Protein 8WFS (pdb70)

Solvent-accessible surface area: 36124 Å² total; per-residue (Å²): 73,40,106,56,8,38,64,72,78,70,81,2,57,0,6,193,105,37,4,50,109,103,39,17,11,137,51,19,51,104,96,7,35,48,1,27,0,28,28,7,84,0,45,1,6,30,101,51,10,9,64,53,3,48,28,7,119,32,0,68,1,18,87,14,53,2,90,0,10,40,130,0,7,41,4,2,4,26,1,17,20,18,35,41,44,71,35,4,106,98,2,117,4,68,27,23,103,89,20,140,30,29,18,0,1,17,0,9,31,81,32,0,113,77,51,59,72,183,95,24,103,71,10,33,28,0,50,55,11,2,0,0,0,162,103,47,8,48,96,92,65,16,17,139,59,11,41,112,96,4,35,14,0,2,0,23,24,7,77,0,45,1,4,31,63,24,6,20,20,42,4,108,38,10,139,33,0,65,1,15,80,13,54,2,90,0,15,16,126,0,3,18,4,14,2,6,4,14,4,31,111,58,60,67,41,3,84,96,0,100,4,79,21,19,119,88,22,162,27,32,8,0,9,4,0,33,18,45,53,0,49,80,41,60,141,177,113,76,43,13,114,52,12,67,28,112,67,14,124,52,4,18,5,22,0,25,0,89,40,88,50,32,99,70,29,17,97,17,10,70,103,0,70,2,0,33,6,10,99,12,45,1,100,38,5,76,67,20,21,3,11,100,3,98,84,6,59,38,16,39,8,32,125,16,59,2,69,4,39,56,52,4,23,9,2,26,25,3,0,52,13,63,28,72,102,8,26,115,111,2,132,0,50,50,56,96,93,0,24,151,11,17,3,33,166,6,10,5,95,40,13,28,52,22,13,9,100,101,166,148,74,36,105,48,10,57,68,68,82,69,66,1,46,0,1,178,120,40,10,58,78,101,67,13,14,136,72,19,43,105,96,6,31,57,0,25,0,33,24,9,83,0,56,2,4,31,100,49,10,8,72,58,6,28,24,1,105,37,0,62,0,20,80,14,52,2,101,0,18,43,139,0,4,33,6,2,8,28,0,22,24,17,41,47,51,72,34,6,104,98,2,114,4,54,16,16,114,92,25,151,37,24,22,0,8,24,0,8,30,98,49,1,62,74,48,37,10,137,60,52,129,21,76,57,26,16,65,24,9,73,63,22,37,34,47,4,80,134,42,45,89,30,101,65,11,29,36,1,49,48,10,3,0,0,1,143,85,60,5,60,92,90,54,17,20,142,72,6,45,104,88,0,38,15,0,4,0,34,24,11,85,0,47,0,4,33,46,28,9,18,20,46,4,115,40,9,122,34,0,64,0,9,76,15,42,1,99,0,12,16,106,0,5,14,3,20,13,7,3,21,5,33,90,74,61,72,45,2,90,88,0,119,1,56,14,24,118,90,20,151,27,27,13,0,11,3,0,21,18,65,55,0,37,67,28,45,14,70,7,89,103,40,105,54,7,80,70,14,21,105,31,22,57,31,50,0,123,82,52,69,183,109,74,43,8,115,56,10,76,23,116,76,8,110,46,4,27,2,18,0,22,0,104,52,89,46,18,101,68,32,24,89,17,13,68,98,0,65,3,0,26,1,12,99,15,59,2,92,42,2,70,64,18,19,3,8,107,2,106,81,5,76,45,13,51,4,25,139,15,48,1,73,3,42,52,48,6,26,5,2,32,29,2,0,50,16,56,21,76,97,10,22,114,94,2,127,3,47,47,60,93,92,0,31,155,9,19,2,27,144,10,5,4,85,38,18,25,65,37,15,15,67,72,96,72,90,196,82,110,36,4,48,122,35,23,98,19,11,76,48,17,15,83,88,22,154,85,140,47,2,103,79,3,53,46,82,12,67,85,5,17,116,81,22,68,154,32,80

Radius of gyration: 33.2 Å; Cα contacts (8 Å, |Δi|>4): 1623; chains: 7; bounding box: 69×64×119 Å

Sequence (808 aa):
CPAPCSCAGTLVDCGRRGLTWASLPTAFPVDTTELVLTGNNLTALPPGLLDALPALRTAHLGANPWRCDCRLVPLRAWLAGRPERAPYRDLRCVAPPALRGRLLPYLAEDELRAACAPCPAPCSCAGTLVDCGRRGLTWASLPTAFPVDTTELVLTGNNLTALPPGLLDALPALRTAHLGANPWRCDCRLVPLRAWLAGRPERAPYRDLRCVAPPALRGRLLPYLAEDELRAAACATKDCPSPCTCRALETMGLWVDCRGHGLTALPALPARTRHLLLANNSLQSVPPGAFDHLPQLQTLDVTQNPWHCDCSLTYLRLWLEDRTPEALLQVRCASPSLAAHGPLGRLTGYQLGSCGWQLQACPAPCSCAGTLVDCGRRGLTWASLPTAFPVDTTELVLTGNNLTALPPGLLDALPALRTAHLGANPWRCDCRLVPLRAWLAGRPERAPYRDLRCVAPPALRGRLLPYLAEDELRAACAPGPLCWGALAAQLALLGLGLLHACPAPCSCAGTLVDCGRRGLTWASLPTAFPVDTTELVLTGNNLTALPPGLLDALPALRTAHLGANPWRCDCRLVPLRAWLAGRPERAPYRDLRCVAPPALRGRLLPYLAEDELRAACAPGPLCWGALAAQLALLGLGLLHATKDCPSPCTCRALETMGLWVDCRGHGLTALPALPARTRHLLLANNSLQSVPPGAFDHLPQLQTLDVTQNPWHCDCSLTYLRLWLEDRTPEALLQVRCASPSLAAHGPLGRLTGYQLGSCGWQLQASWVRPGVLWDVALVAVAALGLDFCCLLPLGFYVLGLFWLLFAS

Nearest PDB structures (foldseek):
  8wfs-assembly1_E  TM=1.008E+00  e=9.979E-29  Homo sapiens
  8wfs-assembly1_X  TM=9.972E-01  e=4.788E-24  Homo sapiens
  3rez-assembly3_C  TM=8.713E-01  e=1.690E-10  Homo sapiens
  8wfs-assembly1_b  TM=8.602E-01  e=5.525E-09  Homo sapiens
  3zyn-assembly1_A  TM=8.538E-01  e=5.099E-05  Mus musculus

GO terms:
  GO:0005886 plasma membrane (C, TAS)
  GO:0042802 identical protein binding (F, IPI)
  GO:0005515 protein binding (F, IPI)
  GO:0010572 positive regulation of platelet activation (P, IDA)
  GO:0051209 release of sequestered calcium ion into cytosol (P, IDA)
  GO:0007597 blood coagulation, intrinsic pathway (P, IPI)

Foldseek 3Di:
DDPQWADDVLETENADPAAEPVRDDPEDDQRHAEYEHAHHAYQADAAPHPVVHPRHAYYADPHYAHAQALRRVNVLVVVVPHPDCVRQAQHFHCDDPVGGGDRSNPDDPCVNHVVYDD/DDDPFADDDLETEQAPPADEAVNDDPEDDQAHAEAEHAQYAYQAHAPPHVVSHVNHQDYQDPNYAHEQAPRHVVVLVVQQPHDDCPNQAHHAHCDDPVRGGPRRNPDDVVVRHVVPD/DDPAFDQWDWDQDPPQWIEIGNAQSQDAADTQDDQAHAHYEYANYAYAAYAPPSCVSHVRHQYYHDAHYQYAQADRRVRVVVVCVPRPVVCQQHHAHNPDPQRRDGGNVPGDCVSRHNCDPDDDD/DDPCWDCDPLAIENALPADEAVRDDPADDQRHAEYEHAHHAYQAHAAPHVVRHPRHQDYADANYAHAQAPRRVRVLVVQVPHPDCVRQQQHFHNDDPVRGGPRSNPDDDCNRHVRVDPDPPPPPPVPVVVVVVVVVVVVD/DDDQWDDDVQEIENEPRQAEAVNDDPEDDQSHAEYEYAHYAYQAHAPPHVVSHVNHQDYADANYAHAQAPRRVRVLVVQVPHPDNPRQQHHAHCDDPVRHGDRRNPDDPVVRHCRVPPPPVPPVCPVVVVVVVVVVVVVD/DDPAFPQWDWDQDPVQWIAIGNAPSQDAADTDDDQTYQHYEHAHHAYEAYAACPCVRRVNHQYYHHAHYAYAQAPRRVNVVVVCVVHPVVVQQGHAHNDDPLRRPGGNNPDDCVSRHVDDPPPDDPCDPCVNVVVVVVVVVVVVDD/DVVCVVCVCVVVVVVVVVVVVD

Secondary structure (DSSP, 8-state):
--TTSEEETTEEE--SS---TTTS-S---TT--EEE--SS---SPPTTSSSS-TT--EEE--SS--B-SGGGHHHHHHHSS-S--GGGTT----BSGGGTT--GGG--HHHHHHHHSSS--S-TTHHHHHHHHHHHHHH-/--TTSEEETTEEE--SS---TTTS-S---TT--EEE-TTS--SSPPTTSSSS-TT--B----SS-EE-SGGGHHHHHHHHS-S--STTSS-BEEESGGGTT-BGGG--HHHHHHTT-/-----TTSEEEEETTTEEEEE-TTS--SS-----TT--EEE--S-----PPTTTTTT-TT--EEE--S--EE-SGGGHHHHHHHTTS-GGGGGG--EEESTTT-SS-STT--TTTTT--SS----/-----TTSEEEEETTTEEEEE-TTS--SS-----TTEEEEE--SS----PPTTSSTT-TT--EEE--S--EE-SGGGHHHHHHHHHH-GGGGGT--EEESTTT-SS-SSS--TTTTT--SS----SS-TTHHHHHHHHHHHHHHH-/-HHHHHHHHHHHHHHHHHHHH-/--TTSEEETTEEE--SS---TTTS-S---TT--EEE--SS--SSPPTTSGGG-TT--EEE--SS-EE-SGGGHHHHHHHHS-S--STTTT-BEEE-GGGTT-BGGG--HHHHHHHS-TTTTT-S-HHHHHHHHHHHHHH-/--SSSEEETTEEE--SS---TTTS-S---TT-SEEE--SS--S-PPTTSGGG-TT--EEE--SS-EE-SGGGHHHHHHHHS-S--GGGSS-BEEESGGGTT-BSTT--HHHHHHTT--

B-factor: mean 78.77, std 22.1, range [44.07, 158.67]

Organism: Homo sapiens (NCBI:txid9606)

InterPro domains:
  IPR000372 Leucine-rich repeat N-terminal domain [SM00013] (25-59)
  IPR000483 Cysteine-rich flanking region, C-terminal [SM00082] (89-142)
  IPR032675 Leucine-rich repeat domain superfamily [G3DSA:3.80.10.10] (25-147)
  IPR052313 Platelet Glycoprotein Ib-IX-V Complex [PTHR22650] (9-182)
  IPR060417 Platelet glycoprotein Ib beta chain, C-terminal [PF28456] (143-193)

Structure (mmCIF, N/CA/C/O backbone):
data_8WFS
#
_entry.id   8WFS
#
_cell.length_a   1.00
_cell.length_b   1.00
_cell.length_c   1.00
_cell.angle_alpha   90.00
_cell.angle_beta   90.00
_cell.angle_gamma   90.00
#
_symmetry.space_group_name_H-M   'P 1'
#
loop_
_entity.id
_entity.type
_entity.pdbx_description
1 polymer 'Platelet glycoprotein Ib beta chain'
2 polymer 'Platelet glycoprotein IX'
3 polymer 'Platelet glycoprotein Ib alpha chain'
4 branched 2-acetamido-2-deoxy-beta-D-glucopyranose-(1-4)-2-acetamido-2-deoxy-beta-D-glucopyranose
5 branched beta-D-mannopyranose-(1-4)-2-acetamido-2-deoxy-beta-D-glucopyranose-(1-4)-2-acetamido-2-deoxy-beta-D-glucopyranose
#
loop_
_atom_site.group_PDB
_atom_site.id
_atom_site.type_symbol
_atom_site.label_atom_id
_atom_site.label_alt_id
_atom_site.label_comp_id
_atom_site.label_asym_id
_atom_site.label_entity_id
_atom_site.label_seq_id
_atom_site.pdbx_PDB_ins_code
_atom_site.Cartn_x
_atom_site.Cartn_y
_atom_site.Cartn_z
_atom_site.occupancy
_atom_site.B_iso_or_equiv
_atom_site.auth_seq_id
_atom_site.auth_comp_id
_atom_site.auth_asym_id
_atom_site.auth_atom_id
_atom_site.pdbx_PDB_model_num
ATOM 1 N N . CYS A 1 1 ? 161.191 206.200 153.289 1.00 124.43 1 CYS c N 1
ATOM 2 C CA . CYS A 1 1 ? 161.431 204.802 152.952 1.00 124.43 1 CYS c CA 1
ATOM 3 C C . CYS A 1 1 ? 160.612 204.382 151.734 1.00 124.43 1 CYS c C 1
ATOM 4 O O . CYS A 1 1 ? 159.492 204.857 151.540 1.00 124.43 1 CYS c O 1
ATOM 7 N N . PRO A 1 2 ? 161.171 203.497 150.914 1.00 118.37 2 PRO c N 1
ATOM 8 C CA . PRO A 1 2 ? 160.449 203.031 149.726 1.00 118.37 2 PRO c CA 1
ATOM 9 C C . PRO A 1 2 ? 159.272 202.146 150.100 1.00 118.37 2 PRO c C 1
ATOM 10 O O . PRO A 1 2 ? 159.136 201.684 151.235 1.00 118.37 2 PRO c O 1
ATOM 14 N N . ALA A 1 3 ? 158.404 201.925 149.113 1.00 119.41 3 ALA c N 1
ATOM 15 C CA . ALA A 1 3 ? 157.223 201.093 149.334 1.00 119.41 3 ALA c CA 1
ATOM 16 C C . ALA A 1 3 ? 157.565 199.691 149.826 1.00 119.41 3 ALA c C 1
ATOM 17 O O . ALA A 1 3 ? 156.934 199.236 150.797 1.00 119.41 3 ALA c O 1
ATOM 19 N N . PRO A 1 4 ? 158.511 198.952 149.228 1.00 112.86 4 PRO c N 1
ATOM 20 C CA . PRO A 1 4 ? 158.841 197.633 149.793 1.00 112.86 4 PRO c CA 1
ATOM 21 C C . PRO A 1 4 ? 159.384 197.702 151.208 1.00 112.86 4 PRO c C 1
ATOM 22 O O . PRO A 1 4 ? 159.115 196.804 152.015 1.00 112.86 4 PRO c O 1
ATOM 26 N N . CYS A 1 5 ? 160.134 198.747 151.537 1.00 107.69 5 CYS c N 1
ATOM 27 C CA . CYS A 1 5 ? 160.779 198.845 152.834 1.00 107.69 5 CYS c CA 1
ATOM 28 C C . CYS A 1 5 ? 159.859 199.530 153.843 1.00 107.69 5 CYS c C 1
ATOM 29 O O . CYS A 1 5 ? 158.755 199.974 153.521 1.00 107.69 5 CYS c O 1
ATOM 32 N N . SER A 1 6 ? 160.321 199.608 155.090 1.00 98.60 6 SER c N 1
ATOM 33 C CA . SER A 1 6 ? 159.633 200.342 156.139 1.00 98.60 6 SER c CA 1
ATOM 34 C C . SER A 1 6 ? 160.639 201.212 156.876 1.00 98.60 6 SER c C 1
ATOM 35 O O . SER A 1 6 ? 161.797 200.832 157.048 1.00 98.60 6 SER c O 1
ATOM 38 N N . CYS A 1 7 ? 160.193 202.386 157.310 1.00 105.44 7 CYS c N 1
ATOM 39 C CA . CYS A 1 7 ? 161.051 203.332 158.014 1.00 105.44 7 CYS c CA 1
ATOM 40 C C . CYS A 1 7 ? 160.430 203.664 159.362 1.00 105.44 7 CYS c C 1
ATOM 41 O O . CYS A 1 7 ? 159.277 204.102 159.426 1.00 105.44 7 CYS c O 1
ATOM 44 N N . ALA A 1 8 ? 161.191 203.456 160.433 1.00 100.91 8 ALA c N 1
ATOM 45 C CA . ALA A 1 8 ? 160.779 203.805 161.789 1.00 100.91 8 ALA c CA 1
ATOM 46 C C . ALA A 1 8 ? 161.726 204.895 162.277 1.00 100.91 8 ALA c C 1
ATOM 47 O O . ALA A 1 8 ? 162.832 204.604 162.748 1.00 100.91 8 ALA c O 1
ATOM 49 N N . GLY A 1 9 ? 161.294 206.147 162.153 1.00 97.88 9 GLY c N 1
ATOM 50 C CA . GLY A 1 9 ? 162.132 207.261 162.565 1.00 97.88 9 GLY c CA 1
ATOM 51 C C . GLY A 1 9 ? 163.440 207.268 161.802 1.00 97.88 9 GLY c C 1
ATOM 52 O O . GLY A 1 9 ? 163.471 207.198 160.569 1.00 97.88 9 GLY c O 1
ATOM 53 N N . THR A 1 10 ? 164.544 207.357 162.546 1.00 96.98 10 THR c N 1
ATOM 54 C CA . THR A 1 10 ? 165.860 207.287 161.923 1.00 96.98 10 THR c CA 1
ATOM 55 C C . THR A 1 10 ? 166.153 205.884 161.410 1.00 96.98 10 THR c C 1
ATOM 56 O O . THR A 1 10 ? 166.797 205.721 160.368 1.00 96.98 10 THR c O 1
ATOM 60 N N . LEU A 1 11 ? 165.686 204.860 162.119 1.00 94.88 11 LEU c N 1
ATOM 61 C CA . LEU A 1 11 ? 165.954 203.490 161.707 1.00 94.88 11 LEU c CA 1
ATOM 62 C C . LEU A 1 11 ? 165.117 203.113 160.491 1.00 94.88 11 LEU c C 1
ATOM 63 O O . LEU A 1 11 ? 164.055 203.684 160.235 1.00 94.88 11 LEU c O 1
ATOM 68 N N . VAL A 1 12 ? 165.608 202.138 159.732 1.00 96.68 12 VAL c N 1
ATOM 69 C CA . VAL A 1 12 ? 164.887 201.601 158.585 1.00 96.68 12 VAL c CA 1
ATOM 70 C C . VAL A 1 12 ? 164.960 200.080 158.629 1.00 96.68 12 VAL c C 1
ATOM 71 O O . VAL A 1 12 ? 166.050 199.505 158.726 1.00 96.68 12 VAL c O 1
ATOM 75 N N . ASP A 1 13 ? 163.798 199.436 158.580 1.00 100.79 13 ASP c N 1
ATOM 76 C CA . ASP A 1 13 ? 163.675 197.988 158.642 1.00 100.79 13 ASP c CA 1
ATOM 77 C C . ASP A 1 13 ? 163.109 197.491 157.321 1.00 100.79 13 ASP c C 1
ATOM 78 O O . ASP A 1 13 ? 162.136 198.055 156.803 1.00 100.79 13 ASP c O 1
ATOM 83 N N . CYS A 1 14 ? 163.725 196.442 156.773 1.00 92.64 14 CYS c N 1
ATOM 84 C CA . CYS A 1 14 ? 163.266 195.874 155.512 1.00 92.64 14 CYS c CA 1
ATOM 85 C C . CYS A 1 14 ? 163.263 194.351 155.541 1.00 92.64 14 CYS c C 1
ATOM 86 O O . CYS A 1 14 ? 163.192 193.721 154.479 1.00 92.64 14 CYS c O 1
ATOM 89 N N . GLY A 1 15 ? 163.340 193.744 156.723 1.00 86.57 15 GLY c N 1
ATOM 90 C CA . GLY A 1 15 ? 163.459 192.308 156.828 1.00 86.57 15 GLY c CA 1
ATOM 91 C C . GLY A 1 15 ? 162.120 191.600 156.910 1.00 86.57 15 GLY c C 1
ATOM 92 O O . GLY A 1 15 ? 161.056 192.211 156.992 1.00 86.57 15 GLY c O 1
ATOM 93 N N . ARG A 1 16 ? 162.199 190.269 156.882 1.00 81.77 16 ARG c N 1
ATOM 94 C CA . ARG A 1 16 ? 161.045 189.392 157.080 1.00 81.77 16 ARG c CA 1
ATOM 95 C C . ARG A 1 16 ? 159.935 189.677 156.070 1.00 81.77 16 ARG c C 1
ATOM 96 O O . ARG A 1 16 ? 158.748 189.618 156.392 1.00 81.77 16 ARG c O 1
ATOM 104 N N . ARG A 1 17 ? 160.324 189.999 154.835 1.00 86.89 17 ARG c N 1
ATOM 105 C CA . ARG A 1 17 ? 159.347 190.130 153.762 1.00 86.89 17 ARG c CA 1
ATOM 106 C C . ARG A 1 17 ? 159.862 189.566 152.442 1.00 86.89 17 ARG c C 1
ATOM 107 O O . ARG A 1 17 ? 159.301 189.879 151.385 1.00 86.89 17 ARG c O 1
ATOM 115 N N . GLY A 1 18 ? 160.911 188.749 152.476 1.00 85.12 18 GLY c N 1
ATOM 116 C CA . GLY A 1 18 ? 161.385 188.056 151.294 1.00 85.12 18 GLY c CA 1
ATOM 117 C C . GLY A 1 18 ? 161.879 188.952 150.179 1.00 85.12 18 GLY c C 1
ATOM 118 O O . GLY A 1 18 ? 161.522 188.752 149.014 1.00 85.12 18 GLY c O 1
ATOM 119 N N . LEU A 1 19 ? 162.696 189.944 150.516 1.00 80.03 19 LEU c N 1
ATOM 120 C CA . LEU A 1 19 ? 163.281 190.799 149.496 1.00 80.03 19 LEU c CA 1
ATOM 121 C C . LEU A 1 19 ? 164.294 190.019 148.665 1.00 80.03 19 LEU c C 1
ATOM 122 O O . LEU A 1 19 ? 164.921 189.069 149.139 1.00 80.03 19 LEU c O 1
ATOM 127 N N . THR A 1 20 ? 164.449 190.428 147.409 1.00 70.94 20 THR c N 1
ATOM 128 C CA . THR A 1 20 ? 165.420 189.815 146.514 1.00 70.94 20 THR c CA 1
ATOM 129 C C . THR A 1 20 ? 166.048 190.914 145.666 1.00 70.94 20 THR c C 1
ATOM 130 O O . THR A 1 20 ? 165.799 192.104 145.876 1.00 70.94 20 THR c O 1
ATOM 134 N N . TRP A 1 21 ? 166.869 190.503 144.696 1.00 60.27 21 TRP c N 1
ATOM 135 C CA . TRP A 1 21 ? 167.550 191.467 143.836 1.00 60.27 21 TRP c CA 1
ATOM 136 C C . TRP A 1 21 ? 166.550 192.315 143.064 1.00 60.27 21 TRP c C 1
ATOM 137 O O . TRP A 1 21 ? 166.753 193.520 142.884 1.00 60.27 21 TRP c O 1
ATOM 148 N N . ALA A 1 22 ? 165.466 191.700 142.592 1.00 69.32 22 ALA c N 1
ATOM 149 C CA . ALA A 1 22 ? 164.398 192.473 141.971 1.00 69.32 22 ALA c CA 1
ATOM 150 C C . ALA A 1 22 ? 163.618 193.288 142.995 1.00 69.32 22 ALA c C 1
ATOM 151 O O . ALA A 1 22 ? 163.142 194.384 142.680 1.00 69.32 22 ALA c O 1
ATOM 153 N N . SER A 1 23 ? 163.470 192.778 144.215 1.00 73.01 23 SER c N 1
ATOM 154 C CA . SER A 1 23 ? 162.673 193.442 145.236 1.00 73.01 23 SER c CA 1
ATOM 155 C C . SER A 1 23 ? 163.487 194.391 146.104 1.00 73.01 23 SER c C 1
ATOM 156 O O . SER A 1 23 ? 162.911 195.074 146.955 1.00 73.01 23 SER c O 1
ATOM 159 N N . LEU A 1 24 ? 164.800 194.443 145.913 1.00 80.93 24 LEU c N 1
ATOM 160 C CA . LEU A 1 24 ? 165.651 195.314 146.719 1.00 80.93 24 LEU c CA 1
ATOM 161 C C . LEU A 1 24 ? 165.461 196.759 146.269 1.00 80.93 24 LEU c C 1
ATOM 162 O O . LEU A 1 24 ? 165.526 197.038 145.066 1.00 80.93 24 LEU c O 1
ATOM 167 N N . PRO A 1 25 ? 165.219 197.698 147.185 1.00 72.73 25 PRO c N 1
ATOM 168 C CA . PRO A 1 25 ? 164.971 199.080 146.766 1.00 72.73 25 PRO c CA 1
ATOM 169 C C . PRO A 1 25 ? 166.192 199.699 146.109 1.00 72.73 25 PRO c C 1
ATOM 170 O O . PRO A 1 25 ? 167.332 199.311 146.370 1.00 72.73 25 PRO c O 1
ATOM 174 N N . THR A 1 26 ? 165.937 200.679 145.241 1.00 68.95 26 THR c N 1
ATOM 175 C CA . THR A 1 26 ? 167.022 201.273 144.471 1.00 68.95 26 THR c CA 1
ATOM 176 C C . THR A 1 26 ? 168.051 201.930 145.382 1.00 68.95 26 THR c C 1
ATOM 177 O O . THR A 1 26 ? 169.255 201.883 145.105 1.00 68.95 26 THR c O 1
ATOM 181 N N . ALA A 1 27 ? 167.603 202.520 146.484 1.00 70.95 27 ALA c N 1
ATOM 182 C CA . ALA A 1 27 ? 168.502 203.194 147.411 1.00 70.95 27 ALA c CA 1
ATOM 183 C C . ALA A 1 27 ? 167.796 203.328 148.755 1.00 70.95 27 ALA c C 1
ATOM 184 O O . ALA A 1 27 ? 166.723 202.754 148.973 1.00 70.95 27 ALA c O 1
ATOM 186 N N . PHE A 1 28 ? 168.398 204.096 149.652 1.00 73.70 28 PHE c N 1
ATOM 187 C CA . PHE A 1 28 ? 167.897 204.340 150.995 1.00 73.70 28 PHE c CA 1
ATOM 188 C C . PHE A 1 28 ? 168.104 205.819 151.293 1.00 73.70 28 PHE c C 1
ATOM 189 O O . PHE A 1 28 ? 168.962 206.458 150.677 1.00 73.70 28 PHE c O 1
ATOM 197 N N . PRO A 1 29 ? 167.341 206.393 152.222 1.00 74.37 29 PRO c N 1
ATOM 198 C CA . PRO A 1 29 ? 167.577 207.777 152.586 1.00 74.37 29 PRO c CA 1
ATOM 199 C C . PRO A 1 29 ? 168.755 208.058 153.525 1.00 74.37 29 PRO c C 1
ATOM 200 O O . PRO A 1 29 ? 169.125 207.276 154.405 1.00 74.37 29 PRO c O 1
ATOM 204 N N . VAL A 1 30 ? 169.346 209.239 153.330 1.00 76.06 30 VAL c N 1
ATOM 205 C CA . VAL A 1 30 ? 170.709 209.503 153.785 1.00 76.06 30 VAL c CA 1
ATOM 206 C C . VAL A 1 30 ? 170.835 209.720 155.285 1.00 76.06 30 VAL c C 1
ATOM 207 O O . VAL A 1 30 ? 171.962 209.805 155.790 1.00 76.06 30 VAL c O 1
ATOM 211 N N . ASP A 1 31 ? 169.725 209.820 156.018 1.00 89.26 31 ASP c N 1
ATOM 212 C CA . ASP A 1 31 ? 169.774 210.164 157.434 1.00 89.26 31 ASP c CA 1
ATOM 213 C C . ASP A 1 31 ? 169.735 208.960 158.367 1.00 89.26 31 ASP c C 1
ATOM 214 O O . ASP A 1 31 ? 169.864 209.142 159.582 1.00 89.26 31 ASP c O 1
ATOM 219 N N . THR A 1 32 ? 169.563 207.752 157.843 1.00 83.62 32 THR c N 1
ATOM 220 C CA . THR A 1 32 ? 169.426 206.569 158.683 1.00 83.62 32 THR c CA 1
ATOM 221 C C . THR A 1 32 ? 170.753 206.169 159.316 1.00 83.62 32 THR c C 1
ATOM 222 O O . THR A 1 32 ? 171.822 206.336 158.729 1.00 83.62 32 THR c O 1
ATOM 226 N N . THR A 1 33 ? 170.668 205.613 160.522 1.00 83.36 33 THR c N 1
ATOM 227 C CA . THR A 1 33 ? 171.838 205.162 161.266 1.00 83.36 33 THR c CA 1
ATOM 228 C C . THR A 1 33 ? 172.013 203.654 161.251 1.00 83.36 33 THR c C 1
ATOM 229 O O . THR A 1 33 ? 173.133 203.165 161.082 1.00 83.36 33 THR c O 1
ATOM 233 N N . GLU A 1 34 ? 170.930 202.905 161.429 1.00 86.69 34 GLU c N 1
ATOM 234 C CA . GLU A 1 34 ? 170.987 201.454 161.471 1.00 86.69 34 GLU c CA 1
ATOM 235 C C . GLU A 1 34 ? 169.899 200.880 160.579 1.00 86.69 34 GLU c C 1
ATOM 236 O O . GLU A 1 34 ? 168.737 201.285 160.675 1.00 86.69 34 GLU c O 1
ATOM 242 N N . LEU A 1 35 ? 170.273 199.945 159.711 1.00 76.04 35 LEU c N 1
ATOM 243 C CA . LEU A 1 35 ? 169.308 199.232 158.892 1.00 76.04 35 LEU c CA 1
ATOM 244 C C . LEU A 1 35 ? 169.502 197.733 159.059 1.00 76.04 35 LEU c C 1
ATOM 245 O O . LEU A 1 35 ? 170.612 197.256 159.309 1.00 76.04 35 LEU c O 1
ATOM 250 N N . VAL A 1 36 ? 168.406 196.996 158.930 1.00 71.07 36 VAL c N 1
ATOM 251 C CA . VAL A 1 36 ? 168.406 195.551 159.096 1.00 71.07 36 VAL c CA 1
ATOM 252 C C . VAL A 1 36 ? 167.731 194.925 157.887 1.00 71.07 36 VAL c C 1
ATOM 253 O O . VAL A 1 36 ? 166.701 195.417 157.413 1.00 71.07 36 VAL c O 1
ATOM 257 N N . LEU A 1 37 ? 168.324 193.849 157.374 1.00 70.32 37 LEU c N 1
ATOM 258 C CA . LEU A 1 37 ? 167.799 193.151 156.208 1.00 70.32 37 LEU c CA 1
ATOM 259 C C . LEU A 1 37 ? 167.720 191.650 156.457 1.00 70.32 37 LEU c C 1
ATOM 260 O O . LEU A 1 37 ? 167.798 190.855 155.518 1.00 70.32 37 LEU c O 1
ATOM 265 N N . THR A 1 38 ? 167.576 191.249 157.716 1.00 70.80 38 THR c N 1
ATOM 266 C CA . THR A 1 38 ? 167.552 189.834 158.047 1.00 70.80 38 THR c CA 1
ATOM 267 C C . THR A 1 38 ? 166.288 189.173 157.513 1.00 70.80 38 THR c C 1
ATOM 268 O O . THR A 1 38 ? 165.233 189.800 157.393 1.00 70.80 38 THR c O 1
ATOM 272 N N . GLY A 1 39 ? 166.402 187.888 157.196 1.00 75.19 39 GLY c N 1
ATOM 273 C CA . GLY A 1 39 ? 165.252 187.110 156.782 1.00 75.19 39 GLY c CA 1
ATOM 274 C C . GLY A 1 39 ? 164.620 187.510 155.464 1.00 75.19 39 GLY c C 1
ATOM 275 O O . GLY A 1 39 ? 163.394 187.617 155.366 1.00 75.19 39 GLY c O 1
ATOM 276 N N . ASN A 1 40 ? 165.439 187.737 154.446 1.00 78.32 40 ASN c N 1
ATOM 277 C CA . ASN A 1 40 ? 164.972 187.923 153.080 1.00 78.32 40 ASN c CA 1
ATOM 278 C C . ASN A 1 40 ? 165.643 186.880 152.185 1.00 78.32 40 ASN c C 1
ATOM 279 O O . ASN A 1 40 ? 166.330 185.975 152.664 1.00 78.32 40 ASN c O 1
ATOM 284 N N . ASN A 1 41 ? 165.426 187.003 150.878 1.00 82.80 41 ASN c N 1
ATOM 285 C CA . ASN A 1 41 ? 166.039 186.118 149.889 1.00 82.80 41 ASN c CA 1
ATOM 286 C C . ASN A 1 41 ? 167.221 186.780 149.197 1.00 82.80 41 ASN c C 1
ATOM 287 O O . ASN A 1 41 ? 167.469 186.544 148.011 1.00 82.80 41 ASN c O 1
ATOM 292 N N . LEU A 1 42 ? 167.968 187.615 149.913 1.00 74.31 42 LEU c N 1
ATOM 293 C CA . LEU A 1 42 ? 169.054 188.382 149.313 1.00 74.31 42 LEU c CA 1
ATOM 294 C C . LEU A 1 42 ? 170.242 187.464 149.057 1.00 74.31 42 LEU c C 1
ATOM 295 O O . LEU A 1 42 ? 170.894 187.003 149.999 1.00 74.31 42 LEU c O 1
ATOM 300 N N . THR A 1 43 ? 170.526 187.195 147.781 1.00 70.54 43 THR c N 1
ATOM 301 C CA . THR A 1 43 ? 171.719 186.426 147.445 1.00 70.54 43 THR c CA 1
ATOM 302 C C . THR A 1 43 ? 172.978 187.268 147.607 1.00 70.54 43 THR c C 1
ATOM 303 O O . THR A 1 43 ? 173.988 186.790 148.135 1.00 70.54 43 THR c O 1
ATOM 307 N N . ALA A 1 44 ? 172.935 188.521 147.163 1.00 70.26 44 ALA c N 1
ATOM 308 C CA . ALA A 1 44 ? 174.066 189.427 147.288 1.00 70.26 44 ALA c CA 1
ATOM 309 C C . ALA A 1 44 ? 173.555 190.857 147.215 1.00 70.26 44 ALA c C 1
ATOM 310 O O . ALA A 1 44 ? 172.434 191.112 146.769 1.00 70.26 44 ALA c O 1
ATOM 312 N N . LEU A 1 45 ? 174.392 191.787 147.661 1.00 70.26 45 LEU c N 1
ATOM 313 C CA . LEU A 1 45 ? 173.929 193.164 147.593 1.00 70.26 45 LEU c CA 1
ATOM 314 C C . LEU A 1 45 ? 174.531 193.879 146.390 1.00 70.26 45 LEU c C 1
ATOM 315 O O . LEU A 1 45 ? 175.726 193.731 146.114 1.00 70.26 45 LEU c O 1
ATOM 320 N N . PRO A 1 46 ? 173.721 194.651 145.661 1.00 70.26 46 PRO c N 1
ATOM 321 C CA . PRO A 1 46 ? 174.243 195.353 144.495 1.00 70.26 46 PRO c CA 1
ATOM 322 C C . PRO A 1 46 ? 175.261 196.398 144.910 1.00 70.26 46 PRO c C 1
ATOM 323 O O . PRO A 1 46 ? 175.212 196.922 146.036 1.00 70.26 46 PRO c O 1
ATOM 327 N N . PRO A 1 47 ? 176.205 196.732 144.036 1.00 70.26 47 PRO c N 1
ATOM 328 C CA . PRO A 1 47 ? 177.262 197.669 144.419 1.00 70.26 47 PRO c CA 1
ATOM 329 C C . PRO A 1 47 ? 176.722 199.065 144.668 1.00 70.26 47 PRO c C 1
ATOM 330 O O . PRO A 1 47 ? 175.734 199.494 144.068 1.00 70.26 47 PRO c O 1
ATOM 334 N N . GLY A 1 48 ? 177.391 199.776 145.569 1.00 70.26 48 GLY c N 1
ATOM 335 C CA . GLY A 1 48 ? 177.032 201.151 145.841 1.00 70.26 48 GLY c CA 1
ATOM 336 C C . GLY A 1 48 ? 175.731 201.336 146.581 1.00 70.26 48 GLY c C 1
ATOM 337 O O . GLY A 1 48 ? 175.146 202.420 146.519 1.00 70.26 48 GLY c O 1
ATOM 338 N N . LEU A 1 49 ? 175.256 200.310 147.287 1.00 70.26 49 LEU c N 1
ATOM 339 C CA . LEU A 1 49 ? 173.976 200.380 147.982 1.00 70.26 49 LEU c CA 1
ATOM 340 C C . LEU A 1 49 ? 174.146 200.639 149.475 1.00 70.26 49 LEU c C 1
ATOM 341 O O . LEU A 1 49 ? 173.575 201.591 150.012 1.00 70.26 49 LEU c O 1
ATOM 346 N N . LEU A 1 50 ? 174.921 199.797 150.161 1.00 70.26 50 LEU c N 1
ATOM 347 C CA . LEU A 1 50 ? 175.130 199.988 151.591 1.00 70.26 50 LEU c CA 1
ATOM 348 C C . LEU A 1 50 ? 176.098 201.130 151.867 1.00 70.26 50 LEU c C 1
ATOM 349 O O . LEU A 1 50 ? 175.924 201.873 152.838 1.00 70.26 50 LEU c O 1
ATOM 354 N N . ASP A 1 51 ? 177.119 201.286 151.028 1.00 76.03 51 ASP c N 1
ATOM 355 C CA . ASP A 1 51 ? 178.095 202.354 151.186 1.00 76.03 51 ASP c CA 1
ATOM 356 C C . ASP A 1 51 ? 177.596 203.695 150.664 1.00 76.03 51 ASP c C 1
ATOM 357 O O . ASP A 1 51 ? 178.403 204.612 150.482 1.00 76.03 51 ASP c O 1
ATOM 362 N N . ALA A 1 52 ? 176.298 203.825 150.412 1.00 75.04 52 ALA c N 1
ATOM 363 C CA . ALA A 1 52 ? 175.685 205.100 150.073 1.00 75.04 52 ALA c CA 1
ATOM 364 C C . ALA A 1 52 ? 175.004 205.756 151.268 1.00 75.04 52 ALA c C 1
ATOM 365 O O . ALA A 1 52 ? 174.359 206.796 151.103 1.00 75.04 52 ALA c O 1
ATOM 367 N N . LEU A 1 53 ? 175.130 205.173 152.461 1.00 77.46 53 LEU c N 1
ATOM 368 C CA . LEU A 1 53 ? 174.522 205.732 153.659 1.00 77.46 53 LEU c CA 1
ATOM 369 C C . LEU A 1 53 ? 175.598 206.377 154.516 1.00 77.46 53 LEU c C 1
ATOM 370 O O . LEU A 1 53 ? 176.408 205.658 155.119 1.00 77.46 53 LEU c O 1
ATOM 375 N N . PRO A 1 54 ? 175.659 207.708 154.593 1.00 72.08 54 PRO c N 1
ATOM 376 C CA . PRO A 1 54 ? 176.716 208.342 155.400 1.00 72.08 54 PRO c CA 1
ATOM 377 C C . PRO A 1 54 ? 176.695 207.949 156.866 1.00 72.08 54 PRO c C 1
ATOM 378 O O . PRO A 1 54 ? 177.762 207.806 157.476 1.00 72.08 54 PRO c O 1
ATOM 382 N N . ALA A 1 55 ? 175.515 207.768 157.455 1.00 76.43 55 ALA c N 1
ATOM 383 C CA . ALA A 1 55 ? 175.389 207.588 158.894 1.00 76.43 55 ALA c CA 1
ATOM 384 C C . ALA A 1 55 ? 175.192 206.135 159.302 1.00 76.43 55 ALA c C 1
ATOM 385 O O . ALA A 1 55 ? 174.849 205.873 160.459 1.00 76.43 55 ALA c O 1
ATOM 387 N N . LEU A 1 56 ? 175.398 205.190 158.389 1.00 72.82 56 LEU c N 1
ATOM 388 C CA . LEU A 1 56 ? 175.207 203.781 158.709 1.00 72.82 56 LEU c CA 1
ATOM 389 C C . LEU A 1 56 ? 176.133 203.359 159.841 1.00 72.82 56 LEU c C 1
ATOM 390 O O . LEU A 1 56 ? 177.337 203.628 159.808 1.00 72.82 56 LEU c O 1
ATOM 395 N N . ARG A 1 57 ? 175.568 202.692 160.845 1.00 77.17 57 ARG c N 1
ATOM 396 C CA . ARG A 1 57 ? 176.335 202.216 161.987 1.00 77.17 57 ARG c CA 1
ATOM 397 C C . ARG A 1 57 ? 176.373 200.695 162.053 1.00 77.17 57 ARG c C 1
ATOM 398 O O . ARG A 1 57 ? 177.455 200.104 162.076 1.00 77.17 57 ARG c O 1
ATOM 406 N N . THR A 1 58 ? 175.214 200.041 162.087 1.00 76.92 58 THR c N 1
ATOM 407 C CA . THR A 1 58 ? 175.126 198.588 162.070 1.00 76.92 58 THR c CA 1
ATOM 408 C C . THR A 1 58 ? 174.164 198.158 160.975 1.00 76.92 58 THR c C 1
ATOM 409 O O . THR A 1 58 ? 173.061 198.701 160.860 1.00 76.92 58 THR c O 1
ATOM 413 N N . ALA A 1 59 ? 174.584 197.182 160.172 1.00 70.26 59 ALA c N 1
ATOM 414 C CA . ALA A 1 59 ? 173.780 196.654 159.069 1.00 70.26 59 ALA c CA 1
ATOM 415 C C . ALA A 1 59 ? 173.652 195.147 159.258 1.00 70.26 59 ALA c C 1
ATOM 416 O O . ALA A 1 59 ? 174.500 194.383 158.792 1.00 70.26 59 ALA c O 1
ATOM 418 N N . HIS A 1 60 ? 172.593 194.725 159.946 1.00 73.13 60 HIS c N 1
ATOM 419 C CA . HIS A 1 60 ? 172.359 193.304 160.161 1.00 73.13 60 HIS c CA 1
ATOM 420 C C . HIS A 1 60 ? 172.127 192.607 158.829 1.00 73.13 60 HIS c C 1
ATOM 421 O O . HIS A 1 60 ? 171.366 193.091 157.987 1.00 73.13 60 HIS c O 1
ATOM 428 N N . LEU A 1 61 ? 172.783 191.462 158.639 1.00 70.26 61 LEU c N 1
ATOM 429 C CA . LEU A 1 61 ? 172.632 190.682 157.417 1.00 70.26 61 LEU c CA 1
ATOM 430 C C . LEU A 1 61 ? 172.487 189.195 157.710 1.00 70.26 61 LEU c C 1
ATOM 431 O O . LEU A 1 61 ? 172.718 188.369 156.822 1.00 70.26 61 LEU c O 1
ATOM 436 N N . GLY A 1 62 ? 172.114 188.835 158.934 1.00 74.87 62 GLY c N 1
ATOM 437 C CA . GLY A 1 62 ? 172.002 187.438 159.286 1.00 74.87 62 GLY c CA 1
ATOM 438 C C . GLY A 1 62 ? 170.761 186.790 158.706 1.00 74.87 62 GLY c C 1
ATOM 439 O O . GLY A 1 62 ? 169.780 187.447 158.360 1.00 74.87 62 GLY c O 1
ATOM 440 N N . ALA A 1 63 ? 170.822 185.462 158.600 1.00 73.70 63 ALA c N 1
ATOM 441 C CA . ALA A 1 63 ? 169.705 184.642 158.132 1.00 73.70 63 ALA c CA 1
ATOM 442 C C . ALA A 1 63 ? 169.218 185.099 156.756 1.00 73.70 63 ALA c C 1
ATOM 443 O O . ALA A 1 63 ? 168.080 185.537 156.578 1.00 73.70 63 ALA c O 1
ATOM 445 N N . ASN A 1 64 ? 170.114 185.001 155.781 1.00 73.31 64 ASN c N 1
ATOM 446 C CA . ASN A 1 64 ? 169.805 185.271 154.387 1.00 73.31 64 ASN c CA 1
ATOM 447 C C . ASN A 1 64 ? 170.588 184.298 153.521 1.00 73.31 64 ASN c C 1
ATOM 448 O O . ASN A 1 64 ? 171.672 183.851 153.914 1.00 73.31 64 ASN c O 1
ATOM 453 N N . PRO A 1 65 ? 170.071 183.952 152.344 1.00 72.99 65 PRO c N 1
ATOM 454 C CA . PRO A 1 65 ? 170.779 182.991 151.475 1.00 72.99 65 PRO c CA 1
ATOM 455 C C . PRO A 1 65 ? 171.877 183.647 150.641 1.00 72.99 65 PRO c C 1
ATOM 456 O O . PRO A 1 65 ? 171.761 183.879 149.439 1.00 72.99 65 PRO c O 1
ATOM 460 N N . TRP A 1 66 ? 172.994 183.951 151.299 1.00 70.26 66 TRP c N 1
ATOM 461 C CA . TRP A 1 66 ? 174.125 184.583 150.630 1.00 70.26 66 TRP c CA 1
ATOM 462 C C . TRP A 1 66 ? 174.888 183.525 149.849 1.00 70.26 66 TRP c C 1
ATOM 463 O O . TRP A 1 66 ? 175.514 182.640 150.441 1.00 70.26 66 TRP c O 1
ATOM 474 N N . ARG A 1 67 ? 174.850 183.614 148.525 1.00 74.23 67 ARG c N 1
ATOM 475 C CA . ARG A 1 67 ? 175.657 182.745 147.682 1.00 74.23 67 ARG c CA 1
ATOM 476 C C . ARG A 1 67 ? 176.954 183.479 147.370 1.00 74.23 67 ARG c C 1
ATOM 477 O O . ARG A 1 67 ? 176.935 184.645 146.962 1.00 74.23 67 ARG c O 1
ATOM 485 N N . CYS A 1 68 ? 178.077 182.823 147.626 1.00 70.48 68 CYS c N 1
ATOM 486 C CA . CYS A 1 68 ? 179.382 183.473 147.574 1.00 70.48 68 CYS c CA 1
ATOM 487 C C . CYS A 1 68 ? 180.110 183.105 146.286 1.00 70.48 68 CYS c C 1
ATOM 488 O O . CYS A 1 68 ? 180.674 182.018 146.149 1.00 70.48 68 CYS c O 1
ATOM 491 N N . ASP A 1 69 ? 180.082 184.048 145.354 1.00 70.26 69 ASP c N 1
ATOM 492 C CA . ASP A 1 69 ? 180.692 184.002 144.034 1.00 70.26 69 ASP c CA 1
ATOM 493 C C . ASP A 1 69 ? 181.080 185.436 143.681 1.00 70.26 69 ASP c C 1
ATOM 494 O O . ASP A 1 69 ? 181.257 186.273 144.573 1.00 70.26 69 ASP c O 1
ATOM 499 N N . CYS A 1 70 ? 181.247 185.717 142.387 1.00 70.26 70 CYS c N 1
ATOM 500 C CA . CYS A 1 70 ? 181.551 187.075 141.948 1.00 70.26 70 CYS c CA 1
ATOM 501 C C . CYS A 1 70 ? 180.603 188.093 142.569 1.00 70.26 70 CYS c C 1
ATOM 502 O O . CYS A 1 70 ? 181.037 189.129 143.084 1.00 70.26 70 CYS c O 1
ATOM 505 N N . ARG A 1 71 ? 179.300 187.807 142.542 1.00 70.26 71 ARG c N 1
ATOM 506 C CA . ARG A 1 71 ? 178.307 188.805 142.925 1.00 70.26 71 ARG c CA 1
ATOM 507 C C . ARG A 1 71 ? 178.402 189.209 144.391 1.00 70.26 71 ARG c C 1
ATOM 508 O O . ARG A 1 71 ? 177.909 190.280 144.755 1.00 70.26 71 ARG c O 1
ATOM 516 N N . LEU A 1 72 ? 179.020 188.388 145.236 1.00 70.26 72 LEU c N 1
ATOM 517 C CA . LEU A 1 72 ? 179.177 188.739 146.639 1.00 70.26 72 LEU c CA 1
ATOM 518 C C . LEU A 1 72 ? 180.363 189.656 146.890 1.00 70.26 72 LEU c C 1
ATOM 519 O O . LEU A 1 72 ? 180.464 190.227 147.981 1.00 70.26 72 LEU c O 1
ATOM 524 N N . VAL A 1 73 ? 181.253 189.813 145.907 1.00 70.26 73 VAL c N 1
ATOM 525 C CA . VAL A 1 73 ? 182.472 190.595 146.129 1.00 70.26 73 VAL c CA 1
ATOM 526 C C . VAL A 1 73 ? 182.171 192.015 146.586 1.00 70.26 73 VAL c C 1
ATOM 527 O O . VAL A 1 73 ? 182.845 192.496 147.508 1.00 70.26 73 VAL c O 1
ATOM 531 N N . PRO A 1 74 ? 181.200 192.740 146.020 1.00 70.26 74 PRO c N 1
ATOM 532 C CA . PRO A 1 74 ? 180.917 194.087 146.541 1.00 70.26 74 PRO c CA 1
ATOM 533 C C . PRO A 1 74 ? 180.467 194.108 147.990 1.00 70.26 74 PRO c C 1
ATOM 534 O O . PRO A 1 74 ? 180.576 195.152 148.642 1.00 70.26 74 PRO c O 1
ATOM 538 N N . LEU A 1 75 ? 179.957 192.995 148.517 1.00 70.26 75 LEU c N 1
ATOM 539 C CA . LEU A 1 75 ? 179.550 192.974 149.917 1.00 70.26 75 LEU c CA 1
ATOM 540 C C . LEU A 1 75 ? 180.742 192.754 150.837 1.00 70.26 75 LEU c C 1
ATOM 541 O O . LEU A 1 75 ? 180.951 193.520 151.784 1.00 70.26 75 LEU c O 1
ATOM 546 N N . ARG A 1 76 ? 181.536 191.715 150.570 1.00 70.26 76 ARG c N 1
ATOM 547 C CA . ARG A 1 76 ? 182.706 191.449 151.399 1.00 70.26 76 ARG c CA 1
ATOM 548 C C . ARG A 1 76 ? 183.659 192.635 151.370 1.00 70.26 76 ARG c C 1
ATOM 549 O O . ARG A 1 76 ? 184.213 193.024 152.406 1.00 70.26 76 ARG c O 1
ATOM 557 N N . ALA A 1 77 ? 183.841 193.239 150.195 1.00 70.26 77 ALA c N 1
ATOM 558 C CA . ALA A 1 77 ? 184.685 194.423 150.094 1.00 70.26 77 ALA c CA 1
ATOM 559 C C . ALA A 1 77 ? 184.202 195.522 151.028 1.00 70.26 77 ALA c C 1
ATOM 560 O O . ALA A 1 77 ? 185.010 196.276 151.582 1.00 70.26 77 ALA c O 1
ATOM 562 N N . TRP A 1 78 ? 182.890 195.628 151.217 1.00 70.26 78 TRP c N 1
ATOM 563 C CA . TRP A 1 78 ? 182.361 196.629 152.130 1.00 70.26 78 TRP c CA 1
ATOM 564 C C . TRP A 1 78 ? 182.535 196.219 153.583 1.00 70.26 78 TRP c C 1
ATOM 565 O O . TRP A 1 78 ? 182.662 197.083 154.456 1.00 70.26 78 TRP c O 1
ATOM 576 N N . LEU A 1 79 ? 182.551 194.915 153.860 1.00 70.26 79 LEU c N 1
ATOM 577 C CA . LEU A 1 79 ? 182.565 194.461 155.244 1.00 70.26 79 LEU c CA 1
ATOM 578 C C . LEU A 1 79 ? 183.927 194.653 155.892 1.00 70.26 79 LEU c C 1
ATOM 579 O O . LEU A 1 79 ? 184.011 194.803 157.116 1.00 70.26 79 LEU c O 1
ATOM 584 N N . ALA A 1 80 ? 184.999 194.641 155.101 1.00 70.26 80 ALA c N 1
ATOM 585 C CA . ALA A 1 80 ? 186.326 194.850 155.667 1.00 70.26 80 ALA c CA 1
ATOM 586 C C . ALA A 1 80 ? 186.464 196.253 156.240 1.00 70.26 80 ALA c C 1
ATOM 587 O O . ALA A 1 80 ? 187.068 196.441 157.302 1.00 70.26 80 ALA c O 1
ATOM 589 N N . GLY A 1 81 ? 185.909 197.248 155.557 1.00 70.26 81 GLY c N 1
ATOM 590 C CA . GLY A 1 81 ? 186.031 198.621 155.996 1.00 70.26 81 GLY c CA 1
ATOM 591 C C . GLY A 1 81 ? 184.986 199.023 157.013 1.00 70.26 81 GLY c C 1
ATOM 592 O O . GLY A 1 81 ? 184.205 199.949 156.776 1.00 70.26 81 GLY c O 1
ATOM 593 N N . ARG A 1 82 ? 184.959 198.334 158.151 1.00 70.26 82 ARG c N 1
ATOM 594 C CA . ARG A 1 82 ? 184.025 198.655 159.213 1.00 70.26 82 ARG c CA 1
ATOM 595 C C . ARG A 1 82 ? 184.755 198.727 160.546 1.00 70.26 82 ARG c C 1
ATOM 596 O O . ARG A 1 82 ? 185.643 197.910 160.815 1.00 70.26 82 ARG c O 1
ATOM 604 N N . PRO A 1 83 ? 184.400 199.688 161.403 1.00 71.49 83 PRO c N 1
ATOM 605 C CA . PRO A 1 83 ? 185.075 199.794 162.702 1.00 71.49 83 PRO c CA 1
ATOM 606 C C . PRO A 1 83 ? 184.616 198.767 163.718 1.00 71.49 83 PRO c C 1
ATOM 607 O O . PRO A 1 83 ? 185.310 198.570 164.724 1.00 71.49 83 PRO c O 1
ATOM 611 N N . GLU A 1 84 ? 183.481 198.111 163.496 1.00 77.17 84 GLU c N 1
ATOM 612 C CA . GLU A 1 84 ? 182.947 197.133 164.429 1.00 77.17 84 GLU c CA 1
ATOM 613 C C . GLU A 1 84 ? 182.885 195.763 163.768 1.00 77.17 84 GLU c C 1
ATOM 614 O O . GLU A 1 84 ? 182.690 195.646 162.554 1.00 77.17 84 GLU c O 1
ATOM 620 N N . ARG A 1 85 ? 183.075 194.724 164.579 1.00 77.10 85 ARG c N 1
ATOM 621 C CA . ARG A 1 85 ? 183.019 193.349 164.110 1.00 77.10 85 ARG c CA 1
ATOM 622 C C . ARG A 1 85 ? 181.998 192.506 164.859 1.00 77.10 85 ARG c C 1
ATOM 623 O O . ARG A 1 85 ? 181.834 191.325 164.531 1.00 77.10 85 ARG c O 1
ATOM 631 N N . ALA A 1 86 ? 181.317 193.071 165.853 1.00 79.76 86 ALA c N 1
ATOM 632 C CA . ALA A 1 86 ? 180.349 192.299 166.630 1.00 79.76 86 ALA c CA 1
ATOM 633 C C . ALA A 1 86 ? 179.178 191.779 165.803 1.00 79.76 86 ALA c C 1
ATOM 634 O O . ALA A 1 86 ? 178.885 190.574 165.887 1.00 79.76 86 ALA c O 1
ATOM 636 N N . PRO A 1 87 ? 178.474 192.592 164.996 1.00 76.43 87 PRO c N 1
ATOM 637 C CA . PRO A 1 87 ? 177.252 192.087 164.358 1.00 76.43 87 PRO c CA 1
ATOM 638 C C . PRO A 1 87 ? 177.510 191.336 163.064 1.00 76.43 87 PRO c C 1
ATOM 639 O O . PRO A 1 87 ? 176.584 191.116 162.278 1.00 76.43 87 PRO c O 1
ATOM 643 N N . TYR A 1 88 ? 178.756 190.941 162.824 1.00 78.01 88 TYR c N 1
ATOM 644 C CA . TYR A 1 88 ? 179.127 190.270 161.585 1.00 78.01 88 TYR c CA 1
ATOM 645 C C . TYR A 1 88 ? 179.927 189.011 161.872 1.00 78.01 88 TYR c C 1
ATOM 646 O O . TYR A 1 88 ? 180.958 188.754 161.247 1.00 78.01 88 TYR c O 1
ATOM 655 N N . ARG A 1 89 ? 179.472 188.208 162.826 1.00 78.85 89 ARG c N 1
ATOM 656 C CA . ARG A 1 89 ? 180.163 186.983 163.189 1.00 78.85 89 ARG c CA 1
ATOM 657 C C . ARG A 1 89 ? 179.347 185.732 162.905 1.00 78.85 89 ARG c C 1
ATOM 658 O O . ARG A 1 89 ? 179.807 184.629 163.220 1.00 78.85 89 ARG c O 1
ATOM 666 N N . ASP A 1 90 ? 178.159 185.865 162.322 1.00 85.50 90 ASP c N 1
ATOM 667 C CA . ASP A 1 90 ? 177.271 184.729 162.115 1.00 85.50 90 ASP c CA 1
ATOM 668 C C . ASP A 1 90 ? 176.680 184.758 160.714 1.00 85.50 90 ASP c C 1
ATOM 669 O O . ASP A 1 90 ? 175.532 184.358 160.497 1.00 85.50 90 ASP c O 1
ATOM 674 N N . LEU A 1 91 ? 177.453 185.231 159.743 1.00 74.55 91 LEU c N 1
ATOM 675 C CA . LEU A 1 91 ? 177.056 185.201 158.344 1.00 74.55 91 LEU c CA 1
ATOM 676 C C . LEU A 1 91 ? 177.703 183.998 157.675 1.00 74.55 91 LEU c C 1
ATOM 677 O O . LEU A 1 91 ? 178.917 183.802 157.787 1.00 74.55 91 LEU c O 1
ATOM 682 N N . ARG A 1 92 ? 176.901 183.202 156.976 1.00 70.26 92 ARG c N 1
ATOM 683 C CA . ARG A 1 92 ? 177.385 181.976 156.363 1.00 70.26 92 ARG c CA 1
ATOM 684 C C . ARG A 1 92 ? 176.912 181.875 154.921 1.00 70.26 92 ARG c C 1
ATOM 685 O O . ARG A 1 92 ? 175.821 182.335 154.572 1.00 70.26 92 ARG c O 1
ATOM 693 N N . CYS A 1 93 ? 177.752 181.269 154.085 1.00 79.70 93 CYS c N 1
ATOM 694 C CA . CYS A 1 93 ? 177.399 180.999 152.701 1.00 79.70 93 CYS c CA 1
ATOM 695 C C . CYS A 1 93 ? 176.312 179.928 152.629 1.00 79.70 93 CYS c C 1
ATOM 696 O O . CYS A 1 93 ? 176.050 179.202 153.591 1.00 79.70 93 CYS c O 1
ATOM 699 N N . VAL A 1 94 ? 175.677 179.835 151.463 1.00 71.45 94 VAL c N 1
ATOM 700 C CA . VAL A 1 94 ? 174.782 178.719 151.171 1.00 71.45 94 VAL c CA 1
ATOM 701 C C . VAL A 1 94 ? 175.118 178.012 149.870 1.00 71.45 94 VAL c C 1
ATOM 702 O O . VAL A 1 94 ? 174.710 176.853 149.680 1.00 71.45 94 VAL c O 1
ATOM 706 N N . ALA A 1 95 ? 175.844 178.644 148.951 1.00 74.81 95 ALA c N 1
ATOM 707 C CA . ALA A 1 95 ? 176.260 178.038 147.694 1.00 74.81 95 ALA c CA 1
ATOM 708 C C . ALA A 1 95 ? 177.479 178.794 147.202 1.00 74.81 95 ALA c C 1
ATOM 709 O O . ALA A 1 95 ? 177.652 179.965 147.556 1.00 74.81 95 ALA c O 1
ATOM 711 N N . PRO A 1 96 ? 178.344 178.169 146.390 1.00 74.58 96 PRO c N 1
ATOM 712 C CA . PRO A 1 96 ? 178.364 176.822 145.807 1.00 74.58 96 PRO c CA 1
ATOM 713 C C . PRO A 1 96 ? 178.601 175.723 146.844 1.00 74.58 96 PRO c C 1
ATOM 714 O O . PRO A 1 96 ? 178.919 176.041 147.988 1.00 74.58 96 PRO c O 1
ATOM 718 N N . PRO A 1 97 ? 178.440 174.454 146.456 1.00 75.14 97 PRO c N 1
ATOM 719 C CA . PRO A 1 97 ? 178.625 173.365 147.428 1.00 75.14 97 PRO c CA 1
ATOM 720 C C . PRO A 1 97 ? 180.017 173.306 148.026 1.00 75.14 97 PRO c C 1
ATOM 721 O O . PRO A 1 97 ? 180.185 172.717 149.101 1.00 75.14 97 PRO c O 1
ATOM 725 N N . ALA A 1 98 ? 181.022 173.882 147.367 1.00 75.99 98 ALA c N 1
ATOM 726 C CA . ALA A 1 98 ? 182.363 173.891 147.933 1.00 75.99 98 ALA c CA 1
ATOM 727 C C . ALA A 1 98 ? 182.442 174.709 149.213 1.00 75.99 98 ALA c C 1
ATOM 728 O O . ALA A 1 98 ? 183.320 174.452 150.043 1.00 75.99 98 ALA c O 1
ATOM 730 N N . LEU A 1 99 ? 181.548 175.678 149.396 1.00 72.54 99 LEU c N 1
ATOM 731 C CA . LEU A 1 99 ? 181.612 176.555 150.557 1.00 72.54 99 LEU c CA 1
ATOM 732 C C . LEU A 1 99 ? 180.328 176.516 151.373 1.00 72.54 99 LEU c C 1
ATOM 733 O O . LEU A 1 99 ? 179.801 177.569 151.744 1.00 72.54 99 LEU c O 1
ATOM 738 N N . ARG A 1 100 ? 179.804 175.321 151.648 1.00 78.69 100 ARG c N 1
ATOM 739 C CA . ARG A 1 100 ? 178.687 175.212 152.579 1.00 78.69 100 ARG c CA 1
ATOM 740 C C . ARG A 1 100 ? 179.054 175.814 153.926 1.00 78.69 100 ARG c C 1
ATOM 741 O O . ARG A 1 100 ? 179.910 175.282 154.640 1.00 78.69 100 ARG c O 1
ATOM 749 N N . GLY A 1 101 ? 178.409 176.920 154.277 1.00 73.64 101 GLY c N 1
ATOM 750 C CA . GLY A 1 101 ? 178.535 177.493 155.601 1.00 73.64 101 GLY c CA 1
ATOM 751 C C . GLY A 1 101 ? 179.910 177.988 156.005 1.00 73.64 101 GLY c C 1
ATOM 752 O O . GLY A 1 101 ? 180.344 177.744 157.134 1.00 73.64 101 GLY c O 1
ATOM 753 N N . ARG A 1 102 ? 180.606 178.685 155.112 1.00 70.26 102 ARG c N 1
ATOM 754 C CA . ARG A 1 102 ? 181.842 179.362 155.480 1.00 70.26 102 ARG c CA 1
ATOM 755 C C . ARG A 1 102 ? 181.529 180.780 155.931 1.00 70.26 102 ARG c C 1
ATOM 756 O O . ARG A 1 102 ? 180.630 181.432 155.391 1.00 70.26 102 ARG c O 1
ATOM 764 N N . LEU A 1 103 ? 182.273 181.254 156.925 1.00 70.26 103 LEU c N 1
ATOM 765 C CA . LEU A 1 103 ? 181.981 182.551 157.519 1.00 70.26 103 LEU c CA 1
ATOM 766 C C . LEU A 1 103 ? 182.293 183.669 156.532 1.00 70.26 103 LEU c C 1
ATOM 767 O O . LEU A 1 103 ? 183.378 183.711 155.944 1.00 70.26 103 LEU c O 1
ATOM 772 N N . LEU A 1 104 ? 181.329 184.573 156.349 1.00 70.26 104 LEU c N 1
ATOM 773 C CA . LEU A 1 104 ? 181.468 185.626 155.344 1.00 70.26 104 LEU c CA 1
ATOM 774 C C . LEU A 1 104 ? 182.614 186.589 155.623 1.00 70.26 104 LEU c C 1
ATOM 775 O O . LEU A 1 104 ? 183.400 186.855 154.698 1.00 70.26 104 LEU c O 1
ATOM 780 N N . PRO A 1 105 ? 182.770 187.154 156.824 1.00 70.26 105 PRO c N 1
ATOM 781 C CA . PRO A 1 105 ? 183.859 188.121 157.027 1.00 70.26 105 PRO c CA 1
ATOM 782 C C . PRO A 1 105 ? 185.246 187.526 156.883 1.00 70.26 105 PRO c C 1
ATOM 783 O O . PRO A 1 105 ? 186.202 188.279 156.662 1.00 70.26 105 PRO c O 1
ATOM 787 N N . TYR A 1 106 ? 185.395 186.209 156.999 1.00 70.26 106 TYR c N 1
ATOM 788 C CA . TYR A 1 106 ? 186.700 185.557 156.927 1.00 70.26 106 TYR c CA 1
ATOM 789 C C . TYR A 1 106 ? 186.910 184.858 155.593 1.00 70.26 106 TYR c C 1
ATOM 790 O O . TYR A 1 106 ? 187.504 183.780 155.534 1.00 70.26 106 TYR c O 1
ATOM 799 N N . LEU A 1 107 ? 186.427 185.451 154.509 1.00 70.26 107 LEU c N 1
ATOM 800 C CA . LEU A 1 107 ? 186.561 184.887 153.176 1.00 70.26 107 LEU c CA 1
ATOM 801 C C . LEU A 1 107 ? 187.632 185.633 152.392 1.00 70.26 107 LEU c C 1
ATOM 802 O O . LEU A 1 107 ? 188.046 186.738 152.744 1.00 70.26 107 LEU c O 1
ATOM 807 N N . ALA A 1 108 ? 188.080 185.007 151.309 1.00 70.26 108 ALA c N 1
ATOM 808 C CA . ALA A 1 108 ? 189.166 185.525 150.495 1.00 70.26 108 ALA c CA 1
ATOM 809 C C . ALA A 1 108 ? 188.662 185.877 149.104 1.00 70.26 108 ALA c C 1
ATOM 810 O O . ALA A 1 108 ? 187.716 185.270 148.594 1.00 70.26 108 ALA c O 1
ATOM 812 N N . GLU A 1 109 ? 189.304 186.877 148.499 1.00 70.26 109 GLU c N 1
ATOM 813 C CA . GLU A 1 109 ? 188.954 187.272 147.140 1.00 70.26 109 GLU c CA 1
ATOM 814 C C . GLU A 1 109 ? 189.176 186.127 146.161 1.00 70.26 109 GLU c C 1
ATOM 815 O O . GLU A 1 109 ? 188.415 185.961 145.198 1.00 70.26 109 GLU c O 1
ATOM 821 N N . ASP A 1 110 ? 190.213 185.321 146.397 1.00 70.91 110 ASP c N 1
ATOM 822 C CA . ASP A 1 110 ? 190.543 184.239 145.477 1.00 70.91 110 ASP c CA 1
ATOM 823 C C . ASP A 1 110 ? 189.416 183.221 145.387 1.00 70.91 110 ASP c C 1
ATOM 824 O O . ASP A 1 110 ? 189.107 182.727 144.299 1.00 70.91 110 ASP c O 1
ATOM 829 N N . GLU A 1 111 ? 188.797 182.881 146.518 1.00 70.26 111 GLU c N 1
ATOM 830 C CA . GLU A 1 111 ? 187.689 181.932 146.485 1.00 70.26 111 GLU c CA 1
ATOM 831 C C . GLU A 1 111 ? 186.484 182.508 145.754 1.00 70.26 111 GLU c C 1
ATOM 832 O O . GLU A 1 111 ? 185.870 181.825 144.927 1.00 70.26 111 GLU c O 1
ATOM 838 N N . LEU A 1 112 ? 186.128 183.759 146.044 1.00 70.26 112 LEU c N 1
ATOM 839 C CA . LEU A 1 112 ? 184.985 184.375 145.386 1.00 70.26 112 LEU c CA 1
ATOM 840 C C . LEU A 1 112 ? 185.204 184.560 143.891 1.00 70.26 112 LEU c C 1
ATOM 841 O O . LEU A 1 112 ? 184.227 184.615 143.138 1.00 70.26 112 LEU c O 1
ATOM 846 N N . ARG A 1 113 ? 186.453 184.660 143.445 1.00 70.26 113 ARG c N 1
ATOM 847 C CA . ARG A 1 113 ? 186.721 184.783 142.020 1.00 70.26 113 ARG c CA 1
ATOM 848 C C . ARG A 1 113 ? 186.928 183.439 141.341 1.00 70.26 113 ARG c C 1
ATOM 849 O O . ARG A 1 113 ? 186.742 183.334 140.124 1.00 70.26 113 ARG c O 1
ATOM 857 N N . ALA A 1 114 ? 187.311 182.409 142.094 1.00 70.26 114 ALA c N 1
ATOM 858 C CA . ALA A 1 114 ? 187.575 181.104 141.503 1.00 70.26 114 ALA c CA 1
ATOM 859 C C . ALA A 1 114 ? 186.296 180.346 141.182 1.00 70.26 114 ALA c C 1
ATOM 860 O O . ALA A 1 114 ? 186.252 179.606 140.193 1.00 70.26 114 ALA c O 1
ATOM 862 N N . ALA A 1 115 ? 185.257 180.510 141.992 1.00 76.24 115 ALA c N 1
ATOM 863 C CA . ALA A 1 115 ? 183.986 179.838 141.767 1.00 76.24 115 ALA c CA 1
ATOM 864 C C . ALA A 1 115 ? 183.093 180.592 140.803 1.00 76.24 115 ALA c C 1
ATOM 865 O O . ALA A 1 115 ? 181.873 180.396 140.813 1.00 76.24 115 ALA c O 1
ATOM 867 N N . CYS A 1 116 ? 183.675 181.452 139.973 1.00 88.16 116 CYS c N 1
ATOM 868 C CA . CYS A 1 116 ? 182.920 182.355 139.119 1.00 88.16 116 CYS c CA 1
ATOM 869 C C . CYS A 1 116 ? 183.119 182.051 137.640 1.00 88.16 116 CYS c C 1
ATOM 870 O O . CYS A 1 116 ? 182.143 181.852 136.911 1.00 88.16 116 CYS c O 1
ATOM 873 N N . ALA A 1 117 ? 184.366 182.006 137.177 1.00 99.64 117 ALA c N 1
ATOM 874 C CA . ALA A 1 117 ? 184.661 181.809 135.769 1.00 99.64 117 ALA c CA 1
ATOM 875 C C . ALA A 1 117 ? 185.110 180.377 135.506 1.00 99.64 117 ALA c C 1
ATOM 876 O O . ALA A 1 117 ? 185.751 179.753 136.358 1.00 99.64 117 ALA c O 1
ATOM 878 N N . PRO A 1 118 ? 184.784 179.825 134.327 1.00 118.78 118 PRO c N 1
ATOM 879 C CA . PRO A 1 118 ? 185.193 178.467 133.953 1.00 118.78 118 PRO c CA 1
ATOM 880 C C . PRO A 1 118 ? 186.706 178.329 133.811 1.00 118.78 118 PRO c C 1
ATOM 881 O O . PRO A 1 118 ? 187.379 179.336 133.593 1.00 118.78 118 PRO c O 1
ATOM 885 N N . CYS B 1 1 ? 191.401 163.253 166.900 1.00 93.24 1 CYS C N 1
ATOM 886 C CA . CYS B 1 1 ? 192.024 164.536 166.595 1.00 93.24 1 CYS C CA 1
ATOM 887 C C . CYS B 1 1 ? 193.302 164.365 165.777 1.00 93.24 1 CYS C C 1
ATOM 888 O O . CYS B 1 1 ? 193.955 163.325 165.870 1.00 93.24 1 CYS C O 1
ATOM 891 N N . PRO B 1 2 ? 193.632 165.396 164.969 1.00 79.07 2 PRO C N 1
ATOM 892 C CA . PRO B 1 2 ? 194.719 165.298 163.995 1.00 79.07 2 PRO C CA 1
ATOM 893 C C . PRO B 1 2 ? 195.938 164.493 164.414 1.00 79.07 2 PRO C C 1
ATOM 894 O O . PRO B 1 2 ? 196.506 164.695 165.491 1.00 79.07 2 PRO C O 1
ATOM 898 N N . ALA B 1 3 ? 196.334 163.568 163.542 1.00 76.15 3 ALA C N 1
ATOM 899 C CA . ALA B 1 3 ? 197.443 162.667 163.846 1.00 76.15 3 ALA C CA 1
ATOM 900 C C . ALA B 1 3 ? 198.786 163.362 164.040 1.00 76.15 3 ALA C C 1
ATOM 901 O O . ALA B 1 3 ? 199.453 163.084 165.051 1.00 76.15 3 ALA C O 1
ATOM 903 N N . PRO B 1 4 ? 199.249 164.247 163.154 1.00 70.26 4 PRO C N 1
ATOM 904 C CA . PRO B 1 4 ? 200.664 164.632 163.171 1.00 70.26 4 PRO C CA 1
ATOM 905 C C . PRO B 1 4 ? 201.052 165.626 164.253 1.00 70.26 4 PRO C C 1
ATOM 906 O O . PRO B 1 4 ? 202.143 166.196 164.168 1.00 70.26 4 PRO C O 1
ATOM 910 N N . CYS B 1 5 ? 200.213 165.862 165.260 1.00 72.65 5 CYS C N 1
ATOM 911 C CA . CYS B 1 5 ? 200.620 166.712 166.367 1.00 72.65 5 CYS C CA 1
ATOM 912 C C . CYS B 1 5 ? 199.830 166.337 167.611 1.00 72.65 5 CYS C C 1
ATOM 913 O O . CYS B 1 5 ? 198.790 165.679 167.538 1.00 72.65 5 CYS C O 1
ATOM 916 N N . SER B 1 6 ? 200.343 166.771 168.760 1.00 70.26 6 SER C N 1
ATOM 917 C CA . SER B 1 6 ? 199.813 166.325 170.038 1.00 70.26 6 SER C CA 1
ATOM 918 C C . SER B 1 6 ? 198.433 166.920 170.298 1.00 70.26 6 SER C C 1
ATOM 919 O O . SER B 1 6 ? 198.042 167.940 169.728 1.00 70.26 6 SER C O 1
ATOM 922 N N . CYS B 1 7 ? 197.696 166.272 171.194 1.00 70.26 7 CYS C N 1
ATOM 923 C CA . CYS B 1 7 ? 196.284 166.588 171.382 1.00 70.26 7 CYS C CA 1
ATOM 924 C C . CYS B 1 7 ? 195.834 166.042 172.724 1.00 70.26 7 CYS C C 1
ATOM 925 O O . CYS B 1 7 ? 195.846 164.824 172.925 1.00 70.26 7 CYS C O 1
ATOM 928 N N . ALA B 1 8 ? 195.442 166.926 173.639 1.00 70.26 8 ALA C N 1
ATOM 929 C CA . ALA B 1 8 ? 195.036 166.520 174.978 1.00 70.26 8 ALA C CA 1
ATOM 930 C C . ALA B 1 8 ? 193.745 167.232 175.340 1.00 70.26 8 ALA C C 1
ATOM 931 O O . ALA B 1 8 ? 193.685 168.464 175.305 1.00 70.26 8 ALA C O 1
ATOM 933 N N . GLY B 1 9 ? 192.726 166.459 175.700 1.00 70.26 9 GLY C N 1
ATOM 934 C CA . GLY B 1 9 ? 191.467 167.052 176.115 1.00 70.26 9 GLY C CA 1
ATOM 935 C C . GLY B 1 9 ? 190.891 167.917 175.016 1.00 70.26 9 GLY C C 1
ATOM 936 O O . GLY B 1 9 ? 190.763 167.495 173.862 1.00 70.26 9 GLY C O 1
ATOM 937 N N . THR B 1 10 ? 190.543 169.148 175.372 1.00 70.26 10 THR C N 1
ATOM 938 C CA . THR B 1 10 ? 190.018 170.111 174.416 1.00 70.26 10 THR C CA 1
ATOM 939 C C . THR B 1 10 ? 191.105 170.952 173.764 1.00 70.26 10 THR C C 1
ATOM 940 O O . THR B 1 10 ? 190.793 171.773 172.896 1.00 70.26 10 THR C O 1
ATOM 944 N N . LEU B 1 11 ? 192.360 170.775 174.155 1.00 70.26 11 LEU C N 1
ATOM 945 C CA . LEU B 1 11 ? 193.465 171.529 173.590 1.00 70.26 11 LEU C CA 1
ATOM 946 C C . LEU B 1 11 ? 194.225 170.687 172.575 1.00 70.26 11 LEU C C 1
ATOM 947 O O . LEU B 1 11 ? 194.320 169.461 172.696 1.00 70.26 11 LEU C O 1
ATOM 952 N N . VAL B 1 12 ? 194.770 171.361 171.570 1.00 70.26 12 VAL C N 1
ATOM 953 C CA . VAL B 1 12 ? 195.647 170.740 170.589 1.00 70.26 12 VAL C CA 1
ATOM 954 C C . VAL B 1 12 ? 196.982 171.465 170.626 1.00 70.26 12 VAL C C 1
ATOM 955 O O . VAL B 1 12 ? 197.034 172.685 170.819 1.00 70.26 12 VAL C O 1
ATOM 959 N N . ASP B 1 13 ? 198.066 170.705 170.506 1.00 70.26 13 ASP C N 1
ATOM 960 C CA . ASP B 1 13 ? 199.421 171.243 170.541 1.00 70.26 13 ASP C CA 1
ATOM 961 C C . ASP B 1 13 ? 200.102 170.814 169.247 1.00 70.26 13 ASP C C 1
ATOM 962 O O . ASP B 1 13 ? 200.586 169.682 169.131 1.00 70.26 13 ASP C O 1
ATOM 967 N N . CYS B 1 14 ? 200.104 171.718 168.268 1.00 70.26 14 CYS C N 1
ATOM 968 C CA . CYS B 1 14 ? 200.702 171.483 166.963 1.00 70.26 14 CYS C CA 1
ATOM 969 C C . CYS B 1 14 ? 201.992 172.264 166.772 1.00 70.26 14 CYS C C 1
ATOM 970 O O . CYS B 1 14 ? 202.508 172.324 165.652 1.00 70.26 14 CYS C O 1
ATOM 973 N N . GLY B 1 15 ? 202.523 172.865 167.829 1.00 70.26 15 GLY C N 1
ATOM 974 C CA . GLY B 1 15 ? 203.654 173.752 167.690 1.00 70.26 15 GLY C CA 1
ATOM 975 C C . GLY B 1 15 ? 205.001 173.066 167.821 1.00 70.26 15 GLY C C 1
ATOM 976 O O . GLY B 1 15 ? 205.111 171.953 168.327 1.00 70.26 15 GLY C O 1
ATOM 977 N N . ARG B 1 16 ? 206.028 173.773 167.350 1.00 70.26 16 ARG C N 1
ATOM 978 C CA . ARG B 1 16 ? 207.424 173.358 167.491 1.00 70.26 16 ARG C CA 1
ATOM 979 C C . ARG B 1 16 ? 207.671 171.976 166.891 1.00 70.26 16 ARG C C 1
ATOM 980 O O . ARG B 1 16 ? 208.396 171.156 167.457 1.00 70.26 16 ARG C O 1
ATOM 988 N N . ARG B 1 17 ? 207.065 171.709 165.731 1.00 70.26 17 ARG C N 1
ATOM 989 C CA . ARG B 1 17 ? 207.293 170.433 165.064 1.00 70.26 17 ARG C CA 1
ATOM 990 C C . ARG B 1 17 ? 207.413 170.569 163.548 1.00 70.26 17 ARG C C 1
ATOM 991 O O . ARG B 1 17 ? 207.295 169.564 162.837 1.00 70.26 17 ARG C O 1
ATOM 999 N N . GLY B 1 18 ? 207.646 171.771 163.037 1.00 70.26 18 GLY C N 1
ATOM 1000 C CA . GLY B 1 18 ? 207.874 171.949 161.614 1.00 70.26 18 GLY C CA 1
ATOM 1001 C C . GLY B 1 18 ? 206.699 171.628 160.715 1.00 70.26 18 GLY C C 1
ATOM 1002 O O . GLY B 1 18 ? 206.886 171.024 159.652 1.00 70.26 18 GLY C O 1
ATOM 1003 N N . LEU B 1 19 ? 205.491 172.013 161.113 1.00 70.26 19 LEU C N 1
ATOM 1004 C CA . LEU B 1 19 ? 204.342 171.875 160.233 1.00 70.26 19 LEU C CA 1
ATOM 1005 C C . LEU B 1 19 ? 204.407 172.912 159.118 1.00 70.26 19 LEU C C 1
ATOM 1006 O O . LEU B 1 19 ? 204.769 174.069 159.345 1.00 70.26 19 LEU C O 1
ATOM 1011 N N . THR B 1 20 ? 204.057 172.493 157.907 1.00 70.26 20 THR C N 1
ATOM 1012 C CA . THR B 1 20 ? 204.033 173.370 156.744 1.00 70.26 20 THR C CA 1
ATOM 1013 C C . THR B 1 20 ? 202.638 173.375 156.128 1.00 70.26 20 THR C C 1
ATOM 1014 O O . THR B 1 20 ? 201.707 172.748 156.636 1.00 70.26 20 THR C O 1
ATOM 1018 N N . TRP B 1 21 ? 202.505 174.103 155.019 1.00 70.26 21 TRP C N 1
ATOM 1019 C CA . TRP B 1 21 ? 201.206 174.237 154.368 1.00 70.26 21 TRP C CA 1
ATOM 1020 C C . TRP B 1 21 ? 200.704 172.894 153.856 1.00 70.26 21 TRP C C 1
ATOM 1021 O O . TRP B 1 21 ? 199.520 172.569 154.001 1.00 70.26 21 TRP C O 1
ATOM 1032 N N . ALA B 1 22 ? 201.587 172.101 153.250 1.00 60.18 22 ALA C N 1
ATOM 1033 C CA . ALA B 1 22 ? 201.168 170.811 152.715 1.00 60.18 22 ALA C CA 1
ATOM 1034 C C . ALA B 1 22 ? 200.949 169.789 153.825 1.00 60.18 22 ALA C C 1
ATOM 1035 O O . ALA B 1 22 ? 200.004 168.995 153.765 1.00 60.18 22 ALA C O 1
ATOM 1037 N N . SER B 1 23 ? 201.810 169.789 154.842 1.00 62.66 23 SER C N 1
ATOM 1038 C CA . SER B 1 23 ? 201.727 168.798 155.908 1.00 62.66 23 SER C CA 1
ATOM 1039 C C . SER B 1 23 ? 200.693 169.140 156.971 1.00 62.66 23 SER C C 1
ATOM 1040 O O . SER B 1 23 ? 200.460 168.319 157.864 1.00 62.66 23 SER C O 1
ATOM 1043 N N . LEU B 1 24 ? 200.079 170.315 156.907 1.00 64.92 24 LEU C N 1
ATOM 1044 C CA . LEU B 1 24 ? 199.121 170.705 157.929 1.00 64.92 24 LEU C CA 1
ATOM 1045 C C . LEU B 1 24 ? 197.903 169.786 157.889 1.00 64.92 24 LEU C C 1
ATOM 1046 O O . LEU B 1 24 ? 197.422 169.440 156.806 1.00 64.92 24 LEU C O 1
ATOM 1051 N N . PRO B 1 25 ? 197.395 169.364 159.046 1.00 66.99 25 PRO C N 1
ATOM 1052 C CA . PRO B 1 25 ? 196.184 168.537 159.058 1.00 66.99 25 PRO C CA 1
ATOM 1053 C C . PRO B 1 25 ? 195.009 169.271 158.432 1.00 66.99 25 PRO C C 1
ATOM 1054 O O . PRO B 1 25 ? 194.863 170.485 158.575 1.00 66.99 25 PRO C O 1
ATOM 1058 N N . THR B 1 26 ? 194.169 168.512 157.727 1.00 71.35 26 THR C N 1
ATOM 1059 C CA . THR B 1 26 ? 193.092 169.118 156.953 1.00 71.35 26 THR C CA 1
ATOM 1060 C C . THR B 1 26 ? 192.105 169.853 157.848 1.00 71.35 26 THR C C 1
ATOM 1061 O O . THR B 1 26 ? 191.653 170.954 157.513 1.00 71.35 26 THR C O 1
ATOM 1065 N N . ALA B 1 27 ? 191.758 169.267 158.989 1.00 62.41 27 ALA C N 1
ATOM 1066 C CA . ALA B 1 27 ? 190.787 169.885 159.875 1.00 62.41 27 ALA C CA 1
ATOM 1067 C C . ALA B 1 27 ? 191.075 169.473 161.309 1.00 62.41 27 ALA C C 1
ATOM 1068 O O . ALA B 1 27 ? 191.714 168.451 161.568 1.00 62.41 27 ALA C O 1
ATOM 1070 N N . PHE B 1 28 ? 190.583 170.282 162.235 1.00 57.48 28 PHE C N 1
ATOM 1071 C CA . PHE B 1 28 ? 190.716 170.082 163.665 1.00 57.48 28 PHE C CA 1
ATOM 1072 C C . PHE B 1 28 ? 189.365 169.722 164.271 1.00 57.48 28 PHE C C 1
ATOM 1073 O O . PHE B 1 28 ? 188.319 169.957 163.657 1.00 57.48 28 PHE C O 1
ATOM 1081 N N . PRO B 1 29 ? 189.345 169.129 165.466 1.00 51.03 29 PRO C N 1
ATOM 1082 C CA . PRO B 1 29 ? 188.065 168.770 166.084 1.00 51.03 29 PRO C CA 1
ATOM 1083 C C . PRO B 1 29 ? 187.179 169.986 166.295 1.00 51.03 29 PRO C C 1
ATOM 1084 O O . PRO B 1 29 ? 187.654 171.110 166.467 1.00 51.03 29 PRO C O 1
ATOM 1088 N N . VAL B 1 30 ? 185.869 169.746 166.263 1.00 48.68 30 VAL C N 1
ATOM 1089 C CA . VAL B 1 30 ? 184.903 170.839 166.295 1.00 48.68 30 VAL C CA 1
ATOM 1090 C C . VAL B 1 30 ? 184.992 171.605 167.608 1.00 48.68 30 VAL C C 1
ATOM 1091 O O . VAL B 1 30 ? 184.833 172.831 167.640 1.00 48.68 30 VAL C O 1
ATOM 1095 N N . ASP B 1 31 ? 185.266 170.908 168.704 1.00 56.70 31 ASP C N 1
ATOM 1096 C CA . ASP B 1 31 ? 185.152 171.484 170.035 1.00 56.70 31 ASP C CA 1
ATOM 1097 C C . ASP B 1 31 ? 186.454 172.076 170.562 1.00 56.70 31 ASP C C 1
ATOM 1098 O O . ASP B 1 31 ? 186.513 172.440 171.741 1.00 56.70 31 ASP C O 1
ATOM 1103 N N . THR B 1 32 ? 187.493 172.180 169.738 1.00 70.26 32 THR C N 1
ATOM 1104 C CA . THR B 1 32 ? 188.776 172.650 170.244 1.00 70.26 32 THR C CA 1
ATOM 1105 C C . THR B 1 32 ? 188.704 174.122 170.635 1.00 70.26 32 THR C C 1
ATOM 1106 O O . THR B 1 32 ? 187.999 174.922 170.015 1.00 70.26 32 THR C O 1
ATOM 1110 N N . THR B 1 33 ? 189.435 174.473 171.698 1.00 70.26 33 THR C N 1
ATOM 1111 C CA . THR B 1 33 ? 189.449 175.838 172.211 1.00 70.26 33 THR C CA 1
ATOM 1112 C C . THR B 1 33 ? 190.854 176.399 172.380 1.00 70.26 33 THR C C 1
ATOM 1113 O O . THR B 1 33 ? 191.013 177.444 173.020 1.00 70.26 33 THR C O 1
ATOM 1117 N N . GLU B 1 34 ? 191.874 175.743 171.833 1.00 70.26 34 GLU C N 1
ATOM 1118 C CA . GLU B 1 34 ? 193.222 176.294 171.864 1.00 70.26 34 GLU C CA 1
ATOM 1119 C C . GLU B 1 34 ? 194.065 175.578 170.823 1.00 70.26 34 GLU C C 1
ATOM 1120 O O . GLU B 1 34 ? 194.104 174.344 170.795 1.00 70.26 34 GLU C O 1
ATOM 1126 N N . LEU B 1 35 ? 194.736 176.354 169.975 1.00 70.26 35 LEU C N 1
ATOM 1127 C CA . LEU B 1 35 ? 195.512 175.831 168.854 1.00 70.26 35 LEU C CA 1
ATOM 1128 C C . LEU B 1 35 ? 196.846 176.567 168.840 1.00 70.26 35 LEU C C 1
ATOM 1129 O O . LEU B 1 35 ? 196.957 177.650 168.259 1.00 70.26 35 LEU C O 1
ATOM 1134 N N . VAL B 1 36 ? 197.851 175.993 169.489 1.00 70.26 36 VAL C N 1
ATOM 1135 C CA . VAL B 1 36 ? 199.184 176.578 169.513 1.00 70.26 36 VAL C CA 1
ATOM 1136 C C . VAL B 1 36 ? 199.939 176.117 168.272 1.00 70.26 36 VAL C C 1
ATOM 1137 O O . VAL B 1 36 ? 200.081 174.914 168.026 1.00 70.26 36 VAL C O 1
ATOM 1141 N N . LEU B 1 37 ? 200.399 177.078 167.472 1.00 70.26 37 LEU C N 1
ATOM 1142 C CA . LEU B 1 37 ? 201.121 176.804 166.236 1.00 70.26 37 LEU C CA 1
ATOM 1143 C C . LEU B 1 37 ? 202.466 177.519 166.210 1.00 70.26 37 LEU C C 1
ATOM 1144 O O . LEU B 1 37 ? 202.972 177.866 165.142 1.00 70.26 37 LEU C O 1
ATOM 1149 N N . THR B 1 38 ? 203.049 177.748 167.380 1.00 70.26 38 THR C N 1
ATOM 1150 C CA . THR B 1 38 ? 204.318 178.452 167.461 1.00 70.26 38 THR C CA 1
ATOM 1151 C C . THR B 1 38 ? 205.447 177.613 166.874 1.00 70.26 38 THR C C 1
ATOM 1152 O O . THR B 1 38 ? 205.457 176.384 166.974 1.00 70.26 38 THR C O 1
ATOM 1156 N N . GLY B 1 39 ? 206.406 178.297 166.258 1.00 70.26 39 GLY C N 1
ATOM 1157 C CA . GLY B 1 39 ? 207.598 177.635 165.745 1.00 70.26 39 GLY C CA 1
ATOM 1158 C C . GLY B 1 39 ? 207.349 176.651 164.623 1.00 70.26 39 GLY C C 1
ATOM 1159 O O . GLY B 1 39 ? 207.941 175.565 164.611 1.00 70.26 39 GLY C O 1
ATOM 1160 N N . ASN B 1 40 ? 206.489 177.004 163.677 1.00 70.26 40 ASN C N 1
ATOM 1161 C CA . ASN B 1 40 ? 206.185 176.170 162.524 1.00 70.26 40 ASN C CA 1
ATOM 1162 C C . ASN B 1 40 ? 206.618 176.896 161.251 1.00 70.26 40 ASN C C 1
ATOM 1163 O O . ASN B 1 40 ? 207.252 177.953 161.299 1.00 70.26 40 ASN C O 1
ATOM 1168 N N . ASN B 1 41 ? 206.278 176.314 160.101 1.00 70.26 41 ASN C N 1
ATOM 1169 C CA . ASN B 1 41 ? 206.573 176.902 158.801 1.00 70.26 41 ASN C CA 1
ATOM 1170 C C . ASN B 1 41 ? 205.310 177.371 158.087 1.00 70.26 41 ASN C C 1
ATOM 1171 O O . ASN B 1 41 ? 205.255 177.379 156.856 1.00 70.26 41 ASN C O 1
ATOM 1176 N N . LEU B 1 42 ? 204.287 177.759 158.841 1.00 70.26 42 LEU C N 1
ATOM 1177 C CA . LEU B 1 42 ? 203.026 178.180 158.242 1.00 70.26 42 LEU C CA 1
ATOM 1178 C C . LEU B 1 42 ? 203.204 179.532 157.565 1.00 70.26 42 LEU C C 1
ATOM 1179 O O . LEU B 1 42 ? 203.325 180.560 158.238 1.00 70.26 42 LEU C O 1
ATOM 1184 N N . THR B 1 43 ? 203.222 179.535 156.232 1.00 70.26 43 THR C N 1
ATOM 1185 C CA . THR B 1 43 ? 203.267 180.797 155.503 1.00 70.26 43 THR C CA 1
ATOM 1186 C C . THR B 1 43 ? 201.963 181.568 155.663 1.00 70.26 43 THR C C 1
ATOM 1187 O O . THR B 1 43 ? 201.975 182.779 155.909 1.00 70.26 43 THR C O 1
ATOM 1191 N N . ALA B 1 44 ? 200.834 180.880 155.530 1.00 70.26 44 ALA C N 1
ATOM 1192 C CA . ALA B 1 44 ? 199.519 181.470 155.720 1.00 70.26 44 ALA C CA 1
ATOM 1193 C C . ALA B 1 44 ? 198.535 180.331 155.912 1.00 70.26 44 ALA C C 1
ATOM 1194 O O . ALA B 1 44 ? 198.581 179.343 155.178 1.00 70.26 44 ALA C O 1
ATOM 1196 N N . LEU B 1 45 ? 197.664 180.466 156.897 1.00 70.26 45 LEU C N 1
ATOM 1197 C CA . LEU B 1 45 ? 196.788 179.358 157.259 1.00 70.26 45 LEU C CA 1
ATOM 1198 C C . LEU B 1 45 ? 195.824 179.053 156.119 1.00 70.26 45 LEU C C 1
ATOM 1199 O O . LEU B 1 45 ? 195.235 179.978 155.548 1.00 70.26 45 LEU C O 1
ATOM 1204 N N . PRO B 1 46 ? 195.655 177.787 155.746 1.00 70.26 46 PRO C N 1
ATOM 1205 C CA . PRO B 1 46 ? 194.703 177.438 154.695 1.00 70.26 46 PRO C CA 1
ATOM 1206 C C . PRO B 1 46 ? 193.302 177.875 155.074 1.00 70.26 46 PRO C C 1
ATOM 1207 O O . PRO B 1 46 ? 192.919 177.812 156.252 1.00 70.26 46 PRO C O 1
ATOM 1211 N N . PRO B 1 47 ? 192.512 178.332 154.109 1.00 70.26 47 PRO C N 1
ATOM 1212 C CA . PRO B 1 47 ? 191.194 178.875 154.439 1.00 70.26 47 PRO C CA 1
ATOM 1213 C C . PRO B 1 47 ? 190.260 177.796 154.953 1.00 70.26 47 PRO C C 1
ATOM 1214 O O . PRO B 1 47 ? 190.388 176.617 154.618 1.00 70.26 47 PRO C O 1
ATOM 1218 N N . GLY B 1 48 ? 189.311 178.218 155.782 1.00 70.26 48 GLY C N 1
ATOM 1219 C CA . GLY B 1 48 ? 188.341 177.300 156.334 1.00 70.26 48 GLY C CA 1
ATOM 1220 C C . GLY B 1 48 ? 188.807 176.514 157.537 1.00 70.26 48 GLY C C 1
ATOM 1221 O O . GLY B 1 48 ? 188.110 175.582 157.953 1.00 70.26 48 GLY C O 1
ATOM 1222 N N . LEU B 1 49 ? 189.957 176.855 158.111 1.00 70.26 49 LEU C N 1
ATOM 1223 C CA . LEU B 1 49 ? 190.475 176.158 159.280 1.00 70.26 49 LEU C CA 1
ATOM 1224 C C . LEU B 1 49 ? 190.145 176.864 160.585 1.00 70.26 49 LEU C C 1
ATOM 1225 O O . LEU B 1 49 ? 189.879 176.201 161.590 1.00 70.26 49 LEU C O 1
ATOM 1230 N N . LEU B 1 50 ? 190.159 178.196 160.596 1.00 70.26 50 LEU C N 1
ATOM 1231 C CA . LEU B 1 50 ? 189.839 178.947 161.802 1.00 70.26 50 LEU C CA 1
ATOM 1232 C C . LEU B 1 50 ? 188.350 179.218 161.954 1.00 70.26 50 LEU C C 1
ATOM 1233 O O . LEU B 1 50 ? 187.932 179.699 163.012 1.00 70.26 50 LEU C O 1
ATOM 1238 N N . ASP B 1 51 ? 187.544 178.931 160.933 1.00 70.26 51 ASP C N 1
ATOM 1239 C CA . ASP B 1 51 ? 186.098 179.056 161.037 1.00 70.26 51 ASP C CA 1
ATOM 1240 C C . ASP B 1 51 ? 185.401 177.719 161.242 1.00 70.26 51 ASP C C 1
ATOM 1241 O O . ASP B 1 51 ? 184.189 177.700 161.476 1.00 70.26 51 ASP C O 1
ATOM 1246 N N . ALA B 1 52 ? 186.130 176.611 161.153 1.00 64.04 52 ALA C N 1
ATOM 1247 C CA . ALA B 1 52 ? 185.597 175.293 161.465 1.00 64.04 52 ALA C CA 1
ATOM 1248 C C . ALA B 1 52 ? 185.753 174.938 162.936 1.00 64.04 52 ALA C C 1
ATOM 1249 O O . ALA B 1 52 ? 185.395 173.825 163.334 1.00 64.04 52 ALA C O 1
ATOM 1251 N N . LEU B 1 53 ? 186.277 175.855 163.746 1.00 70.26 53 LEU C N 1
ATOM 1252 C CA . LEU B 1 53 ? 186.493 175.645 165.176 1.00 70.26 53 LEU C CA 1
ATOM 1253 C C . LEU B 1 53 ? 185.781 176.758 165.930 1.00 70.26 53 LEU C C 1
ATOM 1254 O O . LEU B 1 53 ? 186.412 177.708 166.407 1.00 70.26 53 LEU C O 1
ATOM 1259 N N . PRO B 1 54 ? 184.455 176.673 166.052 1.00 70.26 54 PRO C N 1
ATOM 1260 C CA . PRO B 1 54 ? 183.703 177.773 166.674 1.00 70.26 54 PRO C CA 1
ATOM 1261 C C . PRO B 1 54 ? 184.056 178.014 168.129 1.00 70.26 54 PRO C C 1
ATOM 1262 O O . PRO B 1 54 ? 183.778 179.104 168.642 1.00 70.26 54 PRO C O 1
ATOM 1266 N N . ALA B 1 55 ? 184.656 177.044 168.809 1.00 70.26 55 ALA C N 1
ATOM 1267 C CA . ALA B 1 55 ? 184.965 177.168 170.226 1.00 70.26 55 ALA C CA 1
ATOM 1268 C C . ALA B 1 55 ? 186.354 177.728 170.489 1.00 70.26 55 ALA C C 1
ATOM 1269 O O . ALA B 1 55 ? 186.769 177.791 171.650 1.00 70.26 55 ALA C O 1
ATOM 1271 N N . LEU B 1 56 ? 187.080 178.134 169.453 1.00 70.26 56 LEU C N 1
ATOM 1272 C CA . LEU B 1 56 ? 188.454 178.581 169.628 1.00 70.26 56 LEU C CA 1
ATOM 1273 C C . LEU B 1 56 ? 188.482 179.921 170.348 1.00 70.26 56 LEU C C 1
ATOM 1274 O O . LEU B 1 56 ? 187.885 180.898 169.884 1.00 70.26 56 LEU C O 1
ATOM 1279 N N . ARG B 1 57 ? 189.171 179.967 171.486 1.00 70.26 57 ARG C N 1
ATOM 1280 C CA . ARG B 1 57 ? 189.347 181.200 172.243 1.00 70.26 57 ARG C CA 1
ATOM 1281 C C . ARG B 1 57 ? 190.657 181.892 171.888 1.00 70.26 57 ARG C C 1
ATOM 1282 O O . ARG B 1 57 ? 190.656 183.033 171.418 1.00 70.26 57 ARG C O 1
ATOM 1290 N N . THR B 1 58 ? 191.779 181.215 172.101 1.00 70.26 58 THR C N 1
ATOM 1291 C CA . THR B 1 58 ? 193.094 181.746 171.786 1.00 70.26 58 THR C CA 1
ATOM 1292 C C . THR B 1 58 ? 193.830 180.774 170.878 1.00 70.26 58 THR C C 1
ATOM 1293 O O . THR B 1 58 ? 193.638 179.559 170.958 1.00 70.26 58 THR C O 1
ATOM 1297 N N . ALA B 1 59 ? 194.676 181.321 170.011 1.00 70.26 59 ALA C N 1
ATOM 1298 C CA . ALA B 1 59 ? 195.473 180.516 169.092 1.00 70.26 59 ALA C CA 1
ATOM 1299 C C . ALA B 1 59 ? 196.867 181.119 169.026 1.00 70.26 59 ALA C C 1
ATOM 1300 O O . ALA B 1 59 ? 197.063 182.164 168.399 1.00 70.26 59 ALA C O 1
ATOM 1302 N N . HIS B 1 60 ? 197.830 180.466 169.672 1.00 70.26 60 HIS C N 1
ATOM 1303 C CA . HIS B 1 60 ? 199.201 180.956 169.680 1.00 70.26 60 HIS C CA 1
ATOM 1304 C C . HIS B 1 60 ? 199.801 180.789 168.291 1.00 70.26 60 HIS C C 1
ATOM 1305 O O . HIS B 1 60 ? 199.923 179.665 167.793 1.00 70.26 60 HIS C O 1
ATOM 1312 N N . LEU B 1 61 ? 200.178 181.905 167.663 1.00 70.26 61 LEU C N 1
ATOM 1313 C CA . LEU B 1 61 ? 200.546 181.901 166.253 1.00 70.26 61 LEU C CA 1
ATOM 1314 C C . LEU B 1 61 ? 201.865 182.615 165.986 1.00 70.26 61 LEU C C 1
ATOM 1315 O O . LEU B 1 61 ? 202.139 182.982 164.841 1.00 70.26 61 LEU C O 1
ATOM 1320 N N . GLY B 1 62 ? 202.689 182.822 167.006 1.00 70.26 62 GLY C N 1
ATOM 1321 C CA . GLY B 1 62 ? 203.955 183.496 166.824 1.00 70.26 62 GLY C CA 1
ATOM 1322 C C . GLY B 1 62 ? 205.041 182.577 166.299 1.00 70.26 62 GLY C C 1
ATOM 1323 O O . GLY B 1 62 ? 204.855 181.375 166.114 1.00 70.26 62 GLY C O 1
ATOM 1324 N N . ALA B 1 63 ? 206.207 183.178 166.052 1.00 70.26 63 ALA C N 1
ATOM 1325 C CA . ALA B 1 63 ? 207.407 182.455 165.625 1.00 70.26 63 ALA C CA 1
ATOM 1326 C C . ALA B 1 63 ? 207.170 181.655 164.346 1.00 70.26 63 ALA C C 1
ATOM 1327 O O . ALA B 1 63 ? 207.626 180.519 164.210 1.00 70.26 63 ALA C O 1
ATOM 1329 N N . ASN B 1 64 ? 206.460 182.252 163.397 1.00 70.26 64 ASN C N 1
ATOM 1330 C CA . ASN B 1 64 ? 206.190 181.621 162.117 1.00 70.26 64 ASN C CA 1
ATOM 1331 C C . ASN B 1 64 ? 206.517 182.580 160.983 1.00 70.26 64 ASN C C 1
ATOM 1332 O O . ASN B 1 64 ? 206.380 183.798 161.135 1.00 70.26 64 ASN C O 1
ATOM 1337 N N . PRO B 1 65 ? 206.952 182.061 159.834 1.00 70.26 65 PRO C N 1
ATOM 1338 C CA . PRO B 1 65 ? 207.252 182.920 158.672 1.00 70.26 65 PRO C CA 1
ATOM 1339 C C . PRO B 1 65 ? 206.013 183.254 157.847 1.00 70.26 65 PRO C C 1
ATOM 1340 O O . PRO B 1 65 ? 205.732 182.682 156.797 1.00 70.26 65 PRO C O 1
ATOM 1344 N N . TRP B 1 66 ? 205.241 184.221 158.334 1.00 70.26 66 TRP C N 1
ATOM 1345 C CA . TRP B 1 66 ? 204.019 184.628 157.657 1.00 70.26 66 TRP C CA 1
ATOM 1346 C C . TRP B 1 66 ? 204.343 185.456 156.422 1.00 70.26 66 TRP C C 1
ATOM 1347 O O . TRP B 1 66 ? 205.146 186.391 156.482 1.00 70.26 66 TRP C O 1
ATOM 1358 N N . ARG B 1 67 ? 203.711 185.111 155.306 1.00 70.26 67 ARG C N 1
ATOM 1359 C CA . ARG B 1 67 ? 203.809 185.870 154.069 1.00 70.26 67 ARG C CA 1
ATOM 1360 C C . ARG B 1 67 ? 202.507 186.634 153.881 1.00 70.26 67 ARG C C 1
ATOM 1361 O O . ARG B 1 67 ? 201.422 186.052 153.983 1.00 70.26 67 ARG C O 1
ATOM 1369 N N . CYS B 1 68 ? 202.613 187.933 153.624 1.00 70.26 68 CYS C N 1
ATOM 1370 C CA . CYS B 1 68 ? 201.484 188.852 153.751 1.00 70.26 68 CYS C CA 1
ATOM 1371 C C . CYS B 1 68 ? 201.021 189.300 152.365 1.00 70.26 68 CYS C C 1
ATOM 1372 O O . CYS B 1 68 ? 201.477 190.312 151.833 1.00 70.26 68 CYS C O 1
ATOM 1375 N N . ASP B 1 69 ? 200.100 188.533 151.793 1.00 70.26 69 ASP C N 1
ATOM 1376 C CA . ASP B 1 69 ? 199.474 188.829 150.510 1.00 70.26 69 ASP C CA 1
ATOM 1377 C C . ASP B 1 69 ? 198.062 188.249 150.541 1.00 70.26 69 ASP C C 1
ATOM 1378 O O . ASP B 1 69 ? 197.508 188.005 151.617 1.00 70.26 69 ASP C O 1
ATOM 1383 N N . CYS B 1 70 ? 197.472 188.047 149.358 1.00 70.26 70 CYS C N 1
ATOM 1384 C CA . CYS B 1 70 ? 196.120 187.503 149.253 1.00 70.26 70 CYS C CA 1
ATOM 1385 C C . CYS B 1 70 ? 195.902 186.262 150.104 1.00 70.26 70 CYS C C 1
ATOM 1386 O O . CYS B 1 70 ? 194.766 185.991 150.504 1.00 70.26 70 CYS C O 1
ATOM 1389 N N . ARG B 1 71 ? 196.951 185.493 150.379 1.00 70.26 71 ARG C N 1
ATOM 1390 C CA . ARG B 1 71 ? 196.788 184.233 151.088 1.00 70.26 71 ARG C CA 1
ATOM 1391 C C . ARG B 1 71 ? 196.594 184.406 152.586 1.00 70.26 71 ARG C C 1
ATOM 1392 O O . ARG B 1 71 ? 196.230 183.437 153.259 1.00 70.26 71 ARG C O 1
ATOM 1400 N N . LEU B 1 72 ? 196.822 185.601 153.125 1.00 70.26 72 LEU C N 1
ATOM 1401 C CA . LEU B 1 72 ? 196.777 185.823 154.561 1.00 70.26 72 LEU C CA 1
ATOM 1402 C C . LEU B 1 72 ? 195.565 186.635 154.994 1.00 70.26 72 LEU C C 1
ATOM 1403 O O . LEU B 1 72 ? 195.411 186.910 156.188 1.00 70.26 72 LEU C O 1
ATOM 1408 N N . VAL B 1 73 ? 194.690 187.019 154.060 1.00 70.26 73 VAL C N 1
ATOM 1409 C CA . VAL B 1 73 ? 193.501 187.788 154.435 1.00 70.26 73 VAL C CA 1
ATOM 1410 C C . VAL B 1 73 ? 192.584 187.041 155.396 1.00 70.26 73 VAL C C 1
ATOM 1411 O O . VAL B 1 73 ? 192.043 187.681 156.312 1.00 70.26 73 VAL C O 1
ATOM 1415 N N . PRO B 1 74 ? 192.342 185.722 155.268 1.00 70.26 74 PRO C N 1
ATOM 1416 C CA . PRO B 1 74 ? 191.451 185.085 156.253 1.00 70.26 74 PRO C CA 1
ATOM 1417 C C . PRO B 1 74 ? 191.962 185.187 157.678 1.00 70.26 74 PRO C C 1
ATOM 1418 O O . PRO B 1 74 ? 191.173 185.431 158.598 1.00 70.26 74 PRO C O 1
ATOM 1422 N N . LEU B 1 75 ? 193.272 185.037 157.886 1.00 70.26 75 LEU C N 1
ATOM 1423 C CA . LEU B 1 75 ? 193.811 185.122 159.238 1.00 70.26 75 LEU C CA 1
ATOM 1424 C C . LEU B 1 75 ? 193.709 186.538 159.789 1.00 70.26 75 LEU C C 1
ATOM 1425 O O . LEU B 1 75 ? 193.388 186.727 160.966 1.00 70.26 75 LEU C O 1
ATOM 1430 N N . ARG B 1 76 ? 193.985 187.544 158.960 1.00 70.26 76 ARG C N 1
ATOM 1431 C CA . ARG B 1 76 ? 193.861 188.925 159.413 1.00 70.26 76 ARG C CA 1
ATOM 1432 C C . ARG B 1 76 ? 192.416 189.257 159.771 1.00 70.26 76 ARG C C 1
ATOM 1433 O O . ARG B 1 76 ? 192.152 189.896 160.799 1.00 70.26 76 ARG C O 1
ATOM 1441 N N . ALA B 1 77 ? 191.466 188.819 158.942 1.00 70.26 77 ALA C N 1
ATOM 1442 C CA . ALA B 1 77 ? 190.057 189.056 159.242 1.00 70.26 77 ALA C CA 1
ATOM 1443 C C . ALA B 1 77 ? 189.635 188.327 160.510 1.00 70.26 77 ALA C C 1
ATOM 1444 O O . ALA B 1 77 ? 188.832 188.846 161.294 1.00 70.26 77 ALA C O 1
ATOM 1446 N N . TRP B 1 78 ? 190.156 187.118 160.722 1.00 70.26 78 TRP C N 1
ATOM 1447 C CA . TRP B 1 78 ? 189.886 186.400 161.962 1.00 70.26 78 TRP C CA 1
ATOM 1448 C C . TRP B 1 78 ? 190.443 187.155 163.159 1.00 70.26 78 TRP C C 1
ATOM 1449 O O . TRP B 1 78 ? 189.806 187.219 164.217 1.00 70.26 78 TRP C O 1
ATOM 1460 N N . LEU B 1 79 ? 191.635 187.730 163.007 1.00 70.26 79 LEU C N 1
ATOM 1461 C CA . LEU B 1 79 ? 192.248 188.484 164.092 1.00 70.26 79 LEU C CA 1
ATOM 1462 C C . LEU B 1 79 ? 191.431 189.721 164.428 1.00 70.26 79 LEU C C 1
ATOM 1463 O O . LEU B 1 79 ? 191.314 190.098 165.599 1.00 70.26 79 LEU C O 1
ATOM 1468 N N . ALA B 1 80 ? 190.873 190.377 163.408 1.00 70.26 80 ALA C N 1
ATOM 1469 C CA . ALA B 1 80 ? 190.098 191.590 163.650 1.00 70.26 80 ALA C CA 1
ATOM 1470 C C . ALA B 1 80 ? 188.911 191.317 164.562 1.00 70.26 80 ALA C C 1
ATOM 1471 O O . ALA B 1 80 ? 188.658 192.072 165.508 1.00 70.26 80 ALA C O 1
ATOM 1473 N N . GLY B 1 81 ? 188.174 190.243 164.300 1.00 70.69 81 GLY C N 1
ATOM 1474 C CA . GLY B 1 81 ? 187.002 189.925 165.090 1.00 70.69 81 GLY C CA 1
ATOM 1475 C C . GLY B 1 81 ? 187.294 189.018 166.265 1.00 70.69 81 GLY C C 1
ATOM 1476 O O . GLY B 1 81 ? 186.879 187.855 166.277 1.00 70.69 81 GLY C O 1
ATOM 1477 N N . ARG B 1 82 ? 188.007 189.537 167.265 1.00 63.52 82 ARG C N 1
ATOM 1478 C CA . ARG B 1 82 ? 188.348 188.762 168.443 1.00 63.52 82 ARG C CA 1
ATOM 1479 C C . ARG B 1 82 ? 188.342 189.672 169.666 1.00 63.52 82 ARG C C 1
ATOM 1480 O O . ARG B 1 82 ? 188.962 190.750 169.637 1.00 63.52 82 ARG C O 1
ATOM 1488 N N . PRO B 1 83 ? 187.645 189.283 170.740 1.00 65.28 83 PRO C N 1
ATOM 1489 C CA . PRO B 1 83 ? 187.575 190.136 171.935 1.00 65.28 83 PRO C CA 1
ATOM 1490 C C . PRO B 1 83 ? 188.935 190.443 172.541 1.00 65.28 83 PRO C C 1
ATOM 1491 O O . PRO B 1 83 ? 189.311 191.612 172.664 1.00 65.28 83 PRO C O 1
ATOM 1495 N N . GLU B 1 84 ? 189.679 189.412 172.923 1.00 71.04 84 GLU C N 1
ATOM 1496 C CA . GLU B 1 84 ? 190.992 189.624 173.510 1.00 71.04 84 GLU C CA 1
ATOM 1497 C C . GLU B 1 84 ? 192.032 189.829 172.417 1.00 71.04 84 GLU C C 1
ATOM 1498 O O . GLU B 1 84 ? 191.920 189.293 171.310 1.00 71.04 84 GLU C O 1
ATOM 1504 N N . ARG B 1 85 ? 193.045 190.638 172.730 1.00 72.03 85 ARG C N 1
ATOM 1505 C CA . ARG B 1 85 ? 194.106 190.957 171.783 1.00 72.03 85 ARG C CA 1
ATOM 1506 C C . ARG B 1 85 ? 195.477 190.838 172.434 1.00 72.03 85 ARG C C 1
ATOM 1507 O O . ARG B 1 85 ? 196.413 191.546 172.057 1.00 72.03 85 ARG C O 1
ATOM 1515 N N . ALA B 1 86 ? 195.611 189.953 173.413 1.00 63.49 86 ALA C N 1
ATOM 1516 C CA . ALA B 1 86 ? 196.863 189.802 174.144 1.00 63.49 86 ALA C CA 1
ATOM 1517 C C . ALA B 1 86 ? 197.925 189.053 173.340 1.00 63.49 86 ALA C C 1
ATOM 1518 O O . ALA B 1 86 ? 199.014 189.598 173.123 1.00 63.49 86 ALA C O 1
ATOM 1520 N N . PRO B 1 87 ? 197.674 187.814 172.874 1.00 60.92 87 PRO C N 1
ATOM 1521 C CA . PRO B 1 87 ? 198.766 187.048 172.261 1.00 60.92 87 PRO C CA 1
ATOM 1522 C C . PRO B 1 87 ? 198.987 187.395 170.798 1.00 60.92 87 PRO C C 1
ATOM 1523 O O . PRO B 1 87 ? 199.652 186.653 170.069 1.00 60.92 87 PRO C O 1
ATOM 1527 N N . TYR B 1 88 ? 198.432 188.521 170.361 1.00 59.81 88 TYR C N 1
ATOM 1528 C CA . TYR B 1 88 ? 198.453 188.939 168.963 1.00 59.81 88 TYR C CA 1
ATOM 1529 C C . TYR B 1 88 ? 199.263 190.215 168.768 1.00 59.81 88 TYR C C 1
ATOM 1530 O O . TYR B 1 88 ? 198.960 191.033 167.901 1.00 59.81 88 TYR C O 1
ATOM 1539 N N . ARG B 1 89 ? 200.302 190.403 169.577 1.00 63.20 89 ARG C N 1
ATOM 1540 C CA . ARG B 1 89 ? 201.125 191.598 169.500 1.00 63.20 89 ARG C CA 1
ATOM 1541 C C . ARG B 1 89 ? 202.493 191.357 168.882 1.00 63.20 89 ARG C C 1
ATOM 1542 O O . ARG B 1 89 ? 203.221 192.327 168.644 1.00 63.20 89 ARG C O 1
ATOM 1550 N N . ASP B 1 90 ? 202.866 190.107 168.619 1.00 74.77 90 ASP C N 1
ATOM 1551 C CA . ASP B 1 90 ? 204.168 189.786 168.049 1.00 74.77 90 ASP C CA 1
ATOM 1552 C C . ASP B 1 90 ? 204.039 188.963 166.771 1.00 74.77 90 ASP C C 1
ATOM 1553 O O . ASP B 1 90 ? 204.890 188.122 166.477 1.00 74.77 90 ASP C O 1
ATOM 1558 N N . LEU B 1 91 ? 202.978 189.195 166.004 1.00 70.26 91 LEU C N 1
ATOM 1559 C CA . LEU B 1 91 ? 202.783 188.539 164.716 1.00 70.26 91 LEU C CA 1
ATOM 1560 C C . LEU B 1 91 ? 203.338 189.451 163.628 1.00 70.26 91 LEU C C 1
ATOM 1561 O O . LEU B 1 91 ? 202.722 190.465 163.287 1.00 70.26 91 LEU C O 1
ATOM 1566 N N . ARG B 1 92 ? 204.494 189.093 163.080 1.00 70.26 92 ARG C N 1
ATOM 1567 C CA . ARG B 1 92 ? 205.199 189.932 162.123 1.00 70.26 92 ARG C CA 1
ATOM 1568 C C . ARG B 1 92 ? 205.270 189.251 160.765 1.00 70.26 92 ARG C C 1
ATOM 1569 O O . ARG B 1 92 ? 205.450 188.033 160.680 1.00 70.26 92 ARG C O 1
ATOM 1577 N N . CYS B 1 93 ? 205.129 190.045 159.707 1.00 70.26 93 CYS C N 1
ATOM 1578 C CA . CYS B 1 93 ? 205.327 189.539 158.359 1.00 70.26 93 CYS C CA 1
ATOM 1579 C C . CYS B 1 93 ? 206.794 189.186 158.136 1.00 70.26 93 CYS C C 1
ATOM 1580 O O . CYS B 1 93 ? 207.695 189.741 158.769 1.00 70.26 93 CYS C O 1
ATOM 1583 N N . VAL B 1 94 ? 207.028 188.245 157.222 1.00 70.26 94 VAL C N 1
ATOM 1584 C CA . VAL B 1 94 ? 208.367 187.894 156.775 1.00 70.26 94 VAL C CA 1
ATOM 1585 C C . VAL B 1 94 ? 208.565 188.207 155.298 1.00 70.26 94 VAL C C 1
ATOM 1586 O O . VAL B 1 94 ? 209.643 188.651 154.890 1.00 70.26 94 VAL C O 1
ATOM 1590 N N . ALA B 1 95 ? 207.546 187.982 154.483 1.00 70.26 95 ALA C N 1
ATOM 1591 C CA . ALA B 1 95 ? 207.535 188.357 153.081 1.00 70.26 95 ALA C CA 1
ATOM 1592 C C . ALA B 1 95 ? 206.208 189.028 152.768 1.00 70.26 95 ALA C C 1
ATOM 1593 O O . ALA B 1 95 ? 205.215 188.785 153.459 1.00 70.26 95 ALA C O 1
ATOM 1595 N N . PRO B 1 96 ? 206.153 189.884 151.738 1.00 70.26 96 PRO C N 1
ATOM 1596 C CA . PRO B 1 96 ? 207.191 190.342 150.812 1.00 70.26 96 PRO C CA 1
ATOM 1597 C C . PRO B 1 96 ? 208.106 191.384 151.444 1.00 70.26 96 PRO C C 1
ATOM 1598 O O . PRO B 1 96 ? 207.793 191.875 152.528 1.00 70.26 96 PRO C O 1
ATOM 1602 N N . PRO B 1 97 ? 209.220 191.712 150.785 1.00 70.26 97 PRO C N 1
ATOM 1603 C CA . PRO B 1 97 ? 210.119 192.735 151.340 1.00 70.26 97 PRO C CA 1
ATOM 1604 C C . PRO B 1 97 ? 209.468 194.095 151.502 1.00 70.26 97 PRO C C 1
ATOM 1605 O O . PRO B 1 97 ? 209.984 194.923 152.261 1.00 70.26 97 PRO C O 1
ATOM 1609 N N . ALA B 1 98 ? 208.355 194.357 150.817 1.00 70.26 98 ALA C N 1
ATOM 1610 C CA . ALA B 1 98 ? 207.663 195.627 151.000 1.00 70.26 98 ALA C CA 1
ATOM 1611 C C . ALA B 1 98 ? 207.110 195.774 152.412 1.00 70.26 98 ALA C C 1
ATOM 1612 O O . ALA B 1 98 ? 207.153 196.871 152.978 1.00 70.26 98 ALA C O 1
ATOM 1614 N N . LEU B 1 99 ? 206.591 194.695 152.992 1.00 70.26 99 LEU C N 1
ATOM 1615 C CA . LEU B 1 99 ? 205.956 194.722 154.305 1.00 70.26 99 LEU C CA 1
ATOM 1616 C C . LEU B 1 99 ? 206.772 193.949 155.332 1.00 70.26 99 LEU C C 1
ATOM 1617 O O . LEU B 1 99 ? 206.223 193.246 156.180 1.00 70.26 99 LEU C O 1
ATOM 1622 N N . ARG B 1 100 ? 208.094 194.065 155.265 1.00 70.26 100 ARG C N 1
ATOM 1623 C CA . ARG B 1 100 ? 208.948 193.397 156.238 1.00 70.26 100 ARG C CA 1
ATOM 1624 C C . ARG B 1 100 ? 208.680 193.936 157.634 1.00 70.26 100 ARG C C 1
ATOM 1625 O O . ARG B 1 100 ? 208.627 195.151 157.844 1.00 70.26 100 ARG C O 1
ATOM 1633 N N . GLY B 1 101 ? 208.517 193.028 158.590 1.00 70.26 101 GLY C N 1
ATOM 1634 C CA . GLY B 1 101 ? 208.388 193.424 159.983 1.00 70.26 101 GLY C CA 1
ATOM 1635 C C . GLY B 1 101 ? 207.197 194.308 160.278 1.00 70.26 101 GLY C C 1
ATOM 1636 O O . GLY B 1 101 ? 207.285 195.199 161.131 1.00 70.26 101 GLY C O 1
ATOM 1637 N N . ARG B 1 102 ? 206.082 194.082 159.594 1.00 70.26 102 ARG C N 1
ATOM 1638 C CA . ARG B 1 102 ? 204.850 194.816 159.837 1.00 70.26 102 ARG C CA 1
ATOM 1639 C C . ARG B 1 102 ? 203.982 194.017 160.797 1.00 70.26 102 ARG C C 1
ATOM 1640 O O . ARG B 1 102 ? 203.774 192.816 160.597 1.00 70.26 102 ARG C O 1
ATOM 1648 N N . LEU B 1 103 ? 203.484 194.678 161.837 1.00 70.26 103 LEU C N 1
ATOM 1649 C CA . LEU B 1 103 ? 202.652 194.000 162.821 1.00 70.26 103 LEU C CA 1
ATOM 1650 C C . LEU B 1 103 ? 201.299 193.673 162.204 1.00 70.26 103 LEU C C 1
ATOM 1651 O O . LEU B 1 103 ? 200.596 194.565 161.720 1.00 70.26 103 LEU C O 1
ATOM 1656 N N . LEU B 1 104 ? 200.944 192.391 162.215 1.00 70.26 104 LEU C N 1
ATOM 1657 C CA . LEU B 1 104 ? 199.769 191.930 161.478 1.00 70.26 104 LEU C CA 1
ATOM 1658 C C . LEU B 1 104 ? 198.461 192.559 161.942 1.00 70.26 104 LEU C C 1
ATOM 1659 O O . LEU B 1 104 ? 197.689 193.016 161.081 1.00 70.26 104 LEU C O 1
ATOM 1664 N N . PRO B 1 105 ? 198.134 192.616 163.238 1.00 70.26 105 PRO C N 1
ATOM 1665 C CA . PRO B 1 105 ? 196.808 193.128 163.623 1.00 70.26 105 PRO C CA 1
ATOM 1666 C C . PRO B 1 105 ? 196.581 194.585 163.268 1.00 70.26 105 PRO C C 1
ATOM 1667 O O . PRO B 1 105 ? 195.424 195.022 163.229 1.00 70.26 105 PRO C O 1
ATOM 1671 N N . TYR B 1 106 ? 197.638 195.348 163.002 1.00 70.26 106 TYR C N 1
ATOM 1672 C CA . TYR B 1 106 ? 197.530 196.764 162.656 1.00 70.26 106 TYR C CA 1
ATOM 1673 C C . TYR B 1 106 ? 197.682 196.989 161.161 1.00 70.26 106 TYR C C 1
ATOM 1674 O O . TYR B 1 106 ? 198.289 197.968 160.723 1.00 70.26 106 TYR C O 1
ATOM 1683 N N . LEU B 1 107 ? 197.138 196.081 160.359 1.00 70.26 107 LEU C N 1
ATOM 1684 C CA . LEU B 1 107 ? 197.224 196.139 158.909 1.00 70.26 107 LEU C CA 1
ATOM 1685 C C . LEU B 1 107 ? 195.821 196.234 158.334 1.00 70.26 107 LEU C C 1
ATOM 1686 O O . LEU B 1 107 ? 194.935 195.470 158.727 1.00 70.26 107 LEU C O 1
ATOM 1691 N N . ALA B 1 108 ? 195.619 197.167 157.413 1.00 70.26 108 ALA C N 1
ATOM 1692 C CA . ALA B 1 108 ? 194.387 197.165 156.650 1.00 70.26 108 ALA C CA 1
ATOM 1693 C C . ALA B 1 108 ? 194.465 196.112 155.552 1.00 70.26 108 ALA C C 1
ATOM 1694 O O . ALA B 1 108 ? 195.540 195.618 155.203 1.00 70.26 108 ALA C O 1
ATOM 1696 N N . GLU B 1 109 ? 193.301 195.759 155.009 1.00 71.91 109 GLU C N 1
ATOM 1697 C CA . GLU B 1 109 ? 193.262 194.708 154.001 1.00 71.91 109 GLU C CA 1
ATOM 1698 C C . GLU B 1 109 ? 193.900 195.158 152.695 1.00 71.91 109 GLU C C 1
ATOM 1699 O O . GLU B 1 109 ? 194.358 194.320 151.907 1.00 71.91 109 GLU C O 1
ATOM 1705 N N . ASP B 1 110 ? 193.942 196.468 152.450 1.00 71.07 110 ASP C N 1
ATOM 1706 C CA . ASP B 1 110 ? 194.486 196.969 151.194 1.00 71.07 110 ASP C CA 1
ATOM 1707 C C . ASP B 1 110 ? 195.966 196.639 151.054 1.00 71.07 110 ASP C C 1
ATOM 1708 O O . ASP B 1 110 ? 196.422 196.253 149.971 1.00 71.07 110 ASP C O 1
ATOM 1713 N N . GLU B 1 111 ? 196.740 196.796 152.130 1.00 70.26 111 GLU C N 1
ATOM 1714 C CA . GLU B 1 111 ? 198.159 196.469 152.052 1.00 70.26 111 GLU C CA 1
ATOM 1715 C C . GLU B 1 111 ? 198.366 194.985 151.793 1.00 70.26 111 GLU C C 1
ATOM 1716 O O . GLU B 1 111 ? 199.290 194.597 151.070 1.00 70.26 111 GLU C O 1
ATOM 1722 N N . LEU B 1 112 ? 197.519 194.137 152.378 1.00 70.26 112 LEU C N 1
ATOM 1723 C CA . LEU B 1 112 ? 197.593 192.711 152.084 1.00 70.26 112 LEU C CA 1
ATOM 1724 C C . LEU B 1 112 ? 197.298 192.438 150.616 1.00 70.26 112 LEU C C 1
ATOM 1725 O O . LEU B 1 112 ? 197.980 191.628 149.978 1.00 70.26 112 LEU C O 1
ATOM 1730 N N . ARG B 1 113 ? 196.287 193.106 150.058 1.00 70.26 113 ARG C N 1
ATOM 1731 C CA . ARG B 1 113 ? 195.967 192.912 148.649 1.00 70.26 113 ARG C CA 1
ATOM 1732 C C . ARG B 1 113 ? 197.008 193.524 147.725 1.00 70.26 113 ARG C C 1
ATOM 1733 O O . ARG B 1 113 ? 197.038 193.186 146.537 1.00 70.26 113 ARG C O 1
ATOM 1741 N N A ALA B 1 114 ? 197.852 194.420 148.238 0.50 70.26 114 ALA C N 1
ATOM 1742 N N B ALA B 1 114 ? 197.852 194.420 148.238 0.50 70.26 114 ALA C N 1
ATOM 1743 C CA A ALA B 1 114 ? 198.832 195.091 147.391 0.50 70.26 114 ALA C CA 1
ATOM 1744 C CA B ALA B 1 114 ? 198.832 195.091 147.391 0.50 70.26 114 ALA C CA 1
ATOM 1745 C C A ALA B 1 114 ? 199.864 194.117 146.840 0.50 70.26 114 ALA C C 1
ATOM 1746 C C B ALA B 1 114 ? 199.864 194.117 146.840 0.50 70.26 114 ALA C C 1
ATOM 1747 O O A ALA B 1 114 ? 200.302 194.254 145.693 0.50 70.26 114 ALA C O 1
ATOM 1748 O O B ALA B 1 114 ? 200.302 194.254 145.693 0.50 70.26 114 ALA C O 1
ATOM 1751 N N . ALA B 1 115 ? 200.265 193.129 147.635 1.00 65.91 115 ALA C N 1
ATOM 1752 C CA . ALA B 1 115 ? 201.300 192.186 147.235 1.00 65.91 115 ALA C CA 1
ATOM 1753 C C . ALA B 1 115 ? 200.770 191.050 146.373 1.00 65.91 115 ALA C C 1
ATOM 1754 O O . ALA B 1 115 ? 201.422 190.005 146.271 1.00 65.91 115 ALA C O 1
ATOM 1756 N N . CYS B 1 116 ? 199.613 191.227 145.755 1.00 68.72 116 CYS C N 1
ATOM 1757 C CA . CYS B 1 116 ? 198.892 190.137 145.115 1.00 68.72 116 CYS C CA 1
ATOM 1758 C C . CYS B 1 116 ? 198.631 190.365 143.636 1.00 68.72 116 CYS C C 1
ATOM 1759 O O . CYS B 1 116 ? 198.714 189.419 142.850 1.00 68.72 116 CYS C O 1
ATOM 1762 N N . ALA B 1 117 ? 198.326 191.593 143.230 1.00 54.90 117 ALA C N 1
ATOM 1763 C CA . ALA B 1 117 ? 197.979 191.881 141.840 1.00 54.90 117 ALA C CA 1
ATOM 1764 C C . ALA B 1 117 ? 199.214 191.969 140.954 1.00 54.90 117 ALA C C 1
ATOM 1765 O O . ALA B 1 117 ? 199.114 192.282 139.768 1.00 54.90 117 ALA C O 1
ATOM 1767 N N . THR C 2 1 ? 226.279 209.138 174.389 1.00 116.78 1 THR E N 1
ATOM 1768 C CA . THR C 2 1 ? 225.471 209.565 173.254 1.00 116.78 1 THR E CA 1
ATOM 1769 C C . THR C 2 1 ? 223.998 209.240 173.477 1.00 116.78 1 THR E C 1
ATOM 1770 O O . THR C 2 1 ? 223.527 208.164 173.104 1.00 116.78 1 THR E O 1
ATOM 1774 N N . LYS C 2 2 ? 223.277 210.174 174.090 1.00 97.91 2 LYS E N 1
ATOM 1775 C CA . LYS C 2 2 ? 221.856 209.980 174.336 1.00 97.91 2 LYS E CA 1
ATOM 1776 C C . LYS C 2 2 ? 221.089 209.962 173.020 1.00 97.91 2 LYS E C 1
ATOM 1777 O O . LYS C 2 2 ? 221.426 210.683 172.076 1.00 97.91 2 LYS E O 1
ATOM 1783 N N . ASP C 2 3 ? 220.050 209.131 172.960 1.00 99.46 3 ASP E N 1
ATOM 1784 C CA . ASP C 2 3 ? 219.252 208.962 171.755 1.00 99.46 3 ASP E CA 1
ATOM 1785 C C . ASP C 2 3 ? 218.015 209.851 171.738 1.00 99.46 3 ASP E C 1
ATOM 1786 O O . ASP C 2 3 ? 217.058 209.551 171.017 1.00 99.46 3 ASP E O 1
ATOM 1791 N N . CYS C 2 4 ? 218.015 210.931 172.509 1.00 94.08 4 CYS E N 1
ATOM 1792 C CA . CYS C 2 4 ? 216.856 211.807 172.561 1.00 94.08 4 CYS E CA 1
ATOM 1793 C C . CYS C 2 4 ? 216.631 212.480 171.209 1.00 94.08 4 CYS E C 1
ATOM 1794 O O . CYS C 2 4 ? 217.584 212.961 170.588 1.00 94.08 4 CYS E O 1
ATOM 1797 N N . PRO C 2 5 ? 215.392 212.517 170.721 1.00 89.09 5 PRO E N 1
ATOM 1798 C CA . PRO C 2 5 ? 215.096 213.327 169.534 1.00 89.09 5 PRO E CA 1
ATOM 1799 C C . PRO C 2 5 ? 215.395 214.795 169.795 1.00 89.09 5 PRO E C 1
ATOM 1800 O O . PRO C 2 5 ? 215.197 215.305 170.900 1.00 89.09 5 PRO E O 1
ATOM 1804 N N . SER C 2 6 ? 215.884 215.473 168.757 1.00 85.32 6 SER E N 1
ATOM 1805 C CA . SER C 2 6 ? 216.359 216.845 168.929 1.00 85.32 6 SER E CA 1
ATOM 1806 C C . SER C 2 6 ? 215.273 217.806 169.398 1.00 85.32 6 SER E C 1
ATOM 1807 O O . SER C 2 6 ? 215.504 218.517 170.391 1.00 85.32 6 SER E O 1
ATOM 1810 N N . PRO C 2 7 ? 214.081 217.897 168.758 1.00 85.11 7 PRO E N 1
ATOM 1811 C CA . PRO C 2 7 ? 213.036 218.809 169.237 1.00 85.11 7 PRO E CA 1
ATOM 1812 C C . PRO C 2 7 ? 212.145 218.180 170.306 1.00 85.11 7 PRO E C 1
ATOM 1813 O O . PRO C 2 7 ? 210.916 218.300 170.271 1.00 85.11 7 PRO E O 1
ATOM 1817 N N . CYS C 2 8 ? 212.766 217.520 171.281 1.00 93.43 8 CYS E N 1
ATOM 1818 C CA . CYS C 2 8 ? 212.042 216.788 172.310 1.00 93.43 8 CYS E CA 1
ATOM 1819 C C . CYS C 2 8 ? 212.916 216.695 173.551 1.00 93.43 8 CYS E C 1
ATOM 1820 O O . CYS C 2 8 ? 214.116 216.981 173.516 1.00 93.43 8 CYS E O 1
ATOM 1823 N N . THR C 2 9 ? 212.300 216.292 174.658 1.00 81.70 9 THR E N 1
ATOM 1824 C CA . THR C 2 9 ? 213.015 216.010 175.892 1.00 81.70 9 THR E CA 1
ATOM 1825 C C . THR C 2 9 ? 212.804 214.552 176.268 1.00 81.70 9 THR E C 1
ATOM 1826 O O . THR C 2 9 ? 211.775 213.959 175.945 1.00 81.70 9 THR E O 1
ATOM 1830 N N . CYS C 2 10 ? 213.788 213.970 176.945 1.00 86.62 10 CYS E N 1
ATOM 1831 C CA . CYS C 2 10 ? 213.728 212.571 177.338 1.00 86.62 10 CYS E CA 1
ATOM 1832 C C . CYS C 2 10 ? 214.124 212.419 178.796 1.00 86.62 10 CYS E C 1
ATOM 1833 O O . CYS C 2 10 ? 215.106 213.016 179.247 1.00 86.62 10 CYS E O 1
ATOM 1836 N N . ARG C 2 11 ? 213.358 211.617 179.529 1.00 69.44 11 ARG E N 1
ATOM 1837 C CA . ARG C 2 11 ? 213.671 211.272 180.906 1.00 69.44 11 ARG E CA 1
ATOM 1838 C C . ARG C 2 11 ? 213.766 209.760 181.018 1.00 69.44 11 ARG E C 1
ATOM 1839 O O . ARG C 2 11 ? 212.841 209.046 180.622 1.00 69.44 11 ARG E O 1
ATOM 1847 N N . ALA C 2 12 ? 214.878 209.274 181.551 1.00 68.90 12 ALA E N 1
ATOM 1848 C CA . ALA C 2 12 ? 215.111 207.844 181.682 1.00 68.90 12 ALA E CA 1
ATOM 1849 C C . ALA C 2 12 ? 214.828 207.421 183.116 1.00 68.90 12 ALA E C 1
ATOM 1850 O O . ALA C 2 12 ? 215.585 207.767 184.030 1.00 68.90 12 ALA E O 1
ATOM 1852 N N . LEU C 2 13 ? 213.745 206.676 183.311 1.00 66.34 13 LEU E N 1
ATOM 1853 C CA . LEU C 2 13 ? 213.406 206.151 184.623 1.00 66.34 13 LEU E CA 1
ATOM 1854 C C . LEU C 2 13 ? 214.096 204.811 184.832 1.00 66.34 13 LEU E C 1
ATOM 1855 O O . LEU C 2 13 ? 214.298 204.041 183.890 1.00 66.34 13 LEU E O 1
ATOM 1860 N N . GLU C 2 14 ? 214.466 204.542 186.086 1.00 72.86 14 GLU E N 1
ATOM 1861 C CA . GLU C 2 14 ? 215.275 203.365 186.384 1.00 72.86 14 GLU E CA 1
ATOM 1862 C C . GLU C 2 14 ? 214.536 202.074 186.055 1.00 72.86 14 GLU E C 1
ATOM 1863 O O . GLU C 2 14 ? 215.129 201.136 185.511 1.00 72.86 14 GLU E O 1
ATOM 1869 N N . THR C 2 15 ? 213.245 201.999 186.376 1.00 70.61 15 THR E N 1
ATOM 1870 C CA . THR C 2 15 ? 212.474 200.787 186.117 1.00 70.61 15 THR E CA 1
ATOM 1871 C C . THR C 2 15 ? 211.116 201.120 185.512 1.00 70.61 15 THR E C 1
ATOM 1872 O O . THR C 2 15 ? 210.117 200.443 185.770 1.00 70.61 15 THR E O 1
ATOM 1876 N N . MET C 2 16 ? 211.065 202.159 184.681 1.00 72.27 16 MET E N 1
ATOM 1877 C CA . MET C 2 16 ? 209.859 202.462 183.925 1.00 72.27 16 MET E CA 1
ATOM 1878 C C . MET C 2 16 ? 210.129 202.874 182.485 1.00 72.27 16 MET E C 1
ATOM 1879 O O . MET C 2 16 ? 209.177 203.213 181.776 1.00 72.27 16 MET E O 1
ATOM 1884 N N . GLY C 2 17 ? 211.378 202.856 182.029 1.00 71.69 17 GLY E N 1
ATOM 1885 C CA . GLY C 2 17 ? 211.667 203.082 180.627 1.00 71.69 17 GLY E CA 1
ATOM 1886 C C . GLY C 2 17 ? 212.052 204.501 180.263 1.00 71.69 17 GLY E C 1
ATOM 1887 O O . GLY C 2 17 ? 212.769 205.178 181.008 1.00 71.69 17 GLY E O 1
ATOM 1888 N N . LEU C 2 18 ? 211.595 204.954 179.098 1.00 60.56 18 LEU E N 1
ATOM 1889 C CA . LEU C 2 18 ? 211.894 206.283 178.587 1.00 60.56 18 LEU E CA 1
ATOM 1890 C C . LEU C 2 18 ? 210.603 207.068 178.439 1.00 60.56 18 LEU E C 1
ATOM 1891 O O . LEU C 2 18 ? 209.663 206.606 177.786 1.00 60.56 18 LEU E O 1
ATOM 1896 N N . TRP C 2 19 ? 210.560 208.246 179.048 1.00 65.12 19 TRP E N 1
ATOM 1897 C CA . TRP C 2 19 ? 209.430 209.161 178.959 1.00 65.12 19 TRP E CA 1
ATOM 1898 C C . TRP C 2 19 ? 209.865 210.321 178.074 1.00 65.12 19 TRP E C 1
ATOM 1899 O O . TRP C 2 19 ? 210.683 211.149 178.488 1.00 65.12 19 TRP E O 1
ATOM 1910 N N . VAL C 2 20 ? 209.341 210.367 176.851 1.00 64.68 20 VAL E N 1
ATOM 1911 C CA . VAL C 2 20 ? 209.746 211.357 175.860 1.00 64.68 20 VAL E CA 1
ATOM 1912 C C . VAL C 2 20 ? 208.643 212.398 175.736 1.00 64.68 20 VAL E C 1
ATOM 1913 O O . VAL C 2 20 ? 207.542 212.101 175.258 1.00 64.68 20 VAL E O 1
ATOM 1917 N N . ASP C 2 21 ? 208.944 213.616 176.169 1.00 78.67 21 ASP E N 1
ATOM 1918 C CA . ASP C 2 21 ? 208.023 214.739 176.086 1.00 78.67 21 ASP E CA 1
ATOM 1919 C C . ASP C 2 21 ? 208.301 215.500 174.798 1.00 78.67 21 ASP E C 1
ATOM 1920 O O . ASP C 2 21 ? 209.383 216.078 174.632 1.00 78.67 21 ASP E O 1
ATOM 1925 N N . CYS C 2 22 ? 207.331 215.484 173.887 1.00 78.33 22 CYS E N 1
ATOM 1926 C CA . CYS C 2 22 ? 207.413 216.216 172.631 1.00 78.33 22 CYS E CA 1
ATOM 1927 C C . CYS C 2 22 ? 206.249 217.183 172.478 1.00 78.33 22 CYS E C 1
ATOM 1928 O O . CYS C 2 22 ? 205.913 217.576 171.357 1.00 78.33 22 CYS E O 1
ATOM 1931 N N . ARG C 2 23 ? 205.628 217.570 173.585 1.00 70.76 23 ARG E N 1
ATOM 1932 C CA . ARG C 2 23 ? 204.397 218.341 173.524 1.00 70.76 23 ARG E CA 1
ATOM 1933 C C . ARG C 2 23 ? 204.683 219.799 173.191 1.00 70.76 23 ARG E C 1
ATOM 1934 O O . ARG C 2 23 ? 205.578 220.418 173.774 1.00 70.76 23 ARG E O 1
ATOM 1942 N N . GLY C 2 24 ? 203.919 220.345 172.249 1.00 77.64 24 GLY E N 1
ATOM 1943 C CA . GLY C 2 24 ? 203.941 221.765 171.977 1.00 77.64 24 GLY E CA 1
ATOM 1944 C C . GLY C 2 24 ? 205.062 222.257 171.094 1.00 77.64 24 GLY E C 1
ATOM 1945 O O . GLY C 2 24 ? 205.203 223.474 170.927 1.00 77.64 24 GLY E O 1
ATOM 1946 N N . HIS C 2 25 ? 205.859 221.365 170.518 1.00 76.74 25 HIS E N 1
ATOM 1947 C CA . HIS C 2 25 ? 206.946 221.795 169.651 1.00 76.74 25 HIS E CA 1
ATOM 1948 C C . HIS C 2 25 ? 206.471 222.206 168.263 1.00 76.74 25 HIS E C 1
ATOM 1949 O O . HIS C 2 25 ? 207.292 222.652 167.454 1.00 76.74 25 HIS E O 1
ATOM 1956 N N . GLY C 2 26 ? 205.181 222.073 167.970 1.00 74.23 26 GLY E N 1
ATOM 1957 C CA . GLY C 2 26 ? 204.666 222.434 166.661 1.00 74.23 26 GLY E CA 1
ATOM 1958 C C . GLY C 2 26 ? 205.177 221.556 165.540 1.00 74.23 26 GLY E C 1
ATOM 1959 O O . GLY C 2 26 ? 205.490 222.061 164.455 1.00 74.23 26 GLY E O 1
ATOM 1960 N N . LEU C 2 27 ? 205.268 220.251 165.776 1.00 78.69 27 LEU E N 1
ATOM 1961 C CA . LEU C 2 27 ? 205.804 219.329 164.790 1.00 78.69 27 LEU E CA 1
ATOM 1962 C C . LEU C 2 27 ? 204.763 219.004 163.724 1.00 78.69 27 LEU E C 1
ATOM 1963 O O . LEU C 2 27 ? 203.561 219.218 163.898 1.00 78.69 27 LEU E O 1
ATOM 1968 N N . THR C 2 28 ? 205.251 218.478 162.600 1.00 70.86 28 THR E N 1
ATOM 1969 C CA . THR C 2 28 ? 204.398 217.969 161.537 1.00 70.86 28 THR E CA 1
ATOM 1970 C C . THR C 2 28 ? 204.727 216.543 161.130 1.00 70.86 28 THR E C 1
ATOM 1971 O O . THR C 2 28 ? 203.908 215.911 160.455 1.00 70.86 28 THR E O 1
ATOM 1975 N N . ALA C 2 29 ? 205.887 216.023 161.516 1.00 61.50 29 ALA E N 1
ATOM 1976 C CA . ALA C 2 29 ? 206.246 214.634 161.287 1.00 61.50 29 ALA E CA 1
ATOM 1977 C C . ALA C 2 29 ? 206.802 214.048 162.576 1.00 61.50 29 ALA E C 1
ATOM 1978 O O . ALA C 2 29 ? 207.395 214.758 163.393 1.00 61.50 29 ALA E O 1
ATOM 1980 N N . LEU C 2 30 ? 206.598 212.751 162.755 1.00 60.66 30 LEU E N 1
ATOM 1981 C CA . LEU C 2 30 ? 207.047 212.089 163.973 1.00 60.66 30 LEU E CA 1
ATOM 1982 C C . LEU C 2 30 ? 208.568 212.102 164.052 1.00 60.66 30 LEU E C 1
ATOM 1983 O O . LEU C 2 30 ? 209.238 211.777 163.066 1.00 60.66 30 LEU E O 1
ATOM 1988 N N . PRO C 2 31 ? 209.146 212.470 165.190 1.00 70.62 31 PRO E N 1
ATOM 1989 C CA . PRO C 2 31 ? 210.603 212.404 165.331 1.00 70.62 31 PRO E CA 1
ATOM 1990 C C . PRO C 2 31 ? 211.081 210.962 165.355 1.00 70.62 31 PRO E C 1
ATOM 1991 O O . PRO C 2 31 ? 210.321 210.027 165.614 1.00 70.62 31 PRO E O 1
ATOM 1995 N N . ALA C 2 32 ? 212.371 210.791 165.078 1.00 74.76 32 ALA E N 1
ATOM 1996 C CA . ALA C 2 32 ? 212.955 209.457 165.051 1.00 74.76 32 ALA E CA 1
ATOM 1997 C C . ALA C 2 32 ? 213.082 208.920 166.468 1.00 74.76 32 ALA E C 1
ATOM 1998 O O . ALA C 2 32 ? 214.107 209.117 167.128 1.00 74.76 32 ALA E O 1
ATOM 2000 N N . LEU C 2 33 ? 212.038 208.245 166.941 1.00 66.98 33 LEU E N 1
ATOM 2001 C CA . LEU C 2 33 ? 212.002 207.791 168.321 1.00 66.98 33 LEU E CA 1
ATOM 2002 C C . LEU C 2 33 ? 213.054 206.709 168.556 1.00 66.98 33 LEU E C 1
ATOM 2003 O O . LEU C 2 33 ? 213.332 205.906 167.661 1.00 66.98 33 LEU E O 1
ATOM 2008 N N . PRO C 2 34 ? 213.652 206.664 169.741 1.00 67.34 34 PRO E N 1
ATOM 2009 C CA . PRO C 2 34 ? 214.644 205.626 170.030 1.00 67.34 34 PRO E CA 1
ATOM 2010 C C . PRO C 2 34 ? 214.004 204.249 170.074 1.00 67.34 34 PRO E C 1
ATOM 2011 O O . PRO C 2 34 ? 212.799 204.095 170.275 1.00 67.34 34 PRO E O 1
ATOM 2015 N N . ALA C 2 35 ? 214.846 203.234 169.894 1.00 70.33 35 ALA E N 1
ATOM 2016 C CA . ALA C 2 35 ? 214.379 201.864 169.739 1.00 70.33 35 ALA E CA 1
ATOM 2017 C C . ALA C 2 35 ? 213.824 201.255 171.020 1.00 70.33 35 ALA E C 1
ATOM 2018 O O . ALA C 2 35 ? 213.245 200.166 170.962 1.00 70.33 35 ALA E O 1
ATOM 2020 N N . ARG C 2 36 ? 213.982 201.914 172.167 1.00 70.08 36 ARG E N 1
ATOM 2021 C CA . ARG C 2 36 ? 213.604 201.329 173.449 1.00 70.08 36 ARG E CA 1
ATOM 2022 C C . ARG C 2 36 ? 212.567 202.181 174.174 1.00 70.08 36 ARG E C 1
ATOM 2023 O O . ARG C 2 36 ? 212.390 202.058 175.389 1.00 70.08 36 ARG E O 1
ATOM 2031 N N . THR C 2 37 ? 211.849 203.020 173.434 1.00 61.10 37 THR E N 1
ATOM 2032 C CA . THR C 2 37 ? 210.876 203.921 174.035 1.00 61.10 37 THR E CA 1
ATOM 2033 C C . THR C 2 37 ? 209.747 203.145 174.702 1.00 61.10 37 THR E C 1
ATOM 2034 O O . THR C 2 37 ? 209.188 202.208 174.127 1.00 61.10 37 THR E O 1
ATOM 2038 N N . ARG C 2 38 ? 209.416 203.541 175.930 1.00 67.57 38 ARG E N 1
ATOM 2039 C CA . ARG C 2 38 ? 208.310 202.970 176.685 1.00 67.57 38 ARG E CA 1
ATOM 2040 C C . ARG C 2 38 ? 207.106 203.895 176.754 1.00 67.57 38 ARG E C 1
ATOM 2041 O O . ARG C 2 38 ? 206.000 203.504 176.373 1.00 67.57 38 ARG E O 1
ATOM 2049 N N . HIS C 2 39 ? 207.293 205.119 177.235 1.00 65.26 39 HIS E N 1
ATOM 2050 C CA . HIS C 2 39 ? 206.227 206.104 177.336 1.00 65.26 39 HIS E CA 1
ATOM 2051 C C . HIS C 2 39 ? 206.505 207.247 176.372 1.00 65.26 39 HIS E C 1
ATOM 2052 O O . HIS C 2 39 ? 207.633 207.744 176.303 1.00 65.26 39 HIS E O 1
ATOM 2059 N N . LEU C 2 40 ? 205.479 207.663 175.636 1.00 63.03 40 LEU E N 1
ATOM 2060 C CA . LEU C 2 40 ? 205.630 208.722 174.650 1.00 63.03 40 LEU E CA 1
ATOM 2061 C C . LEU C 2 40 ? 204.409 209.623 174.689 1.00 63.03 40 LEU E C 1
ATOM 2062 O O . LEU C 2 40 ? 203.275 209.138 174.639 1.00 63.03 40 LEU E O 1
ATOM 2067 N N . LEU C 2 41 ? 204.643 210.927 174.783 1.00 69.06 41 LEU E N 1
ATOM 2068 C CA . LEU C 2 41 ? 203.580 211.919 174.832 1.00 69.06 41 LEU E CA 1
ATOM 2069 C C . LEU C 2 41 ? 203.717 212.831 173.622 1.00 69.06 41 LEU E C 1
ATOM 2070 O O . LEU C 2 41 ? 204.784 213.413 173.403 1.00 69.06 41 LEU E O 1
ATOM 2075 N N . LEU C 2 42 ? 202.647 212.961 172.843 1.00 65.50 42 LEU E N 1
ATOM 2076 C CA . LEU C 2 42 ? 202.664 213.766 171.625 1.00 65.50 42 LEU E CA 1
ATOM 2077 C C . LEU C 2 42 ? 201.462 214.694 171.559 1.00 65.50 42 LEU E C 1
ATOM 2078 O O . LEU C 2 42 ? 200.824 214.836 170.514 1.00 65.50 42 LEU E O 1
ATOM 2083 N N . ALA C 2 43 ? 201.133 215.345 172.667 1.00 73.72 43 ALA E N 1
ATOM 2084 C CA . ALA C 2 43 ? 200.044 216.305 172.665 1.00 73.72 43 ALA E CA 1
ATOM 2085 C C . ALA C 2 43 ? 200.552 217.668 172.203 1.00 73.72 43 ALA E C 1
ATOM 2086 O O . ALA C 2 43 ? 201.737 217.854 171.916 1.00 73.72 43 ALA E O 1
ATOM 2088 N N . ASN C 2 44 ? 199.633 218.629 172.101 1.00 81.69 44 ASN E N 1
ATOM 2089 C CA . ASN C 2 44 ? 199.952 220.035 171.859 1.00 81.69 44 ASN E CA 1
ATOM 2090 C C . ASN C 2 44 ? 200.692 220.256 170.543 1.00 81.69 44 ASN E C 1
ATOM 2091 O O . ASN C 2 44 ? 201.284 221.319 170.333 1.00 81.69 44 ASN E O 1
ATOM 2096 N N . ASN C 2 45 ? 200.670 219.279 169.643 1.00 74.19 45 ASN E N 1
ATOM 2097 C CA . ASN C 2 45 ? 201.417 219.339 168.397 1.00 74.19 45 ASN E CA 1
ATOM 2098 C C . ASN C 2 45 ? 200.482 219.674 167.239 1.00 74.19 45 ASN E C 1
ATOM 2099 O O . ASN C 2 45 ? 199.279 219.884 167.414 1.00 74.19 45 ASN E O 1
ATOM 2104 N N . SER C 2 46 ? 201.056 219.727 166.041 1.00 66.98 46 SER E N 1
ATOM 2105 C CA . SER C 2 46 ? 200.324 220.005 164.813 1.00 66.98 46 SER E CA 1
ATOM 2106 C C . SER C 2 46 ? 200.491 218.864 163.819 1.00 66.98 46 SER E C 1
ATOM 2107 O O . SER C 2 46 ? 200.635 219.079 162.615 1.00 66.98 46 SER E O 1
ATOM 2110 N N . LEU C 2 47 ? 200.480 217.634 164.320 1.00 59.10 47 LEU E N 1
ATOM 2111 C CA . LEU C 2 47 ? 200.671 216.470 163.468 1.00 59.10 47 LEU E CA 1
ATOM 2112 C C . LEU C 2 47 ? 199.480 216.282 162.540 1.00 59.10 47 LEU E C 1
ATOM 2113 O O . LEU C 2 47 ? 198.337 216.576 162.899 1.00 59.10 47 LEU E O 1
ATOM 2118 N N . GLN C 2 48 ? 199.755 215.790 161.334 1.00 60.39 48 GLN E N 1
ATOM 2119 C CA . GLN C 2 48 ? 198.727 215.570 160.326 1.00 60.39 48 GLN E CA 1
ATOM 2120 C C . GLN C 2 48 ? 198.373 214.098 160.163 1.00 60.39 48 GLN E C 1
ATOM 2121 O O . GLN C 2 48 ? 197.191 213.753 160.089 1.00 60.39 48 GLN E O 1
ATOM 2127 N N . SER C 2 49 ? 199.374 213.222 160.106 1.00 57.73 49 SER E N 1
ATOM 2128 C CA . SER C 2 49 ? 199.122 211.792 159.983 1.00 57.73 49 SER E CA 1
ATOM 2129 C C . SER C 2 49 ? 200.389 211.029 160.330 1.00 57.73 49 SER E C 1
ATOM 2130 O O . SER C 2 49 ? 201.478 211.393 159.877 1.00 57.73 49 SER E O 1
ATOM 2133 N N . VAL C 2 50 ? 200.242 209.981 161.128 1.00 56.52 50 VAL E N 1
ATOM 2134 C CA . VAL C 2 50 ? 201.369 209.117 161.480 1.00 56.52 50 VAL E CA 1
ATOM 2135 C C . VAL C 2 50 ? 201.590 208.113 160.352 1.00 56.52 50 VAL E C 1
ATOM 2136 O O . VAL C 2 50 ? 200.647 207.401 159.977 1.00 56.52 50 VAL E O 1
ATOM 2140 N N . PRO C 2 51 ? 202.798 208.025 159.790 1.00 56.62 51 PRO E N 1
ATOM 2141 C CA . PRO C 2 51 ? 203.034 207.047 158.732 1.00 56.62 51 PRO E CA 1
ATOM 2142 C C . PRO C 2 51 ? 202.936 205.635 159.277 1.00 56.62 51 PRO E C 1
ATOM 2143 O O . PRO C 2 51 ? 203.265 205.382 160.449 1.00 56.62 51 PRO E O 1
ATOM 2147 N N . PRO C 2 52 ? 202.475 204.681 158.469 1.00 53.36 52 PRO E N 1
ATOM 2148 C CA . PRO C 2 52 ? 202.290 203.317 158.971 1.00 53.36 52 PRO E CA 1
ATOM 2149 C C . PRO C 2 52 ? 203.610 202.683 159.373 1.00 53.36 52 PRO E C 1
ATOM 2150 O O . PRO C 2 52 ? 204.660 202.949 158.785 1.00 53.36 52 PRO E O 1
ATOM 2154 N N . GLY C 2 53 ? 203.545 201.834 160.394 1.00 58.85 53 GLY E N 1
ATOM 2155 C CA . GLY C 2 53 ? 204.721 201.154 160.887 1.00 58.85 53 GLY E CA 1
ATOM 2156 C C . GLY C 2 53 ? 205.633 201.992 161.750 1.00 58.85 53 GLY E C 1
ATOM 2157 O O . GLY C 2 53 ? 206.769 201.575 162.005 1.00 58.85 53 GLY E O 1
ATOM 2158 N N . ALA C 2 54 ? 205.181 203.162 162.203 1.00 54.61 54 ALA E N 1
ATOM 2159 C CA . ALA C 2 54 ? 206.028 204.006 163.038 1.00 54.61 54 ALA E CA 1
ATOM 2160 C C . ALA C 2 54 ? 206.337 203.336 164.370 1.00 54.61 54 ALA E C 1
ATOM 2161 O O . ALA C 2 54 ? 207.477 203.381 164.846 1.00 54.61 54 ALA E O 1
ATOM 2163 N N . PHE C 2 55 ? 205.338 202.710 164.986 1.00 56.63 55 PHE E N 1
ATOM 2164 C CA . PHE C 2 55 ? 205.490 202.084 166.291 1.00 56.63 55 PHE E CA 1
ATOM 2165 C C . PHE C 2 55 ? 205.835 200.604 166.200 1.00 56.63 55 PHE E C 1
ATOM 2166 O O . PHE C 2 55 ? 205.881 199.925 167.229 1.00 56.63 55 PHE E O 1
ATOM 2174 N N . ASP C 2 56 ? 206.078 200.090 164.996 1.00 63.17 56 ASP E N 1
ATOM 2175 C CA . ASP C 2 56 ? 206.279 198.659 164.822 1.00 63.17 56 ASP E CA 1
ATOM 2176 C C . ASP C 2 56 ? 207.633 198.179 165.322 1.00 63.17 56 ASP E C 1
ATOM 2177 O O . ASP C 2 56 ? 207.795 196.979 165.563 1.00 63.17 56 ASP E O 1
ATOM 2182 N N . HIS C 2 57 ? 208.606 199.072 165.482 1.00 65.71 57 HIS E N 1
ATOM 2183 C CA . HIS C 2 57 ? 209.930 198.692 165.952 1.00 65.71 57 HIS E CA 1
ATOM 2184 C C . HIS C 2 57 ? 210.167 199.088 167.404 1.00 65.71 57 HIS E C 1
ATOM 2185 O O . HIS C 2 57 ? 211.319 199.142 167.846 1.00 65.71 57 HIS E O 1
ATOM 2192 N N . LEU C 2 58 ? 209.097 199.352 168.158 1.00 63.37 58 LEU E N 1
ATOM 2193 C CA . LEU C 2 58 ? 209.172 199.782 169.552 1.00 63.37 58 LEU E CA 1
ATOM 2194 C C . LEU C 2 58 ? 208.391 198.777 170.390 1.00 63.37 58 LEU E C 1
ATOM 2195 O O . LEU C 2 58 ? 207.200 198.977 170.670 1.00 63.37 58 LEU E O 1
ATOM 2200 N N . PRO C 2 59 ? 209.027 197.678 170.798 1.00 62.22 59 PRO E N 1
ATOM 2201 C CA . PRO C 2 59 ? 208.290 196.630 171.523 1.00 62.22 59 PRO E CA 1
ATOM 2202 C C . PRO C 2 59 ? 207.709 197.077 172.852 1.00 62.22 59 PRO E C 1
ATOM 2203 O O . PRO C 2 59 ? 206.634 196.600 173.234 1.00 62.22 59 PRO E O 1
ATOM 2207 N N . GLN C 2 60 ? 208.373 197.980 173.567 1.00 68.35 60 GLN E N 1
ATOM 2208 C CA . GLN C 2 60 ? 208.023 198.270 174.950 1.00 68.35 60 GLN E CA 1
ATOM 2209 C C . GLN C 2 60 ? 207.051 199.433 175.101 1.00 68.35 60 GLN E C 1
ATOM 2210 O O . GLN C 2 60 ? 206.875 199.928 176.220 1.00 68.35 60 GLN E O 1
ATOM 2216 N N . LEU C 2 61 ? 206.425 199.888 174.019 1.00 67.82 61 LEU E N 1
ATOM 2217 C CA . LEU C 2 61 ? 205.524 201.029 174.116 1.00 67.82 61 LEU E CA 1
ATOM 2218 C C . LEU C 2 61 ? 204.288 200.657 174.925 1.00 67.82 61 LEU E C 1
ATOM 2219 O O . LEU C 2 61 ? 203.683 199.604 174.704 1.00 67.82 61 LEU E O 1
ATOM 2224 N N . GLN C 2 62 ? 203.916 201.520 175.869 1.00 72.23 62 GLN E N 1
ATOM 2225 C CA . GLN C 2 62 ? 202.752 201.274 176.708 1.00 72.23 62 GLN E CA 1
ATOM 2226 C C . GLN C 2 62 ? 201.818 202.465 176.859 1.00 72.23 62 GLN E C 1
ATOM 2227 O O . GLN C 2 62 ? 200.646 202.258 177.192 1.00 72.23 62 GLN E O 1
ATOM 2233 N N . THR C 2 63 ? 202.281 203.692 176.634 1.00 70.06 63 THR E N 1
ATOM 2234 C CA . THR C 2 63 ? 201.426 204.868 176.684 1.00 70.06 63 THR E CA 1
ATOM 2235 C C . THR C 2 63 ? 201.704 205.748 175.476 1.00 70.06 63 THR E C 1
ATOM 2236 O O . THR C 2 63 ? 202.826 205.792 174.964 1.00 70.06 63 THR E O 1
ATOM 2240 N N . LEU C 2 64 ? 200.669 206.450 175.026 1.00 60.56 64 LEU E N 1
ATOM 2241 C CA . LEU C 2 64 ? 200.785 207.300 173.845 1.00 60.56 64 LEU E CA 1
ATOM 2242 C C . LEU C 2 64 ? 199.684 208.348 173.905 1.00 60.56 64 LEU E C 1
ATOM 2243 O O . LEU C 2 64 ? 198.502 208.005 173.807 1.00 60.56 64 LEU E O 1
ATOM 2248 N N . ASP C 2 65 ? 200.067 209.610 174.064 1.00 69.88 65 ASP E N 1
ATOM 2249 C CA . ASP C 2 65 ? 199.112 210.709 174.077 1.00 69.88 65 ASP E CA 1
ATOM 2250 C C . ASP C 2 65 ? 198.943 211.226 172.658 1.00 69.88 65 ASP E C 1
ATOM 2251 O O . ASP C 2 65 ? 199.918 211.630 172.016 1.00 69.88 65 ASP E O 1
ATOM 2256 N N . VAL C 2 66 ? 197.706 211.212 172.174 1.00 69.41 66 VAL E N 1
ATOM 2257 C CA . VAL C 2 66 ? 197.401 211.610 170.806 1.00 69.41 66 VAL E CA 1
ATOM 2258 C C . VAL C 2 66 ? 196.523 212.847 170.738 1.00 69.41 66 VAL E C 1
ATOM 2259 O O . VAL C 2 66 ? 196.278 213.354 169.632 1.00 69.41 66 VAL E O 1
ATOM 2263 N N . THR C 2 67 ? 196.056 213.365 171.872 1.00 71.97 67 THR E N 1
ATOM 2264 C CA . THR C 2 67 ? 195.144 214.495 171.872 1.00 71.97 67 THR E CA 1
ATOM 2265 C C . THR C 2 67 ? 195.870 215.774 171.461 1.00 71.97 67 THR E C 1
ATOM 2266 O O . THR C 2 67 ? 197.100 215.834 171.394 1.00 71.97 67 THR E O 1
ATOM 2270 N N . GLN C 2 68 ? 195.076 216.808 171.179 1.00 74.98 68 GLN E N 1
ATOM 2271 C CA . GLN C 2 68 ? 195.574 218.112 170.742 1.00 74.98 68 GLN E CA 1
ATOM 2272 C C . GLN C 2 68 ? 196.399 217.981 169.460 1.00 74.98 68 GLN E C 1
ATOM 2273 O O . GLN C 2 68 ? 197.556 218.395 169.383 1.00 74.98 68 GLN E O 1
ATOM 2279 N N . ASN C 2 69 ? 195.768 217.394 168.441 1.00 66.29 69 ASN E N 1
ATOM 2280 C CA . ASN C 2 69 ? 196.386 217.192 167.146 1.00 66.29 69 ASN E CA 1
ATOM 2281 C C . ASN C 2 69 ? 195.301 217.261 166.081 1.00 66.29 69 ASN E C 1
ATOM 2282 O O . ASN C 2 69 ? 194.256 216.612 166.240 1.00 66.29 69 ASN E O 1
ATOM 2287 N N . PRO C 2 70 ? 195.504 218.022 165.008 1.00 60.42 70 PRO E N 1
ATOM 2288 C CA . PRO C 2 70 ? 194.524 218.074 163.906 1.00 60.42 70 PRO E CA 1
ATOM 2289 C C . PRO C 2 70 ? 194.744 216.986 162.855 1.00 60.42 70 PRO E C 1
ATOM 2290 O O . PRO C 2 70 ? 195.278 217.206 161.766 1.00 60.42 70 PRO E O 1
ATOM 2294 N N . TRP C 2 71 ? 194.327 215.768 163.190 1.00 60.37 71 TRP E N 1
ATOM 2295 C CA . TRP C 2 71 ? 194.451 214.655 162.261 1.00 60.37 71 TRP E CA 1
ATOM 2296 C C . TRP C 2 71 ? 193.560 214.866 161.045 1.00 60.37 71 TRP E C 1
ATOM 2297 O O . TRP C 2 71 ? 192.457 215.409 161.140 1.00 60.37 71 TRP E O 1
ATOM 2308 N N . HIS C 2 72 ? 194.054 214.436 159.888 1.00 68.37 72 HIS E N 1
ATOM 2309 C CA . HIS C 2 72 ? 193.254 214.393 158.666 1.00 68.37 72 HIS E CA 1
ATOM 2310 C C . HIS C 2 72 ? 192.827 212.943 158.483 1.00 68.37 72 HIS E C 1
ATOM 2311 O O . HIS C 2 72 ? 193.499 212.155 157.819 1.00 68.37 72 HIS E O 1
ATOM 2318 N N . CYS C 2 73 ? 191.696 212.591 159.086 1.00 73.66 73 CYS E N 1
ATOM 2319 C CA . CYS C 2 73 ? 191.289 211.193 159.171 1.00 73.66 73 CYS E CA 1
ATOM 2320 C C . CYS C 2 73 ? 190.860 210.681 157.802 1.00 73.66 73 CYS E C 1
ATOM 2321 O O . CYS C 2 73 ? 189.863 211.133 157.232 1.00 73.66 73 CYS E O 1
ATOM 2324 N N . ASP C 2 74 ? 191.640 209.747 157.273 1.00 78.45 74 ASP E N 1
ATOM 2325 C CA . ASP C 2 74 ? 191.414 209.106 155.985 1.00 78.45 74 ASP E CA 1
ATOM 2326 C C . ASP C 2 74 ? 191.966 207.687 156.089 1.00 78.45 74 ASP E C 1
ATOM 2327 O O . ASP C 2 74 ? 192.155 207.165 157.192 1.00 78.45 74 ASP E O 1
ATOM 2332 N N . CYS C 2 75 ? 192.218 207.056 154.941 1.00 79.55 75 CYS E N 1
ATOM 2333 C CA . CYS C 2 75 ? 192.686 205.674 154.945 1.00 79.55 75 CYS E CA 1
ATOM 2334 C C . CYS C 2 75 ? 194.005 205.532 155.694 1.00 79.55 75 CYS E C 1
ATOM 2335 O O . CYS C 2 75 ? 194.166 204.621 156.515 1.00 79.55 75 CYS E O 1
ATOM 2338 N N . SER C 2 76 ? 194.953 206.434 155.440 1.00 72.89 76 SER E N 1
ATOM 2339 C CA . SER C 2 76 ? 196.278 206.312 156.033 1.00 72.89 76 SER E CA 1
ATOM 2340 C C . SER C 2 76 ? 196.245 206.370 157.553 1.00 72.89 76 SER E C 1
ATOM 2341 O O . SER C 2 76 ? 197.186 205.898 158.199 1.00 72.89 76 SER E O 1
ATOM 2344 N N . LEU C 2 77 ? 195.192 206.935 158.139 1.00 63.86 77 LEU E N 1
ATOM 2345 C CA . LEU C 2 77 ? 195.096 207.015 159.589 1.00 63.86 77 LEU E CA 1
ATOM 2346 C C . LEU C 2 77 ? 194.606 205.725 160.228 1.00 63.86 77 LEU E C 1
ATOM 2347 O O . LEU C 2 77 ? 194.746 205.576 161.449 1.00 63.86 77 LEU E O 1
ATOM 2352 N N . THR C 2 78 ? 194.061 204.789 159.442 1.00 68.48 78 THR E N 1
ATOM 2353 C CA . THR C 2 78 ? 193.488 203.575 160.021 1.00 68.48 78 THR E CA 1
ATOM 2354 C C . THR C 2 78 ? 194.468 202.890 160.959 1.00 68.48 78 THR E C 1
ATOM 2355 O O . THR C 2 78 ? 194.089 202.454 162.054 1.00 68.48 78 THR E O 1
ATOM 2359 N N . TYR C 2 79 ? 195.741 202.830 160.565 1.00 59.58 79 TYR E N 1
ATOM 2360 C CA . TYR C 2 79 ? 196.755 202.198 161.400 1.00 59.58 79 TYR E CA 1
ATOM 2361 C C . TYR C 2 79 ? 196.735 202.768 162.807 1.00 59.58 79 TYR E C 1
ATOM 2362 O O . TYR C 2 79 ? 196.593 202.026 163.787 1.00 59.58 79 TYR E O 1
ATOM 2371 N N . LEU C 2 80 ? 196.812 204.096 162.920 1.00 63.99 80 LEU E N 1
ATOM 2372 C CA . LEU C 2 80 ? 196.776 204.722 164.236 1.00 63.99 80 LEU E CA 1
ATOM 2373 C C . LEU C 2 80 ? 195.541 204.275 164.998 1.00 63.99 80 LEU E C 1
ATOM 2374 O O . LEU C 2 80 ? 195.631 203.828 166.149 1.00 63.99 80 LEU E O 1
ATOM 2379 N N . ARG C 2 81 ? 194.384 204.322 164.335 1.00 58.63 81 ARG E N 1
ATOM 2380 C CA . ARG C 2 81 ? 193.146 203.909 164.978 1.00 58.63 81 ARG E CA 1
ATOM 2381 C C . ARG C 2 81 ? 193.283 202.503 165.536 1.00 58.63 81 ARG E C 1
ATOM 2382 O O . ARG C 2 81 ? 192.984 202.255 166.712 1.00 58.63 81 ARG E O 1
ATOM 2390 N N . LEU C 2 82 ? 193.808 201.584 164.724 1.00 57.71 82 LEU E N 1
ATOM 2391 C CA . LEU C 2 82 ? 193.931 200.205 165.173 1.00 57.71 82 LEU E CA 1
ATOM 2392 C C . LEU C 2 82 ? 194.829 200.116 166.395 1.00 57.71 82 LEU E C 1
ATOM 2393 O O . LEU C 2 82 ? 194.515 199.396 167.352 1.00 57.71 82 LEU E O 1
ATOM 2398 N N . TRP C 2 83 ? 195.927 200.876 166.404 1.00 57.72 83 TRP E N 1
ATOM 2399 C CA . TRP C 2 83 ? 196.788 200.876 167.579 1.00 57.72 83 TRP E CA 1
ATOM 2400 C C . TRP C 2 83 ? 196.012 201.328 168.802 1.00 57.72 83 TRP E C 1
ATOM 2401 O O . TRP C 2 83 ? 196.083 200.698 169.864 1.00 57.72 83 TRP E O 1
ATOM 2412 N N . LEU C 2 84 ? 195.220 202.387 168.656 1.00 66.23 84 LEU E N 1
ATOM 2413 C CA . LEU C 2 84 ? 194.461 202.884 169.790 1.00 66.23 84 LEU E CA 1
ATOM 2414 C C . LEU C 2 84 ? 193.316 201.960 170.170 1.00 66.23 84 LEU E C 1
ATOM 2415 O O . LEU C 2 84 ? 192.706 202.162 171.225 1.00 66.23 84 LEU E O 1
ATOM 2420 N N . GLU C 2 85 ? 193.008 200.960 169.349 1.00 66.65 85 GLU E N 1
ATOM 2421 C CA . GLU C 2 85 ? 192.037 199.943 169.722 1.00 66.65 85 GLU E CA 1
ATOM 2422 C C . GLU C 2 85 ? 192.680 198.748 170.405 1.00 66.65 85 GLU E C 1
ATOM 2423 O O . GLU C 2 85 ? 191.963 197.843 170.843 1.00 66.65 85 GLU E O 1
ATOM 2429 N N . ASP C 2 86 ? 194.008 198.722 170.507 1.00 70.64 86 ASP E N 1
ATOM 2430 C CA . ASP C 2 86 ? 194.713 197.577 171.056 1.00 70.64 86 ASP E CA 1
ATOM 2431 C C . ASP C 2 86 ? 195.505 197.879 172.315 1.00 70.64 86 ASP E C 1
ATOM 2432 O O . ASP C 2 86 ? 195.804 196.946 173.068 1.00 70.64 86 ASP E O 1
ATOM 2437 N N . ARG C 2 87 ? 195.852 199.136 172.570 1.00 69.30 87 ARG E N 1
ATOM 2438 C CA . ARG C 2 87 ? 196.602 199.503 173.763 1.00 69.30 87 ARG E CA 1
ATOM 2439 C C . ARG C 2 87 ? 195.820 200.421 174.686 1.00 69.30 87 ARG E C 1
ATOM 2440 O O . ARG C 2 87 ? 195.702 200.134 175.883 1.00 69.30 87 ARG E O 1
ATOM 2448 N N . THR C 2 88 ? 195.277 201.521 174.166 1.00 75.94 88 THR E N 1
ATOM 2449 C CA . THR C 2 88 ? 194.534 202.498 174.962 1.00 75.94 88 THR E CA 1
ATOM 2450 C C . THR C 2 88 ? 193.180 202.728 174.306 1.00 75.94 88 THR E C 1
ATOM 2451 O O . THR C 2 88 ? 192.978 203.729 173.605 1.00 75.94 88 THR E O 1
ATOM 2455 N N . PRO C 2 89 ? 192.228 201.811 174.504 1.00 73.43 89 PRO E N 1
ATOM 2456 C CA . PRO C 2 89 ? 190.910 201.981 173.867 1.00 73.43 89 PRO E CA 1
ATOM 2457 C C . PRO C 2 89 ? 190.188 203.251 174.283 1.00 73.43 89 PRO E C 1
ATOM 2458 O O . PRO C 2 89 ? 189.523 203.880 173.449 1.00 73.43 89 PRO E O 1
ATOM 2462 N N . GLU C 2 90 ? 190.319 203.659 175.548 1.00 79.04 90 GLU E N 1
ATOM 2463 C CA . GLU C 2 90 ? 189.595 204.832 176.031 1.00 79.04 90 GLU E CA 1
ATOM 2464 C C . GLU C 2 90 ? 189.969 206.084 175.252 1.00 79.04 90 GLU E C 1
ATOM 2465 O O . GLU C 2 90 ? 189.133 206.980 175.074 1.00 79.04 90 GLU E O 1
ATOM 2471 N N . ALA C 2 91 ? 191.203 206.148 174.749 1.00 71.54 91 ALA E N 1
ATOM 2472 C CA . ALA C 2 91 ? 191.640 207.315 173.997 1.00 71.54 91 ALA E CA 1
ATOM 2473 C C . ALA C 2 91 ? 190.805 207.540 172.748 1.00 71.54 91 ALA E C 1
ATOM 2474 O O . ALA C 2 91 ? 190.831 208.642 172.194 1.00 71.54 91 ALA E O 1
ATOM 2476 N N . LEU C 2 92 ? 190.065 206.525 172.292 1.00 73.15 92 LEU E N 1
ATOM 2477 C CA . LEU C 2 92 ? 189.168 206.720 171.158 1.00 73.15 92 LEU E CA 1
ATOM 2478 C C . LEU C 2 92 ? 188.153 207.824 171.418 1.00 73.15 92 LEU E C 1
ATOM 2479 O O . LEU C 2 92 ? 187.682 208.466 170.473 1.00 73.15 92 LEU E O 1
ATOM 2484 N N . LEU C 2 93 ? 187.803 208.063 172.678 1.00 74.91 93 LEU E N 1
ATOM 2485 C CA . LEU C 2 93 ? 186.752 209.018 172.997 1.00 74.91 93 LEU E CA 1
ATOM 2486 C C . LEU C 2 93 ? 187.266 210.439 173.185 1.00 74.91 93 LEU E C 1
ATOM 2487 O O . LEU C 2 93 ? 186.480 211.320 173.548 1.00 74.91 93 LEU E O 1
ATOM 2492 N N . GLN C 2 94 ? 188.557 210.690 172.951 1.00 77.90 94 GLN E N 1
ATOM 2493 C CA . GLN C 2 94 ? 189.091 212.033 173.138 1.00 77.90 94 GLN E CA 1
ATOM 2494 C C . GLN C 2 94 ? 190.064 212.444 172.036 1.00 77.90 94 GLN E C 1
ATOM 2495 O O . GLN C 2 94 ? 190.858 213.370 172.241 1.00 77.90 94 GLN E O 1
ATOM 2501 N N . VAL C 2 95 ? 190.029 211.790 170.877 1.00 66.80 95 VAL E N 1
ATOM 2502 C CA . VAL C 2 95 ? 190.843 212.171 169.728 1.00 66.80 95 VAL E CA 1
ATOM 2503 C C . VAL C 2 95 ? 189.912 212.478 168.565 1.00 66.80 95 VAL E C 1
ATOM 2504 O O . VAL C 2 95 ? 189.007 211.691 168.262 1.00 66.80 95 VAL E O 1
ATOM 2508 N N . ARG C 2 96 ? 190.125 213.622 167.923 1.00 71.60 96 ARG E N 1
ATOM 2509 C CA . ARG C 2 96 ? 189.284 214.076 166.827 1.00 71.60 96 ARG E CA 1
ATOM 2510 C C . ARG C 2 96 ? 190.134 214.325 165.591 1.00 71.60 96 ARG E C 1
ATOM 2511 O O . ARG C 2 96 ? 191.295 214.732 165.689 1.00 71.60 96 ARG E O 1
ATOM 2519 N N . CYS C 2 97 ? 189.548 214.080 164.423 1.00 71.86 97 CYS E N 1
ATOM 2520 C CA . CYS C 2 97 ? 190.194 214.395 163.157 1.00 71.86 97 CYS E CA 1
ATOM 2521 C C . CYS C 2 97 ? 189.648 215.720 162.640 1.00 71.86 97 CYS E C 1
ATOM 2522 O O . CYS C 2 97 ? 188.432 215.890 162.510 1.00 71.86 97 CYS E O 1
ATOM 2525 N N . ALA C 2 98 ? 190.553 216.664 162.370 1.00 70.98 98 ALA E N 1
ATOM 2526 C CA . ALA C 2 98 ? 190.133 218.020 162.034 1.00 70.98 98 ALA E CA 1
ATOM 2527 C C . ALA C 2 98 ? 189.576 218.106 160.619 1.00 70.98 98 ALA E C 1
ATOM 2528 O O . ALA C 2 98 ? 188.586 218.806 160.380 1.00 70.98 98 ALA E O 1
ATOM 2530 N N . SER C 2 99 ? 190.197 217.415 159.670 1.00 71.08 99 SER E N 1
ATOM 2531 C CA . SER C 2 99 ? 189.766 217.477 158.285 1.00 71.08 99 SER E CA 1
ATOM 2532 C C . SER C 2 99 ? 189.496 216.075 157.754 1.00 71.08 99 SER E C 1
ATOM 2533 O O . SER C 2 99 ? 190.150 215.116 158.172 1.00 71.08 99 SER E O 1
ATOM 2536 N N . PRO C 2 100 ? 188.534 215.918 156.833 1.00 70.20 100 PRO E N 1
ATOM 2537 C CA . PRO C 2 100 ? 187.681 216.958 156.253 1.00 70.20 100 PRO E CA 1
ATOM 2538 C C . PRO C 2 100 ? 186.589 217.445 157.195 1.00 70.20 100 PRO E C 1
ATOM 2539 O O . PRO C 2 100 ? 186.386 216.864 158.261 1.00 70.20 100 PRO E O 1
ATOM 2543 N N . SER C 2 101 ? 185.898 218.516 156.794 1.00 77.35 101 SER E N 1
ATOM 2544 C CA . SER C 2 101 ? 184.804 219.044 157.602 1.00 77.35 101 SER E CA 1
ATOM 2545 C C . SER C 2 101 ? 183.676 218.033 157.750 1.00 77.35 101 SER E C 1
ATOM 2546 O O . SER C 2 101 ? 182.898 218.106 158.707 1.00 77.35 101 SER E O 1
ATOM 2549 N N . LEU C 2 102 ? 183.567 217.091 156.812 1.00 74.84 102 LEU E N 1
ATOM 2550 C CA . LEU C 2 102 ? 182.544 216.056 156.913 1.00 74.84 102 LEU E CA 1
ATOM 2551 C C . LEU C 2 102 ? 182.765 215.177 158.137 1.00 74.84 102 LEU E C 1
ATOM 2552 O O . LEU C 2 102 ? 181.805 214.762 158.795 1.00 74.84 102 LEU E O 1
ATOM 2557 N N . ALA C 2 103 ? 184.021 214.885 158.460 1.00 64.74 103 ALA E N 1
ATOM 2558 C CA . ALA C 2 103 ? 184.350 213.920 159.496 1.00 64.74 103 ALA E CA 1
ATOM 2559 C C . ALA C 2 103 ? 184.748 214.553 160.822 1.00 64.74 103 ALA E C 1
ATOM 2560 O O . ALA C 2 103 ? 185.077 213.824 161.761 1.00 64.74 103 ALA E O 1
ATOM 2562 N N . ALA C 2 104 ? 184.732 215.878 160.928 1.00 70.24 104 ALA E N 1
ATOM 2563 C CA . ALA C 2 104 ? 185.111 216.552 162.169 1.00 70.24 104 ALA E CA 1
ATOM 2564 C C . ALA C 2 104 ? 183.861 216.860 162.992 1.00 70.24 104 ALA E C 1
ATOM 2565 O O . ALA C 2 104 ? 183.460 218.008 163.178 1.00 70.24 104 ALA E O 1
ATOM 2567 N N . HIS C 2 105 ? 183.241 215.790 163.493 1.00 68.44 105 HIS E N 1
ATOM 2568 C CA . HIS C 2 105 ? 181.990 215.918 164.229 1.00 68.44 105 HIS E CA 1
ATOM 2569 C C . HIS C 2 105 ? 181.960 215.020 165.459 1.00 68.44 105 HIS E C 1
ATOM 2570 O O . HIS C 2 105 ? 180.893 214.537 165.850 1.00 68.44 105 HIS E O 1
ATOM 2577 N N . GLY C 2 106 ? 183.110 214.784 166.080 1.00 67.97 106 GLY E N 1
ATOM 2578 C CA . GLY C 2 106 ? 183.164 213.971 167.268 1.00 67.97 106 GLY E CA 1
ATOM 2579 C C . GLY C 2 106 ? 184.438 213.159 167.372 1.00 67.97 106 GLY E C 1
ATOM 2580 O O . GLY C 2 106 ? 185.300 213.190 166.488 1.00 67.97 106 GLY E O 1
ATOM 2581 N N . PRO C 2 107 ? 184.582 212.421 168.470 1.00 68.65 107 PRO E N 1
ATOM 2582 C CA . PRO C 2 107 ? 185.787 211.607 168.669 1.00 68.65 107 PRO E CA 1
ATOM 2583 C C . PRO C 2 107 ? 185.924 210.539 167.595 1.00 68.65 107 PRO E C 1
ATOM 2584 O O . PRO C 2 107 ? 185.001 210.242 166.836 1.00 68.65 107 PRO E O 1
ATOM 2588 N N . LEU C 2 108 ? 187.122 209.951 167.545 1.00 64.49 108 LEU E N 1
ATOM 2589 C CA . LEU C 2 108 ? 187.413 208.938 166.536 1.00 64.49 108 LEU E CA 1
ATOM 2590 C C . LEU C 2 108 ? 186.588 207.677 166.757 1.00 64.49 108 LEU E C 1
ATOM 2591 O O . LEU C 2 108 ? 186.161 207.034 165.792 1.00 64.49 108 LEU E O 1
ATOM 2596 N N . GLY C 2 109 ? 186.363 207.304 168.016 1.00 70.39 109 GLY E N 1
ATOM 2597 C CA . GLY C 2 109 ? 185.636 206.077 168.292 1.00 70.39 109 GLY E CA 1
ATOM 2598 C C . GLY C 2 109 ? 184.211 206.104 167.775 1.00 70.39 109 GLY E C 1
ATOM 2599 O O . GLY C 2 109 ? 183.738 205.134 167.178 1.00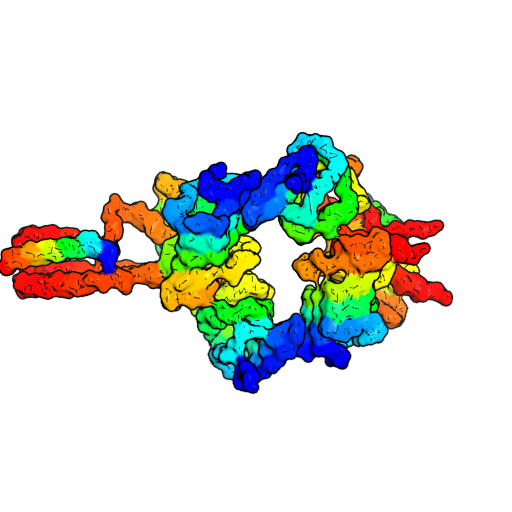 70.39 109 GLY E O 1
ATOM 2600 N N . ARG C 2 110 ? 183.507 207.211 167.995 1.00 77.83 110 ARG E N 1
ATOM 2601 C CA . ARG C 2 110 ? 182.111 207.334 167.577 1.00 77.83 110 ARG E CA 1
ATOM 2602 C C . ARG C 2 110 ? 182.024 207.933 166.173 1.00 77.83 110 ARG E C 1
ATOM 2603 O O . ARG C 2 110 ? 181.445 208.992 165.942 1.00 77.83 110 ARG E O 1
ATOM 2611 N N . LEU C 2 111 ? 182.622 207.219 165.226 1.00 66.71 111 LEU E N 1
ATOM 2612 C CA . LEU C 2 111 ? 182.615 207.608 163.824 1.00 66.71 111 LEU E CA 1
ATOM 2613 C C . LEU C 2 111 ? 182.113 206.437 162.997 1.00 66.71 111 LEU E C 1
ATOM 2614 O O . LEU C 2 111 ? 182.557 205.302 163.193 1.00 66.71 111 LEU E O 1
ATOM 2619 N N . THR C 2 112 ? 181.194 206.711 162.076 1.00 69.02 112 THR E N 1
ATOM 2620 C CA . THR C 2 112 ? 180.708 205.662 161.197 1.00 69.02 112 THR E CA 1
ATOM 2621 C C . THR C 2 112 ? 181.779 205.296 160.174 1.00 69.02 112 THR E C 1
ATOM 2622 O O . THR C 2 112 ? 182.802 205.970 160.030 1.00 69.02 112 THR E O 1
ATOM 2626 N N . GLY C 2 113 ? 181.535 204.199 159.460 1.00 66.35 113 GLY E N 1
ATOM 2627 C CA . GLY C 2 113 ? 182.498 203.751 158.470 1.00 66.35 113 GLY E CA 1
ATOM 2628 C C . GLY C 2 113 ? 182.668 204.733 157.329 1.00 66.35 113 GLY E C 1
ATOM 2629 O O . GLY C 2 113 ? 183.770 204.893 156.798 1.00 66.35 113 GLY E O 1
ATOM 2630 N N . TYR C 2 114 ? 181.585 205.404 156.934 1.00 67.69 114 TYR E N 1
ATOM 2631 C CA . TYR C 2 114 ? 181.654 206.298 155.784 1.00 67.69 114 TYR E CA 1
ATOM 2632 C C . TYR C 2 114 ? 182.511 207.520 156.081 1.00 67.69 114 TYR E C 1
ATOM 2633 O O . TYR C 2 114 ? 183.394 207.876 155.293 1.00 67.69 114 TYR E O 1
ATOM 2642 N N . GLN C 2 115 ? 182.270 208.176 157.216 1.00 70.64 115 GLN E N 1
ATOM 2643 C CA . GLN C 2 115 ? 183.016 209.387 157.529 1.00 70.64 115 GLN E CA 1
ATOM 2644 C C . GLN C 2 115 ? 184.459 209.103 157.908 1.00 70.64 115 GLN E C 1
ATOM 2645 O O . GLN C 2 115 ? 185.258 210.041 157.979 1.00 70.64 115 GLN E O 1
ATOM 2651 N N . LEU C 2 116 ? 184.815 207.844 158.139 1.00 67.85 116 LEU E N 1
ATOM 2652 C CA . LEU C 2 116 ? 186.174 207.477 158.507 1.00 67.85 116 LEU E CA 1
ATOM 2653 C C . LEU C 2 116 ? 187.023 207.175 157.279 1.00 67.85 116 LEU E C 1
ATOM 2654 O O . LEU C 2 116 ? 187.991 206.413 157.357 1.00 67.85 116 LEU E O 1
ATOM 2659 N N . GLY C 2 117 ? 186.687 207.760 156.134 1.00 75.83 117 GLY E N 1
ATOM 2660 C CA . GLY C 2 117 ? 187.394 207.414 154.920 1.00 75.83 117 GLY E CA 1
ATOM 2661 C C . GLY C 2 117 ? 187.049 206.000 154.514 1.00 75.83 117 GLY E C 1
ATOM 2662 O O . GLY C 2 117 ? 187.873 205.093 154.654 1.00 75.83 117 GLY E O 1
ATOM 2663 N N . SER C 2 118 ? 185.830 205.794 154.019 1.00 73.50 118 SER E N 1
ATOM 2664 C CA . SER C 2 118 ? 185.267 204.452 153.891 1.00 73.50 118 SER E CA 1
ATOM 2665 C C . SER C 2 118 ? 186.009 203.710 152.788 1.00 73.50 118 SER E C 1
ATOM 2666 O O . SER C 2 118 ? 185.544 203.571 151.655 1.00 73.50 118 SER E O 1
ATOM 2669 N N . CYS C 2 119 ? 187.193 203.221 153.140 1.00 78.45 119 CYS E N 1
ATOM 2670 C CA . CYS C 2 119 ? 187.985 202.376 152.256 1.00 78.45 119 CYS E CA 1
ATOM 2671 C C . CYS C 2 119 ? 188.147 201.014 152.914 1.00 78.45 119 CYS E C 1
ATOM 2672 O O . CYS C 2 119 ? 188.845 200.881 153.925 1.00 78.45 119 CYS E O 1
ATOM 2675 N N . GLY C 2 120 ? 187.488 200.016 152.344 1.00 60.62 120 GLY E N 1
ATOM 2676 C CA . GLY C 2 120 ? 187.723 198.633 152.684 1.00 60.62 120 GLY E CA 1
ATOM 2677 C C . GLY C 2 120 ? 188.607 198.045 151.611 1.00 60.62 120 GLY E C 1
ATOM 2678 O O . GLY C 2 120 ? 189.832 198.179 151.664 1.00 60.62 120 GLY E O 1
ATOM 2679 N N . TRP C 2 121 ? 188.000 197.388 150.633 1.00 54.51 121 TRP E N 1
ATOM 2680 C CA . TRP C 2 121 ? 188.703 196.953 149.438 1.00 54.51 121 TRP E CA 1
ATOM 2681 C C . TRP C 2 121 ? 188.474 197.988 148.345 1.00 54.51 121 TRP E C 1
ATOM 2682 O O . TRP C 2 121 ? 187.328 198.343 148.053 1.00 54.51 121 TRP E O 1
ATOM 2693 N N . GLN C 2 122 ? 189.560 198.485 147.757 1.00 64.26 122 GLN E N 1
ATOM 2694 C CA . GLN C 2 122 ? 189.479 199.471 146.680 1.00 64.26 122 GLN E CA 1
ATOM 2695 C C . GLN C 2 122 ? 189.351 198.723 145.361 1.00 64.26 122 GLN E C 1
ATOM 2696 O O . GLN C 2 122 ? 190.340 198.418 144.695 1.00 64.26 122 GLN E O 1
ATOM 2702 N N . LEU C 2 123 ? 188.114 198.423 144.978 1.00 59.13 123 LEU E N 1
ATOM 2703 C CA . LEU C 2 123 ? 187.872 197.698 143.739 1.00 59.13 123 LEU E CA 1
ATOM 2704 C C . LEU C 2 123 ? 188.019 198.636 142.551 1.00 59.13 123 LEU E C 1
ATOM 2705 O O . LEU C 2 123 ? 187.394 199.700 142.506 1.00 59.13 123 LEU E O 1
ATOM 2710 N N . GLN C 2 124 ? 188.838 198.242 141.583 1.00 72.28 124 GLN E N 1
ATOM 2711 C CA . GLN C 2 124 ? 189.038 199.043 140.388 1.00 72.28 124 GLN E CA 1
ATOM 2712 C C . GLN C 2 124 ? 189.085 198.132 139.172 1.00 72.28 124 GLN E C 1
ATOM 2713 O O . GLN C 2 124 ? 189.441 196.955 139.272 1.00 72.28 124 GLN E O 1
ATOM 2719 N N . ALA C 2 125 ? 188.718 198.689 138.023 1.00 89.74 125 ALA E N 1
ATOM 2720 C CA . ALA C 2 125 ? 188.707 197.939 136.773 1.00 89.74 125 ALA E CA 1
ATOM 2721 C C . ALA C 2 125 ? 188.910 198.867 135.579 1.00 89.74 125 ALA E C 1
ATOM 2722 O O . ALA C 2 125 ? 187.999 199.071 134.776 1.00 89.74 125 ALA E O 1
ATOM 2724 N N . CYS D 1 1 ? 157.139 199.145 203.330 1.00 135.16 1 CYS B N 1
ATOM 2725 C CA . CYS D 1 1 ? 158.080 200.253 203.443 1.00 135.16 1 CYS B CA 1
ATOM 2726 C C . CYS D 1 1 ? 157.534 201.338 204.368 1.00 135.16 1 CYS B C 1
ATOM 2727 O O . CYS D 1 1 ? 156.329 201.589 204.392 1.00 135.16 1 CYS B O 1
ATOM 2730 N N . PRO D 1 2 ? 158.418 201.978 205.129 1.00 120.67 2 PRO B N 1
ATOM 2731 C CA . PRO D 1 2 ? 157.972 203.017 206.062 1.00 120.67 2 PRO B CA 1
ATOM 2732 C C . PRO D 1 2 ? 157.526 204.275 205.335 1.00 120.67 2 PRO B C 1
ATOM 2733 O O . PRO D 1 2 ? 157.784 204.470 204.145 1.00 120.67 2 PRO B O 1
ATOM 2737 N N . ALA D 1 3 ? 156.833 205.134 206.081 1.00 114.57 3 ALA B N 1
ATOM 2738 C CA . ALA D 1 3 ? 156.385 206.408 205.524 1.00 114.57 3 ALA B CA 1
ATOM 2739 C C . ALA D 1 3 ? 157.520 207.277 204.989 1.00 114.57 3 ALA B C 1
ATOM 2740 O O . ALA D 1 3 ? 157.350 207.853 203.901 1.00 114.57 3 ALA B O 1
ATOM 2742 N N . PRO D 1 4 ? 158.661 207.438 205.671 1.00 109.84 4 PRO B N 1
ATOM 2743 C CA . PRO D 1 4 ? 159.739 208.249 205.078 1.00 109.84 4 PRO B CA 1
ATOM 2744 C C . PRO D 1 4 ? 160.271 207.691 203.772 1.00 109.84 4 PRO B C 1
ATOM 2745 O O . PRO D 1 4 ? 160.799 208.453 202.954 1.00 109.84 4 PRO B O 1
ATOM 2749 N N . CYS D 1 5 ? 160.155 206.387 203.552 1.00 119.33 5 CYS B N 1
ATOM 2750 C CA . CYS D 1 5 ? 160.658 205.748 202.346 1.00 119.33 5 CYS B CA 1
ATOM 2751 C C . CYS D 1 5 ? 159.530 205.523 201.345 1.00 119.33 5 CYS B C 1
ATOM 2752 O O . CYS D 1 5 ? 158.345 205.661 201.654 1.00 119.33 5 CYS B O 1
ATOM 2755 N N . SER D 1 6 ? 159.922 205.173 200.122 1.00 101.99 6 SER B N 1
ATOM 2756 C CA . SER D 1 6 ? 158.986 204.834 199.057 1.00 101.99 6 SER B CA 1
ATOM 2757 C C . SER D 1 6 ? 159.435 203.525 198.429 1.00 101.99 6 SER B C 1
ATOM 2758 O O . SER D 1 6 ? 160.573 203.419 197.960 1.00 101.99 6 SER B O 1
ATOM 2761 N N . CYS D 1 7 ? 158.550 202.535 198.419 1.00 103.97 7 CYS B N 1
ATOM 2762 C CA . CYS D 1 7 ? 158.873 201.197 197.931 1.00 103.97 7 CYS B CA 1
ATOM 2763 C C . CYS D 1 7 ? 158.239 201.014 196.556 1.00 103.97 7 CYS B C 1
ATOM 2764 O O . CYS D 1 7 ? 157.033 200.787 196.440 1.00 103.97 7 CYS B O 1
ATOM 2767 N N . ALA D 1 8 ? 159.059 201.112 195.514 1.00 94.63 8 ALA B N 1
ATOM 2768 C CA . ALA D 1 8 ? 158.616 200.905 194.141 1.00 94.63 8 ALA B CA 1
ATOM 2769 C C . ALA D 1 8 ? 159.108 199.536 193.686 1.00 94.63 8 ALA B C 1
ATOM 2770 O O . ALA D 1 8 ? 160.307 199.343 193.457 1.00 94.63 8 ALA B O 1
ATOM 2772 N N . GLY D 1 9 ? 158.182 198.592 193.555 1.00 92.22 9 GLY B N 1
ATOM 2773 C CA . GLY D 1 9 ? 158.568 197.237 193.201 1.00 92.22 9 GLY B CA 1
ATOM 2774 C C . GLY D 1 9 ? 159.461 196.642 194.270 1.00 92.22 9 GLY B C 1
ATOM 2775 O O . GLY D 1 9 ? 159.116 196.612 195.456 1.00 92.22 9 GLY B O 1
ATOM 2776 N N . THR D 1 10 ? 160.627 196.162 193.849 1.00 89.79 10 THR B N 1
ATOM 2777 C CA . THR D 1 10 ? 161.631 195.637 194.762 1.00 89.79 10 THR B CA 1
ATOM 2778 C C . THR D 1 10 ? 162.683 196.670 195.140 1.00 89.79 10 THR B C 1
ATOM 2779 O O . THR D 1 10 ? 163.643 196.327 195.837 1.00 89.79 10 THR B O 1
ATOM 2783 N N . LEU D 1 11 ? 162.537 197.912 194.694 1.00 83.82 11 LEU B N 1
ATOM 2784 C CA . LEU D 1 11 ? 163.466 198.980 195.025 1.00 83.82 11 LEU B CA 1
ATOM 2785 C C . LEU D 1 11 ? 162.873 199.853 196.122 1.00 83.82 11 LEU B C 1
ATOM 2786 O O . LEU D 1 11 ? 161.660 200.061 196.187 1.00 83.82 11 LEU B O 1
ATOM 2791 N N . VAL D 1 12 ? 163.739 200.355 196.997 1.00 81.68 12 VAL B N 1
ATOM 2792 C CA . VAL D 1 12 ? 163.323 201.230 198.084 1.00 81.68 12 VAL B CA 1
ATOM 2793 C C . VAL D 1 12 ? 164.141 202.513 198.026 1.00 81.68 12 VAL B C 1
ATOM 2794 O O . VAL D 1 12 ? 165.363 202.478 197.847 1.00 81.68 12 VAL B O 1
ATOM 2798 N N . ASP D 1 13 ? 163.457 203.647 198.146 1.00 87.94 13 ASP B N 1
ATOM 2799 C CA . ASP D 1 13 ? 164.090 204.958 198.154 1.00 87.94 13 ASP B CA 1
ATOM 2800 C C . ASP D 1 13 ? 163.897 205.581 199.527 1.00 87.94 13 ASP B C 1
ATOM 2801 O O . ASP D 1 13 ? 162.761 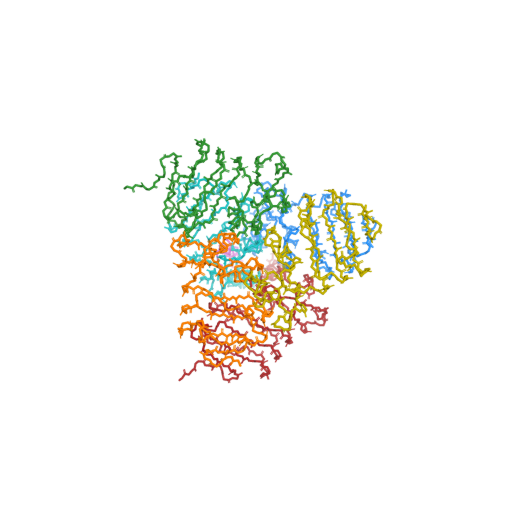205.759 199.978 1.00 87.94 13 ASP B O 1
ATOM 2806 N N . CYS D 1 14 ? 165.006 205.910 200.187 1.00 92.01 14 CYS B N 1
ATOM 2807 C CA . CYS D 1 14 ? 164.973 206.541 201.500 1.00 92.01 14 CYS B CA 1
ATOM 2808 C C . CYS D 1 14 ? 165.897 207.749 201.555 1.00 92.01 14 CYS B C 1
ATOM 2809 O O . CYS D 1 14 ? 166.352 208.127 202.640 1.00 92.01 14 CYS B O 1
ATOM 2812 N N . GLY D 1 15 ? 166.189 208.360 200.405 1.00 77.68 15 GLY B N 1
ATOM 2813 C CA . GLY D 1 15 ? 167.170 209.414 200.319 1.00 77.68 15 GLY B CA 1
ATOM 2814 C C . GLY D 1 15 ? 166.571 210.727 199.841 1.00 77.68 15 GLY B C 1
ATOM 2815 O O . GLY D 1 15 ? 165.406 210.804 199.436 1.00 77.68 15 GLY B O 1
ATOM 2816 N N . ARG D 1 16 ? 167.395 211.773 199.925 1.00 80.92 16 ARG B N 1
ATOM 2817 C CA . ARG D 1 16 ? 167.079 213.116 199.452 1.00 80.92 16 ARG B CA 1
ATOM 2818 C C . ARG D 1 16 ? 166.005 213.786 200.302 1.00 80.92 16 ARG B C 1
ATOM 2819 O O . ARG D 1 16 ? 165.676 214.955 200.078 1.00 80.92 16 ARG B O 1
ATOM 2827 N N . ARG D 1 17 ? 165.456 213.073 201.285 1.00 78.70 17 ARG B N 1
ATOM 2828 C CA . ARG D 1 17 ? 164.535 213.667 202.244 1.00 78.70 17 ARG B CA 1
ATOM 2829 C C . ARG D 1 17 ? 165.164 213.850 203.620 1.00 78.70 17 ARG B C 1
ATOM 2830 O O . ARG D 1 17 ? 164.463 213.795 204.635 1.00 78.70 17 ARG B O 1
ATOM 2838 N N . GLY D 1 18 ? 166.474 214.066 203.668 1.00 78.47 18 GLY B N 1
ATOM 2839 C CA . GLY D 1 18 ? 167.127 214.556 204.872 1.00 78.47 18 GLY B CA 1
ATOM 2840 C C . GLY D 1 18 ? 166.928 213.702 206.103 1.00 78.47 18 GLY B C 1
ATOM 2841 O O . GLY D 1 18 ? 166.738 214.238 207.202 1.00 78.47 18 GLY B O 1
ATOM 2842 N N . LEU D 1 19 ? 166.962 212.384 205.947 1.00 79.92 19 LEU B N 1
ATOM 2843 C CA . LEU D 1 19 ? 166.776 211.500 207.087 1.00 79.92 19 LEU B CA 1
ATOM 2844 C C . LEU D 1 19 ? 167.969 211.582 208.031 1.00 79.92 19 LEU B C 1
ATOM 2845 O O . LEU D 1 19 ? 169.126 211.568 207.603 1.00 79.92 19 LEU B O 1
ATOM 2850 N N . THR D 1 20 ? 167.681 211.670 209.320 1.00 70.26 20 THR B N 1
ATOM 2851 C CA . THR D 1 20 ? 168.692 211.640 210.361 1.00 70.26 20 THR B CA 1
ATOM 2852 C C . THR D 1 20 ? 168.672 210.274 211.035 1.00 70.26 20 THR B C 1
ATOM 2853 O O . THR D 1 20 ? 167.872 209.398 210.693 1.00 70.26 20 THR B O 1
ATOM 2857 N N . TRP D 1 21 ? 169.573 210.090 212.000 1.00 49.79 21 TRP B N 1
ATOM 2858 C CA . TRP D 1 21 ? 169.624 208.820 212.714 1.00 49.79 21 TRP B CA 1
ATOM 2859 C C . TRP D 1 21 ? 168.332 208.575 213.483 1.00 49.79 21 TRP B C 1
ATOM 2860 O O . TRP D 1 21 ? 167.776 207.472 213.443 1.00 49.79 21 TRP B O 1
ATOM 2871 N N . ALA D 1 22 ? 167.830 209.599 214.173 1.00 56.38 22 ALA B N 1
ATOM 2872 C CA . ALA D 1 22 ? 166.634 209.425 214.987 1.00 56.38 22 ALA B CA 1
ATOM 2873 C C . ALA D 1 22 ? 165.431 209.035 214.139 1.00 56.38 22 ALA B C 1
ATOM 2874 O O . ALA D 1 22 ? 164.654 208.154 214.525 1.00 56.38 22 ALA B O 1
ATOM 2876 N N . SER D 1 23 ? 165.261 209.669 212.984 1.00 62.28 23 SER B N 1
ATOM 2877 C CA . SER D 1 23 ? 164.107 209.421 212.132 1.00 62.28 23 SER B CA 1
ATOM 2878 C C . SER D 1 23 ? 164.345 208.315 211.114 1.00 62.28 23 SER B C 1
ATOM 2879 O O . SER D 1 23 ? 163.458 208.045 210.300 1.00 62.28 23 SER B O 1
ATOM 2882 N N . LEU D 1 24 ? 165.510 207.681 211.134 1.00 70.31 24 LEU B N 1
ATOM 2883 C CA . LEU D 1 24 ? 165.759 206.560 210.243 1.00 70.31 24 LEU B CA 1
ATOM 2884 C C . LEU D 1 24 ? 164.846 205.390 210.606 1.00 70.31 24 LEU B C 1
ATOM 2885 O O . LEU D 1 24 ? 164.644 205.106 211.791 1.00 70.31 24 LEU B O 1
ATOM 2890 N N . PRO D 1 25 ? 164.268 204.709 209.617 1.00 81.05 25 PRO B N 1
ATOM 2891 C CA . PRO D 1 25 ? 163.423 203.546 209.922 1.00 81.05 25 PRO B CA 1
ATOM 2892 C C . PRO D 1 25 ? 164.209 202.466 210.651 1.00 81.05 25 PRO B C 1
ATOM 2893 O O . PRO D 1 25 ? 165.386 202.232 210.374 1.00 81.05 25 PRO B O 1
ATOM 2897 N N . THR D 1 26 ? 163.538 201.805 211.595 1.00 78.99 26 THR B N 1
ATOM 2898 C CA . THR D 1 26 ? 164.210 200.807 212.420 1.00 78.99 26 THR B CA 1
ATOM 2899 C C . THR D 1 26 ? 164.584 199.570 211.613 1.00 78.99 26 THR B C 1
ATOM 2900 O O . THR D 1 26 ? 165.643 198.974 211.840 1.00 78.99 26 THR B O 1
ATOM 2904 N N . ALA D 1 27 ? 163.732 199.165 210.674 1.00 75.45 27 ALA B N 1
ATOM 2905 C CA . ALA D 1 27 ? 163.956 197.946 209.912 1.00 75.45 27 ALA B CA 1
ATOM 2906 C C . ALA D 1 27 ? 163.438 198.124 208.493 1.00 75.45 27 ALA B C 1
ATOM 2907 O O . ALA D 1 27 ? 162.581 198.969 208.222 1.00 75.45 27 ALA B O 1
ATOM 2909 N N . PHE D 1 28 ? 163.968 197.304 207.588 1.00 83.79 28 PHE B N 1
ATOM 2910 C CA . PHE D 1 28 ? 163.651 197.340 206.172 1.00 83.79 28 PHE B CA 1
ATOM 2911 C C . PHE D 1 28 ? 163.038 196.016 205.730 1.00 83.79 28 PHE B C 1
ATOM 2912 O O . PHE D 1 28 ? 163.253 194.985 206.376 1.00 83.79 28 PHE B O 1
ATOM 2920 N N . PRO D 1 29 ? 162.267 196.012 204.642 1.00 89.78 29 PRO B N 1
ATOM 2921 C CA . PRO D 1 29 ? 161.657 194.759 204.179 1.00 89.78 29 PRO B CA 1
ATOM 2922 C C . PRO D 1 29 ? 162.704 193.743 203.748 1.00 89.78 29 PRO B C 1
ATOM 2923 O O . PRO D 1 29 ? 163.839 194.086 203.410 1.00 89.78 29 PRO B O 1
ATOM 2927 N N . VAL D 1 30 ? 162.307 192.470 203.782 1.00 87.26 30 VAL B N 1
ATOM 2928 C CA . VAL D 1 30 ? 163.241 191.386 203.497 1.00 87.26 30 VAL B CA 1
ATOM 2929 C C . VAL D 1 30 ? 163.612 191.357 202.017 1.00 87.26 30 VAL B C 1
ATOM 2930 O O . VAL D 1 30 ? 164.774 191.128 201.660 1.00 87.26 30 VAL B O 1
ATOM 2934 N N . ASP D 1 31 ? 162.644 191.599 201.135 1.00 90.79 31 ASP B N 1
ATOM 2935 C CA . ASP D 1 31 ? 162.820 191.331 199.711 1.00 90.79 31 ASP B CA 1
ATOM 2936 C C . ASP D 1 31 ? 163.486 192.466 198.941 1.00 90.79 31 ASP B C 1
ATOM 2937 O O . ASP D 1 31 ? 163.655 192.337 197.724 1.00 90.79 31 ASP B O 1
ATOM 2942 N N . THR D 1 32 ? 163.859 193.564 199.595 1.00 82.96 32 THR B N 1
ATOM 2943 C CA . THR D 1 32 ? 164.423 194.698 198.873 1.00 82.96 32 THR B CA 1
ATOM 2944 C C . THR D 1 32 ? 165.759 194.336 198.239 1.00 82.96 32 THR B C 1
ATOM 2945 O O . THR D 1 32 ? 166.584 193.642 198.838 1.00 82.96 32 THR B O 1
ATOM 2949 N N . THR D 1 33 ? 165.973 194.821 197.016 1.00 75.48 33 THR B N 1
ATOM 2950 C CA . THR D 1 33 ? 167.201 194.557 196.273 1.00 75.48 33 THR B CA 1
ATOM 2951 C C . THR D 1 33 ? 168.124 195.770 196.234 1.00 75.48 33 THR B C 1
ATOM 2952 O O . THR D 1 33 ? 169.314 195.656 196.539 1.00 75.48 33 THR B O 1
ATOM 2956 N N . GLU D 1 34 ? 167.602 196.931 195.855 1.00 80.90 34 GLU B N 1
ATOM 2957 C CA . GLU D 1 34 ? 168.394 198.148 195.757 1.00 80.90 34 GLU B CA 1
ATOM 2958 C C . GLU D 1 34 ? 167.834 199.193 196.709 1.00 80.90 34 GLU B C 1
ATOM 2959 O O . GLU D 1 34 ? 166.618 199.401 196.764 1.00 80.90 34 GLU B O 1
ATOM 2965 N N . LEU D 1 35 ? 168.723 199.845 197.456 1.00 70.26 35 LEU B N 1
ATOM 2966 C CA . LEU D 1 35 ? 168.351 200.871 198.421 1.00 70.26 35 LEU B CA 1
ATOM 2967 C C . LEU D 1 35 ? 169.250 202.075 198.200 1.00 70.26 35 LEU B C 1
ATOM 2968 O O . LEU D 1 35 ? 170.474 201.964 198.309 1.00 70.26 35 LEU B O 1
ATOM 2973 N N . VAL D 1 36 ? 168.647 203.219 197.896 1.00 70.26 36 VAL B N 1
ATOM 2974 C CA . VAL D 1 36 ? 169.374 204.465 197.689 1.00 70.26 36 VAL B CA 1
ATOM 2975 C C . VAL D 1 36 ? 169.117 205.363 198.892 1.00 70.26 36 VAL B C 1
ATOM 2976 O O . VAL D 1 36 ? 167.965 205.684 199.208 1.00 70.26 36 VAL B O 1
ATOM 2980 N N . LEU D 1 37 ? 170.189 205.752 199.571 1.00 70.26 37 LEU B N 1
ATOM 2981 C CA . LEU D 1 37 ? 170.124 206.579 200.767 1.00 70.26 37 LEU B CA 1
ATOM 2982 C C . LEU D 1 37 ? 170.945 207.847 200.586 1.00 70.26 37 LEU B C 1
ATOM 2983 O O . LEU D 1 37 ? 171.697 208.258 201.472 1.00 70.26 37 LEU B O 1
ATOM 2988 N N . THR D 1 38 ? 170.811 208.481 199.427 1.00 70.26 38 THR B N 1
ATOM 2989 C CA . THR D 1 38 ? 171.617 209.640 199.086 1.00 70.26 38 THR B CA 1
ATOM 2990 C C . THR D 1 38 ? 170.952 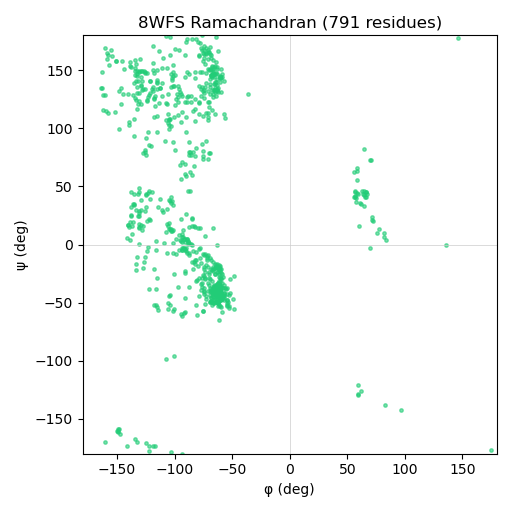210.929 199.551 1.00 70.26 38 THR B C 1
ATOM 2991 O O . THR D 1 38 ? 169.725 211.041 199.590 1.00 70.26 38 THR B O 1
ATOM 2995 N N . GLY D 1 39 ? 171.780 211.907 199.897 1.00 70.26 39 GLY B N 1
ATOM 2996 C CA . GLY D 1 39 ? 171.291 213.229 200.245 1.00 70.26 39 GLY B CA 1
ATOM 2997 C C . GLY D 1 39 ? 170.488 213.330 201.523 1.00 70.26 39 GLY B C 1
ATOM 2998 O O . GLY D 1 39 ? 169.458 214.015 201.549 1.00 70.26 39 GLY B O 1
ATOM 2999 N N . ASN D 1 40 ? 170.931 212.674 202.585 1.00 70.26 40 ASN B N 1
ATOM 3000 C CA . ASN D 1 40 ? 170.359 212.844 203.912 1.00 70.26 40 ASN B CA 1
ATOM 3001 C C . ASN D 1 40 ? 171.447 213.378 204.843 1.00 70.26 40 ASN B C 1
ATOM 3002 O O . ASN D 1 40 ? 172.551 213.711 204.408 1.00 70.26 40 ASN B O 1
ATOM 3007 N N . ASN D 1 41 ? 171.128 213.471 206.135 1.00 79.07 41 ASN B N 1
ATOM 3008 C CA . ASN D 1 41 ? 172.093 213.876 207.150 1.00 79.07 41 ASN B CA 1
ATOM 3009 C C . ASN D 1 41 ? 172.604 212.693 207.966 1.00 79.07 41 ASN B C 1
ATOM 3010 O O . ASN D 1 41 ? 172.838 212.828 209.171 1.00 79.07 41 ASN B O 1
ATOM 3015 N N . LEU D 1 42 ? 172.779 211.535 207.336 1.00 70.26 42 LEU B N 1
ATOM 3016 C CA . LEU D 1 42 ? 173.138 210.319 208.058 1.00 70.26 42 LEU B CA 1
ATOM 3017 C C . LEU D 1 42 ? 174.578 210.412 208.545 1.00 70.26 42 LEU B C 1
ATOM 3018 O O . LEU D 1 42 ? 175.517 210.366 207.744 1.00 70.26 42 LEU B O 1
ATOM 3023 N N . THR D 1 43 ? 174.758 210.544 209.861 1.00 70.26 43 THR B N 1
ATOM 3024 C CA . THR D 1 43 ? 176.107 210.600 210.415 1.00 70.26 43 THR B CA 1
ATOM 3025 C C . THR D 1 43 ? 176.777 209.234 210.374 1.00 70.26 43 THR B C 1
ATOM 3026 O O . THR D 1 43 ? 177.948 209.120 209.995 1.00 70.26 43 THR B O 1
ATOM 3030 N N . ALA D 1 44 ? 176.051 208.189 210.760 1.00 70.26 44 ALA B N 1
ATOM 3031 C CA . ALA D 1 44 ? 176.569 206.830 210.741 1.00 70.26 44 ALA B CA 1
ATOM 3032 C C . ALA D 1 44 ? 175.389 205.874 210.712 1.00 70.26 44 ALA B C 1
ATOM 3033 O O . ALA D 1 44 ? 174.251 206.257 210.995 1.00 70.26 44 ALA B O 1
ATOM 3035 N N . LEU D 1 45 ? 175.668 204.647 210.378 1.00 70.26 45 LEU B N 1
ATOM 3036 C CA . LEU D 1 45 ? 174.490 203.803 210.316 1.00 70.26 45 LEU B CA 1
ATOM 3037 C C . LEU D 1 45 ? 174.359 202.964 211.579 1.00 70.26 45 LEU B C 1
ATOM 3038 O O . LEU D 1 45 ? 175.365 202.564 212.173 1.00 70.26 45 LEU B O 1
ATOM 3043 N N . PRO D 1 46 ? 173.132 202.693 212.019 1.00 70.26 46 PRO B N 1
ATOM 3044 C CA . PRO D 1 46 ? 172.954 201.853 213.193 1.00 70.26 46 PRO B CA 1
ATOM 3045 C C . PRO D 1 46 ? 173.448 200.446 212.917 1.00 70.26 46 PRO B C 1
ATOM 3046 O O . PRO D 1 46 ? 173.361 199.954 211.777 1.00 70.26 46 PRO B O 1
ATOM 3050 N N . PRO D 1 47 ? 173.983 199.768 213.927 1.00 70.26 47 PRO B N 1
ATOM 3051 C CA . PRO D 1 47 ? 174.505 198.418 213.703 1.00 70.26 47 PRO B CA 1
ATOM 3052 C C . PRO D 1 47 ? 173.401 197.460 213.289 1.00 70.26 47 PRO B C 1
ATOM 3053 O O . PRO D 1 47 ? 172.272 197.532 213.777 1.00 70.26 47 PRO B O 1
ATOM 3057 N N . GLY D 1 48 ? 173.739 196.558 212.373 1.00 70.26 48 GLY B N 1
ATOM 3058 C CA . GLY D 1 48 ? 172.801 195.537 211.961 1.00 70.26 48 GLY B CA 1
ATOM 3059 C C . GLY D 1 48 ? 171.641 196.017 211.123 1.00 70.26 48 GLY B C 1
ATOM 3060 O O . GLY D 1 48 ? 170.602 195.354 211.091 1.00 70.26 48 GLY B O 1
ATOM 3061 N N . LEU D 1 49 ? 171.779 197.148 210.436 1.00 70.26 49 LEU B N 1
ATOM 3062 C CA . LEU D 1 49 ? 170.687 197.642 209.608 1.00 70.26 49 LEU B CA 1
ATOM 3063 C C . LEU D 1 49 ? 170.776 197.125 208.177 1.00 70.26 49 LEU B C 1
ATOM 3064 O O . LEU D 1 49 ? 169.771 196.690 207.609 1.00 70.26 49 LEU B O 1
ATOM 3069 N N . LEU D 1 50 ? 171.964 197.173 207.582 1.00 70.45 50 LEU B N 1
ATOM 3070 C CA . LEU D 1 50 ? 172.168 196.705 206.219 1.00 70.45 50 LEU B CA 1
ATOM 3071 C C . LEU D 1 50 ? 172.621 195.252 206.148 1.00 70.45 50 LEU B C 1
ATOM 3072 O O . LEU D 1 50 ? 172.745 194.713 205.044 1.00 70.45 50 LEU B O 1
ATOM 3077 N N . ASP D 1 51 ? 172.875 194.610 207.284 1.00 72.24 51 ASP B N 1
ATOM 3078 C CA . ASP D 1 51 ? 173.297 193.217 207.298 1.00 72.24 51 ASP B CA 1
ATOM 3079 C C . ASP D 1 51 ? 172.130 192.243 207.360 1.00 72.24 51 ASP B C 1
ATOM 3080 O O . ASP D 1 51 ? 172.346 191.033 207.248 1.00 72.24 51 ASP B O 1
ATOM 3085 N N . ALA D 1 52 ? 170.909 192.737 207.545 1.00 70.26 52 ALA B N 1
ATOM 3086 C CA . ALA D 1 52 ? 169.733 191.892 207.680 1.00 70.26 52 ALA B CA 1
ATOM 3087 C C . ALA D 1 52 ? 168.897 191.842 206.411 1.00 70.26 52 ALA B C 1
ATOM 3088 O O . ALA D 1 52 ? 167.764 191.352 206.448 1.00 70.26 52 ALA B O 1
ATOM 3090 N N . LEU D 1 53 ? 169.423 192.335 205.294 1.00 73.31 53 LEU B N 1
ATOM 3091 C CA . LEU D 1 53 ? 168.679 192.366 204.039 1.00 73.31 53 LEU B CA 1
ATOM 3092 C C . LEU D 1 53 ? 169.210 191.283 203.110 1.00 73.31 53 LEU B C 1
ATOM 3093 O O . LEU D 1 53 ? 170.316 191.421 202.564 1.00 73.31 53 LEU B O 1
ATOM 3098 N N . PRO D 1 54 ? 168.471 190.192 202.899 1.00 70.26 54 PRO B N 1
ATOM 3099 C CA . PRO D 1 54 ? 169.026 189.068 202.129 1.00 70.26 54 PRO B CA 1
ATOM 3100 C C . PRO D 1 54 ? 169.228 189.360 200.654 1.00 70.26 54 PRO B C 1
ATOM 3101 O O . PRO D 1 54 ? 170.129 188.777 200.039 1.00 70.26 54 PRO B O 1
ATOM 3105 N N . ALA D 1 55 ? 168.424 190.238 200.062 1.00 71.65 55 ALA B N 1
ATOM 3106 C CA . ALA D 1 55 ? 168.446 190.453 198.623 1.00 71.65 55 ALA B CA 1
ATOM 3107 C C . ALA D 1 55 ? 169.165 191.732 198.215 1.00 71.65 55 ALA B C 1
ATOM 3108 O O . ALA D 1 55 ? 169.079 192.129 197.049 1.00 71.65 55 ALA B O 1
ATOM 3110 N N . LEU D 1 56 ? 169.878 192.378 199.132 1.00 70.26 56 LEU B N 1
ATOM 3111 C CA . LEU D 1 56 ? 170.519 193.650 198.824 1.00 70.26 56 LEU B CA 1
ATOM 3112 C C . LEU D 1 56 ? 171.639 193.447 197.815 1.00 70.26 56 LEU B C 1
ATOM 3113 O O . LEU D 1 56 ? 172.636 192.781 198.108 1.00 70.26 56 LEU B O 1
ATOM 3118 N N . ARG D 1 57 ? 171.477 194.026 196.627 1.00 70.26 57 ARG B N 1
ATOM 3119 C CA . ARG D 1 57 ? 172.505 193.947 195.596 1.00 70.26 57 ARG B CA 1
ATOM 3120 C C . ARG D 1 57 ? 173.439 195.150 195.656 1.00 70.26 57 ARG B C 1
ATOM 3121 O O . ARG D 1 57 ? 174.644 195.000 195.879 1.00 70.26 57 ARG B O 1
ATOM 3129 N N . THR D 1 58 ? 172.896 196.347 195.460 1.00 70.26 58 THR B N 1
ATOM 3130 C CA . THR D 1 58 ? 173.662 197.581 195.534 1.00 70.26 58 THR B CA 1
ATOM 3131 C C . THR D 1 58 ? 172.947 198.560 196.450 1.00 70.26 58 THR B C 1
ATOM 3132 O O . THR D 1 58 ? 171.722 198.698 196.391 1.00 70.26 58 THR B O 1
ATOM 3136 N N . ALA D 1 59 ? 173.717 199.235 197.296 1.00 70.26 59 ALA B N 1
ATOM 3137 C CA . ALA D 1 59 ? 173.203 200.278 198.169 1.00 70.26 59 ALA B CA 1
ATOM 3138 C C . ALA D 1 59 ? 173.960 201.565 197.889 1.00 70.26 59 ALA B C 1
ATOM 3139 O O . ALA D 1 59 ? 175.195 201.571 197.875 1.00 70.26 59 ALA B O 1
ATOM 3141 N N . HIS D 1 60 ? 173.224 202.648 197.659 1.00 70.26 60 HIS B N 1
ATOM 3142 C CA . HIS D 1 60 ? 173.816 203.948 197.375 1.00 70.26 60 HIS B CA 1
ATOM 3143 C C . HIS D 1 60 ? 173.857 204.758 198.663 1.00 70.26 60 HIS B C 1
ATOM 3144 O O . HIS D 1 60 ? 172.816 204.993 199.287 1.00 70.26 60 HIS B O 1
ATOM 3151 N N . LEU D 1 61 ? 175.057 205.186 199.056 1.00 70.26 61 LEU B N 1
ATOM 3152 C CA . LEU D 1 61 ? 175.250 205.893 200.315 1.00 70.26 61 LEU B CA 1
ATOM 3153 C C . LEU D 1 61 ? 175.983 207.215 200.122 1.00 70.26 61 LEU B C 1
ATOM 3154 O O . LEU D 1 61 ? 176.479 207.789 201.096 1.00 70.26 61 LEU B O 1
ATOM 3159 N N . GLY D 1 62 ? 176.064 207.708 198.891 1.00 70.26 62 GLY B N 1
ATOM 3160 C CA . GLY D 1 62 ? 176.789 208.930 198.627 1.00 70.26 62 GLY B CA 1
ATOM 3161 C C . GLY D 1 62 ? 176.020 210.173 199.020 1.00 70.26 62 GLY B C 1
ATOM 3162 O O . GLY D 1 62 ? 174.851 210.123 199.399 1.00 70.26 62 GLY B O 1
ATOM 3163 N N . ALA D 1 63 ? 176.712 211.308 198.924 1.00 70.26 63 ALA B N 1
ATOM 3164 C CA . ALA D 1 63 ? 176.131 212.622 199.200 1.00 70.26 63 ALA B CA 1
ATOM 3165 C C . ALA D 1 63 ? 175.534 212.693 200.604 1.00 70.26 63 ALA B C 1
ATOM 3166 O O . ALA D 1 63 ? 174.431 213.202 200.803 1.00 70.26 63 ALA B O 1
ATOM 3168 N N . ASN D 1 64 ? 176.268 212.183 201.584 1.00 70.26 64 ASN B N 1
ATOM 3169 C CA . ASN D 1 64 ? 175.853 212.249 202.973 1.00 70.26 64 ASN B CA 1
ATOM 3170 C C . ASN D 1 64 ? 177.026 212.679 203.839 1.00 70.26 64 ASN B C 1
ATOM 3171 O O . ASN D 1 64 ? 178.182 212.420 203.495 1.00 70.26 64 ASN B O 1
ATOM 3176 N N . PRO D 1 65 ? 176.761 213.337 204.967 1.00 70.26 65 PRO B N 1
ATOM 3177 C CA . PRO D 1 65 ? 177.858 213.759 205.859 1.00 70.26 65 PRO B CA 1
ATOM 3178 C C . PRO D 1 65 ? 178.299 212.636 206.788 1.00 70.26 65 PRO B C 1
ATOM 3179 O O . PRO D 1 65 ? 178.107 212.667 208.006 1.00 70.26 65 PRO B O 1
ATOM 3183 N N . TRP D 1 66 ? 178.901 211.605 206.200 1.00 70.26 66 TRP B N 1
ATOM 3184 C CA . TRP D 1 66 ? 179.353 210.463 206.980 1.00 70.26 66 TRP B CA 1
ATOM 3185 C C . TRP D 1 66 ? 180.439 210.886 207.956 1.00 70.26 66 TRP B C 1
ATOM 3186 O O . TRP D 1 66 ? 181.428 211.514 207.570 1.00 70.26 66 TRP B O 1
ATOM 3197 N N . ARG D 1 67 ? 180.253 210.543 209.225 1.00 70.26 67 ARG B N 1
ATOM 3198 C CA . ARG D 1 67 ? 181.229 210.838 210.265 1.00 70.26 67 ARG B CA 1
ATOM 3199 C C . ARG D 1 67 ? 181.929 209.535 210.625 1.00 70.26 67 ARG B C 1
ATOM 3200 O O . ARG D 1 67 ? 181.353 208.676 211.298 1.00 70.26 67 ARG B O 1
ATOM 3208 N N . CYS D 1 68 ? 183.162 209.384 210.159 1.00 72.07 68 CYS B N 1
ATOM 3209 C CA . CYS D 1 68 ? 183.928 208.168 210.405 1.00 72.07 68 CYS B CA 1
ATOM 3210 C C . CYS D 1 68 ? 184.575 208.218 211.781 1.00 72.07 68 CYS B C 1
ATOM 3211 O O . CYS D 1 68 ? 185.555 208.936 211.998 1.00 72.07 68 CYS B O 1
ATOM 3214 N N . ASP D 1 69 ? 184.023 207.438 212.701 1.00 70.26 69 ASP B N 1
ATOM 3215 C CA . ASP D 1 69 ? 184.488 207.315 214.075 1.00 70.26 69 ASP B CA 1
ATOM 3216 C C . ASP D 1 69 ? 184.170 205.897 214.541 1.00 70.26 69 ASP B C 1
ATOM 3217 O O . ASP D 1 69 ? 184.018 204.984 213.725 1.00 70.26 69 ASP B O 1
ATOM 3222 N N . CYS D 1 70 ? 184.103 205.707 215.859 1.00 70.26 70 CYS B N 1
ATOM 3223 C CA . CYS D 1 70 ? 183.773 204.401 216.420 1.00 70.26 70 CYS B CA 1
ATOM 3224 C C . CYS D 1 70 ? 182.426 203.911 215.906 1.00 70.26 70 CYS B C 1
ATOM 3225 O O . CYS D 1 70 ? 182.293 202.764 215.465 1.00 70.26 70 CYS B O 1
ATOM 3228 N N . ARG D 1 71 ? 181.421 204.786 215.916 1.00 70.26 71 ARG B N 1
ATOM 3229 C CA . ARG D 1 71 ? 180.063 204.412 215.548 1.00 70.26 71 ARG B CA 1
ATOM 3230 C C . ARG D 1 71 ? 179.918 204.101 214.068 1.00 70.26 71 ARG B C 1
ATOM 3231 O O . ARG D 1 71 ? 178.875 203.579 213.663 1.00 70.26 71 ARG B O 1
ATOM 3239 N N . LEU D 1 72 ? 180.919 204.426 213.254 1.00 70.26 72 LEU B N 1
ATOM 3240 C CA . LEU D 1 72 ? 180.913 204.071 211.843 1.00 70.26 72 LEU B CA 1
ATOM 3241 C C . LEU D 1 72 ? 181.628 202.754 211.569 1.00 70.26 72 LEU B C 1
ATOM 3242 O O . LEU D 1 72 ? 181.604 202.280 210.428 1.00 70.26 72 LEU B O 1
ATOM 3247 N N . VAL D 1 73 ? 182.241 202.141 212.579 1.00 70.26 73 VAL B N 1
ATOM 3248 C CA . VAL D 1 73 ? 182.863 200.829 212.403 1.00 70.26 73 VAL B CA 1
ATOM 3249 C C . VAL D 1 73 ? 181.841 199.807 211.908 1.00 70.26 73 VAL B C 1
ATOM 3250 O O . VAL D 1 73 ? 182.184 198.995 211.036 1.00 70.26 73 VAL B O 1
ATOM 3254 N N . PRO D 1 74 ? 180.596 199.781 212.413 1.00 70.26 74 PRO B N 1
ATOM 3255 C CA . PRO D 1 74 ? 179.618 198.825 211.861 1.00 70.26 74 PRO B CA 1
ATOM 3256 C C . PRO D 1 74 ? 179.451 198.879 210.350 1.00 70.26 74 PRO B C 1
ATOM 3257 O O . PRO D 1 74 ? 179.612 197.852 209.680 1.00 70.26 74 PRO B O 1
ATOM 3261 N N . LEU D 1 75 ? 179.142 200.051 209.792 1.00 70.26 75 LEU B N 1
ATOM 3262 C CA . LEU D 1 75 ? 178.868 200.138 208.360 1.00 70.26 75 LEU B CA 1
ATOM 3263 C C . LEU D 1 75 ? 180.073 199.702 207.542 1.00 70.26 75 LEU B C 1
ATOM 3264 O O . LEU D 1 75 ? 179.945 198.911 206.600 1.00 70.26 75 LEU B O 1
ATOM 3269 N N . ARG D 1 76 ? 181.259 200.194 207.897 1.00 70.26 76 ARG B N 1
ATOM 3270 C CA . ARG D 1 76 ? 182.464 199.751 207.210 1.00 70.26 76 ARG B CA 1
ATOM 3271 C C . ARG D 1 76 ? 182.667 198.253 207.371 1.00 70.26 76 ARG B C 1
ATOM 3272 O O . ARG D 1 76 ? 183.133 197.585 206.440 1.00 70.26 76 ARG B O 1
ATOM 3280 N N . ALA D 1 77 ? 182.295 197.704 208.531 1.00 70.26 77 ALA B N 1
ATOM 3281 C CA . ALA D 1 77 ? 182.395 196.262 208.730 1.00 70.26 77 ALA B CA 1
ATOM 3282 C C . ALA D 1 77 ? 181.542 195.500 207.728 1.00 70.26 77 ALA B C 1
ATOM 3283 O O . ALA D 1 77 ? 181.866 194.362 207.373 1.00 70.26 77 ALA B O 1
ATOM 3285 N N . TRP D 1 78 ? 180.455 196.108 207.262 1.00 70.26 78 TRP B N 1
ATOM 3286 C CA . TRP D 1 78 ? 179.604 195.493 206.255 1.00 70.26 78 TRP B CA 1
ATOM 3287 C C . TRP D 1 78 ? 180.104 195.738 204.839 1.00 70.26 78 TRP B C 1
ATOM 3288 O O . TRP D 1 78 ? 179.671 195.041 203.915 1.00 70.26 78 TRP B O 1
ATOM 3299 N N . LEU D 1 79 ? 181.024 196.685 204.649 1.00 70.26 79 LEU B N 1
ATOM 3300 C CA . LEU D 1 79 ? 181.485 197.026 203.310 1.00 70.26 79 LEU B CA 1
ATOM 3301 C C . LEU D 1 79 ? 182.455 195.996 202.750 1.00 70.26 79 LEU B C 1
ATOM 3302 O O . LEU D 1 79 ? 182.468 195.763 201.536 1.00 70.26 79 LEU B O 1
ATOM 3307 N N . ALA D 1 80 ? 183.273 195.381 203.605 1.00 70.26 80 ALA B N 1
ATOM 3308 C CA . ALA D 1 80 ? 184.295 194.463 203.116 1.00 70.26 80 ALA B CA 1
ATOM 3309 C C . ALA D 1 80 ? 183.679 193.243 202.447 1.00 70.26 80 ALA B C 1
ATOM 3310 O O . ALA D 1 80 ? 184.150 192.802 201.393 1.00 70.26 80 ALA B O 1
ATOM 3312 N N . GLY D 1 81 ? 182.628 192.685 203.038 1.00 70.26 81 GLY B N 1
ATOM 3313 C CA . GLY D 1 81 ? 182.014 191.492 202.492 1.00 70.26 81 GLY B CA 1
ATOM 3314 C C . GLY D 1 81 ? 180.959 191.781 201.448 1.00 70.26 81 GLY B C 1
ATOM 3315 O O . GLY D 1 81 ? 179.784 191.454 201.635 1.00 70.26 81 GLY B O 1
ATOM 3316 N N . ARG D 1 82 ? 181.366 192.396 200.341 1.00 70.26 82 ARG B N 1
ATOM 3317 C CA . ARG D 1 82 ? 180.457 192.702 199.251 1.00 70.26 82 ARG B CA 1
ATOM 3318 C C . ARG D 1 82 ? 181.131 192.346 197.932 1.00 70.26 82 ARG B C 1
ATOM 3319 O O . ARG D 1 82 ? 182.275 192.768 197.688 1.00 70.26 82 ARG B O 1
ATOM 3327 N N . PRO D 1 83 ? 180.475 191.576 197.065 1.00 70.26 83 PRO B N 1
ATOM 3328 C CA . PRO D 1 83 ? 181.102 191.206 195.791 1.00 70.26 83 PRO B CA 1
ATOM 3329 C C . PRO D 1 83 ? 181.291 192.398 194.869 1.00 70.26 83 PRO B C 1
ATOM 3330 O O . PRO D 1 83 ? 182.384 192.608 194.333 1.00 70.26 83 PRO B O 1
ATOM 3334 N N . GLU D 1 84 ? 180.237 193.184 194.677 1.00 70.26 84 GLU B N 1
ATOM 3335 C CA . GLU D 1 84 ? 180.320 194.367 193.834 1.00 70.26 84 GLU B CA 1
ATOM 3336 C C . GLU D 1 84 ? 180.902 195.533 194.622 1.00 70.26 84 GLU B C 1
ATOM 3337 O O . GLU D 1 84 ? 180.655 195.679 195.823 1.00 70.26 84 GLU B O 1
ATOM 3343 N N . ARG D 1 85 ? 181.712 196.345 193.943 1.00 70.26 85 ARG B N 1
ATOM 3344 C CA . ARG D 1 85 ? 182.389 197.465 194.576 1.00 70.26 85 ARG B CA 1
ATOM 3345 C C . ARG D 1 85 ? 182.241 198.767 193.806 1.00 70.26 85 ARG B C 1
ATOM 3346 O O . ARG D 1 85 ? 182.798 199.784 194.234 1.00 70.26 85 ARG B O 1
ATOM 3354 N N . ALA D 1 86 ? 181.524 198.766 192.686 1.00 70.26 86 ALA B N 1
ATOM 3355 C CA . ALA D 1 86 ? 181.360 199.989 191.904 1.00 70.26 86 ALA B CA 1
ATOM 3356 C C . ALA D 1 86 ? 180.635 201.100 192.656 1.00 70.26 86 ALA B C 1
ATOM 3357 O O . ALA D 1 86 ? 181.149 202.232 192.676 1.00 70.26 86 ALA B O 1
ATOM 3359 N N . PRO D 1 87 ? 179.468 200.875 193.289 1.00 70.26 87 PRO B N 1
ATOM 3360 C CA . PRO D 1 87 ? 178.730 202.015 193.850 1.00 70.26 87 PRO B CA 1
ATOM 3361 C C . PRO D 1 87 ? 179.236 202.459 195.213 1.00 70.26 87 PRO B C 1
ATOM 3362 O O . PRO D 1 87 ? 178.554 203.211 195.914 1.00 70.26 87 PRO B O 1
ATOM 3366 N N . TYR D 1 88 ? 180.429 202.007 195.599 1.00 70.26 88 TYR B N 1
ATOM 3367 C CA . TYR D 1 88 ? 181.071 202.451 196.831 1.00 70.26 88 TYR B CA 1
ATOM 3368 C C . TYR D 1 88 ? 182.458 203.024 196.572 1.00 70.26 88 TYR B C 1
ATOM 3369 O O . TYR D 1 88 ? 183.275 203.104 197.493 1.00 70.26 88 TYR B O 1
ATOM 3378 N N . ARG D 1 89 ? 182.741 203.424 195.334 1.00 77.51 89 ARG B N 1
ATOM 3379 C CA . ARG D 1 89 ? 184.074 203.901 194.990 1.00 77.51 89 ARG B CA 1
ATOM 3380 C C . ARG D 1 89 ? 184.351 205.301 195.518 1.00 77.51 89 ARG B C 1
ATOM 3381 O O . ARG D 1 89 ? 185.514 205.653 195.733 1.00 77.51 89 ARG B O 1
ATOM 3389 N N . ASP D 1 90 ? 183.318 206.112 195.726 1.00 86.04 90 ASP B N 1
ATOM 3390 C CA . ASP D 1 90 ? 183.490 207.524 196.059 1.00 86.04 90 ASP B CA 1
ATOM 3391 C C . ASP D 1 90 ? 182.651 207.909 197.271 1.00 86.04 90 ASP B C 1
ATOM 3392 O O . ASP D 1 90 ? 181.931 208.909 197.267 1.00 86.04 90 ASP B O 1
ATOM 3397 N N . LEU D 1 91 ? 182.733 207.115 198.334 1.00 81.46 91 LEU B N 1
ATOM 3398 C CA . LEU D 1 91 ? 182.129 207.473 199.610 1.00 81.46 91 LEU B CA 1
ATOM 3399 C C . LEU D 1 91 ? 183.142 208.256 200.436 1.00 81.46 91 LEU B C 1
ATOM 3400 O O . LEU D 1 91 ? 184.267 207.791 200.648 1.00 81.46 91 LEU B O 1
ATOM 3405 N N . ARG D 1 92 ? 182.744 209.435 200.903 1.00 79.50 92 ARG B N 1
ATOM 3406 C CA . ARG D 1 92 ? 183.664 210.370 201.530 1.00 79.50 92 ARG B CA 1
ATOM 3407 C C . ARG D 1 92 ? 183.340 210.541 203.009 1.00 79.50 92 ARG B C 1
ATOM 3408 O O . ARG D 1 92 ? 182.279 210.133 203.488 1.00 79.50 92 ARG B O 1
ATOM 3416 N N . CYS D 1 93 ? 184.282 211.144 203.730 1.00 79.41 93 CYS B N 1
ATOM 3417 C CA . CYS D 1 93 ? 184.132 211.481 205.138 1.00 79.41 93 CYS B CA 1
ATOM 3418 C C . CYS D 1 93 ? 184.055 212.993 205.299 1.00 79.41 93 CYS B C 1
ATOM 3419 O O . CYS D 1 93 ? 184.602 213.748 204.490 1.00 79.41 93 CYS B O 1
ATOM 3422 N N . VAL D 1 94 ? 183.375 213.434 206.354 1.00 73.92 94 VAL B N 1
ATOM 3423 C CA . VAL D 1 94 ? 183.231 214.857 206.638 1.00 73.92 94 VAL B CA 1
ATOM 3424 C C . VAL D 1 94 ? 183.684 215.234 208.039 1.00 73.92 94 VAL B C 1
ATOM 3425 O O . VAL D 1 94 ? 183.793 216.434 208.332 1.00 73.92 94 VAL B O 1
ATOM 3429 N N . ALA D 1 95 ? 183.941 214.267 208.914 1.00 71.93 95 ALA B N 1
ATOM 3430 C CA . ALA D 1 95 ? 184.408 214.532 210.267 1.00 71.93 95 ALA B CA 1
ATOM 3431 C C . ALA D 1 95 ? 1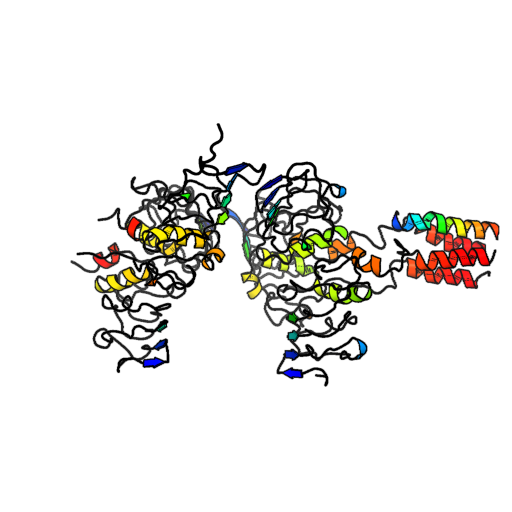84.982 213.242 210.821 1.00 71.93 95 ALA B C 1
ATOM 3432 O O . ALA D 1 95 ? 184.510 212.160 210.458 1.00 71.93 95 ALA B O 1
ATOM 3434 N N . PRO D 1 96 ? 185.995 213.311 211.696 1.00 72.94 96 PRO B N 1
ATOM 3435 C CA . PRO D 1 96 ? 186.654 214.485 212.275 1.00 72.94 96 PRO B CA 1
ATOM 3436 C C . PRO D 1 96 ? 187.603 215.168 211.296 1.00 72.94 96 PRO B C 1
ATOM 3437 O O . PRO D 1 96 ? 187.904 214.591 210.251 1.00 72.94 96 PRO B O 1
ATOM 3441 N N . PRO D 1 97 ? 188.057 216.381 211.624 1.00 71.45 97 PRO B N 1
ATOM 3442 C CA . PRO D 1 97 ? 188.961 217.095 210.708 1.00 71.45 97 PRO B CA 1
ATOM 3443 C C . PRO D 1 97 ? 190.242 216.344 210.397 1.00 71.45 97 PRO B C 1
ATOM 3444 O O . PRO D 1 97 ? 190.839 216.584 209.341 1.00 71.45 97 PRO B O 1
ATOM 3448 N N . ALA D 1 98 ? 190.689 215.447 211.276 1.00 70.26 98 ALA B N 1
ATOM 3449 C CA . ALA D 1 98 ? 191.897 214.682 210.997 1.00 70.26 98 ALA B CA 1
ATOM 3450 C C . ALA D 1 98 ? 191.723 213.721 209.829 1.00 70.26 98 ALA B C 1
ATOM 3451 O O . ALA D 1 98 ? 192.719 213.332 209.212 1.00 70.26 98 ALA B O 1
ATOM 3453 N N . LEU D 1 99 ? 190.492 213.331 209.512 1.00 74.03 99 LEU B N 1
ATOM 3454 C CA . LEU D 1 99 ? 190.217 212.363 208.459 1.00 74.03 99 LEU B CA 1
ATOM 3455 C C . LEU D 1 99 ? 189.244 212.934 207.441 1.00 74.03 99 LEU B C 1
ATOM 3456 O O . LEU D 1 99 ? 188.312 212.259 206.995 1.00 74.03 99 LEU B O 1
ATOM 3461 N N . ARG D 1 100 ? 189.442 214.191 207.060 1.00 79.17 100 ARG B N 1
ATOM 3462 C CA . ARG D 1 100 ? 188.599 214.806 206.046 1.00 79.17 100 ARG B CA 1
ATOM 3463 C C . ARG D 1 100 ? 188.868 214.193 204.680 1.00 79.17 100 ARG B C 1
ATOM 3464 O O . ARG D 1 100 ? 190.018 213.949 204.305 1.00 79.17 100 ARG B O 1
ATOM 3472 N N . GLY D 1 101 ? 187.796 213.948 203.935 1.00 77.32 101 GLY B N 1
ATOM 3473 C CA . GLY D 1 101 ? 187.925 213.482 202.563 1.00 77.32 101 GLY B CA 1
ATOM 3474 C C . GLY D 1 101 ? 188.624 212.149 202.415 1.00 77.32 101 GLY B C 1
ATOM 3475 O O . GLY D 1 101 ? 189.338 211.932 201.428 1.00 77.32 101 GLY B O 1
ATOM 3476 N N . ARG D 1 102 ? 188.431 211.246 203.369 1.00 75.19 102 ARG B N 1
ATOM 3477 C CA . ARG D 1 102 ? 189.009 209.913 203.307 1.00 75.19 102 ARG B CA 1
ATOM 3478 C C . ARG D 1 102 ? 187.991 208.961 202.701 1.00 75.19 102 ARG B C 1
ATOM 3479 O O . ARG D 1 102 ? 186.835 208.922 203.134 1.00 75.19 102 ARG B O 1
ATOM 3487 N N . LEU D 1 103 ? 188.420 208.206 201.697 1.00 76.01 103 LEU B N 1
ATOM 3488 C CA . LEU D 1 103 ? 187.522 207.287 201.012 1.00 76.01 103 LEU B CA 1
ATOM 3489 C C . LEU D 1 103 ? 187.110 206.181 201.973 1.00 76.01 103 LEU B C 1
ATOM 3490 O O . LEU D 1 103 ? 187.964 205.524 202.576 1.00 76.01 103 LEU B O 1
ATOM 3495 N N . LEU D 1 104 ? 185.801 205.972 202.108 1.00 70.57 104 LEU B N 1
ATOM 3496 C CA . LEU D 1 104 ? 185.286 205.109 203.171 1.00 70.57 104 LEU B CA 1
ATOM 3497 C C . LEU D 1 104 ? 185.786 203.672 203.096 1.00 70.57 104 LEU B C 1
ATOM 3498 O O . LEU D 1 104 ? 186.212 203.141 204.135 1.00 70.57 104 LEU B O 1
ATOM 3503 N N . PRO D 1 105 ? 185.771 202.985 201.944 1.00 70.26 105 PRO B N 1
ATOM 3504 C CA . PRO D 1 105 ? 186.162 201.569 201.950 1.00 70.26 105 PRO B CA 1
ATOM 3505 C C . PRO D 1 105 ? 187.655 201.336 202.121 1.00 70.26 105 PRO B C 1
ATOM 3506 O O . PRO D 1 105 ? 188.116 200.196 202.011 1.00 70.26 105 PRO B O 1
ATOM 3510 N N . TYR D 1 106 ? 188.420 202.389 202.389 1.00 72.55 106 TYR B N 1
ATOM 3511 C CA . TYR D 1 106 ? 189.853 202.239 202.609 1.00 72.55 106 TYR B CA 1
ATOM 3512 C C . TYR D 1 106 ? 190.229 202.714 204.006 1.00 72.55 106 TYR B C 1
ATOM 3513 O O . TYR D 1 106 ? 191.217 203.435 204.180 1.00 72.55 106 TYR B O 1
ATOM 3522 N N . LEU D 1 107 ? 189.448 202.315 205.005 1.00 72.19 107 LEU B N 1
ATOM 3523 C CA . LEU D 1 107 ? 189.652 202.719 206.387 1.00 72.19 107 LEU B CA 1
ATOM 3524 C C . LEU D 1 107 ? 190.117 201.530 207.217 1.00 72.19 107 LEU B C 1
ATOM 3525 O O . LEU D 1 107 ? 189.615 200.414 207.056 1.00 72.19 107 LEU B O 1
ATOM 3530 N N . ALA D 1 108 ? 191.075 201.773 208.104 1.00 80.65 108 ALA B N 1
ATOM 3531 C CA . ALA D 1 108 ? 191.577 200.756 209.014 1.00 80.65 108 ALA B CA 1
ATOM 3532 C C . ALA D 1 108 ? 190.879 200.859 210.366 1.00 80.65 108 ALA B C 1
ATOM 3533 O O . ALA D 1 108 ? 190.185 201.833 210.665 1.00 80.65 108 ALA B O 1
ATOM 3535 N N . GLU D 1 109 ? 191.071 199.826 211.192 1.00 76.84 109 GLU B N 1
ATOM 3536 C CA . GLU D 1 109 ? 190.458 199.822 212.517 1.00 76.84 109 GLU B CA 1
ATOM 3537 C C . GLU D 1 109 ? 191.071 200.881 213.421 1.00 76.84 109 GLU B C 1
ATOM 3538 O O . GLU D 1 109 ? 190.350 201.635 214.081 1.00 76.84 109 GLU B O 1
ATOM 3544 N N . ASP D 1 110 ? 192.401 200.942 213.478 1.00 85.62 110 ASP B N 1
ATOM 3545 C CA . ASP D 1 110 ? 193.057 201.866 214.396 1.00 85.62 110 ASP B CA 1
ATOM 3546 C C . ASP D 1 110 ? 192.700 203.311 214.077 1.00 85.62 110 ASP B C 1
ATOM 3547 O O . ASP D 1 110 ? 192.524 204.130 214.986 1.00 85.62 110 ASP B O 1
ATOM 3552 N N . GLU D 1 111 ? 192.598 203.645 212.790 1.00 87.94 111 GLU B N 1
ATOM 3553 C CA . GLU D 1 111 ? 192.232 205.003 212.410 1.00 87.94 111 GLU B CA 1
ATOM 3554 C C . GLU D 1 111 ? 190.832 205.348 212.896 1.00 87.94 111 GLU B C 1
ATOM 3555 O O . GLU D 1 111 ? 190.583 206.468 213.358 1.00 87.94 111 GLU B O 1
ATOM 3561 N N . LEU D 1 112 ? 189.904 204.396 212.803 1.00 73.12 112 LEU B N 1
ATOM 3562 C CA . LEU D 1 112 ? 188.541 204.638 213.255 1.00 73.12 112 LEU B CA 1
ATOM 3563 C C . LEU D 1 112 ? 188.441 204.668 214.772 1.00 73.12 112 LEU B C 1
ATOM 3564 O O . LEU D 1 112 ? 187.575 205.360 215.319 1.00 73.12 112 LEU B O 1
ATOM 3569 N N . ARG D 1 113 ? 189.306 203.931 215.464 1.00 77.77 113 ARG B N 1
ATOM 3570 C CA . ARG D 1 113 ? 189.269 203.860 216.918 1.00 77.77 113 ARG B CA 1
ATOM 3571 C C . ARG D 1 113 ? 190.008 205.009 217.585 1.00 77.77 113 ARG B C 1
ATOM 3572 O O . ARG D 1 113 ? 189.755 205.296 218.760 1.00 77.77 113 ARG B O 1
ATOM 3580 N N . ALA D 1 114 ? 190.926 205.662 216.871 1.00 85.32 114 ALA B N 1
ATOM 3581 C CA . ALA D 1 114 ? 191.652 206.782 217.460 1.00 85.32 114 ALA B CA 1
ATOM 3582 C C . ALA D 1 114 ? 190.701 207.895 217.875 1.00 85.32 114 ALA B C 1
ATOM 3583 O O . ALA D 1 114 ? 190.791 208.414 218.993 1.00 85.32 114 ALA B O 1
ATOM 3585 N N . ALA D 1 115 ? 189.775 208.268 216.992 1.00 94.31 115 ALA B N 1
ATOM 3586 C CA . ALA D 1 115 ? 188.735 209.214 217.365 1.00 94.31 115 ALA B CA 1
ATOM 3587 C C . ALA D 1 115 ? 187.693 208.586 218.279 1.00 94.31 115 ALA B C 1
ATOM 3588 O O . ALA D 1 115 ? 187.019 209.309 219.020 1.00 94.31 115 ALA B O 1
ATOM 3590 N N . CYS D 1 116 ? 187.550 207.260 218.243 1.00 108.22 116 CYS B N 1
ATOM 3591 C CA . CYS D 1 116 ? 186.613 206.586 219.137 1.00 108.22 116 CYS B CA 1
ATOM 3592 C C . CYS D 1 116 ? 187.018 206.773 220.592 1.00 108.22 116 CYS B C 1
ATOM 3593 O O . CYS D 1 116 ? 186.174 207.051 221.451 1.00 108.22 116 CYS B O 1
ATOM 3596 N N . ALA D 1 117 ? 188.302 206.630 220.880 1.00 126.18 117 ALA B N 1
ATOM 3597 C CA . ALA D 1 117 ? 188.816 206.832 222.226 1.00 126.18 117 ALA B CA 1
ATOM 3598 C C . ALA D 1 117 ? 189.112 208.310 222.451 1.00 126.18 117 ALA B C 1
ATOM 3599 O O . ALA D 1 117 ? 189.816 208.922 221.643 1.00 126.18 117 ALA B O 1
ATOM 3601 N N . PRO D 1 118 ? 188.591 208.913 223.524 1.00 145.97 118 PRO B N 1
ATOM 3602 C CA . PRO D 1 118 ? 188.898 210.327 223.803 1.00 145.97 118 PRO B CA 1
ATOM 3603 C C . PRO D 1 118 ? 190.372 210.596 224.072 1.00 145.97 118 PRO B C 1
ATOM 3604 O O . PRO D 1 118 ? 190.737 211.757 224.298 1.00 145.97 118 PRO B O 1
ATOM 3608 N N . GLY D 1 119 ? 191.223 209.576 224.044 1.00 149.45 119 GLY B N 1
ATOM 3609 C CA . GLY D 1 119 ? 192.614 209.723 224.391 1.00 149.45 119 GLY B CA 1
ATOM 3610 C C . GLY D 1 119 ? 193.237 208.657 225.287 1.00 149.45 119 GLY B C 1
ATOM 3611 O O . GLY D 1 119 ? 194.428 208.750 225.597 1.00 149.45 119 GLY B O 1
ATOM 3612 N N . PRO D 1 120 ? 192.482 207.614 225.733 1.00 155.33 120 PRO B N 1
ATOM 3613 C CA . PRO D 1 120 ? 193.233 206.510 226.369 1.00 155.33 120 PRO B CA 1
ATOM 3614 C C . PRO D 1 120 ? 193.692 205.491 225.331 1.00 155.33 120 PRO B C 1
ATOM 3615 O O . PRO D 1 120 ? 193.086 204.434 225.123 1.00 155.33 120 PRO B O 1
ATOM 3619 N N . LEU D 1 121 ? 194.777 205.832 224.641 1.00 156.41 121 LEU B N 1
ATOM 3620 C CA . LEU D 1 121 ? 195.301 204.979 223.586 1.00 156.41 121 LEU B CA 1
ATOM 3621 C C . LEU D 1 121 ? 195.754 203.639 224.150 1.00 156.41 121 LEU B C 1
ATOM 3622 O O . LEU D 1 121 ? 196.114 203.523 225.326 1.00 156.41 121 LEU B O 1
ATOM 3627 N N . CYS D 1 122 ? 195.717 202.615 223.296 1.00 158.67 122 CYS B N 1
ATOM 3628 C CA . CYS D 1 122 ? 196.276 201.306 223.625 1.00 158.67 122 CYS B CA 1
ATOM 3629 C C . CYS D 1 122 ? 195.602 200.724 224.867 1.00 158.67 122 CYS B C 1
ATOM 3630 O O . CYS D 1 122 ? 196.253 200.180 225.761 1.00 158.67 122 CYS B O 1
ATOM 3633 N N . TRP D 1 123 ? 194.276 200.848 224.919 1.00 152.27 123 TRP B N 1
ATOM 3634 C CA . TRP D 1 123 ? 193.482 200.484 226.085 1.00 152.27 123 TRP B CA 1
ATOM 3635 C C . TRP D 1 123 ? 192.726 199.171 225.897 1.00 152.27 123 TRP B C 1
ATOM 3636 O O . TRP D 1 123 ? 191.595 199.029 226.375 1.00 152.27 123 TRP B O 1
ATOM 3647 N N . GLY D 1 124 ? 193.347 198.190 225.243 1.00 138.74 124 GLY B N 1
ATOM 3648 C CA . GLY D 1 124 ? 192.706 196.909 225.008 1.00 138.74 124 GLY B CA 1
ATOM 3649 C C . GLY D 1 124 ? 192.141 196.279 226.266 1.00 138.74 124 GLY B C 1
ATOM 3650 O O . GLY D 1 124 ? 191.159 195.532 226.207 1.00 138.74 124 GLY B O 1
ATOM 3651 N N . ALA D 1 125 ? 192.757 196.570 227.411 1.00 138.47 125 ALA B N 1
ATOM 3652 C CA . ALA D 1 125 ? 192.212 196.169 228.702 1.00 138.47 125 ALA B CA 1
ATOM 3653 C C . ALA D 1 125 ? 192.416 197.265 229.744 1.00 138.47 125 ALA B C 1
ATOM 3654 O O . ALA D 1 125 ? 192.111 197.070 230.925 1.00 138.47 125 ALA B O 1
ATOM 3656 N N . LEU D 1 126 ? 192.930 198.420 229.315 1.00 147.15 126 LEU B N 1
ATOM 3657 C CA . LEU D 1 126 ? 193.389 199.433 230.264 1.00 147.15 126 LEU B CA 1
ATOM 3658 C C . LEU D 1 126 ? 192.226 200.167 230.927 1.00 147.15 126 LEU B C 1
ATOM 3659 O O . LEU D 1 126 ? 192.389 200.745 232.009 1.00 147.15 126 LEU B O 1
ATOM 3664 N N . ALA D 1 127 ? 191.045 200.151 230.301 1.00 138.62 127 ALA B N 1
ATOM 3665 C CA . ALA D 1 127 ? 189.961 201.032 230.733 1.00 138.62 127 ALA B CA 1
ATOM 3666 C C . ALA D 1 127 ? 189.568 200.775 232.184 1.00 138.62 127 ALA B C 1
ATOM 3667 O O . ALA D 1 127 ? 189.549 201.699 233.006 1.00 138.62 127 ALA B O 1
ATOM 3669 N N . ALA D 1 128 ?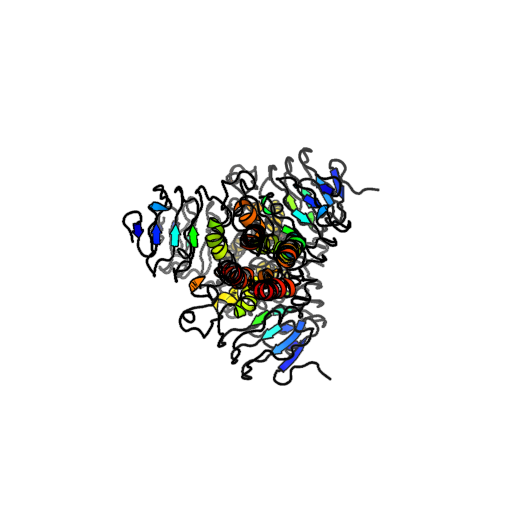 189.262 199.523 232.524 1.00 135.77 128 ALA B N 1
ATOM 3670 C CA . ALA D 1 128 ? 188.887 199.214 233.900 1.00 135.77 128 ALA B CA 1
ATOM 3671 C C . ALA D 1 128 ? 190.116 199.092 234.791 1.00 135.77 128 ALA B C 1
ATOM 3672 O O . ALA D 1 128 ? 190.010 199.155 236.022 1.00 135.77 128 ALA B O 1
ATOM 3674 N N . GLN D 1 129 ? 191.289 198.900 234.186 1.00 136.34 129 GLN B N 1
ATOM 3675 C CA . GLN D 1 129 ? 192.509 198.704 234.961 1.00 136.34 129 GLN B CA 1
ATOM 3676 C C . GLN D 1 129 ? 192.884 199.962 235.737 1.00 136.34 129 GLN B C 1
ATOM 3677 O O . GLN D 1 129 ? 193.252 199.892 236.915 1.00 136.34 129 GLN B O 1
ATOM 3683 N N . LEU D 1 130 ? 192.798 201.125 235.085 1.00 134.14 130 LEU B N 1
ATOM 3684 C CA . LEU D 1 130 ? 193.093 202.382 235.767 1.00 134.14 130 LEU B CA 1
ATOM 3685 C C . LEU D 1 130 ? 192.149 202.600 236.941 1.00 134.14 130 LEU B C 1
ATOM 3686 O O . LEU D 1 130 ? 192.583 202.954 238.048 1.00 134.14 130 LEU B O 1
ATOM 3691 N N . ALA D 1 131 ? 190.853 202.373 236.719 1.00 124.55 131 ALA B N 1
ATOM 3692 C CA . ALA D 1 131 ? 189.865 202.578 237.770 1.00 124.55 131 ALA B CA 1
ATOM 3693 C C . ALA D 1 131 ? 190.128 201.660 238.954 1.00 124.55 131 ALA B C 1
ATOM 3694 O O . ALA D 1 131 ? 190.053 202.084 240.109 1.00 124.55 131 ALA B O 1
ATOM 3696 N N . LEU D 1 132 ? 190.464 200.399 238.688 1.00 119.80 132 LEU B N 1
ATOM 3697 C CA . LEU D 1 132 ? 190.616 199.458 239.792 1.00 119.80 132 LEU B CA 1
ATOM 3698 C C . LEU D 1 132 ? 191.951 199.626 240.509 1.00 119.80 132 LEU B C 1
ATOM 3699 O O . LEU D 1 132 ? 192.043 199.359 241.711 1.00 119.80 132 LEU B O 1
ATOM 3704 N N . LEU D 1 133 ? 192.997 200.079 239.811 1.00 113.88 133 LEU B N 1
ATOM 3705 C CA . LEU D 1 133 ? 194.233 200.389 240.528 1.00 113.88 133 LEU B CA 1
ATOM 3706 C C . LEU D 1 133 ? 194.050 201.619 241.412 1.00 113.88 133 LEU B C 1
ATOM 3707 O O . LEU D 1 133 ? 194.516 201.646 242.560 1.00 113.88 133 LEU B O 1
ATOM 3712 N N . GLY D 1 134 ? 193.341 202.634 240.910 1.00 112.14 134 GLY B N 1
ATOM 3713 C CA . GLY D 1 134 ? 192.981 203.750 241.769 1.00 112.14 134 GLY B CA 1
ATOM 3714 C C . GLY D 1 134 ? 192.120 203.318 242.941 1.00 112.14 134 GLY B C 1
ATOM 3715 O O . GLY D 1 134 ? 192.275 203.807 244.059 1.00 112.14 134 GLY B O 1
ATOM 3716 N N . LEU D 1 135 ? 191.203 202.380 242.697 1.00 110.55 135 LEU B N 1
ATOM 3717 C CA . LEU D 1 135 ? 190.318 201.893 243.749 1.00 110.55 135 LEU B CA 1
ATOM 3718 C C . LEU D 1 135 ? 191.095 201.133 244.817 1.00 110.55 135 LEU B C 1
ATOM 3719 O O . LEU D 1 135 ? 190.822 201.269 246.017 1.00 110.55 135 LEU B O 1
ATOM 3724 N N . GLY D 1 136 ? 192.064 200.318 244.395 1.00 119.86 136 GLY B N 1
ATOM 3725 C CA . GLY D 1 136 ? 192.905 199.617 245.350 1.00 119.86 136 GLY B CA 1
ATOM 3726 C C . GLY D 1 136 ? 193.775 200.563 246.151 1.00 119.86 136 GLY B C 1
ATOM 3727 O O . GLY D 1 136 ? 194.045 200.331 247.332 1.00 119.86 136 GLY B O 1
ATOM 3728 N N . LEU D 1 137 ? 194.237 201.643 245.514 1.00 117.55 137 LEU B N 1
ATOM 3729 C CA . LEU D 1 137 ? 194.888 202.705 246.274 1.00 117.55 137 LEU B CA 1
ATOM 3730 C C . LEU D 1 137 ? 193.919 203.333 247.268 1.00 117.55 137 LEU B C 1
ATOM 3731 O O . LEU D 1 137 ? 194.301 203.668 248.395 1.00 117.55 137 LEU B O 1
ATOM 3736 N N . LEU D 1 138 ? 192.659 203.500 246.861 1.00 105.21 138 LEU B N 1
ATOM 3737 C CA . LEU D 1 138 ? 191.654 204.099 247.732 1.00 105.21 138 LEU B CA 1
ATOM 3738 C C . LEU D 1 138 ? 191.407 203.255 248.975 1.00 105.21 138 LEU B C 1
ATOM 3739 O O . LEU D 1 138 ? 191.246 203.803 250.072 1.00 105.21 138 LEU B O 1
ATOM 3744 N N . HIS D 1 139 ? 191.358 201.931 248.828 1.00 95.25 139 HIS B N 1
ATOM 3745 C CA . HIS D 1 139 ? 191.172 201.077 249.996 1.00 95.25 139 HIS B CA 1
ATOM 3746 C C . HIS D 1 139 ? 192.329 201.243 250.972 1.00 95.25 139 HIS B C 1
ATOM 3747 O O . HIS D 1 139 ? 192.148 201.759 252.079 1.00 95.25 139 HIS B O 1
ATOM 3754 N N . ALA D 1 140 ? 193.524 200.840 250.547 1.00 103.47 140 ALA B N 1
ATOM 3755 C CA . ALA D 1 140 ? 194.722 200.890 251.379 1.00 103.47 140 ALA B CA 1
ATOM 3756 C C . ALA D 1 140 ? 195.947 200.527 250.549 1.00 103.47 140 ALA B C 1
ATOM 3757 O O . ALA D 1 140 ? 195.844 199.803 249.559 1.00 103.47 140 ALA B O 1
ATOM 3759 N N . CYS E 1 1 ? 207.932 216.469 193.090 1.00 94.99 1 CYS b N 1
ATOM 3760 C CA . CYS E 1 1 ? 208.140 215.081 193.482 1.00 94.99 1 CYS b CA 1
ATOM 3761 C C . CYS E 1 1 ? 209.134 214.974 194.634 1.00 94.99 1 CYS b C 1
ATOM 3762 O O . CYS E 1 1 ? 210.096 215.738 194.700 1.00 94.99 1 CYS b O 1
ATOM 3765 N N . PRO E 1 2 ? 208.898 214.026 195.541 1.00 78.29 2 PRO b N 1
ATOM 3766 C CA . PRO E 1 2 ? 209.788 213.876 196.695 1.00 78.29 2 PRO b CA 1
ATOM 3767 C C . PRO E 1 2 ? 211.200 213.507 196.272 1.00 78.29 2 PRO b C 1
ATOM 3768 O O . PRO E 1 2 ? 211.419 212.876 195.237 1.00 78.29 2 PRO b O 1
ATOM 3772 N N . ALA E 1 3 ? 212.163 213.927 197.091 1.00 83.04 3 ALA b N 1
ATOM 3773 C CA . ALA E 1 3 ? 213.572 213.689 196.779 1.00 83.04 3 ALA b CA 1
ATOM 3774 C C . ALA E 1 3 ? 213.928 212.212 196.638 1.00 83.04 3 ALA b C 1
ATOM 3775 O O . ALA E 1 3 ? 214.613 211.862 195.660 1.00 83.04 3 ALA b O 1
ATOM 3777 N N . PRO E 1 4 ? 213.534 211.308 197.544 1.00 70.26 4 PRO b N 1
ATOM 3778 C CA . PRO E 1 4 ? 213.949 209.903 197.386 1.00 70.26 4 PRO b CA 1
ATOM 3779 C C . PRO E 1 4 ? 213.412 209.241 196.131 1.00 70.26 4 PRO b C 1
ATOM 3780 O O . PRO E 1 4 ? 214.008 208.264 195.664 1.00 70.26 4 PRO b O 1
ATOM 3784 N N . CYS E 1 5 ? 212.312 209.737 195.571 1.00 73.68 5 CYS b N 1
ATOM 3785 C CA . CYS E 1 5 ? 211.721 209.153 194.381 1.00 73.68 5 CYS b CA 1
ATOM 3786 C C . CYS E 1 5 ? 212.239 209.854 193.128 1.00 73.68 5 CYS b C 1
ATOM 3787 O O . CYS E 1 5 ? 213.051 210.780 193.191 1.00 73.68 5 CYS b O 1
ATOM 3790 N N . SER E 1 6 ? 211.762 209.405 191.970 1.00 70.26 6 SER b N 1
ATOM 3791 C CA . SER E 1 6 ? 212.104 210.008 190.687 1.00 70.26 6 SER b CA 1
ATOM 3792 C C . SER E 1 6 ? 210.824 210.209 189.894 1.00 70.26 6 SER b C 1
ATOM 3793 O O . SER E 1 6 ? 210.148 209.236 189.548 1.00 70.26 6 SER b O 1
ATOM 3796 N N . CYS E 1 7 ? 210.491 211.458 189.603 1.00 76.61 7 CYS b N 1
ATOM 3797 C CA . CYS E 1 7 ? 209.253 211.781 188.914 1.00 76.61 7 CYS b CA 1
ATOM 3798 C C . CYS E 1 7 ? 209.530 212.087 187.451 1.00 76.61 7 CYS b C 1
ATOM 3799 O O . CYS E 1 7 ? 210.559 212.678 187.111 1.00 76.61 7 CYS b O 1
ATOM 3802 N N . ALA E 1 8 ? 208.610 211.670 186.586 1.00 70.26 8 ALA b N 1
ATOM 3803 C CA . ALA E 1 8 ? 208.665 211.972 185.160 1.00 70.26 8 ALA b CA 1
ATOM 3804 C C . ALA E 1 8 ? 207.239 212.287 184.726 1.00 70.26 8 ALA b C 1
ATOM 3805 O O . ALA E 1 8 ? 206.422 211.377 184.556 1.00 70.26 8 ALA b O 1
ATOM 3807 N N . GLY E 1 9 ? 206.947 213.568 184.561 1.00 70.26 9 GLY b N 1
ATOM 3808 C CA . GLY E 1 9 ? 205.609 213.966 184.167 1.00 70.26 9 GLY b CA 1
ATOM 3809 C C . GLY E 1 9 ? 204.606 213.492 185.194 1.00 70.26 9 GLY b C 1
ATOM 3810 O O . GLY E 1 9 ? 204.672 213.848 186.376 1.00 70.26 9 GLY b O 1
ATOM 3811 N N . THR E 1 10 ? 203.659 212.674 184.745 1.00 70.26 10 THR b N 1
ATOM 3812 C CA . THR E 1 10 ? 202.667 212.115 185.650 1.00 70.26 10 THR b CA 1
ATOM 3813 C C . THR E 1 10 ? 203.194 210.912 186.422 1.00 70.26 10 THR b C 1
ATOM 3814 O O . THR E 1 10 ? 202.771 210.681 187.560 1.00 70.26 10 THR b O 1
ATOM 3818 N N . LEU E 1 11 ? 204.106 210.142 185.837 1.00 70.26 11 LEU b N 1
ATOM 3819 C CA . LEU E 1 11 ? 204.581 208.930 186.485 1.00 70.26 11 LEU b CA 1
ATOM 3820 C C . LEU E 1 11 ? 205.553 209.251 187.616 1.00 70.26 11 LEU b C 1
ATOM 3821 O O . LEU E 1 11 ? 206.292 210.237 187.571 1.00 70.26 11 LEU b O 1
ATOM 3826 N N . VAL E 1 12 ? 205.544 208.401 188.643 1.00 70.26 12 VAL b N 1
ATOM 3827 C CA . VAL E 1 12 ? 206.510 208.464 189.734 1.00 70.26 12 VAL b CA 1
ATOM 3828 C C . VAL E 1 12 ? 207.118 207.078 189.907 1.00 70.26 12 VAL b C 1
ATOM 3829 O O . VAL E 1 12 ? 206.426 206.066 189.750 1.00 70.26 12 VAL b O 1
ATOM 3833 N N . ASP E 1 13 ? 208.419 207.032 190.176 1.00 70.26 13 ASP b N 1
ATOM 3834 C CA . ASP E 1 13 ? 209.170 205.791 190.271 1.00 70.26 13 ASP b CA 1
ATOM 3835 C C . ASP E 1 13 ? 209.948 205.781 191.577 1.00 70.26 13 ASP b C 1
ATOM 3836 O O . ASP E 1 13 ? 210.767 206.674 191.820 1.00 70.26 13 ASP b O 1
ATOM 3841 N N . CYS E 1 14 ? 209.692 204.779 192.414 1.00 73.67 14 CYS b N 1
ATOM 3842 C CA . CYS E 1 14 ? 210.339 204.665 193.718 1.00 73.67 14 CYS b CA 1
ATOM 3843 C C . CYS E 1 14 ? 210.747 203.220 193.982 1.00 73.67 14 CYS b C 1
ATOM 3844 O O . CYS E 1 14 ? 210.543 202.681 195.069 1.00 73.67 14 CYS b O 1
ATOM 3847 N N . GLY E 1 15 ? 211.335 202.570 192.983 1.00 70.72 15 GLY b N 1
ATOM 3848 C CA . GLY E 1 15 ? 211.659 201.158 193.060 1.00 70.72 15 GLY b CA 1
ATOM 3849 C C . GLY E 1 15 ? 213.146 200.912 193.229 1.00 70.72 15 GLY b C 1
ATOM 3850 O O . GLY E 1 15 ? 213.975 201.714 192.795 1.00 70.72 15 GLY b O 1
ATOM 3851 N N . ARG E 1 16 ? 213.473 199.785 193.864 1.00 74.18 16 ARG b N 1
ATOM 3852 C CA . ARG E 1 16 ? 214.852 199.321 194.024 1.00 74.18 16 ARG b CA 1
ATOM 3853 C C . ARG E 1 16 ? 215.727 200.365 194.718 1.00 74.18 16 ARG b C 1
ATOM 3854 O O . ARG E 1 16 ? 216.850 200.646 194.298 1.00 74.18 16 ARG b O 1
ATOM 3862 N N . ARG E 1 17 ? 215.202 200.945 195.801 1.00 75.19 17 ARG b N 1
ATOM 3863 C CA . ARG E 1 17 ? 215.962 201.962 196.519 1.00 75.19 17 ARG b CA 1
ATOM 3864 C C . ARG E 1 17 ? 215.875 201.815 198.035 1.00 75.19 17 ARG b C 1
ATOM 3865 O O . ARG E 1 17 ? 216.063 202.805 198.751 1.00 75.19 17 ARG b O 1
ATOM 3873 N N . GLY E 1 18 ? 215.601 200.616 198.540 1.00 79.67 18 GLY b N 1
ATOM 3874 C CA . GLY E 1 18 ? 215.610 200.388 199.978 1.00 79.67 18 GLY b CA 1
ATOM 3875 C C . GLY E 1 18 ? 214.645 201.262 200.747 1.00 79.67 18 GLY b C 1
ATOM 3876 O O . GLY E 1 18 ? 215.007 201.816 201.792 1.00 79.67 18 GLY b O 1
ATOM 3877 N N . LEU E 1 19 ? 213.422 201.401 200.251 1.00 73.05 19 LEU b N 1
ATOM 3878 C CA . LEU E 1 19 ? 212.441 202.296 200.843 1.00 73.05 19 LEU b CA 1
ATOM 3879 C C . LEU E 1 19 ? 211.652 201.565 201.921 1.00 73.05 19 LEU b C 1
ATOM 3880 O O . LEU E 1 19 ? 211.110 200.483 201.675 1.00 73.05 19 LEU b O 1
ATOM 3885 N N . THR E 1 20 ? 211.594 202.154 203.111 1.00 73.67 20 THR b N 1
ATOM 3886 C CA . THR E 1 20 ? 210.972 201.534 204.272 1.00 73.67 20 THR b CA 1
ATOM 3887 C C . THR E 1 20 ? 209.648 202.220 204.602 1.00 73.67 20 THR b C 1
ATOM 3888 O O . THR E 1 20 ? 209.225 203.173 203.940 1.00 73.67 20 THR b O 1
ATOM 3892 N N . TRP E 1 21 ? 208.992 201.711 205.646 1.00 63.87 21 TRP b N 1
ATOM 3893 C CA . TRP E 1 21 ? 207.673 202.206 206.029 1.00 63.87 21 TRP b CA 1
ATOM 3894 C C . TRP E 1 21 ? 207.726 203.667 206.456 1.00 63.87 21 TRP b C 1
ATOM 3895 O O . TRP E 1 21 ? 206.845 204.457 206.099 1.00 63.87 21 TRP b O 1
ATOM 3906 N N . ALA E 1 22 ? 208.746 204.045 207.224 1.00 57.17 22 ALA b N 1
ATOM 3907 C CA . ALA E 1 22 ? 208.843 205.406 207.732 1.00 57.17 22 ALA b CA 1
ATOM 3908 C C . ALA E 1 22 ? 209.463 206.383 206.742 1.00 57.17 22 ALA b C 1
ATOM 3909 O O . ALA E 1 22 ? 209.338 207.595 206.940 1.00 57.17 22 ALA b O 1
ATOM 3911 N N . SER E 1 23 ? 210.122 205.897 205.690 1.00 66.28 23 SER b N 1
ATOM 3912 C CA . SER E 1 23 ? 210.773 206.764 204.715 1.00 66.28 23 SER b CA 1
ATOM 3913 C C . SER E 1 23 ? 209.886 207.099 203.524 1.00 66.28 23 SER b C 1
ATOM 3914 O O . SER E 1 23 ? 210.313 207.859 202.650 1.00 66.28 23 SER b O 1
ATOM 3917 N N . LEU E 1 24 ? 208.682 206.546 203.462 1.00 71.27 24 LEU b N 1
ATOM 3918 C CA . LEU E 1 24 ? 207.756 206.896 202.398 1.00 71.27 24 LEU b CA 1
ATOM 3919 C C . LEU E 1 24 ? 207.409 208.379 202.484 1.00 71.27 24 LEU b C 1
ATOM 3920 O O . LEU E 1 24 ? 207.145 208.892 203.578 1.00 71.27 24 LEU b O 1
ATOM 3925 N N . PRO E 1 25 ? 207.419 209.099 201.365 1.00 67.57 25 PRO b N 1
ATOM 3926 C CA . PRO E 1 25 ? 206.982 210.496 201.391 1.00 67.57 25 PRO b CA 1
ATOM 3927 C C . PRO E 1 25 ? 205.547 210.617 201.875 1.00 67.57 25 PRO b C 1
ATOM 3928 O O . PRO E 1 25 ? 204.709 209.746 201.635 1.00 67.57 25 PRO b O 1
ATOM 3932 N N . THR E 1 26 ? 205.279 211.717 202.578 1.00 73.32 26 THR b N 1
ATOM 3933 C CA . THR E 1 26 ? 203.982 211.896 203.220 1.00 73.32 26 THR b CA 1
ATOM 3934 C C . THR E 1 26 ? 202.848 211.912 202.203 1.00 73.32 26 THR b C 1
ATOM 3935 O O . THR E 1 26 ? 201.809 211.276 202.413 1.00 73.32 26 THR b O 1
ATOM 3939 N N . ALA E 1 27 ? 203.026 212.627 201.096 1.00 70.74 27 ALA b N 1
ATOM 3940 C CA . ALA E 1 27 ? 201.966 212.750 200.102 1.00 70.74 27 ALA b CA 1
ATOM 3941 C C . ALA E 1 27 ? 202.583 212.850 198.719 1.00 70.74 27 ALA b C 1
ATOM 3942 O O . ALA E 1 27 ? 203.365 213.766 198.451 1.00 70.74 27 ALA b O 1
ATOM 3944 N N . PHE E 1 28 ? 202.232 211.910 197.852 1.00 70.40 28 PHE b N 1
ATOM 3945 C CA . PHE E 1 28 ? 202.617 211.957 196.455 1.00 70.40 28 PHE b CA 1
ATOM 3946 C C . PHE E 1 28 ? 201.787 213.004 195.719 1.00 70.40 28 PHE b C 1
ATOM 3947 O O . PHE E 1 28 ? 200.728 213.416 196.198 1.00 70.40 28 PHE b O 1
ATOM 3955 N N . PRO E 1 29 ? 202.254 213.466 194.559 1.00 67.46 29 PRO b N 1
ATOM 3956 C CA . PRO E 1 29 ? 201.480 214.455 193.799 1.00 67.46 29 PRO b CA 1
ATOM 3957 C C . PRO E 1 29 ? 200.096 213.933 193.448 1.00 67.46 29 PRO b C 1
ATOM 3958 O O . PRO E 1 29 ? 199.908 212.744 193.189 1.00 67.46 29 PRO b O 1
ATOM 3962 N N . VAL E 1 30 ? 199.118 214.840 193.455 1.00 68.74 30 VAL b N 1
ATOM 3963 C CA . VAL E 1 30 ? 197.728 214.439 193.262 1.00 68.74 30 VAL b CA 1
ATOM 3964 C C . VAL E 1 30 ? 197.513 213.881 191.861 1.00 68.74 30 VAL b C 1
ATOM 3965 O O . VAL E 1 30 ? 196.751 212.926 191.667 1.00 68.74 30 VAL b O 1
ATOM 3969 N N . ASP E 1 31 ? 198.187 214.456 190.866 1.00 77.74 31 ASP b N 1
ATOM 3970 C CA . ASP E 1 31 ? 197.930 214.111 189.474 1.00 77.74 31 ASP b CA 1
ATOM 3971 C C . ASP E 1 31 ? 198.468 212.744 189.076 1.00 77.74 31 ASP b C 1
ATOM 3972 O O . ASP E 1 31 ? 198.163 212.290 187.970 1.00 77.74 31 ASP b O 1
ATOM 3977 N N . THR E 1 32 ? 199.236 212.077 189.939 1.00 70.26 32 THR b N 1
ATOM 3978 C CA . THR E 1 32 ? 199.961 210.882 189.525 1.00 70.26 32 THR b CA 1
ATOM 3979 C C . THR E 1 32 ? 199.011 209.792 189.045 1.00 70.26 32 THR b C 1
ATOM 3980 O O . THR E 1 32 ? 197.893 209.648 189.546 1.00 70.26 32 THR b O 1
ATOM 3984 N N . THR E 1 33 ? 199.460 209.033 188.043 1.00 70.95 33 THR b N 1
ATOM 3985 C CA . THR E 1 33 ? 198.659 207.970 187.457 1.00 70.95 33 THR b CA 1
ATOM 3986 C C . THR E 1 33 ? 199.332 206.608 187.481 1.00 70.95 33 THR b C 1
ATOM 3987 O O . THR E 1 33 ? 198.693 205.621 187.099 1.00 70.95 33 THR b O 1
ATOM 3991 N N . GLU E 1 34 ? 200.587 206.518 187.911 1.00 76.40 34 GLU b N 1
ATOM 3992 C CA . GLU E 1 34 ? 201.266 205.228 187.985 1.00 76.40 34 GLU b CA 1
ATOM 3993 C C . GLU E 1 34 ? 202.436 205.354 188.941 1.00 76.40 34 GLU b C 1
ATOM 3994 O O . GLU E 1 34 ? 203.381 206.100 188.665 1.00 76.40 34 GLU b O 1
ATOM 4000 N N . LEU E 1 35 ? 202.381 204.631 190.054 1.00 70.26 35 LEU b N 1
ATOM 4001 C CA . LEU E 1 35 ? 203.463 204.603 191.024 1.00 70.26 35 LEU b CA 1
ATOM 4002 C C . LEU E 1 35 ? 203.984 203.181 191.147 1.00 70.26 35 LEU b C 1
ATOM 4003 O O . LEU E 1 35 ? 203.204 202.227 191.204 1.00 70.26 35 LEU b O 1
ATOM 4008 N N . VAL E 1 36 ? 205.304 203.043 191.166 1.00 70.26 36 VAL b N 1
ATOM 4009 C CA . VAL E 1 36 ? 205.951 201.745 191.274 1.00 70.26 36 VAL b CA 1
ATOM 4010 C C . VAL E 1 36 ? 206.711 201.691 192.590 1.00 70.26 36 VAL b C 1
ATOM 4011 O O . VAL E 1 36 ? 207.305 202.685 193.023 1.00 70.26 36 VAL b O 1
ATOM 4015 N N . LEU E 1 37 ? 206.639 200.536 193.253 1.00 70.26 37 LEU b N 1
ATOM 4016 C CA . LEU E 1 37 ? 207.331 200.332 194.519 1.00 70.26 37 LEU b CA 1
ATOM 4017 C C . LEU E 1 37 ? 207.984 198.956 194.582 1.00 70.26 37 LEU b C 1
ATOM 4018 O O . LEU E 1 37 ? 208.192 198.428 195.680 1.00 70.26 37 LEU b O 1
ATOM 4023 N N . THR E 1 38 ? 208.306 198.369 193.435 1.00 70.26 38 THR b N 1
ATOM 4024 C CA . THR E 1 38 ? 208.863 197.028 193.392 1.00 70.26 38 THR b CA 1
ATOM 4025 C C . THR E 1 38 ? 210.263 197.006 193.997 1.00 70.26 38 THR b C 1
ATOM 4026 O O . THR E 1 38 ? 211.029 197.965 193.882 1.00 70.26 38 THR b O 1
ATOM 4030 N N . GLY E 1 39 ? 210.590 195.894 194.650 1.00 70.73 39 GLY b N 1
ATOM 4031 C CA . GLY E 1 39 ? 211.927 195.677 195.165 1.00 70.73 39 GLY b CA 1
ATOM 4032 C C . GLY E 1 39 ? 212.339 196.614 196.279 1.00 70.73 39 GLY b C 1
ATOM 4033 O O . GLY E 1 39 ? 213.449 197.153 196.267 1.00 70.73 39 GLY b O 1
ATOM 4034 N N . ASN E 1 40 ? 211.457 196.817 197.245 1.00 72.46 40 ASN b N 1
ATOM 4035 C CA . ASN E 1 40 ? 211.731 197.655 198.401 1.00 72.46 40 ASN b CA 1
ATOM 4036 C C . ASN E 1 40 ? 211.490 196.849 199.677 1.00 72.46 40 ASN b C 1
ATOM 4037 O O . ASN E 1 40 ? 211.298 195.632 199.641 1.00 72.46 40 ASN b O 1
ATOM 4042 N N . ASN E 1 41 ? 211.514 197.544 200.814 1.00 70.26 41 ASN b N 1
ATOM 4043 C CA . ASN E 1 41 ? 211.358 196.931 202.127 1.00 70.26 41 ASN b CA 1
ATOM 4044 C C . ASN E 1 41 ? 209.992 197.209 202.740 1.00 70.26 41 ASN b C 1
ATOM 4045 O O . ASN E 1 41 ? 209.813 197.029 203.948 1.00 70.26 41 ASN b O 1
ATOM 4050 N N . LEU E 1 42 ? 209.031 197.653 201.938 1.00 70.26 42 LEU b N 1
ATOM 4051 C CA . LEU E 1 42 ? 207.745 198.093 202.462 1.00 70.26 42 LEU b CA 1
ATOM 4052 C C . LEU E 1 42 ? 206.998 196.930 203.105 1.00 70.26 42 LEU b C 1
ATOM 4053 O O . LEU E 1 42 ? 206.577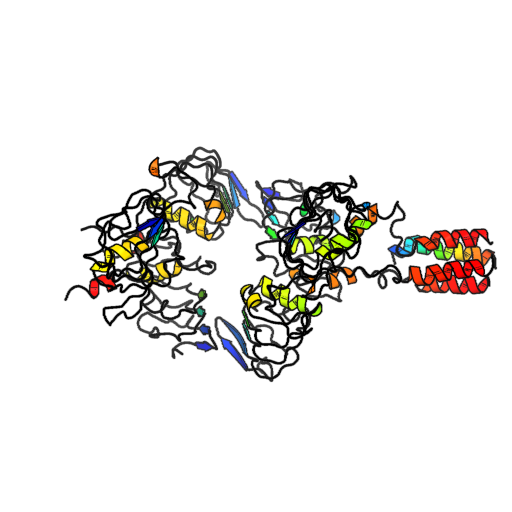 195.995 202.417 1.00 70.26 42 LEU b O 1
ATOM 4058 N N . THR E 1 43 ? 206.835 196.991 204.429 1.00 70.26 43 THR b N 1
ATOM 4059 C CA . THR E 1 43 ? 206.053 195.978 205.126 1.00 70.26 43 THR b CA 1
ATOM 4060 C C . THR E 1 43 ? 204.562 196.170 204.891 1.00 70.26 43 THR b C 1
ATOM 4061 O O . THR E 1 43 ? 203.822 195.190 204.753 1.00 70.26 43 THR b O 1
ATOM 4065 N N . ALA E 1 44 ? 204.108 197.417 204.843 1.00 70.26 44 ALA b N 1
ATOM 4066 C CA . ALA E 1 44 ? 202.707 197.720 204.598 1.00 70.26 44 ALA b CA 1
ATOM 4067 C C . ALA E 1 44 ? 202.608 199.163 204.134 1.00 70.26 44 ALA b C 1
ATOM 4068 O O . ALA E 1 44 ? 203.572 199.928 204.209 1.00 70.26 44 ALA b O 1
ATOM 4070 N N . LEU E 1 45 ? 201.428 199.528 203.650 1.00 70.26 45 LEU b N 1
ATOM 4071 C CA . LEU E 1 45 ? 201.393 200.925 203.251 1.00 70.26 45 LEU b CA 1
ATOM 4072 C C . LEU E 1 45 ? 200.684 201.767 204.302 1.00 70.26 45 LEU b C 1
ATOM 4073 O O . LEU E 1 45 ? 199.699 201.316 204.898 1.00 70.26 45 LEU b O 1
ATOM 4078 N N . PRO E 1 46 ? 201.174 202.980 204.549 1.00 70.26 46 PRO b N 1
ATOM 4079 C CA . PRO E 1 46 ? 200.503 203.853 205.503 1.00 70.26 46 PRO b CA 1
ATOM 4080 C C . PRO E 1 46 ? 199.110 204.198 205.019 1.00 70.26 46 PRO b C 1
ATOM 4081 O O . PRO E 1 46 ? 198.867 204.316 203.804 1.00 70.26 46 PRO b O 1
ATOM 4085 N N . PRO E 1 47 ? 198.162 204.365 205.933 1.00 71.77 47 PRO b N 1
ATOM 4086 C CA . PRO E 1 47 ? 196.812 204.751 205.524 1.00 71.77 47 PRO b CA 1
ATOM 4087 C C . PRO E 1 47 ? 196.774 206.187 205.034 1.00 71.77 47 PRO b C 1
ATOM 4088 O O . PRO E 1 47 ? 197.558 207.039 205.456 1.00 71.77 47 PRO b O 1
ATOM 4092 N N . GLY E 1 48 ? 195.838 206.447 204.126 1.00 80.92 48 GLY b N 1
ATOM 4093 C CA . GLY E 1 48 ? 195.677 207.768 203.562 1.00 80.92 48 GLY b CA 1
ATOM 4094 C C . GLY E 1 48 ? 196.591 208.096 202.404 1.00 80.92 48 GLY b C 1
ATOM 4095 O O . GLY E 1 48 ? 196.560 209.235 201.919 1.00 80.92 48 GLY b O 1
ATOM 4096 N N . LEU E 1 49 ? 197.401 207.146 201.940 1.00 72.45 49 LEU b N 1
ATOM 4097 C CA . LEU E 1 49 ? 198.314 207.402 200.831 1.00 72.45 49 LEU b CA 1
ATOM 4098 C C . LEU E 1 49 ? 197.671 207.070 199.487 1.00 72.45 49 LEU b C 1
ATOM 4099 O O . LEU E 1 49 ? 197.574 207.931 198.608 1.00 72.45 49 LEU b O 1
ATOM 4104 N N . LEU E 1 50 ? 197.230 205.824 199.319 1.00 71.99 50 LEU b N 1
ATOM 4105 C CA . LEU E 1 50 ? 196.698 205.385 198.035 1.00 71.99 50 LEU b CA 1
ATOM 4106 C C . LEU E 1 50 ? 195.342 206.004 197.723 1.00 71.99 50 LEU b C 1
ATOM 4107 O O . LEU E 1 50 ? 194.937 206.016 196.557 1.00 71.99 50 LEU b O 1
ATOM 4112 N N . ASP E 1 51 ? 194.634 206.513 198.729 1.00 81.84 51 ASP b N 1
ATOM 4113 C CA . ASP E 1 51 ? 193.340 207.142 198.506 1.00 81.84 51 ASP b CA 1
ATOM 4114 C C . ASP E 1 51 ? 193.438 208.645 198.289 1.00 81.84 51 ASP b C 1
ATOM 4115 O O . ASP E 1 51 ? 192.414 209.286 198.032 1.00 81.84 51 ASP b O 1
ATOM 4120 N N . ALA E 1 52 ? 194.633 209.218 198.390 1.00 74.36 52 ALA b N 1
ATOM 4121 C CA . ALA E 1 52 ? 194.855 210.628 198.110 1.00 74.36 52 ALA b CA 1
ATOM 4122 C C . ALA E 1 52 ? 195.280 210.876 196.671 1.00 74.36 52 ALA b C 1
ATOM 4123 O O . ALA E 1 52 ? 195.621 212.011 196.323 1.00 74.36 52 ALA b O 1
ATOM 4125 N N . LEU E 1 53 ? 195.268 209.842 195.830 1.00 70.26 53 LEU b N 1
ATOM 4126 C CA . LEU E 1 53 ? 195.679 209.939 194.430 1.00 70.26 53 LEU b CA 1
ATOM 4127 C C . LEU E 1 53 ? 194.543 209.415 193.563 1.00 70.26 53 LEU b C 1
ATOM 4128 O O . LEU E 1 53 ? 194.558 208.256 193.130 1.00 70.26 53 LEU b O 1
ATOM 4133 N N . PRO E 1 54 ? 193.533 210.246 193.295 1.00 70.26 54 PRO b N 1
ATOM 4134 C CA . PRO E 1 54 ? 192.365 209.763 192.537 1.00 70.26 54 PRO b CA 1
ATOM 4135 C C . PRO E 1 54 ? 192.681 209.334 191.116 1.00 70.26 54 PRO b C 1
ATOM 4136 O O . PRO E 1 54 ? 191.890 208.590 190.524 1.00 70.26 54 PRO b O 1
ATOM 4140 N N . ALA E 1 55 ? 193.798 209.772 190.547 1.00 70.26 55 ALA b N 1
ATOM 4141 C CA . ALA E 1 55 ? 194.109 209.497 189.152 1.00 70.26 55 ALA b CA 1
ATOM 4142 C C . ALA E 1 55 ? 194.910 208.218 188.955 1.00 70.26 55 ALA b C 1
ATOM 4143 O O . ALA E 1 55 ? 195.304 207.924 187.823 1.00 70.26 55 ALA b O 1
ATOM 4145 N N . LEU E 1 56 ? 195.161 207.457 190.015 1.00 70.26 56 LEU b N 1
ATOM 4146 C CA . LEU E 1 56 ? 195.966 206.250 189.896 1.00 70.26 56 LEU b CA 1
ATOM 4147 C C . LEU E 1 56 ? 195.265 205.218 189.023 1.00 70.26 56 LEU b C 1
ATOM 4148 O O . LEU E 1 56 ? 194.080 204.930 189.212 1.00 70.26 56 LEU b O 1
ATOM 4153 N N . ARG E 1 57 ? 196.002 204.663 188.061 1.00 83.91 57 ARG b N 1
ATOM 4154 C CA . ARG E 1 57 ? 195.504 203.578 187.222 1.00 83.91 57 ARG b CA 1
ATOM 4155 C C . ARG E 1 57 ? 196.054 202.228 187.670 1.00 83.91 57 ARG b C 1
ATOM 4156 O O . ARG E 1 57 ? 195.287 201.313 187.984 1.00 83.91 57 ARG b O 1
ATOM 4164 N N . THR E 1 58 ? 197.377 202.089 187.706 1.00 70.26 58 THR b N 1
ATOM 4165 C CA . THR E 1 58 ? 198.029 200.868 188.150 1.00 70.26 58 THR b CA 1
ATOM 4166 C C . THR E 1 58 ? 199.085 201.212 189.189 1.00 70.26 58 THR b C 1
ATOM 4167 O O . THR E 1 58 ? 199.551 202.350 189.279 1.00 70.26 58 THR b O 1
ATOM 4171 N N . ALA E 1 59 ? 199.457 200.211 189.981 1.00 70.26 59 ALA b N 1
ATOM 4172 C CA . ALA E 1 59 ? 200.525 200.353 190.957 1.00 70.26 59 ALA b CA 1
ATOM 4173 C C . ALA E 1 59 ? 201.258 199.029 191.087 1.00 70.26 59 ALA b C 1
ATOM 4174 O O . ALA E 1 59 ? 200.630 197.972 191.187 1.00 70.26 59 ALA b O 1
ATOM 4176 N N . HIS E 1 60 ? 202.584 199.089 191.086 1.00 70.26 60 HIS b N 1
ATOM 4177 C CA . HIS E 1 60 ? 203.423 197.903 191.180 1.00 70.26 60 HIS b CA 1
ATOM 4178 C C . HIS E 1 60 ? 203.903 197.764 192.618 1.00 70.26 60 HIS b C 1
ATOM 4179 O O . HIS E 1 60 ? 204.576 198.659 193.139 1.00 70.26 60 HIS b O 1
ATOM 4186 N N . LEU E 1 61 ? 203.562 196.642 193.254 1.00 70.26 61 LEU b N 1
ATOM 4187 C CA . LEU E 1 61 ? 203.856 196.453 194.669 1.00 70.26 61 LEU b CA 1
ATOM 4188 C C . LEU E 1 61 ? 204.533 195.117 194.948 1.00 70.26 61 LEU b C 1
ATOM 4189 O O . LEU E 1 61 ? 204.590 194.690 196.105 1.00 70.26 61 LEU b O 1
ATOM 4194 N N . GLY E 1 62 ? 205.051 194.449 193.922 1.00 70.26 62 GLY b N 1
ATOM 4195 C CA . GLY E 1 62 ? 205.645 193.144 194.098 1.00 70.26 62 GLY b CA 1
ATOM 4196 C C . GLY E 1 62 ? 207.056 193.202 194.646 1.00 70.26 62 GLY b C 1
ATOM 4197 O O . GLY E 1 62 ? 207.656 194.263 194.813 1.00 70.26 62 GLY b O 1
ATOM 4198 N N . ALA E 1 63 ? 207.587 192.012 194.931 1.00 70.26 63 ALA b N 1
ATOM 4199 C CA . ALA E 1 63 ? 208.963 191.841 195.402 1.00 70.26 63 ALA b CA 1
ATOM 4200 C C . ALA E 1 63 ? 209.240 192.668 196.654 1.00 70.26 63 ALA b C 1
ATOM 4201 O O . ALA E 1 63 ? 210.303 193.274 196.796 1.00 70.26 63 ALA b O 1
ATOM 4203 N N . ASN E 1 64 ? 208.279 192.693 197.570 1.00 70.26 64 ASN b N 1
ATOM 4204 C CA . ASN E 1 64 ? 208.414 193.421 198.819 1.00 70.26 64 ASN b CA 1
ATOM 4205 C C . ASN E 1 64 ? 208.029 192.527 199.986 1.00 70.26 64 ASN b C 1
ATOM 4206 O O . ASN E 1 64 ? 207.182 191.640 199.840 1.00 70.26 64 ASN b O 1
ATOM 4211 N N . PRO E 1 65 ? 208.635 192.734 201.157 1.00 70.26 65 PRO b N 1
ATOM 4212 C CA . PRO E 1 65 ? 208.306 191.912 202.336 1.00 70.26 65 PRO b CA 1
ATOM 4213 C C . PRO E 1 65 ? 207.037 192.389 203.037 1.00 70.26 65 PRO b C 1
ATOM 4214 O O . PRO E 1 65 ? 207.048 193.121 204.024 1.00 70.26 65 PRO b O 1
ATOM 4218 N N . TRP E 1 66 ? 205.897 191.953 202.515 1.00 70.26 66 TRP b N 1
ATOM 4219 C CA . TRP E 1 66 ? 204.614 192.412 203.021 1.00 70.26 66 TRP b CA 1
ATOM 4220 C C . TRP E 1 66 ? 204.234 191.619 204.263 1.00 70.26 66 TRP b C 1
ATOM 4221 O O . TRP E 1 66 ? 204.043 190.401 204.195 1.00 70.26 66 TRP b O 1
ATOM 4232 N N . ARG E 1 67 ? 204.126 192.309 205.394 1.00 76.17 67 ARG b N 1
ATOM 4233 C CA . ARG E 1 67 ? 203.608 191.700 206.611 1.00 76.17 67 ARG b CA 1
ATOM 4234 C C . ARG E 1 67 ? 202.088 191.772 206.579 1.00 76.17 67 ARG b C 1
ATOM 4235 O O . ARG E 1 67 ? 201.511 192.864 206.601 1.00 76.17 67 ARG b O 1
ATOM 4243 N N . CYS E 1 68 ? 201.442 190.615 206.515 1.00 74.33 68 CYS b N 1
ATOM 4244 C CA . CYS E 1 68 ? 199.997 190.547 206.328 1.00 74.33 68 CYS b CA 1
ATOM 4245 C C . CYS E 1 68 ? 199.328 190.546 207.695 1.00 74.33 68 CYS b C 1
ATOM 4246 O O . CYS E 1 68 ? 199.206 189.507 208.345 1.00 74.33 68 CYS b O 1
ATOM 4249 N N . ASP E 1 69 ? 198.887 191.722 208.122 1.00 73.33 69 ASP b N 1
ATOM 4250 C CA . ASP E 1 69 ? 198.251 191.926 209.415 1.00 73.33 69 ASP b CA 1
ATOM 4251 C C . ASP E 1 69 ? 197.220 193.033 209.244 1.00 73.33 69 ASP b C 1
ATOM 4252 O O . ASP E 1 69 ? 196.818 193.352 208.120 1.00 73.33 69 ASP b O 1
ATOM 4257 N N . CYS E 1 70 ? 196.777 193.612 210.358 1.00 74.30 70 CYS b N 1
ATOM 4258 C CA . CYS E 1 70 ? 195.750 194.644 210.286 1.00 74.30 70 CYS b CA 1
ATOM 4259 C C . CYS E 1 70 ? 196.243 195.874 209.531 1.00 74.30 70 CYS b C 1
ATOM 4260 O O . CYS E 1 70 ? 195.493 196.464 208.743 1.00 74.30 70 CYS b O 1
ATOM 4263 N N . ARG E 1 71 ? 197.506 196.259 209.732 1.00 70.26 71 ARG b N 1
ATOM 4264 C CA . ARG E 1 71 ? 198.033 197.458 209.089 1.00 70.26 71 ARG b CA 1
ATOM 4265 C C . ARG E 1 71 ? 198.021 197.368 207.571 1.00 70.26 71 ARG b C 1
ATOM 4266 O O . ARG E 1 71 ? 198.061 198.405 206.903 1.00 70.26 71 ARG b O 1
ATOM 4274 N N . LEU E 1 72 ? 197.978 196.163 207.010 1.00 70.26 72 LEU b N 1
ATOM 4275 C CA . LEU E 1 72 ? 197.966 196.002 205.564 1.00 70.26 72 LEU b CA 1
ATOM 4276 C C . LEU E 1 72 ? 196.556 196.038 204.987 1.00 70.26 72 LEU b C 1
ATOM 4277 O O . LEU E 1 72 ? 196.404 196.099 203.763 1.00 70.26 72 LEU b O 1
ATOM 4282 N N . VAL E 1 73 ? 195.531 196.055 205.835 1.00 70.26 73 VAL b N 1
ATOM 4283 C CA . VAL E 1 73 ? 194.139 196.122 205.393 1.00 70.26 73 VAL b CA 1
ATOM 4284 C C . VAL E 1 73 ? 193.900 197.311 204.464 1.00 70.26 73 VAL b C 1
ATOM 4285 O O . VAL E 1 73 ? 193.203 197.147 203.452 1.00 70.26 73 VAL b O 1
ATOM 4289 N N . PRO E 1 74 ? 194.431 198.513 204.738 1.00 70.26 74 PRO b N 1
ATOM 4290 C CA . PRO E 1 74 ? 194.218 199.616 203.784 1.00 70.26 74 PRO b CA 1
ATOM 4291 C C . PRO E 1 74 ? 194.690 199.313 202.373 1.00 70.26 74 PRO b C 1
ATOM 4292 O O . PRO E 1 74 ? 194.043 199.740 201.409 1.00 70.26 74 PRO b O 1
ATOM 4296 N N . LEU E 1 75 ? 195.804 198.596 202.216 1.00 70.26 75 LEU b N 1
ATOM 4297 C CA . LEU E 1 75 ? 196.262 198.237 200.877 1.00 70.26 75 LEU b CA 1
ATOM 4298 C C . LEU E 1 75 ? 195.325 197.228 200.230 1.00 70.26 75 LEU b C 1
ATOM 4299 O O . LEU E 1 75 ? 194.877 197.422 199.093 1.00 70.26 75 LEU b O 1
ATOM 4304 N N . ARG E 1 76 ? 194.991 196.159 200.956 1.00 70.26 76 ARG b N 1
ATOM 4305 C CA . ARG E 1 76 ? 194.203 195.079 200.373 1.00 70.26 76 ARG b CA 1
ATOM 4306 C C . ARG E 1 76 ? 192.845 195.578 199.905 1.00 70.26 76 ARG b C 1
ATOM 4307 O O . ARG E 1 76 ? 192.365 195.180 198.836 1.00 70.26 76 ARG b O 1
ATOM 4315 N N . ALA E 1 77 ? 192.213 196.457 200.684 1.00 70.26 77 ALA b N 1
ATOM 4316 C CA . ALA E 1 77 ? 190.953 197.044 200.245 1.00 70.26 77 ALA b CA 1
ATOM 4317 C C . ALA E 1 77 ? 191.133 197.785 198.930 1.00 70.26 77 ALA b C 1
ATOM 4318 O O . ALA E 1 77 ? 190.340 197.610 197.997 1.00 70.26 77 ALA b O 1
ATOM 4320 N N . TRP E 1 78 ? 192.194 198.587 198.823 1.00 70.26 78 TRP b N 1
ATOM 4321 C CA . TRP E 1 78 ? 192.472 199.267 197.564 1.00 70.26 78 TRP b CA 1
ATOM 4322 C C . TRP E 1 78 ? 192.718 198.269 196.445 1.00 70.26 78 TRP b C 1
ATOM 4323 O O . TRP E 1 78 ? 192.463 198.571 195.273 1.00 70.26 78 TRP b O 1
ATOM 4334 N N . LEU E 1 79 ? 193.203 197.076 196.787 1.00 70.26 79 LEU b N 1
ATOM 4335 C CA . LEU E 1 79 ? 193.441 196.055 195.777 1.00 70.26 79 LEU b CA 1
ATOM 4336 C C . LEU E 1 79 ? 192.135 195.505 195.225 1.00 70.26 79 LEU b C 1
ATOM 4337 O O . LEU E 1 79 ? 192.101 195.012 194.092 1.00 70.26 79 LEU b O 1
ATOM 4342 N N . ALA E 1 80 ? 191.054 195.575 196.003 1.00 70.26 80 ALA b N 1
ATOM 4343 C CA . ALA E 1 80 ? 189.790 195.004 195.552 1.00 70.26 80 ALA b CA 1
ATOM 4344 C C . ALA E 1 80 ? 189.109 195.896 194.525 1.00 70.26 80 ALA b C 1
ATOM 4345 O O . ALA E 1 80 ? 188.521 195.400 193.557 1.00 70.26 80 ALA b O 1
ATOM 4347 N N . GLY E 1 81 ? 189.172 197.209 194.717 1.00 71.55 81 GLY b N 1
ATOM 4348 C CA . GLY E 1 81 ? 188.481 198.132 193.840 1.00 71.55 81 GLY b CA 1
ATOM 4349 C C . GLY E 1 81 ? 189.307 198.581 192.655 1.00 71.55 81 GLY b C 1
ATOM 4350 O O . GLY E 1 81 ? 189.548 199.778 192.475 1.00 71.55 81 GLY b O 1
ATOM 4351 N N . ARG E 1 82 ? 189.750 197.629 191.838 1.00 70.26 82 ARG b N 1
ATOM 4352 C CA . ARG E 1 82 ? 190.534 197.930 190.654 1.00 70.26 82 ARG b CA 1
ATOM 4353 C C . ARG E 1 82 ? 189.939 197.179 189.470 1.00 70.26 82 ARG b C 1
ATOM 4354 O O . ARG E 1 82 ? 189.686 195.966 189.570 1.00 70.26 82 ARG b O 1
ATOM 4362 N N . PRO E 1 83 ? 189.694 197.849 188.346 1.00 71.48 83 PRO b N 1
ATOM 4363 C CA . PRO E 1 83 ? 189.116 197.160 187.187 1.00 71.48 83 PRO b CA 1
ATOM 4364 C C . PRO E 1 83 ? 190.055 196.115 186.610 1.00 71.48 83 PRO b C 1
ATOM 4365 O O . PRO E 1 83 ? 189.647 194.981 186.345 1.00 71.48 83 PRO b O 1
ATOM 4369 N N . GLU E 1 84 ? 191.315 196.487 186.411 1.00 78.69 84 GLU b N 1
ATOM 4370 C CA . GLU E 1 84 ? 192.321 195.562 185.913 1.00 78.69 84 GLU b CA 1
ATOM 4371 C C . GLU E 1 84 ? 193.110 194.982 187.078 1.00 78.69 84 GLU b C 1
ATOM 4372 O O . GLU E 1 84 ? 193.537 195.710 187.979 1.00 78.69 84 GLU b O 1
ATOM 4378 N N . ARG E 1 85 ? 193.296 193.666 187.060 1.00 70.26 85 ARG b N 1
ATOM 4379 C CA . ARG E 1 85 ? 193.997 192.965 188.127 1.00 70.26 85 ARG b CA 1
ATOM 4380 C C . ARG E 1 85 ? 195.146 192.145 187.565 1.00 70.26 85 ARG b C 1
ATOM 4381 O O . ARG E 1 85 ? 195.368 190.996 187.956 1.00 70.26 85 ARG b O 1
ATOM 4389 N N . ALA E 1 86 ? 195.895 192.727 186.640 1.00 70.26 86 ALA b N 1
ATOM 4390 C CA . ALA E 1 86 ? 197.012 192.042 186.005 1.00 70.26 86 ALA b CA 1
ATOM 4391 C C . ALA E 1 86 ? 198.239 191.949 186.911 1.00 70.26 86 ALA b C 1
ATOM 4392 O O . ALA E 1 86 ? 198.719 190.837 187.161 1.00 70.26 86 ALA b O 1
ATOM 4394 N N . PRO E 1 87 ? 198.787 193.054 187.418 1.00 70.26 87 PRO b N 1
ATOM 4395 C CA . PRO E 1 87 ? 200.082 192.984 188.108 1.00 70.26 87 PRO b CA 1
ATOM 4396 C C . PRO E 1 87 ? 200.013 192.665 189.595 1.00 70.26 87 PRO b C 1
ATOM 4397 O O . PRO E 1 87 ? 201.015 192.863 190.288 1.00 70.26 87 PRO b O 1
ATOM 4401 N N . TYR E 1 88 ? 198.880 192.184 190.103 1.00 70.26 88 TYR b N 1
ATOM 4402 C CA . TYR E 1 88 ? 198.727 191.888 191.521 1.00 70.26 88 TYR b CA 1
ATOM 4403 C C . TYR E 1 88 ? 198.715 190.391 191.805 1.00 70.26 88 TYR b C 1
ATOM 4404 O O . TYR E 1 88 ? 198.274 189.971 192.879 1.00 70.26 88 TYR b O 1
ATOM 4413 N N . ARG E 1 89 ? 199.189 189.577 190.869 1.00 70.26 89 ARG b N 1
ATOM 4414 C CA . ARG E 1 89 ? 199.168 188.130 191.021 1.00 70.26 89 ARG b CA 1
ATOM 4415 C C . ARG E 1 89 ? 200.415 187.581 191.697 1.00 70.26 89 ARG b C 1
ATOM 4416 O O . ARG E 1 89 ? 200.561 186.359 191.790 1.00 70.26 89 ARG b O 1
ATOM 4424 N N . ASP E 1 90 ? 201.321 188.438 192.158 1.00 74.50 90 ASP b N 1
ATOM 4425 C CA . ASP E 1 90 ? 202.553 187.985 192.793 1.00 74.50 90 ASP b CA 1
ATOM 4426 C C . ASP E 1 90 ? 202.829 188.787 194.055 1.00 74.50 90 ASP b C 1
ATOM 4427 O O . ASP E 1 90 ? 203.963 189.199 194.316 1.00 74.50 90 ASP b O 1
ATOM 4432 N N . LEU E 1 91 ? 201.794 189.021 194.854 1.00 70.26 91 LEU b N 1
ATOM 4433 C CA . LEU E 1 91 ? 201.923 189.709 196.135 1.00 70.26 91 LEU b CA 1
ATOM 4434 C C . LEU E 1 91 ? 201.807 188.661 197.234 1.00 70.26 91 LEU b C 1
ATOM 4435 O O . LEU E 1 91 ? 200.704 188.254 197.606 1.00 70.26 91 LEU b O 1
ATOM 4440 N N . ARG E 1 92 ? 202.947 188.227 197.757 1.00 70.36 92 ARG b N 1
ATOM 4441 C CA . ARG E 1 92 ? 202.993 187.169 198.753 1.00 70.36 92 ARG b CA 1
ATOM 4442 C C . ARG E 1 92 ? 203.177 187.746 200.150 1.00 70.36 92 ARG b C 1
ATOM 4443 O O . ARG E 1 92 ? 203.722 188.836 200.335 1.00 70.36 92 ARG b O 1
ATOM 4451 N N . CYS E 1 93 ? 202.714 186.989 201.141 1.00 70.55 93 CYS b N 1
ATOM 4452 C CA . CYS E 1 93 ? 202.851 187.354 202.545 1.00 70.55 93 CYS b CA 1
ATOM 4453 C C . CYS E 1 93 ? 204.156 186.764 203.065 1.00 70.55 93 CYS b C 1
ATOM 4454 O O . CYS E 1 93 ? 204.273 185.545 203.221 1.00 70.55 93 CYS b O 1
ATOM 4457 N N . VAL E 1 94 ? 205.138 187.627 203.328 1.00 70.26 94 VAL b N 1
ATOM 4458 C CA . VAL E 1 94 ? 206.393 187.153 203.900 1.00 70.26 94 VAL b CA 1
ATOM 4459 C C . VAL E 1 94 ? 206.186 186.716 205.344 1.00 70.26 94 VAL b C 1
ATOM 4460 O O . VAL E 1 94 ? 206.885 185.829 205.847 1.00 70.26 94 VAL b O 1
ATOM 4464 N N . ALA E 1 95 ? 205.222 187.320 206.027 1.00 70.26 95 ALA b N 1
ATOM 4465 C CA . ALA E 1 95 ? 204.939 187.047 207.427 1.00 70.26 95 ALA b CA 1
ATOM 4466 C C . ALA E 1 95 ? 203.513 187.487 207.706 1.00 70.26 95 ALA b C 1
ATOM 4467 O O . ALA E 1 95 ? 202.956 188.299 206.957 1.00 70.26 95 ALA b O 1
ATOM 4469 N N . PRO E 1 96 ? 202.885 186.976 208.777 1.00 70.26 96 PRO b N 1
ATOM 4470 C CA . PRO E 1 96 ? 203.320 186.054 209.829 1.00 70.26 96 PRO b CA 1
ATOM 4471 C C . PRO E 1 96 ? 203.447 184.623 209.334 1.00 70.26 96 PRO b C 1
ATOM 4472 O O . PRO E 1 96 ? 202.923 184.310 208.265 1.00 70.26 96 PRO b O 1
ATOM 4476 N N . PRO E 1 97 ? 204.138 183.768 210.091 1.00 70.26 97 PRO b N 1
ATOM 4477 C CA . PRO E 1 97 ? 204.314 182.380 209.641 1.00 70.26 97 PRO b CA 1
ATOM 4478 C C . PRO E 1 97 ? 203.009 181.625 209.486 1.00 70.26 97 PRO b C 1
ATOM 4479 O O . PRO E 1 97 ? 202.980 180.606 208.786 1.00 70.26 97 PRO b O 1
ATOM 4483 N N . ALA E 1 98 ? 201.927 182.087 210.114 1.00 70.26 98 ALA b N 1
ATOM 4484 C CA . ALA E 1 98 ? 200.636 181.441 209.926 1.00 70.26 98 ALA b CA 1
ATOM 4485 C C . ALA E 1 98 ? 200.106 181.605 208.509 1.00 70.26 98 ALA b C 1
ATOM 4486 O O . ALA E 1 98 ? 199.255 180.817 208.085 1.00 70.26 98 ALA b O 1
ATOM 4488 N N . LEU E 1 99 ? 200.584 182.603 207.771 1.00 70.26 99 LEU b N 1
ATOM 4489 C CA . LEU E 1 99 ? 200.125 182.884 206.417 1.00 70.26 99 LEU b CA 1
ATOM 4490 C C . LEU E 1 99 ? 201.304 183.001 205.466 1.00 70.26 99 LEU b C 1
ATOM 4491 O O . LEU E 1 99 ? 201.318 183.841 204.562 1.00 70.26 99 LEU b O 1
ATOM 4496 N N . ARG E 1 100 ? 202.316 182.164 205.665 1.00 70.26 100 ARG b N 1
ATOM 4497 C CA . ARG E 1 100 ? 203.475 182.147 204.783 1.00 70.26 100 ARG b CA 1
ATOM 4498 C C . ARG E 1 100 ? 203.062 181.755 203.370 1.00 70.26 100 ARG b C 1
ATOM 4499 O O . ARG E 1 100 ? 202.351 180.766 203.172 1.00 70.26 100 ARG b O 1
ATOM 4507 N N . GLY E 1 101 ? 203.512 182.531 202.390 1.00 70.26 101 GLY b N 1
ATOM 4508 C CA . GLY E 1 101 ? 203.290 182.182 200.996 1.00 70.26 101 GLY b CA 1
ATOM 4509 C C . GLY E 1 101 ? 201.843 182.174 200.554 1.00 70.26 101 GLY b C 1
ATOM 4510 O O . GLY E 1 101 ? 201.411 181.233 199.876 1.00 70.26 101 GLY b O 1
ATOM 4511 N N . ARG E 1 102 ? 201.082 183.199 200.919 1.00 70.26 102 ARG b N 1
ATOM 4512 C CA . ARG E 1 102 ? 199.708 183.359 200.465 1.00 70.26 102 ARG b CA 1
ATOM 4513 C C . ARG E 1 102 ? 199.623 184.577 199.559 1.00 70.26 102 ARG b C 1
ATOM 4514 O O . ARG E 1 102 ? 200.179 185.633 199.879 1.00 70.26 102 ARG b O 1
ATOM 4522 N N . LEU E 1 103 ? 198.934 184.428 198.433 1.00 70.26 103 LEU b N 1
ATOM 4523 C CA . LEU E 1 103 ? 198.766 185.542 197.512 1.00 70.26 103 LEU b CA 1
ATOM 4524 C C . LEU E 1 103 ? 197.814 186.567 198.111 1.00 70.26 103 LEU b C 1
ATOM 4525 O O . LEU E 1 103 ? 196.745 186.215 198.617 1.00 70.26 103 LEU b O 1
ATOM 4530 N N . LEU E 1 104 ? 198.211 187.837 198.063 1.00 70.26 104 LEU b N 1
ATOM 4531 C CA . LEU E 1 104 ? 197.454 188.877 198.757 1.00 70.26 104 LEU b CA 1
ATOM 4532 C C . LEU E 1 104 ? 196.036 189.070 198.234 1.00 70.26 104 LEU b C 1
ATOM 4533 O O . LEU E 1 104 ? 195.108 189.125 199.059 1.00 70.26 104 LEU b O 1
ATOM 4538 N N . PRO E 1 105 ? 195.784 189.195 196.926 1.00 70.26 105 PRO b N 1
ATOM 4539 C CA . PRO E 1 105 ? 194.421 189.538 196.488 1.00 70.26 105 PRO b CA 1
ATOM 4540 C C . PRO E 1 105 ? 193.381 188.495 196.842 1.00 70.26 105 PRO b C 1
ATOM 4541 O O . PRO E 1 105 ? 192.187 188.817 196.863 1.00 70.26 105 PRO b O 1
ATOM 4545 N N . TYR E 1 106 ? 193.788 187.261 197.119 1.00 70.26 106 TYR b N 1
ATOM 4546 C CA . TYR E 1 106 ? 192.870 186.199 197.494 1.00 70.26 106 TYR b CA 1
ATOM 4547 C C . TYR E 1 106 ? 192.732 186.048 199.001 1.00 70.26 106 TYR b C 1
ATOM 4548 O O . TYR E 1 106 ? 192.025 185.146 199.460 1.00 70.26 106 TYR b O 1
ATOM 4557 N N . LEU E 1 107 ? 193.385 186.909 199.775 1.00 70.26 107 LEU b N 1
ATOM 4558 C CA . LEU E 1 107 ? 193.239 186.915 201.224 1.00 70.26 107 LEU b CA 1
ATOM 4559 C C . LEU E 1 107 ? 191.942 187.616 201.596 1.00 70.26 107 LEU b C 1
ATOM 4560 O O . LEU E 1 107 ? 191.739 188.782 201.245 1.00 70.26 107 LEU b O 1
ATOM 4565 N N . ALA E 1 108 ? 191.064 186.913 202.299 1.00 72.04 108 ALA b N 1
ATOM 4566 C CA . ALA E 1 108 ? 189.883 187.562 202.838 1.00 72.04 108 ALA b CA 1
ATOM 4567 C C . ALA E 1 108 ? 190.260 188.402 204.053 1.00 72.04 108 ALA b C 1
ATOM 4568 O O . ALA E 1 108 ? 191.344 188.263 204.626 1.00 72.04 108 ALA b O 1
ATOM 4570 N N . GLU E 1 109 ? 189.347 189.290 204.446 1.00 70.26 109 GLU b N 1
ATOM 4571 C CA . GLU E 1 109 ? 189.592 190.130 205.611 1.00 70.26 109 GLU b CA 1
ATOM 4572 C C . GLU E 1 109 ? 189.602 189.342 206.914 1.00 70.26 109 GLU b C 1
ATOM 4573 O O . GLU E 1 109 ? 190.039 189.877 207.937 1.00 70.26 109 GLU b O 1
ATOM 4579 N N . ASP E 1 110 ? 189.129 188.095 206.902 1.00 79.38 110 ASP b N 1
ATOM 4580 C CA . ASP E 1 110 ? 189.202 187.263 208.097 1.00 79.38 110 ASP b CA 1
ATOM 4581 C C . ASP E 1 110 ? 190.644 186.994 208.500 1.00 79.38 110 ASP b C 1
ATOM 4582 O O . ASP E 1 110 ? 190.997 187.095 209.680 1.00 79.38 110 ASP b O 1
ATOM 4587 N N . GLU E 1 111 ? 191.492 186.646 207.531 1.00 74.00 111 GLU b N 1
ATOM 4588 C CA . GLU E 1 111 ? 192.856 186.255 207.858 1.00 74.00 111 GLU b CA 1
ATOM 4589 C C . GLU E 1 111 ? 193.668 187.439 208.363 1.00 74.00 111 GLU b C 1
ATOM 4590 O O . GLU E 1 111 ? 194.414 187.315 209.340 1.00 74.00 111 GLU b O 1
ATOM 4596 N N . LEU E 1 112 ? 193.537 188.593 207.709 1.00 70.26 112 LEU b N 1
ATOM 4597 C CA . LEU E 1 112 ? 194.367 189.738 208.061 1.00 70.26 112 LEU b CA 1
ATOM 4598 C C . LEU E 1 112 ? 194.006 190.284 209.434 1.00 70.26 112 LEU b C 1
ATOM 4599 O O . LEU E 1 112 ? 194.888 190.699 210.195 1.00 70.26 112 LEU b O 1
ATOM 4604 N N . ARG E 1 113 ? 192.713 190.304 209.762 1.00 70.26 113 ARG b N 1
ATOM 4605 C CA . ARG E 1 113 ? 192.287 190.816 211.058 1.00 70.26 113 ARG b CA 1
ATOM 4606 C C . ARG E 1 113 ? 192.817 189.948 212.190 1.00 70.26 113 ARG b C 1
ATOM 4607 O O . ARG E 1 113 ? 193.235 190.462 213.234 1.00 70.26 113 ARG b O 1
ATOM 4615 N N . ALA E 1 114 ? 192.808 188.629 212.003 1.00 70.26 114 ALA b N 1
ATOM 4616 C CA . ALA E 1 114 ? 193.271 187.726 213.046 1.00 70.26 114 ALA b CA 1
ATOM 4617 C C . ALA E 1 114 ? 194.769 187.830 213.288 1.00 70.26 114 ALA b C 1
ATOM 4618 O O . ALA E 1 114 ? 195.237 187.436 214.360 1.00 70.26 114 ALA b O 1
ATOM 4620 N N . ALA E 1 115 ? 195.529 188.339 212.319 1.00 73.10 115 ALA b N 1
ATOM 4621 C CA . ALA E 1 115 ? 196.977 188.413 212.478 1.00 73.10 115 ALA b CA 1
ATOM 4622 C C . ALA E 1 115 ? 197.359 189.354 213.613 1.00 73.10 115 ALA b C 1
ATOM 4623 O O . ALA E 1 115 ? 198.152 188.994 214.490 1.00 73.10 115 ALA b O 1
ATOM 4625 N N . CYS E 1 116 ? 196.800 190.564 213.622 1.00 88.63 116 CYS b N 1
ATOM 4626 C CA . CYS E 1 116 ? 197.048 191.502 214.717 1.00 88.63 116 CYS b CA 1
ATOM 4627 C C . CYS E 1 116 ? 196.230 191.006 215.908 1.00 88.63 116 CYS b C 1
ATOM 4628 O O . CYS E 1 116 ? 195.202 191.562 216.298 1.00 88.63 116 CYS b O 1
ATOM 4631 N N . ALA E 1 117 ? 196.717 189.925 216.495 1.00 122.47 117 ALA b N 1
ATOM 4632 C CA . ALA E 1 117 ? 195.978 189.120 217.457 1.00 122.47 117 ALA b CA 1
ATOM 4633 C C . ALA E 1 117 ? 195.498 189.954 218.634 1.00 122.47 117 ALA b C 1
ATOM 4634 O O . ALA E 1 117 ? 196.322 190.370 219.458 1.00 122.47 117 ALA b O 1
ATOM 4636 N N . PRO E 1 118 ? 194.198 190.232 218.754 1.00 131.23 118 PRO b N 1
ATOM 4637 C CA . PRO E 1 118 ? 193.733 191.009 219.913 1.00 131.23 118 PRO b CA 1
ATOM 4638 C C . PRO E 1 118 ? 194.030 190.329 221.235 1.00 131.23 118 PRO b C 1
ATOM 4639 O O . PRO E 1 118 ? 194.401 190.999 222.206 1.00 131.23 118 PRO b O 1
ATOM 4643 N N . GLY E 1 119 ? 193.875 189.011 221.300 1.00 140.26 119 GLY b N 1
ATOM 4644 C CA . GLY E 1 119 ? 194.193 188.267 222.495 1.00 140.26 119 GLY b CA 1
ATOM 4645 C C . GLY E 1 119 ? 195.612 187.730 222.539 1.00 140.26 119 GLY b C 1
ATOM 4646 O O . GLY E 1 119 ? 196.388 188.056 223.442 1.00 140.26 119 GLY b O 1
ATOM 4647 N N . PRO E 1 120 ? 195.982 186.900 221.556 1.00 145.75 120 PRO b N 1
ATOM 4648 C CA . PRO E 1 120 ? 197.298 186.237 221.616 1.00 145.75 120 PRO b CA 1
ATOM 4649 C C . PRO E 1 120 ? 198.485 187.183 221.671 1.00 145.75 120 PRO b C 1
ATOM 4650 O O . PRO E 1 120 ? 199.499 186.843 222.294 1.00 145.75 120 PRO b O 1
ATOM 4654 N N . LEU E 1 121 ? 198.405 188.353 221.036 1.00 138.49 121 LEU b N 1
ATOM 4655 C CA . LEU E 1 121 ? 199.553 189.255 221.025 1.00 138.49 121 LEU b CA 1
ATOM 4656 C C . LEU E 1 121 ? 199.817 189.833 222.411 1.00 138.49 121 LEU b C 1
ATOM 4657 O O . LEU E 1 121 ? 200.963 189.867 222.873 1.00 138.49 121 LEU b O 1
ATOM 4662 N N . CYS E 1 122 ? 198.766 190.294 223.092 1.00 134.63 122 CYS b N 1
ATOM 4663 C CA . CYS E 1 122 ? 198.973 191.074 224.308 1.00 134.63 122 CYS b CA 1
ATOM 4664 C C . CYS E 1 122 ? 199.445 190.209 225.471 1.00 134.63 122 CYS b C 1
ATOM 4665 O O . CYS E 1 122 ? 200.411 190.562 226.158 1.00 134.63 122 CYS b O 1
ATOM 4668 N N . TRP E 1 123 ? 198.802 189.060 225.703 1.00 134.81 123 TRP b N 1
ATOM 4669 C CA . TRP E 1 123 ? 198.882 188.462 227.037 1.00 134.81 123 TRP b CA 1
ATOM 4670 C C . TRP E 1 123 ? 200.283 187.910 227.279 1.00 134.81 123 TRP b C 1
ATOM 4671 O O . TRP E 1 123 ? 200.537 186.703 227.262 1.00 134.81 123 TRP b O 1
ATOM 4682 N N . GLY E 1 124 ? 201.210 188.834 227.502 1.00 144.64 124 GLY b N 1
ATOM 4683 C CA . GLY E 1 124 ? 202.329 188.582 228.380 1.00 144.64 124 GLY b CA 1
ATOM 4684 C C . GLY E 1 124 ? 201.870 189.024 229.753 1.00 144.64 124 GLY b C 1
ATOM 4685 O O . GLY E 1 124 ? 202.568 188.855 230.757 1.00 144.64 124 GLY b O 1
ATOM 4686 N N . ALA E 1 125 ? 200.668 189.604 229.783 1.00 141.44 125 ALA b N 1
ATOM 4687 C CA . ALA E 1 125 ? 200.018 190.076 230.997 1.00 141.44 125 ALA b CA 1
ATOM 4688 C C . ALA E 1 125 ? 198.903 189.149 231.469 1.00 141.44 125 ALA b C 1
ATOM 4689 O O . ALA E 1 125 ? 198.104 189.543 232.324 1.00 141.44 125 ALA b O 1
ATOM 4691 N N . LEU E 1 126 ? 198.817 187.933 230.926 1.00 150.67 126 LEU b N 1
ATOM 4692 C CA . LEU E 1 126 ? 197.926 186.939 231.516 1.00 150.67 126 LEU b CA 1
ATOM 4693 C C . LEU E 1 126 ? 198.368 186.601 232.934 1.00 150.67 126 LEU b C 1
ATOM 4694 O O . LEU E 1 126 ? 197.538 186.486 233.848 1.00 150.67 126 LEU b O 1
ATOM 4699 N N . ALA E 1 127 ? 199.679 186.450 233.136 1.00 148.83 127 ALA b N 1
ATOM 4700 C CA . ALA E 1 127 ? 200.209 186.314 234.486 1.00 148.83 127 ALA b CA 1
ATOM 4701 C C . ALA E 1 127 ? 199.916 187.552 235.322 1.00 148.83 127 ALA b C 1
ATOM 4702 O O . ALA E 1 127 ? 199.723 187.446 236.535 1.00 148.83 127 ALA b O 1
ATOM 4704 N N . ALA E 1 128 ? 199.864 188.729 234.693 1.00 137.85 128 ALA b N 1
ATOM 4705 C CA . ALA E 1 128 ? 199.498 189.939 235.425 1.00 137.85 128 ALA b CA 1
ATOM 4706 C C . ALA E 1 128 ? 198.050 189.885 235.898 1.00 137.85 128 ALA b C 1
ATOM 4707 O O . ALA E 1 128 ? 197.748 190.281 237.027 1.00 137.85 128 ALA b O 1
ATOM 4709 N N . GLN E 1 129 ? 197.144 189.415 235.040 1.00 134.20 129 GLN b N 1
ATOM 4710 C CA . GLN E 1 129 ? 195.751 189.224 235.444 1.00 134.20 129 GLN b CA 1
ATOM 4711 C C . GLN E 1 129 ? 195.653 188.240 236.606 1.00 134.20 129 GLN b C 1
ATOM 4712 O O . GLN E 1 129 ? 194.941 188.480 237.598 1.00 134.20 129 GLN b O 1
ATOM 4718 N N . LEU E 1 130 ? 196.361 187.113 236.485 1.00 145.40 130 LEU b N 1
ATOM 4719 C CA . LEU E 1 130 ? 196.401 186.138 237.568 1.00 145.40 130 LEU b CA 1
ATOM 4720 C C . LEU E 1 130 ? 196.934 186.767 238.847 1.00 145.40 130 LEU b C 1
ATOM 4721 O O . LEU E 1 130 ? 196.459 186.456 239.942 1.00 145.40 130 LEU b O 1
ATOM 4726 N N . ALA E 1 131 ? 197.920 187.658 238.725 1.00 141.12 131 ALA b N 1
ATOM 4727 C CA . ALA E 1 131 ? 198.468 188.340 239.891 1.00 141.12 131 ALA b CA 1
ATOM 4728 C C . ALA E 1 131 ? 197.450 189.290 240.512 1.00 141.12 131 ALA b C 1
ATOM 4729 O O . ALA E 1 131 ? 197.347 189.374 241.742 1.00 141.12 131 ALA b O 1
ATOM 4731 N N . LEU E 1 132 ? 196.693 190.015 239.683 1.00 125.39 132 LEU b N 1
ATOM 4732 C CA . LEU E 1 132 ? 195.619 190.849 240.217 1.00 125.39 132 LEU b CA 1
ATOM 4733 C C . LEU E 1 132 ? 194.677 190.024 241.073 1.00 125.39 132 LEU b C 1
ATOM 4734 O O . LEU E 1 132 ? 194.422 190.357 242.236 1.00 125.39 132 LEU b O 1
ATOM 4739 N N . LEU E 1 133 ? 194.169 188.924 240.518 1.00 118.55 133 LEU b N 1
ATOM 4740 C CA . LEU E 1 133 ? 193.210 188.128 241.280 1.00 118.55 133 LEU b CA 1
ATOM 4741 C C . LEU E 1 133 ? 193.854 187.481 242.502 1.00 118.55 133 LEU b C 1
ATOM 4742 O O . LEU E 1 133 ? 193.239 187.440 243.574 1.00 118.55 133 LEU b O 1
ATOM 4747 N N . GLY E 1 134 ? 195.090 186.995 242.373 1.00 115.88 134 GLY b N 1
ATOM 4748 C CA . GLY E 1 134 ? 195.734 186.326 243.489 1.00 115.88 134 GLY b CA 1
ATOM 4749 C C . GLY E 1 134 ? 196.016 187.255 244.650 1.00 115.88 134 GLY b C 1
ATOM 4750 O O . GLY E 1 134 ? 195.794 186.901 245.809 1.00 115.88 134 GLY b O 1
ATOM 4751 N N . LEU E 1 135 ? 196.495 188.461 244.368 1.00 124.24 135 LEU b N 1
ATOM 4752 C CA . LEU E 1 135 ? 196.764 189.371 245.469 1.00 124.24 135 LEU b CA 1
ATOM 4753 C C . LEU E 1 135 ? 195.510 190.100 245.939 1.00 124.24 135 LEU b C 1
ATOM 4754 O O . LEU E 1 135 ? 195.498 190.627 247.058 1.00 124.24 135 LEU b O 1
ATOM 4759 N N . GLY E 1 136 ? 194.443 190.108 245.137 1.00 128.49 136 GLY b N 1
ATOM 4760 C CA . GLY E 1 136 ? 193.144 190.463 245.678 1.00 128.49 136 GLY b CA 1
ATOM 4761 C C . GLY E 1 136 ? 192.651 189.430 246.671 1.00 128.49 136 GLY b C 1
ATOM 4762 O O . GLY E 1 136 ? 192.041 189.769 247.688 1.00 128.49 136 GLY b O 1
ATOM 4763 N N . LEU E 1 137 ? 192.907 188.151 246.383 1.00 133.36 137 LEU b N 1
ATOM 4764 C CA . LEU E 1 137 ? 192.664 187.103 247.370 1.00 133.36 137 LEU b CA 1
ATOM 4765 C C . LEU E 1 137 ? 193.541 187.304 248.599 1.00 133.36 137 LEU b C 1
ATOM 4766 O O . LEU E 1 137 ? 193.108 187.058 249.731 1.00 133.36 137 LEU b O 1
ATOM 4771 N N . LEU E 1 138 ? 194.789 187.730 248.387 1.00 131.05 138 LEU b N 1
ATOM 4772 C CA . LEU E 1 138 ? 195.664 188.090 249.500 1.00 131.05 138 LEU b CA 1
ATOM 4773 C C . LEU E 1 138 ? 195.008 189.137 250.390 1.00 131.05 138 LEU b C 1
ATOM 4774 O O . LEU E 1 138 ? 194.958 188.985 251.617 1.00 131.05 138 LEU b O 1
ATOM 4779 N N . HIS E 1 139 ? 194.505 190.217 249.787 1.00 133.49 139 HIS b N 1
ATOM 4780 C CA . HIS E 1 139 ? 193.764 191.211 250.559 1.00 133.49 139 HIS b CA 1
ATOM 4781 C C . HIS E 1 139 ? 192.501 190.602 251.157 1.00 133.49 139 HIS b C 1
ATOM 4782 O O . HIS E 1 139 ? 192.190 190.820 252.334 1.00 133.49 139 HIS b O 1
ATOM 4789 N N . ALA E 1 140 ? 191.769 189.827 250.363 1.00 125.60 140 ALA b N 1
ATOM 4790 C CA . ALA E 1 140 ? 190.562 189.163 250.834 1.00 125.60 140 ALA b CA 1
ATOM 4791 C C . ALA E 1 140 ? 190.904 188.031 251.795 1.00 125.60 140 ALA b C 1
ATOM 4792 O O . ALA E 1 140 ? 190.812 186.855 251.441 1.00 125.60 140 ALA b O 1
ATOM 4794 N N . THR F 2 1 ? 209.175 157.749 187.779 1.00 116.45 1 THR X N 1
ATOM 4795 C CA . THR F 2 1 ? 208.569 158.328 188.972 1.00 116.45 1 THR X CA 1
ATOM 4796 C C . THR F 2 1 ? 207.804 159.599 188.629 1.00 116.45 1 THR X C 1
ATOM 4797 O O . THR F 2 1 ? 208.216 160.702 188.991 1.00 116.45 1 THR X O 1
ATOM 4801 N N . LYS F 2 2 ? 206.689 159.435 187.923 1.00 105.82 2 LYS X N 1
ATOM 4802 C CA . LYS F 2 2 ? 205.864 160.572 187.547 1.00 105.82 2 LYS X CA 1
ATOM 4803 C C . LYS F 2 2 ? 205.237 161.209 188.782 1.00 105.82 2 LYS X C 1
ATOM 4804 O O . LYS F 2 2 ? 204.903 160.533 189.759 1.00 105.82 2 LYS X O 1
ATOM 4810 N N . ASP F 2 3 ? 205.072 162.528 188.729 1.00 101.43 3 ASP X N 1
ATOM 4811 C CA . ASP F 2 3 ? 204.440 163.273 189.809 1.00 101.43 3 ASP X CA 1
ATOM 4812 C C . ASP F 2 3 ? 202.922 163.275 189.702 1.00 101.43 3 ASP X C 1
ATOM 4813 O O . ASP F 2 3 ? 202.263 164.167 190.252 1.00 101.43 3 ASP X O 1
ATOM 4818 N N . CYS F 2 4 ? 202.367 162.293 189.008 1.00 94.75 4 CYS X N 1
ATOM 4819 C CA . CYS F 2 4 ? 200.952 162.299 188.694 1.00 94.75 4 CYS X CA 1
ATOM 4820 C C . CYS F 2 4 ? 200.134 161.911 189.923 1.00 94.75 4 CYS X C 1
ATOM 4821 O O . CYS F 2 4 ? 200.489 160.964 190.633 1.00 94.75 4 CYS X O 1
ATOM 4824 N N . PRO F 2 5 ? 199.044 162.620 190.206 1.00 84.65 5 PRO X N 1
ATOM 4825 C CA . PRO F 2 5 ? 198.162 162.202 191.301 1.00 84.65 5 PRO X CA 1
ATOM 4826 C C . PRO F 2 5 ? 197.592 160.816 191.039 1.00 84.65 5 PRO X C 1
ATOM 4827 O O . PRO F 2 5 ? 197.222 160.482 189.912 1.00 84.65 5 PRO X O 1
ATOM 4831 N N . SER F 2 6 ? 197.518 160.009 192.098 1.00 76.35 6 SER X N 1
ATOM 4832 C CA . SER F 2 6 ? 197.076 158.625 191.934 1.00 76.35 6 SER X CA 1
ATOM 4833 C C . SER F 2 6 ? 195.647 158.517 191.417 1.00 76.35 6 SER X C 1
ATOM 4834 O O . SER F 2 6 ? 195.434 157.823 190.408 1.00 76.35 6 SER X O 1
ATOM 4837 N N . PRO F 2 7 ? 194.635 159.151 192.026 1.00 77.20 7 PRO X N 1
ATOM 4838 C CA . PRO F 2 7 ? 193.291 159.059 191.451 1.00 77.20 7 PRO X CA 1
ATOM 4839 C C . PRO F 2 7 ? 193.026 160.143 190.418 1.00 77.20 7 PRO X C 1
ATOM 4840 O O . PRO F 2 7 ? 191.958 160.764 190.430 1.00 77.20 7 PRO X O 1
ATOM 4844 N N . CYS F 2 8 ? 193.976 160.370 189.512 1.00 87.44 8 CYS X N 1
ATOM 4845 C CA . CYS F 2 8 ? 193.822 161.385 188.480 1.00 87.44 8 CYS X CA 1
ATOM 4846 C C . CYS F 2 8 ? 194.611 160.959 187.251 1.00 87.44 8 CYS X C 1
ATOM 4847 O O . CYS F 2 8 ? 195.541 160.153 187.335 1.00 87.44 8 CYS X O 1
ATOM 4850 N N . THR F 2 9 ? 194.229 161.515 186.101 1.00 73.73 9 THR X N 1
ATOM 4851 C CA . THR F 2 9 ? 194.871 161.218 184.824 1.00 73.73 9 THR X CA 1
ATOM 4852 C C . THR F 2 9 ? 195.537 162.489 184.315 1.00 73.73 9 THR X C 1
ATOM 4853 O O . THR F 2 9 ? 194.853 163.439 183.927 1.00 73.73 9 THR X O 1
ATOM 4857 N N . CYS F 2 10 ? 196.863 162.511 184.306 1.00 74.33 10 CYS X N 1
ATOM 4858 C CA . CYS F 2 10 ? 197.608 163.703 183.932 1.00 74.33 10 CYS X CA 1
ATOM 4859 C C . CYS F 2 10 ? 198.509 163.413 182.741 1.00 74.33 10 CYS X C 1
ATOM 4860 O O . CYS F 2 10 ? 199.094 162.331 182.639 1.00 74.33 10 CYS X O 1
ATOM 4863 N N . ARG F 2 11 ? 198.595 164.383 181.829 1.00 66.04 11 ARG X N 1
ATOM 4864 C CA . ARG F 2 11 ? 199.386 164.269 180.611 1.00 66.04 11 ARG X CA 1
ATOM 4865 C C . ARG F 2 11 ? 200.202 165.535 180.402 1.00 66.04 11 ARG X C 1
ATOM 4866 O O . ARG F 2 11 ? 199.749 166.639 180.720 1.00 66.04 11 ARG X O 1
ATOM 4874 N N . ALA F 2 12 ? 201.398 165.375 179.843 1.00 66.54 12 ALA X N 1
ATOM 4875 C CA . ALA F 2 12 ? 202.336 166.474 179.655 1.00 66.54 12 ALA X CA 1
ATOM 4876 C C . ALA F 2 12 ? 202.395 166.846 178.181 1.00 66.54 12 ALA X C 1
ATOM 4877 O O . ALA F 2 12 ? 202.723 166.005 177.338 1.00 66.54 12 ALA X O 1
ATOM 4879 N N . LEU F 2 13 ? 202.076 168.099 177.879 1.00 68.54 13 LEU X N 1
ATOM 4880 C CA . LEU F 2 13 ? 202.196 168.648 176.538 1.00 68.54 13 LEU X CA 1
ATOM 4881 C C . LEU F 2 13 ? 203.440 169.522 176.464 1.00 68.54 13 LEU X C 1
ATOM 4882 O O . LEU F 2 13 ? 203.702 170.324 177.367 1.00 68.54 13 LEU X O 1
ATOM 4887 N N . GLU F 2 14 ? 204.199 169.364 175.375 1.00 69.37 14 GLU X N 1
ATOM 4888 C CA . GLU F 2 14 ? 205.533 169.952 175.297 1.00 69.37 14 GLU X CA 1
ATOM 4889 C C . GLU F 2 14 ? 205.491 171.468 175.420 1.00 69.37 14 GLU X C 1
ATOM 4890 O O . GLU F 2 14 ? 206.296 172.059 176.148 1.00 69.37 14 GLU X O 1
ATOM 4896 N N . THR F 2 15 ? 204.568 172.116 174.718 1.00 67.70 15 THR X N 1
ATOM 4897 C CA . THR F 2 15 ? 204.462 173.566 174.743 1.00 67.70 15 THR X CA 1
ATOM 4898 C C . THR F 2 15 ? 203.282 174.047 175.580 1.00 67.70 15 THR X C 1
ATOM 4899 O O . THR F 2 15 ? 202.919 175.225 175.507 1.00 67.70 15 THR X O 1
ATOM 4903 N N . MET F 2 16 ? 202.677 173.166 176.381 1.00 72.01 16 MET X N 1
ATOM 4904 C CA . MET F 2 16 ? 201.515 173.564 177.162 1.00 72.01 16 MET X CA 1
ATOM 4905 C C . MET F 2 16 ? 201.533 173.045 178.595 1.00 72.01 16 MET X C 1
ATOM 4906 O O . MET F 2 16 ? 200.521 173.180 179.294 1.00 72.01 16 MET X O 1
ATOM 4911 N N . GLY F 2 17 ? 202.632 172.458 179.059 1.00 70.10 17 GLY X N 1
ATOM 4912 C CA . GLY F 2 17 ? 202.749 172.127 180.466 1.00 70.10 17 GLY X CA 1
ATOM 4913 C C . GLY F 2 17 ? 202.100 170.822 180.873 1.00 70.10 17 GLY X C 1
ATOM 4914 O O . GLY F 2 17 ? 202.227 169.814 180.176 1.00 70.10 17 GLY X O 1
ATOM 4915 N N . LEU F 2 18 ? 201.420 170.821 182.016 1.00 62.76 18 LEU X N 1
ATOM 4916 C CA . LEU F 2 18 ? 200.783 169.629 182.557 1.00 62.76 18 LEU X CA 1
ATOM 4917 C C . LEU F 2 18 ? 199.282 169.850 182.626 1.00 62.76 18 LEU X C 1
ATOM 4918 O O . LEU F 2 18 ? 198.825 170.848 183.196 1.00 62.76 18 LEU X O 1
ATOM 4923 N N . TRP F 2 19 ? 198.524 168.916 182.060 1.00 54.33 19 TRP X N 1
ATOM 4924 C CA . TRP F 2 19 ? 197.070 168.959 182.051 1.00 54.33 19 TRP X CA 1
ATOM 4925 C C . TRP F 2 19 ? 196.568 167.756 182.830 1.00 54.33 19 TRP X C 1
ATOM 4926 O O . TRP F 2 19 ? 196.845 166.612 182.454 1.00 54.33 19 TRP X O 1
ATOM 4937 N N . VAL F 2 20 ? 195.840 168.010 183.913 1.00 59.97 20 VAL X N 1
ATOM 4938 C CA . VAL F 2 20 ? 195.371 166.959 184.804 1.00 59.97 20 VAL X CA 1
ATOM 4939 C C . VAL F 2 20 ? 193.850 166.908 184.754 1.00 59.97 20 VAL X C 1
ATOM 4940 O O . VAL F 2 20 ? 193.180 167.942 184.666 1.00 59.97 20 VAL X O 1
ATOM 4944 N N . ASP F 2 21 ? 193.314 165.693 184.761 1.00 61.96 21 ASP X N 1
ATOM 4945 C CA . ASP F 2 21 ? 191.883 165.446 184.731 1.00 61.96 21 ASP X CA 1
ATOM 4946 C C . ASP F 2 21 ? 191.532 164.595 185.938 1.00 61.96 21 ASP X C 1
ATOM 4947 O O . ASP F 2 21 ? 192.100 163.513 186.127 1.00 61.96 21 ASP X O 1
ATOM 4952 N N . CYS F 2 22 ? 190.610 165.088 186.756 1.00 68.60 22 CYS X N 1
ATOM 4953 C CA . CYS F 2 22 ? 190.121 164.345 187.907 1.00 68.60 22 CYS X CA 1
ATOM 4954 C C . CYS F 2 22 ? 188.599 164.315 187.912 1.00 68.60 22 CYS X C 1
ATOM 4955 O O . CYS F 2 22 ? 187.974 164.258 188.973 1.00 68.60 22 CYS X O 1
ATOM 4958 N N . ARG F 2 23 ? 187.991 164.353 186.730 1.00 55.61 23 ARG X N 1
ATOM 4959 C CA . ARG F 2 23 ? 186.540 164.326 186.639 1.00 55.61 23 ARG X CA 1
ATOM 4960 C C . ARG F 2 23 ? 186.006 162.937 186.956 1.00 55.61 23 ARG X C 1
ATOM 4961 O O . ARG F 2 23 ? 186.537 161.926 186.488 1.00 55.61 23 ARG X O 1
ATOM 4969 N N . GLY F 2 24 ? 184.951 162.891 187.763 1.00 56.59 24 GLY X N 1
ATOM 4970 C CA . GLY F 2 24 ? 184.243 161.656 188.020 1.00 56.59 24 GLY X CA 1
ATOM 4971 C C . GLY F 2 24 ? 184.922 160.690 188.960 1.00 56.59 24 GLY X C 1
ATOM 4972 O O . GLY F 2 24 ? 184.470 159.546 189.073 1.00 56.59 24 GLY X O 1
ATOM 4973 N N . HIS F 2 25 ? 185.989 161.099 189.636 1.00 56.50 25 HIS X N 1
ATOM 4974 C CA . HIS F 2 25 ? 186.689 160.211 190.552 1.00 56.50 25 HIS X CA 1
ATOM 4975 C C . HIS F 2 25 ? 186.118 160.246 191.962 1.00 56.50 25 HIS X C 1
ATOM 4976 O O . HIS F 2 25 ? 186.651 159.570 192.847 1.00 56.50 25 HIS X O 1
ATOM 4983 N N . GLY F 2 26 ? 185.052 161.008 192.189 1.00 56.17 26 GLY X N 1
ATOM 4984 C CA . GLY F 2 26 ? 184.440 161.068 193.504 1.00 56.17 26 GLY X CA 1
ATOM 4985 C C . GLY F 2 26 ? 185.331 161.665 194.567 1.00 56.17 26 GLY X C 1
ATOM 4986 O O . GLY F 2 26 ? 185.258 161.259 195.731 1.00 56.17 26 GLY X O 1
ATOM 4987 N N . LEU F 2 27 ? 186.171 162.624 194.197 1.00 56.63 27 LEU X N 1
ATOM 4988 C CA . LEU F 2 27 ? 187.077 163.238 195.151 1.00 56.63 27 LEU X CA 1
ATOM 4989 C C . LEU F 2 27 ? 186.304 164.036 196.193 1.00 56.63 27 LEU X C 1
ATOM 4990 O O . LEU F 2 27 ? 185.216 164.553 195.934 1.00 56.63 27 LEU X O 1
ATOM 4995 N N . THR F 2 28 ? 186.878 164.122 197.389 1.00 54.59 28 THR X N 1
ATOM 4996 C CA . THR F 2 28 ? 186.346 164.961 198.451 1.00 54.59 28 THR X CA 1
ATOM 4997 C C . THR F 2 28 ? 187.281 166.090 198.841 1.00 54.59 28 THR X C 1
ATOM 4998 O O . THR F 2 28 ? 186.813 167.139 199.283 1.00 54.59 28 THR X O 1
ATOM 5002 N N . ALA F 2 29 ? 188.587 165.895 198.687 1.00 59.71 29 ALA X N 1
ATOM 5003 C CA . ALA F 2 29 ? 189.575 166.929 198.936 1.00 59.71 29 ALA X CA 1
ATOM 5004 C C . ALA F 2 29 ? 190.569 166.934 197.786 1.00 59.71 29 ALA X C 1
ATOM 5005 O O . ALA F 2 29 ? 190.705 165.951 197.054 1.00 59.71 29 ALA X O 1
ATOM 5007 N N . LEU F 2 30 ? 191.258 168.056 197.629 1.00 58.97 30 LEU X N 1
ATOM 5008 C CA . LEU F 2 30 ? 192.177 168.212 196.512 1.00 58.97 30 LEU X CA 1
ATOM 5009 C C . LEU F 2 30 ? 193.314 167.201 196.616 1.00 58.97 30 LEU X C 1
ATOM 5010 O O . LEU F 2 30 ? 193.897 167.040 197.697 1.00 58.97 30 LEU X O 1
ATOM 5015 N N . PRO F 2 31 ? 193.652 166.507 195.541 1.00 64.00 31 PRO X N 1
ATOM 5016 C CA . PRO F 2 31 ? 194.789 165.585 195.561 1.00 64.00 31 PRO X CA 1
ATOM 5017 C C . PRO F 2 31 ? 196.102 166.358 195.495 1.00 64.00 31 PRO X C 1
ATOM 5018 O O . PRO F 2 31 ? 196.131 167.585 195.434 1.00 64.00 31 PRO X O 1
ATOM 5022 N N . ALA F 2 32 ? 197.202 165.611 195.509 1.00 67.68 32 ALA X N 1
ATOM 5023 C CA . ALA F 2 32 ? 198.539 166.201 195.504 1.00 67.68 32 ALA X CA 1
ATOM 5024 C C . ALA F 2 32 ? 198.850 166.687 194.095 1.00 67.68 32 ALA X C 1
ATOM 5025 O O . ALA F 2 32 ? 199.444 165.978 193.283 1.00 67.68 32 ALA X O 1
ATOM 5027 N N . LEU F 2 33 ? 198.442 167.916 193.803 1.00 60.02 33 LEU X N 1
ATOM 5028 C CA . LEU F 2 33 ? 198.683 168.490 192.486 1.00 60.02 33 LEU X CA 1
ATOM 5029 C C . LEU F 2 33 ? 200.152 168.869 192.347 1.00 60.02 33 LEU X C 1
ATOM 5030 O O . LEU F 2 33 ? 200.678 169.603 193.190 1.00 60.02 33 LEU X O 1
ATOM 5035 N N . PRO F 2 34 ? 200.846 168.393 191.311 1.00 68.28 34 PRO X N 1
ATOM 5036 C CA . PRO F 2 34 ? 202.271 168.722 191.159 1.00 68.28 34 PRO X CA 1
ATOM 5037 C C . PRO F 2 34 ? 202.513 170.206 190.936 1.00 68.28 34 PRO X C 1
ATOM 5038 O O . PRO F 2 34 ? 201.567 170.995 190.870 1.00 68.28 34 PRO X O 1
ATOM 5042 N N . ALA F 2 35 ? 203.778 170.597 190.817 1.00 67.68 35 ALA X N 1
ATOM 5043 C CA . ALA F 2 35 ? 204.154 172.003 190.823 1.00 67.68 35 ALA X CA 1
ATOM 5044 C C . ALA F 2 35 ? 204.105 172.658 189.449 1.00 67.68 35 ALA X C 1
ATOM 5045 O O . ALA F 2 35 ? 204.426 173.844 189.339 1.00 67.68 35 ALA X O 1
ATOM 5047 N N . ARG F 2 36 ? 203.717 171.931 188.403 1.00 78.00 36 ARG X N 1
ATOM 5048 C CA . ARG F 2 36 ? 203.754 172.479 187.053 1.00 78.00 36 ARG X CA 1
ATOM 5049 C C . ARG F 2 36 ? 202.444 172.250 186.310 1.00 78.00 36 ARG X C 1
ATOM 5050 O O . ARG F 2 36 ? 202.434 172.152 185.080 1.00 78.00 36 ARG X O 1
ATOM 5058 N N . THR F 2 37 ? 201.330 172.168 187.028 1.00 63.76 37 THR X N 1
ATOM 5059 C CA . THR F 2 37 ? 200.036 171.997 186.384 1.00 63.76 37 THR X CA 1
ATOM 5060 C C . THR F 2 37 ? 199.565 173.337 185.842 1.00 63.76 37 THR X C 1
ATOM 5061 O O . THR F 2 37 ? 199.436 174.306 186.596 1.00 63.76 37 THR X O 1
ATOM 5065 N N . ARG F 2 38 ? 199.307 173.397 184.538 1.00 68.73 38 ARG X N 1
ATOM 5066 C CA . ARG F 2 38 ? 198.799 174.614 183.924 1.00 68.73 38 ARG X CA 1
ATOM 5067 C C . ARG F 2 38 ? 197.301 174.566 183.678 1.00 68.73 38 ARG X C 1
ATOM 5068 O O . ARG F 2 38 ? 196.658 175.618 183.618 1.00 68.73 38 ARG X O 1
ATOM 5076 N N . HIS F 2 39 ? 196.736 173.372 183.537 1.00 59.22 39 HIS X N 1
ATOM 5077 C CA . HIS F 2 39 ? 195.303 173.180 183.402 1.00 59.22 39 HIS X CA 1
ATOM 5078 C C . HIS F 2 39 ? 194.863 172.125 184.401 1.00 59.22 39 HIS X C 1
ATOM 5079 O O . HIS F 2 39 ? 195.596 171.169 184.666 1.00 59.22 39 HIS X O 1
ATOM 5086 N N . LEU F 2 40 ? 193.667 172.299 184.951 1.00 59.23 40 LEU X N 1
ATOM 5087 C CA . LEU F 2 40 ? 193.201 171.432 186.028 1.00 59.23 40 LEU X CA 1
ATOM 5088 C C . LEU F 2 40 ? 191.683 171.373 185.963 1.00 59.23 40 LEU X C 1
ATOM 5089 O O . LEU F 2 40 ? 191.014 172.387 186.185 1.00 59.23 40 LEU X O 1
ATOM 5094 N N . LEU F 2 41 ? 191.144 170.197 185.663 1.00 58.96 41 LEU X N 1
ATOM 5095 C CA . LEU F 2 41 ? 189.708 170.000 185.534 1.00 58.96 41 LEU X CA 1
ATOM 5096 C C . LEU F 2 41 ? 189.208 169.135 186.681 1.00 58.96 41 LEU X C 1
ATOM 5097 O O . LEU F 2 41 ? 189.743 168.047 186.923 1.00 58.96 41 LEU X O 1
ATOM 5102 N N . LEU F 2 42 ? 188.181 169.616 187.382 1.00 51.91 42 LEU X N 1
ATOM 5103 C CA . LEU F 2 42 ? 187.592 168.885 188.497 1.00 51.91 42 LEU X CA 1
ATOM 5104 C C . LEU F 2 42 ? 186.077 168.811 188.372 1.00 51.91 42 LEU X C 1
ATOM 5105 O O . LEU F 2 42 ? 185.375 168.651 189.372 1.00 51.91 42 LEU X O 1
ATOM 5110 N N . ALA F 2 43 ? 185.559 168.929 187.155 1.00 57.38 43 ALA X N 1
ATOM 5111 C CA . ALA F 2 43 ? 184.118 168.939 186.959 1.00 57.38 43 ALA X CA 1
ATOM 5112 C C . ALA F 2 43 ? 183.515 167.585 187.307 1.00 57.38 43 ALA X C 1
ATOM 5113 O O . ALA F 2 43 ? 184.127 166.535 187.099 1.00 57.38 43 ALA X O 1
ATOM 5115 N N . ASN F 2 44 ? 182.298 167.620 187.851 1.00 65.48 44 ASN X N 1
ATOM 5116 C CA . ASN F 2 44 ? 181.543 166.417 188.198 1.00 65.48 44 ASN X CA 1
ATOM 5117 C C . ASN F 2 44 ? 182.333 165.548 189.184 1.00 65.48 44 ASN X C 1
ATOM 5118 O O . ASN F 2 44 ? 182.782 164.441 188.887 1.00 65.48 44 ASN X O 1
ATOM 5123 N N . ASN F 2 45 ? 182.516 166.117 190.375 1.00 63.05 45 ASN X N 1
ATOM 5124 C CA . ASN F 2 45 ? 183.112 165.400 191.495 1.00 63.05 45 ASN X CA 1
ATOM 5125 C C . ASN F 2 45 ? 182.273 165.609 192.747 1.00 63.05 45 ASN X C 1
ATOM 5126 O O . ASN F 2 45 ? 181.160 166.138 192.672 1.00 63.05 45 ASN X O 1
ATOM 5131 N N . SER F 2 46 ? 182.788 165.189 193.900 1.00 67.82 46 SER X N 1
ATOM 5132 C CA . SER F 2 46 ? 182.114 165.381 195.178 1.00 67.82 46 SER X CA 1
ATOM 5133 C C . SER F 2 46 ? 182.847 166.396 196.052 1.00 67.82 46 SER X C 1
ATOM 5134 O O . SER F 2 46 ? 182.787 166.326 197.282 1.00 67.82 46 SER X O 1
ATOM 5137 N N . LEU F 2 47 ? 183.547 167.336 195.422 1.00 61.03 47 LEU X N 1
ATOM 5138 C CA . LEU F 2 47 ? 184.300 168.346 196.149 1.00 61.03 47 LEU X CA 1
ATOM 5139 C C . LEU F 2 47 ? 183.363 169.219 196.975 1.00 61.03 47 LEU X C 1
ATOM 5140 O O . LEU F 2 47 ? 182.300 169.632 196.506 1.00 61.03 47 LEU X O 1
ATOM 5145 N N . GLN F 2 48 ? 183.763 169.503 198.213 1.00 59.79 48 GLN X N 1
ATOM 5146 C CA . GLN F 2 48 ? 182.938 170.262 199.144 1.00 59.79 48 GLN X CA 1
ATOM 5147 C C . GLN F 2 48 ? 183.407 171.697 199.323 1.00 59.79 48 GLN X C 1
ATOM 5148 O O . GLN F 2 48 ? 182.607 172.627 199.190 1.00 59.79 48 GLN X O 1
ATOM 5154 N N . SER F 2 49 ? 184.687 171.902 199.627 1.00 56.29 49 SER X N 1
ATOM 5155 C CA . SER F 2 49 ? 185.232 173.243 199.792 1.00 56.29 49 SER X CA 1
ATOM 5156 C C . SER F 2 49 ? 186.743 173.175 199.647 1.00 56.29 49 SER X C 1
ATOM 5157 O O . SER F 2 49 ? 187.393 172.363 200.311 1.00 56.29 49 SER X O 1
ATOM 5160 N N . VAL F 2 50 ? 187.293 174.019 198.785 1.00 52.09 50 VAL X N 1
ATOM 5161 C CA . VAL F 2 50 ? 188.742 174.021 198.549 1.00 52.09 50 VAL X CA 1
ATOM 5162 C C . VAL F 2 50 ? 189.445 174.672 199.735 1.00 52.09 50 VAL X C 1
ATOM 5163 O O . VAL F 2 50 ? 189.013 175.746 200.191 1.00 52.09 50 VAL X O 1
ATOM 5167 N N . PRO F 2 51 ? 190.503 174.072 200.275 1.00 55.70 51 PRO X N 1
ATOM 5168 C CA . PRO F 2 51 ? 191.245 174.711 201.367 1.00 55.70 51 PRO X CA 1
ATOM 5169 C C . PRO F 2 51 ? 191.886 176.006 200.902 1.00 55.70 51 PRO X C 1
ATOM 5170 O O . PRO F 2 51 ? 192.397 176.083 199.775 1.00 55.70 51 PRO X O 1
ATOM 5174 N N . PRO F 2 52 ? 191.863 177.046 201.734 1.00 61.44 52 PRO X N 1
ATOM 5175 C CA . PRO F 2 52 ? 192.477 178.317 201.340 1.00 61.44 52 PRO X CA 1
ATOM 5176 C C . PRO F 2 52 ? 193.943 178.145 200.979 1.00 61.44 52 PRO X C 1
ATOM 5177 O O . PRO F 2 52 ? 194.675 177.384 201.614 1.00 61.44 52 PRO X O 1
ATOM 5181 N N . GLY F 2 53 ? 194.367 178.865 199.943 1.00 65.17 53 GLY X N 1
ATOM 5182 C CA . GLY F 2 53 ? 195.752 178.822 199.521 1.00 65.17 53 GLY X CA 1
ATOM 5183 C C . GLY F 2 53 ? 196.168 177.546 198.831 1.00 65.17 53 GLY X C 1
ATOM 5184 O O . GLY F 2 53 ? 197.363 177.243 198.780 1.00 65.17 53 GLY X O 1
ATOM 5185 N N . ALA F 2 54 ? 195.214 176.781 198.300 1.00 61.04 54 ALA X N 1
ATOM 5186 C CA . ALA F 2 54 ? 195.562 175.534 197.629 1.00 61.04 54 ALA X CA 1
ATOM 5187 C C . ALA F 2 54 ? 196.347 175.790 196.349 1.00 61.04 54 ALA X C 1
ATOM 5188 O O . ALA F 2 54 ? 197.317 175.081 196.058 1.00 61.04 54 ALA X O 1
ATOM 5190 N N . PHE F 2 55 ? 195.947 176.797 195.576 1.00 59.11 55 PHE X N 1
ATOM 5191 C CA . PHE F 2 55 ? 196.579 177.111 194.303 1.00 59.11 55 PHE X CA 1
ATOM 5192 C C . PHE F 2 55 ? 197.620 178.213 194.420 1.00 59.11 55 PHE X C 1
ATOM 5193 O O . PHE F 2 55 ? 198.121 178.687 193.397 1.00 59.11 55 PHE X O 1
ATOM 5201 N N . ASP F 2 56 ? 197.952 178.638 195.637 1.00 68.74 56 ASP X N 1
ATOM 5202 C CA . ASP F 2 56 ? 198.931 179.703 195.801 1.00 68.74 56 ASP X CA 1
ATOM 5203 C C . ASP F 2 56 ? 200.350 179.240 195.505 1.00 68.74 56 ASP X C 1
ATOM 5204 O O . ASP F 2 56 ? 201.225 180.081 195.277 1.00 68.74 56 ASP X O 1
ATOM 5209 N N . HIS F 2 57 ? 200.599 177.933 195.500 1.00 68.84 57 HIS X N 1
ATOM 5210 C CA . HIS F 2 57 ? 201.919 177.392 195.215 1.00 68.84 57 HIS X CA 1
ATOM 5211 C C . HIS F 2 57 ? 202.035 176.830 193.804 1.00 68.84 57 HIS X C 1
ATOM 5212 O O . HIS F 2 57 ? 203.011 176.138 193.503 1.00 68.84 57 HIS X O 1
ATOM 5219 N N . LEU F 2 58 ? 201.070 177.125 192.928 1.00 65.09 58 LEU X N 1
ATOM 5220 C CA . LEU F 2 58 ? 201.048 176.635 191.551 1.00 65.09 58 LEU X CA 1
ATOM 5221 C C . LEU F 2 58 ? 201.059 177.846 190.626 1.00 65.09 58 LEU X C 1
ATOM 5222 O O . LEU F 2 58 ? 200.000 178.314 190.182 1.00 65.09 58 LEU X O 1
ATOM 5227 N N . PRO F 2 59 ? 202.240 178.384 190.320 1.00 62.87 59 PRO X N 1
ATOM 5228 C CA . PRO F 2 59 ? 202.300 179.636 189.549 1.00 62.87 59 PRO X CA 1
ATOM 5229 C C . PRO F 2 59 ? 201.735 179.537 188.143 1.00 62.87 59 PRO X C 1
ATOM 5230 O O . PRO F 2 59 ? 201.148 180.511 187.656 1.00 62.87 59 PRO X O 1
ATOM 5234 N N . GLN F 2 60 ? 201.885 178.396 187.476 1.00 70.15 60 GLN X N 1
ATOM 5235 C CA . GLN F 2 60 ? 201.565 178.304 186.057 1.00 70.15 60 GLN X CA 1
ATOM 5236 C C . GLN F 2 60 ? 200.096 178.021 185.780 1.00 70.15 60 GLN X C 1
ATOM 5237 O O . GLN F 2 60 ? 199.722 177.915 184.607 1.00 70.15 60 GLN X O 1
ATOM 5243 N N . LEU F 2 61 ? 199.261 177.887 186.805 1.00 65.53 61 LEU X N 1
ATOM 5244 C CA . LEU F 2 61 ? 197.871 177.520 186.580 1.00 65.53 61 LEU X CA 1
ATOM 5245 C C . LEU F 2 61 ? 197.149 178.639 185.842 1.00 65.53 61 LEU X C 1
ATOM 5246 O O . LEU F 2 61 ? 197.218 179.805 186.240 1.00 65.53 61 LEU X O 1
ATOM 5251 N N . GLN F 2 62 ? 196.462 178.284 184.758 1.00 71.76 62 GLN X N 1
ATOM 5252 C CA . GLN F 2 62 ? 195.791 179.268 183.920 1.00 71.76 62 GLN X CA 1
ATOM 5253 C C . GLN F 2 62 ? 194.366 178.906 183.536 1.00 71.76 62 GLN X C 1
ATOM 5254 O O . GLN F 2 62 ? 193.626 179.799 183.107 1.00 71.76 62 GLN X O 1
ATOM 5260 N N . THR F 2 63 ? 193.951 177.649 183.665 1.00 69.41 63 THR X N 1
ATOM 5261 C CA . THR F 2 63 ? 192.587 177.246 183.358 1.00 69.41 63 THR X CA 1
ATOM 5262 C C . THR F 2 63 ? 192.060 176.361 184.475 1.00 69.41 63 THR X C 1
ATOM 5263 O O . THR F 2 63 ? 192.790 175.522 185.011 1.00 69.41 63 THR X O 1
ATOM 5267 N N . LEU F 2 64 ? 190.787 176.550 184.821 1.00 62.13 64 LEU X N 1
ATOM 5268 C CA . LEU F 2 64 ? 190.209 175.886 185.987 1.00 62.13 64 LEU X CA 1
ATOM 5269 C C . LEU F 2 64 ? 188.735 175.621 185.697 1.00 62.13 64 LEU X C 1
ATOM 5270 O O . LEU F 2 64 ? 187.903 176.522 185.834 1.00 62.13 64 LEU X O 1
ATOM 5275 N N . ASP F 2 65 ? 188.423 174.392 185.302 1.00 70.39 65 ASP X N 1
ATOM 5276 C CA . ASP F 2 65 ? 187.048 173.964 185.076 1.00 70.39 65 ASP X CA 1
ATOM 5277 C C . ASP F 2 65 ? 186.577 173.253 186.335 1.00 70.39 65 ASP X C 1
ATOM 5278 O O . ASP F 2 65 ? 187.062 172.164 186.658 1.00 70.39 65 ASP X O 1
ATOM 5283 N N . VAL F 2 66 ? 185.635 173.866 187.047 1.00 59.26 66 VAL X N 1
ATOM 5284 C CA . VAL F 2 66 ? 185.251 173.372 188.362 1.00 59.26 66 VAL X CA 1
ATOM 5285 C C . VAL F 2 66 ? 183.735 173.251 188.463 1.00 59.26 66 VAL X C 1
ATOM 5286 O O . VAL F 2 66 ? 183.182 173.068 189.554 1.00 59.26 66 VAL X O 1
ATOM 5290 N N . THR F 2 67 ? 183.055 173.304 187.322 1.00 61.45 67 THR X N 1
ATOM 5291 C CA . THR F 2 67 ? 181.601 173.299 187.312 1.00 61.45 67 THR X CA 1
ATOM 5292 C C . THR F 2 67 ? 181.050 171.947 187.758 1.00 61.45 67 THR X C 1
ATOM 5293 O O . THR F 2 67 ? 181.752 170.933 187.780 1.00 61.45 67 THR X O 1
ATOM 5297 N N . GLN F 2 68 ? 179.766 171.950 188.124 1.00 68.99 68 GLN X N 1
ATOM 5298 C CA . GLN F 2 68 ? 179.034 170.747 188.523 1.00 68.99 68 GLN X CA 1
ATOM 5299 C C . GLN F 2 68 ? 179.701 170.052 189.712 1.00 68.99 68 GLN X C 1
ATOM 5300 O O . GLN F 2 68 ? 180.166 168.915 189.625 1.00 68.99 68 GLN X O 1
ATOM 5306 N N . ASN F 2 69 ? 179.739 170.759 190.835 1.00 67.65 69 ASN X N 1
ATOM 5307 C CA . ASN F 2 69 ? 180.304 170.228 192.064 1.00 67.65 69 ASN X CA 1
ATOM 5308 C C . ASN F 2 69 ? 179.412 170.616 193.233 1.00 67.65 69 ASN X C 1
ATOM 5309 O O . ASN F 2 69 ? 178.721 171.639 193.174 1.00 67.65 69 ASN X O 1
ATOM 5314 N N . PRO F 2 70 ? 179.402 169.819 194.306 1.00 64.42 70 PRO X N 1
ATOM 5315 C CA . PRO F 2 70 ? 178.601 170.170 195.495 1.00 64.42 70 PRO X CA 1
ATOM 5316 C C . PRO F 2 70 ? 179.360 171.091 196.449 1.00 64.42 70 PRO X C 1
ATOM 5317 O O . PRO F 2 70 ? 179.880 170.696 197.493 1.00 64.42 70 PRO X O 1
ATOM 5321 N N . TRP F 2 71 ? 179.425 172.364 196.078 1.00 63.79 71 TRP X N 1
ATOM 5322 C CA . TRP F 2 71 ? 180.160 173.343 196.861 1.00 63.79 71 TRP X CA 1
ATOM 5323 C C . TRP F 2 71 ? 179.349 173.780 198.071 1.00 63.79 71 TRP X C 1
ATOM 5324 O O . TRP F 2 71 ? 178.144 174.028 197.974 1.00 63.79 71 TRP X O 1
ATOM 5335 N N . HIS F 2 72 ? 180.020 173.874 199.217 1.00 68.56 72 HIS X N 1
ATOM 5336 C CA . HIS F 2 72 ? 179.409 174.400 200.435 1.00 68.56 72 HIS X CA 1
ATOM 5337 C C . HIS F 2 72 ? 179.849 175.854 200.572 1.00 68.56 72 HIS X C 1
ATOM 5338 O O . HIS F 2 72 ? 180.784 176.188 201.298 1.00 68.56 72 HIS X O 1
ATOM 5345 N N . CYS F 2 73 ? 179.154 176.729 199.851 1.00 73.23 73 CYS X N 1
ATOM 5346 C CA . CYS F 2 73 ? 179.589 178.116 199.717 1.00 73.23 73 CYS X CA 1
ATOM 5347 C C . CYS F 2 73 ? 179.361 178.870 201.021 1.00 73.23 73 CYS X C 1
ATOM 5348 O O . CYS F 2 73 ? 178.223 179.079 201.453 1.00 73.23 73 CYS X O 1
ATOM 5351 N N . ASP F 2 74 ? 180.460 179.255 201.655 1.00 74.24 74 ASP X N 1
ATOM 5352 C CA . ASP F 2 74 ? 180.479 179.970 202.921 1.00 74.24 74 ASP X CA 1
ATOM 5353 C C . ASP F 2 74 ? 181.723 180.850 202.916 1.00 74.24 74 ASP X C 1
ATOM 5354 O O . ASP F 2 74 ? 182.281 181.143 201.854 1.00 74.24 74 ASP X O 1
ATOM 5359 N N . CYS F 2 75 ? 182.156 181.285 204.100 1.00 71.07 75 CYS X N 1
ATOM 5360 C CA . CYS F 2 75 ? 183.351 182.117 204.184 1.00 71.07 75 CYS X CA 1
ATOM 5361 C C . CYS F 2 75 ? 184.567 181.393 203.624 1.00 71.07 75 CYS X C 1
ATOM 5362 O O . CYS F 2 75 ? 185.359 181.979 202.875 1.00 71.07 75 CYS X O 1
ATOM 5365 N N . SER F 2 76 ? 184.712 180.107 203.948 1.00 65.24 76 SER X N 1
ATOM 5366 C CA . SER F 2 76 ? 185.874 179.347 203.504 1.00 65.24 76 SER X CA 1
ATOM 5367 C C . SER F 2 76 ? 185.949 179.222 201.989 1.00 65.24 76 SER X C 1
ATOM 5368 O O . SER F 2 76 ? 187.014 178.887 201.461 1.00 65.24 76 SER X O 1
ATOM 5371 N N . LEU F 2 77 ? 184.850 179.473 201.277 1.00 63.30 77 LEU X N 1
ATOM 5372 C CA . LEU F 2 77 ? 184.871 179.410 199.823 1.00 63.30 77 LEU X CA 1
ATOM 5373 C C . LEU F 2 77 ? 185.368 180.693 199.177 1.00 63.30 77 LEU X C 1
ATOM 5374 O O . LEU F 2 77 ? 185.534 180.718 197.952 1.00 63.30 77 LEU X O 1
ATOM 5379 N N . THR F 2 78 ? 185.619 181.745 199.962 1.00 61.11 78 THR X N 1
ATOM 5380 C CA . THR F 2 78 ? 186.077 183.002 199.383 1.00 61.11 78 THR X CA 1
ATOM 5381 C C . THR F 2 78 ? 187.295 182.789 198.500 1.00 61.11 78 THR X C 1
ATOM 5382 O O . THR F 2 78 ? 187.363 183.318 197.384 1.00 61.11 78 THR X O 1
ATOM 5386 N N . TYR F 2 79 ? 188.248 181.979 198.968 1.00 60.36 79 TYR X N 1
ATOM 5387 C CA . TYR F 2 79 ? 189.470 181.748 198.206 1.00 60.36 79 TYR X CA 1
ATOM 5388 C C . TYR F 2 79 ? 189.165 181.259 196.801 1.00 60.36 79 TYR X C 1
ATOM 5389 O O . TYR F 2 79 ? 189.849 181.637 195.844 1.00 60.36 79 TYR X O 1
ATOM 5398 N N . LEU F 2 80 ? 188.146 180.415 196.654 1.00 57.36 80 LEU X N 1
ATOM 5399 C CA . LEU F 2 80 ? 187.769 179.977 195.318 1.00 57.36 80 LEU X CA 1
ATOM 5400 C C . LEU F 2 80 ? 187.159 181.121 194.525 1.00 57.36 80 LEU X C 1
ATOM 5401 O O . LEU F 2 80 ? 187.575 181.395 193.393 1.00 57.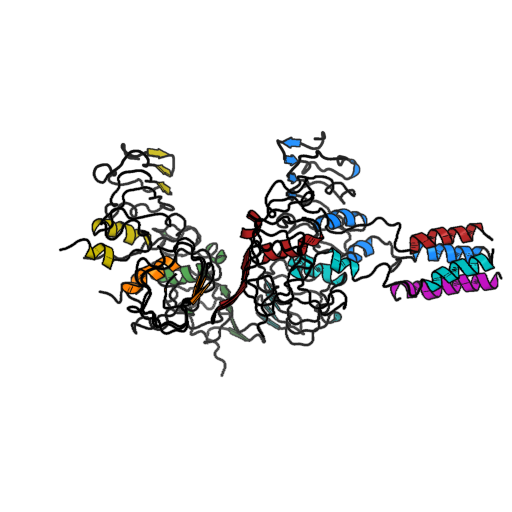36 80 LEU X O 1
ATOM 5406 N N . ARG F 2 81 ? 186.197 181.828 195.123 1.00 59.13 81 ARG X N 1
ATOM 5407 C CA . ARG F 2 81 ? 185.473 182.853 194.379 1.00 59.13 81 ARG X CA 1
ATOM 5408 C C . ARG F 2 81 ? 186.420 183.935 193.888 1.00 59.13 81 ARG X C 1
ATOM 5409 O O . ARG F 2 81 ? 186.494 184.216 192.685 1.00 59.13 81 ARG X O 1
ATOM 5417 N N . LEU F 2 82 ? 187.206 184.507 194.801 1.00 55.91 82 LEU X N 1
ATOM 5418 C CA . LEU F 2 82 ? 188.160 185.537 194.416 1.00 55.91 82 LEU X CA 1
ATOM 5419 C C . LEU F 2 82 ? 189.166 185.013 193.405 1.00 55.91 82 LEU X C 1
ATOM 5420 O O . LEU F 2 82 ? 189.743 185.797 192.644 1.00 55.91 82 LEU X O 1
ATOM 5425 N N . TRP F 2 83 ? 189.401 183.700 193.385 1.00 61.79 83 TRP X N 1
ATOM 5426 C CA . TRP F 2 83 ? 190.259 183.143 192.348 1.00 61.79 83 TRP X CA 1
ATOM 5427 C C . TRP F 2 83 ? 189.597 183.254 190.985 1.00 61.79 83 TRP X C 1
ATOM 5428 O O . TRP F 2 83 ? 190.182 183.799 190.041 1.00 61.79 83 TRP X O 1
ATOM 5439 N N . LEU F 2 84 ? 188.353 182.784 190.877 1.00 62.56 84 LEU X N 1
ATOM 5440 C CA . LEU F 2 84 ? 187.684 182.774 189.583 1.00 62.56 84 LEU X CA 1
ATOM 5441 C C . LEU F 2 84 ? 187.535 184.188 189.045 1.00 62.56 84 LEU X C 1
ATOM 5442 O O . LEU F 2 84 ? 187.914 184.476 187.902 1.00 62.56 84 LEU X O 1
ATOM 5447 N N . GLU F 2 85 ? 187.044 185.100 189.885 1.00 69.08 85 GLU X N 1
ATOM 5448 C CA . GLU F 2 85 ? 186.876 186.488 189.479 1.00 69.08 85 GLU X CA 1
ATOM 5449 C C . GLU F 2 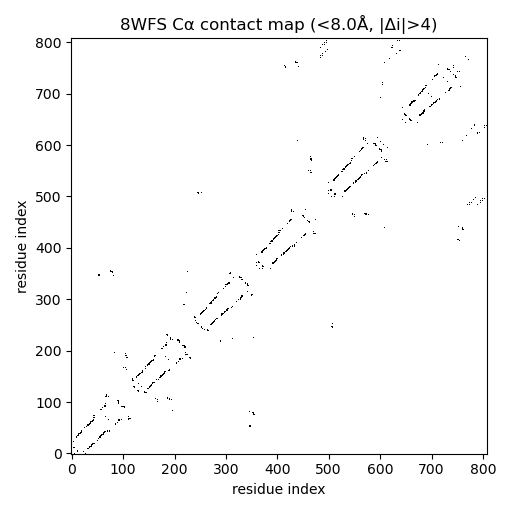85 ? 188.192 187.121 189.055 1.00 69.08 85 GLU X C 1
ATOM 5450 O O . GLU F 2 85 ? 188.184 188.116 188.324 1.00 69.08 85 GLU X O 1
ATOM 5456 N N . ASP F 2 86 ? 189.323 186.563 189.484 1.00 72.75 86 ASP X N 1
ATOM 5457 C CA . ASP F 2 86 ? 190.614 187.091 189.075 1.00 72.75 86 ASP X CA 1
ATOM 5458 C C . ASP F 2 86 ? 191.154 186.437 187.813 1.00 72.75 86 ASP X C 1
ATOM 5459 O O . ASP F 2 86 ? 191.958 187.059 187.109 1.00 72.75 86 ASP X O 1
ATOM 5464 N N . ARG F 2 87 ? 190.741 185.210 187.505 1.00 65.87 87 ARG X N 1
ATOM 5465 C CA . ARG F 2 87 ? 191.287 184.499 186.356 1.00 65.87 87 ARG X CA 1
ATOM 5466 C C . ARG F 2 87 ? 190.239 184.166 185.308 1.00 65.87 87 ARG X C 1
ATOM 5467 O O . ARG F 2 87 ? 190.433 184.478 184.127 1.00 65.87 87 ARG X O 1
ATOM 5475 N N . THR F 2 88 ? 189.131 183.541 185.700 1.00 67.21 88 THR X N 1
ATOM 5476 C CA . THR F 2 88 ? 188.095 183.095 184.769 1.00 67.21 88 THR X CA 1
ATOM 5477 C C . THR F 2 88 ? 186.762 183.678 185.214 1.00 67.21 88 THR X C 1
ATOM 5478 O O . THR F 2 88 ? 185.960 182.997 185.866 1.00 67.21 88 THR X O 1
ATOM 5482 N N . PRO F 2 89 ? 186.501 184.948 184.897 1.00 65.11 89 PRO X N 1
ATOM 5483 C CA . PRO F 2 89 ? 185.234 185.560 185.333 1.00 65.11 89 PRO X CA 1
ATOM 5484 C C . PRO F 2 89 ? 184.002 184.838 184.818 1.00 65.11 89 PRO X C 1
ATOM 5485 O O . PRO F 2 89 ? 183.012 184.715 185.550 1.00 65.11 89 PRO X O 1
ATOM 5489 N N . GLU F 2 90 ? 184.044 184.338 183.581 1.00 72.05 90 GLU X N 1
ATOM 5490 C CA . GLU F 2 90 ? 182.873 183.686 183.006 1.00 72.05 90 GLU X CA 1
ATOM 5491 C C . GLU F 2 90 ? 182.457 182.468 183.817 1.00 72.05 90 GLU X C 1
ATOM 5492 O O . GLU F 2 90 ? 181.261 182.163 183.909 1.00 72.05 90 GLU X O 1
ATOM 5498 N N . ALA F 2 91 ? 183.421 181.779 184.431 1.00 64.46 91 ALA X N 1
ATOM 5499 C CA . ALA F 2 91 ? 183.099 180.614 185.242 1.00 64.46 91 ALA X CA 1
ATOM 5500 C C . ALA F 2 91 ? 182.179 180.958 186.401 1.00 64.46 91 ALA X C 1
ATOM 5501 O O . ALA F 2 91 ? 181.478 180.073 186.902 1.00 64.46 91 ALA X O 1
ATOM 5503 N N . LEU F 2 92 ? 182.153 182.220 186.833 1.00 61.85 92 LEU X N 1
ATOM 5504 C CA . LEU F 2 92 ? 181.258 182.605 187.914 1.00 61.85 92 LEU X CA 1
ATOM 5505 C C . LEU F 2 92 ? 179.792 182.522 187.520 1.00 61.85 92 LEU X C 1
ATOM 5506 O O . LEU F 2 92 ? 178.930 182.552 188.405 1.00 61.85 92 LEU X O 1
ATOM 5511 N N . LEU F 2 93 ? 179.485 182.421 186.231 1.00 66.77 93 LEU X N 1
ATOM 5512 C CA . LEU F 2 93 ? 178.106 182.304 185.781 1.00 66.77 93 LEU X CA 1
ATOM 5513 C C . LEU F 2 93 ? 177.661 180.861 185.595 1.00 66.77 93 LEU X C 1
ATOM 5514 O O . LEU F 2 93 ? 176.521 180.632 185.179 1.00 66.77 93 LEU X O 1
ATOM 5519 N N . GLN F 2 94 ? 178.522 179.885 185.885 1.00 71.11 94 GLN X N 1
ATOM 5520 C CA . GLN F 2 94 ? 178.189 178.486 185.665 1.00 71.11 94 GLN X CA 1
ATOM 5521 C C . GLN F 2 94 ? 178.509 177.565 186.834 1.00 71.11 94 GLN X C 1
ATOM 5522 O O . GLN F 2 94 ? 178.080 176.408 186.807 1.00 71.11 94 GLN X O 1
ATOM 5528 N N . VAL F 2 95 ? 179.236 178.026 187.850 1.00 62.25 95 VAL X N 1
ATOM 5529 C CA . VAL F 2 95 ? 179.532 177.220 189.030 1.00 62.25 95 VAL X CA 1
ATOM 5530 C C . VAL F 2 95 ? 178.540 177.574 190.128 1.00 62.25 95 VAL X C 1
ATOM 5531 O O . VAL F 2 95 ? 178.231 178.752 190.350 1.00 62.25 95 VAL X O 1
ATOM 5535 N N . ARG F 2 96 ? 178.019 176.553 190.802 1.00 68.51 96 ARG X N 1
ATOM 5536 C CA . ARG F 2 96 ? 176.988 176.727 191.812 1.00 68.51 96 ARG X CA 1
ATOM 5537 C C . ARG F 2 96 ? 177.390 176.009 193.091 1.00 68.51 96 ARG X C 1
ATOM 5538 O O . ARG F 2 96 ? 178.085 174.990 193.056 1.00 68.51 96 ARG X O 1
ATOM 5546 N N . CYS F 2 97 ? 176.947 176.549 194.222 1.00 78.44 97 CYS X N 1
ATOM 5547 C CA . CYS F 2 97 ? 177.241 175.977 195.529 1.00 78.44 97 CYS X CA 1
ATOM 5548 C C . CYS F 2 97 ? 176.030 175.199 196.027 1.00 78.44 97 CYS X C 1
ATOM 5549 O O . CYS F 2 97 ? 174.892 175.663 195.901 1.00 78.44 97 CYS X O 1
ATOM 5552 N N . ALA F 2 98 ? 176.278 174.008 196.576 1.00 74.74 98 ALA X N 1
ATOM 5553 C CA . ALA F 2 98 ? 175.185 173.124 196.967 1.00 74.74 98 ALA X CA 1
ATOM 5554 C C . ALA F 2 98 ? 174.553 173.539 198.290 1.00 74.74 98 ALA X C 1
ATOM 5555 O O . ALA F 2 98 ? 173.324 173.559 198.411 1.00 74.74 98 ALA X O 1
ATOM 5557 N N . SER F 2 99 ? 175.365 173.866 199.288 1.00 65.67 99 SER X N 1
ATOM 5558 C CA . SER F 2 99 ? 174.868 174.189 200.614 1.00 65.67 99 SER X CA 1
ATOM 5559 C C . SER F 2 99 ? 175.450 175.514 201.078 1.00 65.67 99 SER X C 1
ATOM 5560 O O . SER F 2 99 ? 176.573 175.864 200.704 1.00 65.67 99 SER X O 1
ATOM 5563 N N . PRO F 2 100 ? 174.710 176.278 201.900 1.00 60.83 100 PRO X N 1
ATOM 5564 C CA . PRO F 2 100 ? 173.381 175.997 202.449 1.00 60.83 100 PRO X CA 1
ATOM 5565 C C . PRO F 2 100 ? 172.265 176.155 201.432 1.00 60.83 100 PRO X C 1
ATOM 5566 O O . PRO F 2 100 ? 172.472 176.756 200.382 1.00 60.83 100 PRO X O 1
ATOM 5570 N N . SER F 2 101 ? 171.089 175.614 201.755 1.00 72.07 101 SER X N 1
ATOM 5571 C CA . SER F 2 101 ? 169.968 175.650 200.826 1.00 72.07 101 SER X CA 1
ATOM 5572 C C . SER F 2 101 ? 169.538 177.071 200.493 1.00 72.07 101 SER X C 1
ATOM 5573 O O . SER F 2 101 ? 168.874 177.282 199.472 1.00 72.07 101 SER X O 1
ATOM 5576 N N . LEU F 2 102 ? 169.897 178.046 201.329 1.00 77.05 102 LEU X N 1
ATOM 5577 C CA . LEU F 2 102 ? 169.587 179.439 201.022 1.00 77.05 102 LEU X CA 1
ATOM 5578 C C . LEU F 2 102 ? 170.325 179.906 199.774 1.00 77.05 102 LEU X C 1
ATOM 5579 O O . LEU F 2 102 ? 169.768 180.641 198.950 1.00 77.05 102 LEU X O 1
ATOM 5584 N N . ALA F 2 103 ? 171.576 179.485 199.613 1.00 74.65 103 ALA X N 1
ATOM 5585 C CA . ALA F 2 103 ? 172.440 179.987 198.555 1.00 74.65 103 ALA X CA 1
ATOM 5586 C C . ALA F 2 103 ? 172.428 179.133 197.296 1.00 74.65 103 ALA X C 1
ATOM 5587 O O . ALA F 2 103 ? 173.088 179.497 196.318 1.00 74.65 103 ALA X O 1
ATOM 5589 N N . ALA F 2 104 ? 171.712 178.014 197.289 1.00 77.09 104 ALA X N 1
ATOM 5590 C CA . ALA F 2 104 ? 171.681 177.137 196.120 1.00 77.09 104 ALA X CA 1
ATOM 5591 C C . ALA F 2 104 ? 170.486 177.438 195.223 1.00 77.09 104 ALA X C 1
ATOM 5592 O O . ALA F 2 104 ? 169.672 176.565 194.923 1.00 77.09 104 ALA X O 1
ATOM 5594 N N . HIS F 2 105 ? 170.372 178.693 194.782 1.00 74.39 105 HIS X N 1
ATOM 5595 C CA . HIS F 2 105 ? 169.282 179.106 193.906 1.00 74.39 105 HIS X CA 1
ATOM 5596 C C . HIS F 2 105 ? 169.789 179.841 192.670 1.00 74.39 105 HIS X C 1
ATOM 5597 O O . HIS F 2 105 ? 169.008 180.518 191.996 1.00 74.39 105 HIS X O 1
ATOM 5604 N N . GLY F 2 106 ? 171.076 179.724 192.360 1.00 62.95 106 GLY X N 1
ATOM 5605 C CA . GLY F 2 106 ? 171.643 180.380 191.207 1.00 62.95 106 GLY X CA 1
ATOM 5606 C C . GLY F 2 106 ? 173.144 180.203 191.130 1.00 62.95 106 GLY X C 1
ATOM 5607 O O . GLY F 2 106 ? 173.755 179.511 191.949 1.00 62.95 106 GLY X O 1
ATOM 5608 N N . PRO F 2 107 ? 173.768 180.828 190.138 1.00 53.87 107 PRO X N 1
ATOM 5609 C CA . PRO F 2 107 ? 175.223 180.732 190.007 1.00 53.87 107 PRO X CA 1
ATOM 5610 C C . PRO F 2 107 ? 175.930 181.540 191.082 1.00 53.87 107 PRO X C 1
ATOM 5611 O O . PRO F 2 107 ? 175.343 182.387 191.757 1.00 53.87 107 PRO X O 1
ATOM 5615 N N . LEU F 2 108 ? 177.224 181.254 191.234 1.00 60.16 108 LEU X N 1
ATOM 5616 C CA . LEU F 2 108 ? 178.011 181.895 192.282 1.00 60.16 108 LEU X CA 1
ATOM 5617 C C . LEU F 2 108 ? 178.140 183.394 192.047 1.00 60.16 108 LEU X C 1
ATOM 5618 O O . LEU F 2 108 ? 178.131 184.179 193.002 1.00 60.16 108 LEU X O 1
ATOM 5623 N N . GLY F 2 109 ? 178.268 183.809 190.786 1.00 66.18 109 GLY X N 1
ATOM 5624 C CA . GLY F 2 109 ? 178.513 185.215 190.502 1.00 66.18 109 GLY X CA 1
ATOM 5625 C C . GLY F 2 109 ? 177.364 186.116 190.911 1.00 66.18 109 GLY X C 1
ATOM 5626 O O . GLY F 2 109 ? 177.568 187.153 191.546 1.00 66.18 109 GLY X O 1
ATOM 5627 N N . ARG F 2 110 ? 176.138 185.734 190.555 1.00 63.41 110 ARG X N 1
ATOM 5628 C CA . ARG F 2 110 ? 174.970 186.578 190.813 1.00 63.41 110 ARG X CA 1
ATOM 5629 C C . ARG F 2 110 ? 174.326 186.179 192.139 1.00 63.41 110 ARG X C 1
ATOM 5630 O O . ARG F 2 110 ? 173.243 185.597 192.203 1.00 63.41 110 ARG X O 1
ATOM 5638 N N . LEU F 2 111 ? 175.028 186.512 193.217 1.00 67.90 111 LEU X N 1
ATOM 5639 C CA . LEU F 2 111 ? 174.544 186.292 194.570 1.00 67.90 111 LEU X CA 1
ATOM 5640 C C . LEU F 2 111 ? 174.805 187.538 195.400 1.00 67.90 111 LEU X C 1
ATOM 5641 O O . LEU F 2 111 ? 175.869 188.154 195.288 1.00 67.90 111 LEU X O 1
ATOM 5646 N N . THR F 2 112 ? 173.835 187.909 196.231 1.00 68.94 112 THR X N 1
ATOM 5647 C CA . THR F 2 112 ? 174.021 189.059 197.097 1.00 68.94 112 THR X CA 1
ATOM 5648 C C . THR F 2 112 ? 174.964 188.701 198.241 1.00 68.94 112 THR X C 1
ATOM 5649 O O . THR F 2 112 ? 175.279 187.533 198.482 1.00 68.94 112 THR X O 1
ATOM 5653 N N . GLY F 2 113 ? 175.422 189.731 198.950 1.00 67.34 113 GLY X N 1
ATOM 5654 C CA . GLY F 2 113 ? 176.362 189.505 200.035 1.00 67.34 113 GLY X CA 1
ATOM 5655 C C . GLY F 2 113 ? 175.794 188.633 201.136 1.00 67.34 113 GLY X C 1
ATOM 5656 O O . GLY F 2 113 ? 176.512 187.834 201.740 1.00 67.34 113 GLY X O 1
ATOM 5657 N N . TYR F 2 114 ? 174.497 188.773 201.413 1.00 68.10 114 TYR X N 1
ATOM 5658 C CA . TYR F 2 114 ? 173.879 187.992 202.480 1.00 68.10 114 TYR X CA 1
ATOM 5659 C C . TYR F 2 114 ? 173.850 186.509 202.139 1.00 68.10 114 TYR X C 1
ATOM 5660 O O . TYR F 2 114 ? 174.269 185.669 202.943 1.00 68.10 114 TYR X O 1
ATOM 5669 N N . GLN F 2 115 ? 173.361 186.164 200.948 1.00 68.94 115 GLN X N 1
ATOM 5670 C CA . GLN F 2 115 ? 173.258 184.762 200.568 1.00 68.94 115 GLN X CA 1
ATOM 5671 C C . GLN F 2 115 ? 174.600 184.142 200.221 1.00 68.94 115 GLN X C 1
ATOM 5672 O O . GLN F 2 115 ? 174.671 182.924 200.046 1.00 68.94 115 GLN X O 1
ATOM 5678 N N . LEU F 2 116 ? 175.660 184.936 200.124 1.00 62.67 116 LEU X N 1
ATOM 5679 C CA . LEU F 2 116 ? 176.972 184.437 199.722 1.00 62.67 116 LEU X CA 1
ATOM 5680 C C . LEU F 2 116 ? 177.881 184.299 200.933 1.00 62.67 116 LEU X C 1
ATOM 5681 O O . LEU F 2 116 ? 179.059 184.652 200.893 1.00 62.67 116 LEU X O 1
ATOM 5686 N N . GLY F 2 117 ? 177.344 183.821 202.051 1.00 78.50 117 GLY X N 1
ATOM 5687 C CA . GLY F 2 117 ? 178.163 183.721 203.239 1.00 78.50 117 GLY X CA 1
ATOM 5688 C C . GLY F 2 117 ? 178.472 185.094 203.789 1.00 78.50 117 GLY X C 1
ATOM 5689 O O . GLY F 2 117 ? 179.599 185.579 203.660 1.00 78.50 117 GLY X O 1
ATOM 5690 N N . SER F 2 118 ? 177.475 185.741 204.391 1.00 74.38 118 SER X N 1
ATOM 5691 C CA . SER F 2 118 ? 177.560 187.163 204.713 1.00 74.38 118 SER X CA 1
ATOM 5692 C C . SER F 2 118 ? 178.579 187.358 205.829 1.00 74.38 118 SER X C 1
ATOM 5693 O O . SER F 2 118 ? 178.248 187.532 207.004 1.00 74.38 118 SER X O 1
ATOM 5696 N N . CYS F 2 119 ? 179.852 187.329 205.442 1.00 79.17 119 CYS X N 1
ATOM 5697 C CA . CYS F 2 119 ? 180.948 187.575 206.371 1.00 79.17 119 CYS X CA 1
ATOM 5698 C C . CYS F 2 119 ? 181.948 188.506 205.701 1.00 79.17 119 CYS X C 1
ATOM 5699 O O . CYS F 2 119 ? 182.650 188.107 204.767 1.00 79.17 119 CYS X O 1
ATOM 5702 N N . GLY F 2 120 ? 181.991 189.747 206.169 1.00 69.33 120 GLY X N 1
ATOM 5703 C CA . GLY F 2 120 ? 183.040 190.673 205.810 1.00 69.33 120 GLY X CA 1
ATOM 5704 C C . GLY F 2 120 ? 183.960 190.855 206.995 1.00 69.33 120 GLY X C 1
ATOM 5705 O O . GLY F 2 120 ? 184.851 190.035 207.233 1.00 69.33 120 GLY X O 1
ATOM 5706 N N . TRP F 2 121 ? 183.752 191.929 207.747 1.00 60.17 121 TRP X N 1
ATOM 5707 C CA . TRP F 2 121 ? 184.423 192.117 209.024 1.00 60.17 121 TRP X CA 1
ATOM 5708 C C . TRP F 2 121 ? 183.564 191.493 210.116 1.00 60.17 121 TRP X C 1
ATOM 5709 O O . TRP F 2 121 ? 182.393 191.853 210.275 1.00 60.17 121 TRP X O 1
ATOM 5720 N N . GLN F 2 122 ? 184.147 190.557 210.862 1.00 68.46 122 GLN X N 1
ATOM 5721 C CA . GLN F 2 122 ? 183.439 189.820 211.908 1.00 68.46 122 GLN X CA 1
ATOM 5722 C C . GLN F 2 122 ? 183.516 190.619 213.203 1.00 68.46 122 GLN X C 1
ATOM 5723 O O . GLN F 2 122 ? 184.316 190.353 214.103 1.00 68.46 122 GLN X O 1
ATOM 5729 N N . LEU F 2 123 ? 182.647 191.624 213.292 1.00 75.73 123 LEU X N 1
ATOM 5730 C CA . LEU F 2 123 ? 182.621 192.550 214.421 1.00 75.73 123 LEU X CA 1
ATOM 5731 C C . LEU F 2 123 ? 181.996 191.847 215.621 1.00 75.73 123 LEU X C 1
ATOM 5732 O O . LEU F 2 123 ? 180.817 192.013 215.942 1.00 75.73 123 LEU X O 1
ATOM 5737 N N . GLN F 2 124 ? 182.809 191.042 216.297 1.00 80.17 124 GLN X N 1
ATOM 5738 C CA . GLN F 2 124 ? 182.353 190.375 217.507 1.00 80.17 124 GLN X CA 1
ATOM 5739 C C . GLN F 2 124 ? 182.159 191.384 218.633 1.00 80.17 124 GLN X C 1
ATOM 5740 O O . GLN F 2 124 ? 182.913 192.352 218.761 1.00 80.17 124 GLN X O 1
ATOM 5746 N N . ALA F 2 125 ? 181.121 191.163 219.436 1.00 110.99 125 ALA X N 1
ATOM 5747 C CA . ALA F 2 125 ? 180.749 192.108 220.480 1.00 110.99 125 ALA X CA 1
ATOM 5748 C C . ALA F 2 125 ? 181.780 192.122 221.603 1.00 110.99 125 ALA X C 1
ATOM 5749 O O . ALA F 2 125 ? 182.431 191.117 221.896 1.00 110.99 125 ALA X O 1
ATOM 5751 N N . SER F 2 126 ? 181.907 193.281 222.251 1.00 117.42 126 SER X N 1
ATOM 5752 C CA . SER F 2 126 ? 182.920 193.495 223.285 1.00 117.42 126 SER X CA 1
ATOM 5753 C C . SER F 2 126 ? 182.499 192.785 224.569 1.00 117.42 126 SER X C 1
ATOM 5754 O O . SER F 2 126 ? 182.034 193.391 225.537 1.00 117.42 126 SER X O 1
ATOM 5757 N N . TRP F 2 127 ? 182.665 191.461 224.566 1.00 131.20 127 TRP X N 1
ATOM 5758 C CA . TRP F 2 127 ? 182.521 190.664 225.777 1.00 131.20 127 TRP X CA 1
ATOM 5759 C C . TRP F 2 127 ? 183.595 189.585 225.852 1.00 131.20 127 TRP X C 1
ATOM 5760 O O . TRP F 2 127 ? 183.464 188.650 226.652 1.00 131.20 127 TRP X O 1
ATOM 5771 N N . VAL F 2 128 ? 184.644 189.697 225.042 1.00 124.59 128 VAL X N 1
ATOM 5772 C CA . VAL F 2 128 ? 185.754 188.757 224.948 1.00 124.59 128 VAL X CA 1
ATOM 5773 C C . VAL F 2 128 ? 187.010 189.611 224.935 1.00 124.59 128 VAL X C 1
ATOM 5774 O O . VAL F 2 128 ? 186.944 190.803 225.258 1.00 124.59 128 VAL X O 1
ATOM 5778 N N . ARG F 2 129 ? 188.167 189.016 224.587 1.00 132.57 129 ARG X N 1
ATOM 5779 C CA . ARG F 2 129 ? 189.429 189.750 224.648 1.00 132.57 129 ARG X CA 1
ATOM 5780 C C . ARG F 2 129 ? 189.682 190.093 226.111 1.00 132.57 129 ARG X C 1
ATOM 5781 O O . ARG F 2 129 ? 189.406 191.212 226.561 1.00 132.57 129 ARG X O 1
ATOM 5789 N N . PRO F 2 130 ? 190.234 189.136 226.874 1.00 136.65 130 PRO X N 1
ATOM 5790 C CA . PRO F 2 130 ? 189.798 188.892 228.261 1.00 136.65 130 PRO X CA 1
ATOM 5791 C C . PRO F 2 130 ? 190.084 189.993 229.265 1.00 136.65 130 PRO X C 1
ATOM 5792 O O . PRO F 2 130 ? 190.039 189.738 230.472 1.00 136.65 130 PRO X O 1
ATOM 5796 N N . GLY F 2 131 ? 190.429 191.188 228.807 1.00 139.80 131 GLY X N 1
ATOM 5797 C CA . GLY F 2 131 ? 190.284 192.331 229.682 1.00 139.80 131 GLY X CA 1
ATOM 5798 C C . GLY F 2 131 ? 188.908 192.317 230.321 1.00 139.80 131 GLY X C 1
ATOM 5799 O O . GLY F 2 131 ? 188.793 192.279 231.549 1.00 139.80 131 GLY X O 1
ATOM 5800 N N . VAL F 2 132 ? 187.862 192.269 229.488 1.00 152.24 132 VAL X N 1
ATOM 5801 C CA . VAL F 2 132 ? 186.484 192.331 229.977 1.00 152.24 132 VAL X CA 1
ATOM 5802 C C . VAL F 2 132 ? 186.211 191.208 230.972 1.00 152.24 132 VAL X C 1
ATOM 5803 O O . VAL F 2 132 ? 185.592 191.423 232.022 1.00 152.24 132 VAL X O 1
ATOM 5807 N N . LEU F 2 133 ? 186.666 189.992 230.657 1.00 152.24 133 LEU X N 1
ATOM 5808 C CA . LEU F 2 133 ? 186.460 188.872 231.571 1.00 152.24 133 LEU X CA 1
ATOM 5809 C C . LEU F 2 133 ? 187.123 189.139 232.916 1.00 152.24 133 LEU X C 1
ATOM 5810 O O . LEU F 2 133 ? 186.544 188.855 233.971 1.00 152.24 133 LEU X O 1
ATOM 5815 N N . TRP F 2 134 ? 188.337 189.687 232.900 1.00 142.53 134 TRP X N 1
ATOM 5816 C CA . TRP F 2 134 ? 189.023 190.049 234.131 1.00 142.53 134 TRP X CA 1
ATOM 5817 C C . TRP F 2 134 ? 188.564 191.386 234.698 1.00 142.53 134 TRP X C 1
ATOM 5818 O O . TRP F 2 134 ? 188.572 191.553 235.923 1.00 142.53 134 TRP X O 1
ATOM 5829 N N . ASP F 2 135 ? 188.158 192.331 233.840 1.00 133.53 135 ASP X N 1
ATOM 5830 C CA . ASP F 2 135 ? 187.677 193.622 234.325 1.00 133.53 135 ASP X CA 1
ATOM 5831 C C . ASP F 2 135 ? 186.567 193.448 235.351 1.00 133.53 135 ASP X C 1
ATOM 5832 O O . ASP F 2 135 ? 186.621 194.033 236.440 1.00 133.53 135 ASP X O 1
ATOM 5837 N N . VAL F 2 136 ? 185.562 192.631 235.031 1.00 142.62 136 VAL X N 1
ATOM 5838 C CA . VAL F 2 136 ? 184.511 192.339 236.001 1.00 142.62 136 VAL X CA 1
ATOM 5839 C C . VAL F 2 136 ? 185.117 191.717 237.251 1.00 142.62 136 VAL X C 1
ATOM 5840 O O . VAL F 2 136 ? 184.827 192.136 238.379 1.00 142.62 136 VAL X O 1
ATOM 5844 N N . ALA F 2 137 ? 186.004 190.734 237.067 1.00 143.60 137 ALA X N 1
ATOM 5845 C CA . ALA F 2 137 ? 186.705 190.156 238.207 1.00 143.60 137 ALA X CA 1
ATOM 5846 C C . ALA F 2 137 ? 187.406 191.240 239.011 1.00 143.60 137 ALA X C 1
ATOM 5847 O O . ALA F 2 137 ? 187.418 191.200 240.248 1.00 143.60 137 ALA X O 1
ATOM 5849 N N . LEU F 2 138 ? 187.959 192.240 238.320 1.00 129.40 138 LEU X N 1
ATOM 5850 C CA . LEU F 2 138 ? 188.575 193.369 239.005 1.00 129.40 138 LEU X CA 1
ATOM 5851 C C . LEU F 2 138 ? 187.602 194.014 239.981 1.00 129.40 138 LEU X C 1
ATOM 5852 O O . LEU F 2 138 ? 187.908 194.167 241.169 1.00 129.40 138 LEU X O 1
ATOM 5857 N N . VAL F 2 139 ? 186.404 194.363 239.507 1.00 120.09 139 VAL X N 1
ATOM 5858 C CA . VAL F 2 139 ? 185.471 195.030 240.407 1.00 120.09 139 VAL X CA 1
ATOM 5859 C C . VAL F 2 139 ? 185.022 194.069 241.497 1.00 120.09 139 VAL X C 1
ATOM 5860 O O . VAL F 2 139 ? 184.607 194.499 242.580 1.00 120.09 139 VAL X O 1
ATOM 5864 N N . ALA F 2 140 ? 185.127 192.760 241.249 1.00 119.05 140 ALA X N 1
ATOM 5865 C CA . ALA F 2 140 ? 184.854 191.794 242.306 1.00 119.05 140 ALA X CA 1
ATOM 5866 C C . ALA F 2 140 ? 185.815 191.994 243.469 1.00 119.05 140 ALA X C 1
ATOM 5867 O O . ALA F 2 140 ? 185.405 192.010 244.636 1.00 119.05 140 ALA X O 1
ATOM 5869 N N . VAL F 2 141 ? 187.099 192.192 243.161 1.00 117.72 141 VAL X N 1
ATOM 5870 C CA . VAL F 2 141 ? 188.083 192.484 244.198 1.00 117.72 141 VAL X CA 1
ATOM 5871 C C . VAL F 2 141 ? 187.695 193.755 244.943 1.00 117.72 141 VAL X C 1
ATOM 5872 O O . VAL F 2 141 ? 187.988 193.911 246.135 1.00 117.72 141 VAL X O 1
ATOM 5876 N N . ALA F 2 142 ? 187.002 194.668 244.257 1.00 120.71 142 ALA X N 1
ATOM 5877 C CA . ALA F 2 142 ? 186.522 195.882 244.910 1.00 120.71 142 ALA X CA 1
ATOM 5878 C C . ALA F 2 142 ? 185.567 195.554 246.049 1.00 120.71 142 ALA X C 1
ATOM 5879 O O . ALA F 2 142 ? 185.630 196.169 247.119 1.00 120.71 142 ALA X O 1
ATOM 5881 N N . ALA F 2 143 ? 184.674 194.584 245.838 1.00 125.39 143 ALA X N 1
ATOM 5882 C CA . ALA F 2 143 ? 183.703 194.237 246.867 1.00 125.39 143 ALA X CA 1
ATOM 5883 C C . ALA F 2 143 ? 184.305 193.370 247.964 1.00 125.39 143 ALA X C 1
ATOM 5884 O O . ALA F 2 143 ? 183.617 193.066 248.944 1.00 125.39 143 ALA X O 1
ATOM 5886 N N . LEU F 2 144 ? 185.569 192.967 247.824 1.00 107.81 144 LEU X N 1
ATOM 5887 C CA . LEU F 2 144 ? 186.154 192.024 248.769 1.00 107.81 144 LEU X CA 1
ATOM 5888 C C . LEU F 2 144 ? 186.604 192.718 250.049 1.00 107.81 144 LEU X C 1
ATOM 5889 O O . LEU F 2 144 ? 186.110 192.408 251.140 1.00 107.81 144 LEU X O 1
ATOM 5894 N N . GLY F 2 145 ? 187.536 193.665 249.939 1.00 95.98 145 GLY X N 1
ATOM 5895 C CA . GLY F 2 145 ? 188.186 194.216 251.115 1.00 95.98 145 GLY X CA 1
ATOM 5896 C C . GLY F 2 145 ? 188.358 195.722 251.154 1.00 95.98 145 GLY X C 1
ATOM 5897 O O . GLY F 2 145 ? 189.365 196.217 251.669 1.00 95.98 145 GLY X O 1
ATOM 5898 N N . LEU F 2 146 ? 187.401 196.462 250.603 1.00 77.87 146 LEU X N 1
ATOM 5899 C CA . LEU F 2 146 ? 187.460 197.919 250.633 1.00 77.87 146 LEU X CA 1
ATOM 5900 C C . LEU F 2 146 ? 187.301 198.450 252.054 1.00 77.87 146 LEU X C 1
ATOM 5901 O O . LEU F 2 146 ? 188.217 198.362 252.870 1.00 77.87 146 LEU X O 1
ATOM 5906 N N . ASP G 3 2 ? 201.918 192.236 225.343 1.00 148.21 482 ASP a N 1
ATOM 5907 C CA . ASP G 3 2 ? 203.279 192.743 225.225 1.00 148.21 482 ASP a CA 1
ATOM 5908 C C . ASP G 3 2 ? 203.308 194.266 225.269 1.00 148.21 482 ASP a C 1
ATOM 5909 O O . ASP G 3 2 ? 203.194 194.863 226.338 1.00 148.21 482 ASP a O 1
ATOM 5914 N N . PHE G 3 3 ? 203.461 194.891 224.098 1.00 156.94 483 PHE a N 1
ATOM 5915 C CA . PHE G 3 3 ? 203.604 196.343 224.048 1.00 156.94 483 PHE a CA 1
ATOM 5916 C C . PHE G 3 3 ? 202.327 197.043 224.497 1.00 156.94 483 PHE a C 1
ATOM 5917 O O . PHE G 3 3 ? 202.367 197.944 225.342 1.00 156.94 483 PHE a O 1
ATOM 5925 N N . CYS G 3 4 ? 201.181 196.653 223.937 1.00 154.92 484 CYS a N 1
ATOM 5926 C CA . CYS G 3 4 ? 199.964 197.379 224.273 1.00 154.92 484 CYS a CA 1
ATOM 5927 C C . CYS G 3 4 ? 199.499 197.086 225.690 1.00 154.92 484 CYS a C 1
ATOM 5928 O O . CYS G 3 4 ? 198.628 197.795 226.206 1.00 154.92 484 CYS a O 1
ATOM 5931 N N . CYS G 3 5 ? 200.054 196.060 226.324 1.00 145.76 485 CYS a N 1
ATOM 5932 C CA . CYS G 3 5 ? 199.866 195.840 227.746 1.00 145.76 485 CYS a CA 1
ATOM 5933 C C . CYS G 3 5 ? 201.042 196.347 228.567 1.00 145.76 485 CYS a C 1
ATOM 5934 O O . CYS G 3 5 ? 200.951 196.376 229.799 1.00 145.76 485 CYS a O 1
ATOM 5937 N N . LEU G 3 6 ? 202.132 196.755 227.905 1.00 155.69 486 LEU a N 1
ATOM 5938 C CA . LEU G 3 6 ? 203.298 197.290 228.605 1.00 155.69 486 LEU a CA 1
ATOM 5939 C C . LEU G 3 6 ? 202.964 198.582 229.338 1.00 155.69 486 LEU a C 1
ATOM 5940 O O . LEU G 3 6 ? 203.407 198.796 230.473 1.00 155.69 486 LEU a O 1
ATOM 5945 N N . LEU G 3 7 ? 202.205 199.468 228.696 1.00 155.98 487 LEU a N 1
ATOM 5946 C CA . LEU G 3 7 ? 201.797 200.696 229.372 1.00 155.98 487 LEU a CA 1
ATOM 5947 C C . LEU G 3 7 ? 201.012 200.416 230.649 1.00 155.98 487 LEU a C 1
ATOM 5948 O O . LEU G 3 7 ? 201.261 201.106 231.653 1.00 155.98 487 LEU a O 1
ATOM 5953 N N . PRO G 3 8 ? 200.074 199.462 230.696 1.00 147.56 488 PRO a N 1
ATOM 5954 C CA . PRO G 3 8 ? 199.544 199.035 231.999 1.00 147.56 488 PRO a CA 1
ATOM 5955 C C . PRO G 3 8 ? 200.326 197.912 232.670 1.00 147.56 488 PRO a C 1
ATOM 5956 O O . PRO G 3 8 ? 199.927 197.499 233.766 1.00 147.56 488 PRO a O 1
ATOM 5960 N N . LEU G 3 9 ? 201.416 197.407 232.074 1.00 153.47 489 LEU a N 1
ATOM 5961 C CA . LEU G 3 9 ? 202.248 196.427 232.778 1.00 153.47 489 LEU a CA 1
ATOM 5962 C C . LEU G 3 9 ? 202.792 197.005 234.075 1.00 153.47 489 LEU a C 1
ATOM 5963 O O . LEU G 3 9 ? 202.727 196.364 235.131 1.00 153.47 489 LEU a O 1
ATOM 5968 N N . GLY G 3 10 ? 203.331 198.222 234.018 1.00 145.13 490 GLY a N 1
ATOM 5969 C CA . GLY G 3 10 ? 203.762 198.879 235.236 1.00 145.13 490 GLY a CA 1
ATOM 5970 C C . GLY G 3 10 ? 202.606 199.222 236.151 1.00 145.13 490 GLY a C 1
ATOM 5971 O O . GLY G 3 10 ? 202.800 199.434 237.349 1.00 145.13 490 GLY a O 1
ATOM 5972 N N . PHE G 3 11 ? 201.389 199.272 235.605 1.00 138.20 491 PHE a N 1
ATOM 5973 C CA . PHE G 3 11 ? 200.235 199.706 236.382 1.00 138.20 491 PHE a CA 1
ATOM 5974 C C . PHE G 3 11 ? 199.572 198.567 237.151 1.00 138.20 491 PHE a C 1
ATOM 5975 O O . PHE G 3 11 ? 199.096 198.794 238.269 1.00 138.20 491 PHE a O 1
ATOM 5983 N N . TYR G 3 12 ? 199.510 197.352 236.594 1.00 129.60 492 TYR a N 1
ATOM 5984 C CA . TYR G 3 12 ? 198.989 196.248 237.396 1.00 129.60 492 TYR a CA 1
ATOM 5985 C C . TYR G 3 12 ? 199.904 196.001 238.582 1.00 129.60 492 TYR a C 1
ATOM 5986 O O . TYR G 3 12 ? 199.440 195.839 239.714 1.00 129.60 492 TYR a O 1
ATOM 5995 N N . VAL G 3 13 ? 201.211 195.975 238.324 1.00 140.48 493 VAL a N 1
ATOM 5996 C CA . VAL G 3 13 ? 202.170 195.707 239.388 1.00 140.48 493 VAL a CA 1
ATOM 5997 C C . VAL G 3 13 ? 202.194 196.840 240.403 1.00 140.48 493 VAL a C 1
ATOM 5998 O O . VAL G 3 13 ? 202.424 196.604 241.590 1.00 140.48 493 VAL a O 1
ATOM 6002 N N . LEU G 3 14 ? 201.936 198.080 239.975 1.00 147.74 494 LEU a N 1
ATOM 6003 C CA . LEU G 3 14 ? 202.029 199.202 240.909 1.00 147.74 494 LEU a CA 1
ATOM 6004 C C . LEU G 3 14 ? 200.852 199.227 241.882 1.00 147.74 494 LEU a C 1
ATOM 6005 O O . LEU G 3 14 ? 201.049 199.319 243.101 1.00 147.74 494 LEU a O 1
ATOM 6010 N N . GLY G 3 15 ? 199.621 199.158 241.368 1.00 144.74 495 GLY a N 1
ATOM 6011 C CA . GLY G 3 15 ? 198.474 199.029 242.255 1.00 144.74 495 GLY a CA 1
ATOM 6012 C C . GLY G 3 15 ? 198.521 197.740 243.050 1.00 144.74 495 GLY a C 1
ATOM 6013 O O . GLY G 3 15 ? 198.096 197.688 244.207 1.00 144.74 495 GLY a O 1
ATOM 6014 N N . LEU G 3 16 ? 199.065 196.688 242.442 1.00 133.99 496 LEU a N 1
ATOM 6015 C CA . LEU G 3 16 ? 199.288 195.432 243.140 1.00 133.99 496 LEU a CA 1
ATOM 6016 C C . LEU G 3 16 ? 200.241 195.597 244.319 1.00 133.99 496 LEU a C 1
ATOM 6017 O O . LEU G 3 16 ? 200.001 195.036 245.391 1.00 133.99 496 LEU a O 1
ATOM 6022 N N . PHE G 3 17 ? 201.317 196.360 244.152 1.00 137.64 497 PHE a N 1
ATOM 6023 C CA . PHE G 3 17 ? 202.248 196.585 245.249 1.00 137.64 497 PHE a CA 1
ATOM 6024 C C . PHE G 3 17 ? 201.667 197.527 246.293 1.00 137.64 497 PHE a C 1
ATOM 6025 O O . PHE G 3 17 ? 202.006 197.422 247.474 1.00 137.64 497 PHE a O 1
ATOM 6033 N N . TRP G 3 18 ? 200.789 198.443 245.884 1.00 135.81 498 TRP a N 1
ATOM 6034 C CA . TRP G 3 18 ? 200.040 199.220 246.868 1.00 135.81 498 TRP a CA 1
ATOM 6035 C C . TRP G 3 18 ? 199.146 198.313 247.705 1.00 135.81 498 TRP a C 1
ATOM 6036 O O . TRP G 3 18 ? 199.010 198.502 248.921 1.00 135.81 498 TRP a O 1
ATOM 6047 N N . LEU G 3 19 ? 198.536 197.311 247.069 1.00 132.52 499 LEU a N 1
ATOM 6048 C CA . LEU G 3 19 ? 197.789 196.304 247.816 1.00 132.52 499 LEU a CA 1
ATOM 6049 C C . LEU G 3 19 ? 198.706 195.467 248.702 1.00 132.52 499 LEU a C 1
ATOM 6050 O O . LEU G 3 19 ? 198.300 195.046 249.790 1.00 132.52 499 LEU a O 1
ATOM 6055 N N . LEU G 3 20 ? 199.927 195.195 248.242 1.00 118.63 500 LEU a N 1
ATOM 6056 C CA . LEU G 3 20 ? 200.904 194.517 249.089 1.00 118.63 500 LEU a CA 1
ATOM 6057 C C . LEU G 3 20 ? 201.207 195.349 250.326 1.00 118.63 500 LEU a C 1
ATOM 6058 O O . LEU G 3 20 ? 201.360 194.812 251.428 1.00 118.63 500 LEU a O 1
ATOM 6063 N N . PHE G 3 21 ? 201.314 196.666 250.149 1.00 135.75 501 PHE a N 1
ATOM 6064 C CA . PHE G 3 21 ? 201.383 197.579 251.284 1.00 135.75 501 PHE a CA 1
ATOM 6065 C C . PHE G 3 21 ? 200.166 197.421 252.184 1.00 135.75 501 PHE a C 1
ATOM 6066 O O . PHE G 3 21 ? 200.287 197.432 253.415 1.00 135.75 501 PHE a O 1
ATOM 6074 N N . ALA G 3 22 ? 198.981 197.281 251.587 1.00 133.84 502 ALA a N 1
ATOM 6075 C CA . ALA G 3 22 ? 197.785 197.011 252.375 1.00 133.84 502 ALA a CA 1
ATOM 6076 C C . ALA G 3 22 ? 197.851 195.660 253.078 1.00 133.84 502 ALA a C 1
ATOM 6077 O O . ALA G 3 22 ? 197.081 195.424 254.015 1.00 133.84 502 ALA a O 1
ATOM 6079 N N . SER G 3 23 ? 198.746 194.774 252.651 1.00 103.99 503 SER a N 1
ATOM 6080 C CA . SER G 3 23 ? 198.902 193.472 253.288 1.00 103.99 503 SER a CA 1
ATOM 6081 C C . SER G 3 23 ? 200.341 193.256 253.742 1.00 103.99 503 SER a C 1
ATOM 6082 O O . SER G 3 23 ? 201.002 194.184 254.204 1.00 103.99 503 SER a O 1
#